Protein AF-A0A2R6RZI0-F1 (afdb_monomer_lite)

Radius of gyration: 29.28 Å; chains: 1; bounding box: 79×90×70 Å

pLDDT: mean 79.86, std 18.59, range [26.23, 98.75]

Foldseek 3Di:
DFWKFAVDQTKIKDFFDPVLVVVVAAGKIWMWAQDVPHLQDIDIDIGHNVVDDCPRIDTLDPADWPAWLFWFDDPSWIWTKTQRDKDWQAFQAPLAPDGFIKIWGQFIDIDTRRDPPCSPPPPVPPDDDDPDDDPPVPVVVPPPPDDDDDDDDPDDDDRCVLLRCQRNVRQKMFTPALQHELQDFLVVSLVVVVPPPRDSPDHDPQFQLLCQRCVVVVVVLVPDDPVSNVSCSSSPNHTGMGGFDKHKDKDFFDDPPPDDDTWIKMKMKRKGWTLPQEAAQQQTAAFDLQLDFYRKIKMWIWMYTNWKIWIDIAIEGHLNAQWHWDDDPVPDTAIDRDCLPSSLNSNLSNVVVQCVPFNAEEEEEQFACDDRRVVSVVSSVVSQVVSCVPCPRSYHYDHDPCVVQCVPPHPVSSLVVQCPPPSNVVLLVVQAIWMATSNPRHTPDHGNYYYYYYYSRCAQSVLSVVLSSVLVSVCVVCVVVPNSRVPPPVVVLVSLVSSLVSSQSSCCSHQVGGGQCSVCSNPVDDDPVSVVRNVVRVVVSSVCVVPPRVSSRVSSCCSNQSLQDDRPPWHKDKDWDDDPPAIEIEMETEFDADAPCLVRLLVRQVSQQVPDADPPGQGQVNGQKYKYQYQSNWFQPDDQVVLVVCLVVQVVVNSLVRTSVNVCQVVVSHPDQKDWDDPSHGAFAFADAQDPHHDPDPVRDRGHQGFDDDDDDDDDDDDWDWGRTMIMHHDQDDFDDWDWAPDRRHSGTTITGDDPSPRPPPD

Organism: NCBI:txid98765

Structure (mmCIF, N/CA/C/O backbone):
data_AF-A0A2R6RZI0-F1
#
_entry.id   AF-A0A2R6RZI0-F1
#
loop_
_atom_site.group_PDB
_atom_site.id
_atom_site.type_symbol
_atom_site.label_atom_id
_atom_site.label_alt_id
_atom_site.label_comp_id
_atom_site.label_asym_id
_atom_site.label_entity_id
_atom_site.label_seq_id
_atom_site.pdbx_PDB_ins_code
_atom_site.Cartn_x
_atom_site.Cartn_y
_atom_site.Cartn_z
_atom_site.occupancy
_atom_site.B_iso_or_equiv
_atom_site.auth_seq_id
_atom_site.auth_comp_id
_atom_site.auth_asym_id
_atom_site.auth_atom_id
_atom_site.pdbx_PDB_model_num
ATOM 1 N N . MET A 1 1 ? -9.390 20.332 14.094 1.00 91.81 1 MET A N 1
ATOM 2 C CA . MET A 1 1 ? -10.489 19.826 14.950 1.00 91.81 1 MET A CA 1
ATOM 3 C C . MET A 1 1 ? -10.019 19.679 16.394 1.00 91.81 1 MET A C 1
ATOM 5 O O . MET A 1 1 ? -8.814 19.704 16.637 1.00 91.81 1 MET A O 1
ATOM 9 N N . HIS A 1 2 ? -10.950 19.532 17.337 1.00 93.25 2 HIS A N 1
ATOM 10 C CA . HIS A 1 2 ? -10.677 19.242 18.752 1.00 93.25 2 HIS A CA 1
ATOM 11 C C . HIS A 1 2 ? -11.419 17.978 19.192 1.00 93.25 2 HIS A C 1
ATOM 13 O O . HIS A 1 2 ? -12.492 17.692 18.660 1.00 93.25 2 HIS A O 1
ATOM 19 N N . LEU A 1 3 ? -10.835 17.241 20.139 1.00 93.94 3 LEU A N 1
ATOM 20 C CA . LEU A 1 3 ? -11.404 16.021 20.707 1.00 93.94 3 LEU A CA 1
ATOM 21 C C . LEU A 1 3 ? -11.751 16.248 22.179 1.00 93.94 3 LEU A C 1
ATOM 23 O O . LEU A 1 3 ? -10.872 16.592 22.974 1.00 93.94 3 LEU A O 1
ATOM 27 N N . TYR A 1 4 ? -13.010 16.008 22.528 1.00 93.81 4 TYR A N 1
ATOM 28 C CA . TYR A 1 4 ? -13.520 16.134 23.889 1.00 93.81 4 TYR A CA 1
ATOM 29 C C . TYR A 1 4 ? -14.089 14.808 24.394 1.00 93.81 4 TYR A C 1
ATOM 31 O O . TYR A 1 4 ? -14.586 14.003 23.607 1.00 93.81 4 TYR A O 1
ATOM 39 N N . LEU A 1 5 ? -14.050 14.620 25.710 1.00 93.06 5 LEU A N 1
ATOM 40 C CA . LEU A 1 5 ? -14.670 13.519 26.438 1.00 93.06 5 LEU A CA 1
ATOM 41 C C . LEU A 1 5 ? -15.757 14.069 27.362 1.00 93.06 5 LEU A C 1
ATOM 43 O O . LEU A 1 5 ? -15.485 14.948 28.177 1.00 93.06 5 LEU A O 1
ATOM 47 N N . GLY A 1 6 ? -16.975 13.552 27.240 1.00 90.75 6 GLY A N 1
ATOM 48 C CA . GLY A 1 6 ? -18.044 13.736 28.220 1.00 90.75 6 GLY A CA 1
ATOM 49 C C . GLY A 1 6 ? -18.204 12.490 29.084 1.00 90.75 6 GLY A C 1
ATOM 50 O O . GLY A 1 6 ? -18.149 11.374 28.568 1.00 90.75 6 GLY A O 1
ATOM 51 N N . GLU A 1 7 ? -18.430 12.687 30.381 1.00 82.12 7 GLU A N 1
ATOM 52 C CA . GLU A 1 7 ? -18.681 11.624 31.356 1.00 82.12 7 GLU A CA 1
ATOM 53 C C . GLU A 1 7 ? -20.185 11.573 31.679 1.00 82.12 7 GLU A C 1
ATOM 55 O O . GLU A 1 7 ? -20.747 12.560 32.151 1.00 82.12 7 GLU A O 1
ATOM 60 N N . ASN A 1 8 ? -20.819 10.409 31.481 1.00 77.88 8 ASN A N 1
ATOM 61 C CA . ASN A 1 8 ? -22.246 10.103 31.732 1.00 77.88 8 ASN A CA 1
ATOM 62 C C . ASN A 1 8 ? -23.276 10.594 30.678 1.00 77.88 8 ASN A C 1
ATOM 64 O O . ASN A 1 8 ? -23.905 11.636 30.866 1.00 77.88 8 ASN A O 1
ATOM 68 N N . PRO A 1 9 ? -23.561 9.796 29.627 1.00 81.12 9 PRO A N 1
ATOM 69 C CA . PRO A 1 9 ? -22.840 8.590 29.217 1.00 81.12 9 PRO A CA 1
ATOM 70 C C . PRO A 1 9 ? -21.471 8.946 28.632 1.00 81.12 9 PRO A C 1
ATOM 72 O O . PRO A 1 9 ? -21.284 10.027 28.070 1.00 81.12 9 PRO A O 1
ATOM 75 N N . ARG A 1 10 ? -20.509 8.025 28.752 1.00 87.31 10 ARG A N 1
ATOM 76 C CA . ARG A 1 10 ? -19.165 8.215 28.200 1.00 87.31 10 ARG A CA 1
ATOM 77 C C . ARG A 1 10 ? -19.242 8.458 26.689 1.00 87.31 10 ARG A C 1
ATOM 79 O O . ARG A 1 10 ? -19.720 7.601 25.945 1.00 87.31 10 ARG A O 1
ATOM 86 N N . THR A 1 11 ? -18.804 9.640 26.258 1.00 92.06 11 THR A N 1
ATOM 87 C CA . THR A 1 11 ? -19.003 10.131 24.887 1.00 92.06 11 THR A CA 1
ATOM 88 C C . THR A 1 11 ? -17.761 10.853 24.382 1.00 92.06 11 THR A C 1
ATOM 90 O O . THR A 1 11 ? -17.261 11.758 25.048 1.00 92.06 11 THR A O 1
ATOM 93 N N . LEU A 1 12 ? -17.288 10.493 23.189 1.00 94.44 12 LEU A N 1
ATOM 94 C CA . LEU A 1 12 ? -16.210 11.196 22.495 1.00 94.44 12 LEU A CA 1
ATOM 95 C C . LEU A 1 12 ? -16.796 12.147 21.447 1.00 94.44 12 LEU A C 1
ATOM 97 O O . LEU A 1 12 ? -17.591 11.735 20.604 1.00 94.44 12 LEU A O 1
ATOM 101 N N . TYR A 1 13 ? -16.368 13.406 21.468 1.00 95.12 13 TYR A N 1
ATOM 102 C CA . TYR A 1 13 ? -16.809 14.438 20.530 1.00 95.12 13 TYR A CA 1
ATOM 103 C C . TYR A 1 13 ? -15.632 14.912 19.685 1.00 95.12 13 TYR A C 1
ATOM 105 O O . TYR A 1 13 ? -14.692 15.513 20.210 1.00 95.12 13 TYR A O 1
ATOM 113 N N . LEU A 1 14 ? -15.695 14.697 18.372 1.00 95.50 14 LEU A N 1
ATOM 114 C CA . LEU A 1 14 ? -14.753 15.274 17.419 1.00 95.50 14 LEU A CA 1
ATOM 115 C C . LEU A 1 14 ? -15.401 16.489 16.751 1.00 95.50 14 LEU A C 1
ATOM 117 O O . LEU A 1 14 ? -16.339 16.358 15.970 1.00 95.50 14 LEU A O 1
ATOM 121 N N . VAL A 1 15 ? -14.912 17.685 17.073 1.00 95.44 15 VAL A N 1
ATOM 122 C CA . VAL A 1 15 ? -15.589 18.950 16.745 1.00 95.44 15 VAL A CA 1
ATOM 123 C C . VAL A 1 15 ? -14.722 19.809 15.830 1.00 95.44 15 VAL A C 1
ATOM 125 O O . VAL A 1 15 ? -13.503 19.920 16.021 1.00 95.44 15 VAL A O 1
ATOM 128 N N . THR A 1 16 ? -15.336 20.464 14.841 1.00 94.19 16 THR A N 1
ATOM 129 C CA . THR A 1 16 ? -14.633 21.440 13.998 1.00 94.19 16 THR A CA 1
ATOM 130 C C . THR A 1 16 ? -14.084 22.597 14.833 1.00 94.19 16 THR A C 1
ATOM 132 O O . THR A 1 16 ? -14.775 23.175 15.680 1.00 94.19 16 THR A O 1
ATOM 135 N N . SER A 1 17 ? -12.809 22.939 14.627 1.00 91.75 17 SER A N 1
ATOM 136 C CA . SER A 1 17 ? -12.169 24.040 15.356 1.00 91.75 17 SER A CA 1
ATOM 137 C C . SER A 1 17 ? -12.523 25.395 14.743 1.00 91.75 17 SER A C 1
ATOM 139 O O . SER A 1 17 ? -12.854 25.486 13.564 1.00 91.75 17 SER A O 1
ATOM 141 N N . SER A 1 18 ? -12.362 26.484 15.496 1.00 89.75 18 SER A N 1
ATOM 142 C CA . SER A 1 18 ? -12.568 27.839 14.960 1.00 89.75 18 SER A CA 1
ATOM 143 C C . SER A 1 18 ? -11.595 28.192 13.823 1.00 89.75 18 SER A C 1
ATOM 145 O O . SER A 1 18 ? -11.846 29.110 13.045 1.00 89.75 18 SER A O 1
ATOM 147 N N . GLN A 1 19 ? -10.452 27.503 13.719 1.00 88.50 19 GLN A N 1
ATOM 148 C CA . GLN A 1 19 ? -9.549 27.640 12.575 1.00 88.50 19 GLN A CA 1
ATOM 149 C C . GLN A 1 19 ? -10.114 26.948 11.332 1.00 88.50 19 GLN A C 1
ATOM 151 O O . GLN A 1 19 ? -10.118 27.562 10.270 1.00 88.50 19 GLN A O 1
ATOM 156 N N . ASP A 1 20 ? -10.635 25.731 11.488 1.00 88.88 20 ASP A N 1
ATOM 157 C CA . ASP A 1 20 ? -11.280 24.976 10.408 1.00 88.88 20 ASP A CA 1
ATOM 158 C C . ASP A 1 20 ? -12.493 25.745 9.850 1.00 88.88 20 ASP A C 1
ATOM 160 O O . ASP A 1 20 ? -12.664 25.862 8.639 1.00 88.88 20 ASP A O 1
ATOM 164 N N . GLU A 1 21 ? -13.290 26.358 10.731 1.00 91.19 21 GLU A N 1
ATOM 165 C CA . GLU A 1 21 ? -14.439 27.194 10.349 1.00 91.19 21 GLU A CA 1
ATOM 166 C C . GLU A 1 21 ? -14.013 28.414 9.518 1.00 91.19 21 GLU A C 1
ATOM 168 O O . GLU A 1 21 ? -14.636 28.739 8.509 1.00 91.19 21 GLU A O 1
ATOM 173 N N . ARG A 1 22 ? -12.901 29.067 9.886 1.00 91.00 22 ARG A N 1
ATOM 174 C CA . ARG A 1 22 ? -12.333 30.183 9.104 1.00 91.00 22 ARG A CA 1
ATOM 175 C C . ARG A 1 22 ? -11.794 29.748 7.742 1.00 91.00 22 ARG A C 1
ATOM 177 O O . ARG A 1 22 ? -11.689 30.584 6.852 1.00 91.00 22 ARG A O 1
ATOM 184 N N . GLN A 1 23 ? -11.465 28.468 7.580 1.00 87.31 23 GLN A N 1
ATOM 185 C CA . GLN A 1 23 ? -11.079 27.865 6.303 1.00 87.31 23 GLN A CA 1
ATOM 186 C C . GLN A 1 23 ? -12.291 27.374 5.492 1.00 87.31 23 GLN A C 1
ATOM 188 O O . GLN A 1 23 ? -12.115 26.783 4.432 1.00 87.31 23 GLN A O 1
ATOM 193 N N . GLY A 1 24 ? -13.516 27.633 5.962 1.00 88.31 24 GLY A N 1
ATOM 194 C CA . GLY A 1 24 ? -14.750 27.284 5.263 1.00 88.31 24 GLY A CA 1
ATOM 195 C C . GLY A 1 24 ? -15.278 25.881 5.563 1.00 88.31 24 GLY A C 1
ATOM 196 O O . GLY A 1 24 ? -16.212 25.446 4.890 1.00 88.31 24 GLY A O 1
ATOM 197 N N . ARG A 1 25 ? -14.727 25.165 6.557 1.00 91.31 25 ARG A N 1
ATOM 198 C CA . ARG A 1 25 ? -15.292 23.873 6.976 1.00 91.31 25 ARG A CA 1
ATOM 199 C C . ARG A 1 25 ? -16.627 24.076 7.717 1.00 91.31 25 ARG A C 1
ATOM 201 O O . ARG A 1 25 ? -16.724 25.007 8.523 1.00 91.31 25 ARG A O 1
ATOM 208 N N . PRO A 1 26 ? -17.641 23.219 7.489 1.00 94.56 26 PRO A N 1
ATOM 209 C CA . PRO A 1 26 ? -18.932 23.306 8.172 1.00 94.56 26 PRO A CA 1
ATOM 210 C C . PRO A 1 26 ? -18.814 23.222 9.698 1.00 94.56 26 PRO A C 1
ATOM 212 O O . PRO A 1 26 ? -17.929 22.554 10.231 1.00 94.56 26 PRO A O 1
ATOM 215 N N . ARG A 1 27 ? -19.740 23.869 10.414 1.00 95.44 27 ARG A N 1
ATOM 216 C CA . ARG A 1 27 ? -19.808 23.857 11.886 1.00 95.44 27 ARG A CA 1
ATOM 217 C C . ARG A 1 27 ? -20.509 22.589 12.368 1.00 95.44 27 ARG A C 1
ATOM 219 O O . ARG A 1 27 ? -21.700 22.611 12.668 1.00 95.44 27 ARG A O 1
ATOM 226 N N . ARG A 1 28 ? -19.775 21.481 12.418 1.00 96.44 28 ARG A N 1
ATOM 227 C CA . ARG A 1 28 ? -20.311 20.148 12.723 1.00 96.44 28 ARG A CA 1
ATOM 228 C C . ARG A 1 28 ? -19.508 19.451 13.822 1.00 96.44 28 ARG A C 1
ATOM 230 O O . ARG A 1 28 ? -18.395 19.859 14.168 1.00 96.44 28 ARG A O 1
ATOM 237 N N . ALA A 1 29 ? -20.078 18.380 14.349 1.00 96.25 29 ALA A N 1
ATOM 238 C CA . ALA A 1 29 ? -19.445 17.470 15.284 1.00 96.25 29 ALA A CA 1
ATOM 239 C C . ALA A 1 29 ? -19.761 16.021 14.903 1.00 96.25 29 ALA A C 1
ATOM 241 O O . ALA A 1 29 ? -20.891 15.702 14.534 1.00 96.25 29 ALA A O 1
ATOM 242 N N . LEU A 1 30 ? -18.759 15.154 15.022 1.00 96.31 30 LEU A N 1
ATOM 243 C CA . LEU A 1 30 ? -18.918 13.709 14.944 1.00 96.31 30 LEU A CA 1
ATOM 244 C C . LEU A 1 30 ? -18.859 13.149 16.368 1.00 96.31 30 LEU A C 1
ATOM 246 O O . LEU A 1 30 ? -17.851 13.305 17.064 1.00 96.31 30 LEU A O 1
ATOM 250 N N . VAL A 1 31 ? -19.965 12.562 16.813 1.00 95.44 31 VAL A N 1
ATOM 251 C CA . VAL A 1 31 ? -20.185 12.132 18.197 1.00 95.44 31 VAL A CA 1
ATOM 252 C C . VAL A 1 31 ? -20.167 10.615 18.260 1.00 95.44 31 VAL A C 1
ATOM 254 O O . VAL A 1 31 ? -20.849 9.962 17.478 1.00 95.44 31 VAL A O 1
ATOM 257 N N . PHE A 1 32 ? -19.402 10.060 19.196 1.00 93.81 32 PHE A N 1
ATOM 258 C CA . PHE A 1 32 ? -19.264 8.623 19.406 1.00 93.81 32 PHE A CA 1
ATOM 259 C C . PHE A 1 32 ? -19.707 8.270 20.821 1.00 93.81 32 PHE A C 1
ATOM 261 O O . PHE A 1 32 ? -19.187 8.831 21.786 1.00 93.81 32 PHE A O 1
ATOM 268 N N . ARG A 1 33 ? -20.628 7.316 20.951 1.00 89.00 33 ARG A N 1
ATOM 269 C CA . ARG A 1 33 ? -21.166 6.843 22.235 1.00 89.00 33 ARG A CA 1
ATOM 270 C C . ARG A 1 33 ? -21.104 5.326 22.322 1.00 89.00 33 ARG A C 1
ATOM 272 O O . ARG A 1 33 ? -21.305 4.648 21.318 1.00 89.00 33 ARG A O 1
ATOM 279 N N . SER A 1 34 ? -20.857 4.785 23.510 1.00 79.19 34 SER A N 1
ATOM 280 C CA . SER A 1 34 ? -21.083 3.354 23.750 1.00 79.19 34 SER A CA 1
ATOM 281 C C . SER A 1 34 ? -22.587 3.059 23.691 1.00 79.19 34 SER A C 1
ATOM 283 O O . SER A 1 34 ? -23.386 3.849 24.194 1.00 79.19 34 SER A O 1
ATOM 285 N N . ALA A 1 35 ? -22.993 1.963 23.049 1.00 71.12 35 ALA A N 1
ATOM 286 C CA . ALA A 1 35 ? -24.401 1.588 22.971 1.00 71.12 35 ALA A CA 1
ATOM 287 C C . ALA A 1 35 ? -24.900 1.019 24.312 1.00 71.12 35 ALA A C 1
ATOM 289 O O . ALA A 1 35 ? -24.312 0.081 24.861 1.00 71.12 35 ALA A O 1
ATOM 290 N N . ASP A 1 36 ? -26.028 1.534 24.809 1.00 67.62 36 ASP A N 1
ATOM 291 C CA . ASP A 1 36 ? -26.629 1.079 26.065 1.00 67.62 36 ASP A CA 1
ATOM 292 C C . ASP A 1 36 ? -26.889 -0.438 26.048 1.00 67.62 36 ASP A C 1
ATOM 294 O O . ASP A 1 36 ? -27.606 -0.972 25.197 1.00 67.62 36 ASP A O 1
ATOM 298 N N . GLY A 1 37 ? -26.275 -1.156 26.994 1.00 58.09 37 GLY A N 1
ATOM 299 C CA . GLY A 1 37 ? -26.424 -2.608 27.142 1.00 58.09 37 GLY A CA 1
ATOM 300 C C . GLY A 1 37 ? -25.720 -3.463 26.077 1.00 58.09 37 GLY A C 1
ATOM 301 O O . GLY A 1 37 ? -25.911 -4.680 26.073 1.00 58.09 37 GLY A O 1
ATOM 302 N N . ARG A 1 38 ? -24.908 -2.876 25.182 1.00 60.38 38 ARG A N 1
ATOM 303 C CA . ARG A 1 38 ? -24.137 -3.604 24.157 1.00 60.38 38 ARG A CA 1
ATOM 304 C C . ARG A 1 38 ? -22.680 -3.122 24.117 1.00 60.38 38 ARG A C 1
ATOM 306 O O . ARG A 1 38 ? -22.353 -2.260 23.305 1.00 60.38 38 ARG A O 1
ATOM 313 N N . PRO A 1 39 ? -21.779 -3.712 24.925 1.00 58.44 39 PRO A N 1
ATOM 314 C CA . PRO A 1 39 ? -20.403 -3.225 25.078 1.00 58.44 39 PRO A CA 1
ATOM 315 C C . PRO A 1 39 ? -19.560 -3.300 23.791 1.00 58.44 39 PRO A C 1
ATOM 317 O O . PRO A 1 39 ? -18.528 -2.650 23.697 1.00 58.44 39 PRO A O 1
ATOM 320 N N . SER A 1 40 ? -20.003 -4.056 22.782 1.00 64.81 40 SER A N 1
ATOM 321 C CA . SER A 1 40 ? -19.327 -4.211 21.488 1.00 64.81 40 SER A CA 1
ATOM 322 C C . SER A 1 40 ? -19.863 -3.303 20.371 1.00 64.81 40 SER A C 1
ATOM 324 O O . SER A 1 40 ? -19.480 -3.475 19.213 1.00 64.81 40 SER A O 1
ATOM 326 N N . GLN A 1 41 ? -20.759 -2.355 20.672 1.00 71.94 41 GLN A N 1
ATOM 327 C CA . GLN A 1 41 ? -21.333 -1.443 19.677 1.00 71.94 41 GLN A CA 1
ATOM 328 C C . GLN A 1 41 ? -21.081 0.022 20.040 1.00 71.94 41 GLN A C 1
ATOM 330 O O . GLN A 1 41 ? -21.267 0.438 21.180 1.00 71.94 41 GLN A O 1
ATOM 335 N N . ALA A 1 42 ? -20.704 0.807 19.030 1.00 81.31 42 ALA A N 1
ATOM 336 C CA . ALA A 1 42 ? -20.625 2.259 19.109 1.00 81.31 42 ALA A CA 1
ATOM 337 C C . ALA A 1 42 ? -21.778 2.883 18.3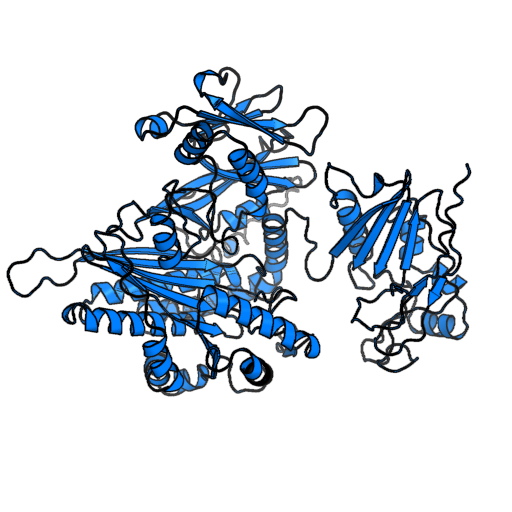11 1.00 81.31 42 ALA A C 1
ATOM 339 O O . ALA A 1 42 ? -22.084 2.445 17.200 1.00 81.31 42 ALA A O 1
ATOM 340 N N . VAL A 1 43 ? -22.402 3.909 18.876 1.00 86.12 43 VAL A N 1
ATOM 341 C CA . VAL A 1 43 ? -23.346 4.796 18.193 1.00 86.12 43 VAL A CA 1
ATOM 342 C C . VAL A 1 43 ? -22.563 5.996 17.675 1.00 86.12 43 VAL A C 1
ATOM 344 O O . VAL A 1 43 ? -21.778 6.583 18.420 1.00 86.12 43 VAL A O 1
ATOM 347 N N . VAL A 1 44 ? -22.765 6.337 16.401 1.00 90.44 44 VAL A N 1
ATOM 348 C CA . VAL A 1 44 ? -22.123 7.478 15.740 1.00 90.44 44 VAL A CA 1
ATOM 349 C C . VAL A 1 44 ? -23.198 8.428 15.235 1.00 90.44 44 VAL A C 1
ATOM 351 O O . VAL A 1 44 ? -24.132 7.996 14.560 1.00 90.44 44 VAL A O 1
ATOM 354 N N . GLU A 1 45 ? -23.056 9.711 15.547 1.00 93.25 45 GLU A N 1
ATOM 355 C CA . GLU A 1 45 ? -23.965 10.768 15.105 1.00 93.25 45 GLU A CA 1
ATOM 356 C C . GLU A 1 45 ? -23.190 11.933 14.500 1.00 93.25 45 GLU A C 1
ATOM 358 O O . GLU A 1 45 ? -22.100 12.284 14.955 1.00 93.25 45 GLU A O 1
ATOM 363 N N . PHE A 1 46 ? -23.779 12.552 13.481 1.00 95.38 46 PHE A N 1
ATOM 364 C CA . PHE A 1 46 ? -23.237 13.728 12.818 1.00 95.38 46 PHE A CA 1
ATOM 365 C C . PHE A 1 46 ? -24.169 14.909 13.070 1.00 95.38 46 PHE A C 1
ATOM 367 O O . PHE A 1 46 ? -25.258 14.976 12.511 1.00 95.38 46 PHE A O 1
ATOM 374 N N . LEU A 1 47 ? -23.754 15.819 13.950 1.00 95.75 47 LEU A N 1
ATOM 375 C CA . LEU A 1 47 ? -24.617 16.872 14.486 1.00 95.75 47 LEU A CA 1
ATOM 376 C C . LEU A 1 47 ? -24.090 18.270 14.130 1.00 95.75 47 LEU A C 1
ATOM 378 O O . LEU A 1 47 ? -22.876 18.456 13.973 1.00 95.75 47 LEU A O 1
ATOM 382 N N . PRO A 1 48 ? -24.966 19.282 14.011 1.00 95.38 48 PRO A N 1
ATOM 383 C CA . PRO A 1 48 ? -24.566 20.684 14.073 1.00 95.38 48 PRO A CA 1
ATOM 384 C C . PRO A 1 48 ? -23.798 20.980 15.365 1.00 95.38 48 PRO A C 1
ATOM 386 O O . PRO A 1 48 ? -24.124 20.475 16.438 1.00 95.38 48 PRO A O 1
ATOM 389 N N . LYS A 1 49 ? -22.750 21.806 15.280 1.00 92.75 49 LYS A N 1
ATOM 390 C CA . LYS A 1 49 ? -21.892 22.117 16.438 1.00 92.75 49 LYS A CA 1
ATOM 391 C C . LYS A 1 49 ? -22.656 22.804 17.579 1.00 92.75 49 LYS A C 1
ATOM 393 O O . LYS A 1 49 ? -22.259 22.684 18.730 1.00 92.75 49 LYS A O 1
ATOM 398 N N . ASP A 1 50 ? -23.709 23.542 17.260 1.00 92.06 50 ASP A N 1
ATOM 399 C CA . ASP A 1 50 ? -24.597 24.233 18.197 1.00 92.06 50 ASP A CA 1
ATOM 400 C C . ASP A 1 50 ? -25.560 23.303 18.949 1.00 92.06 50 ASP A C 1
ATOM 402 O O . ASP A 1 50 ? -26.061 23.688 20.003 1.00 92.06 50 ASP A O 1
ATOM 406 N N . GLU A 1 51 ? -25.758 22.073 18.470 1.00 91.69 51 GLU A N 1
ATOM 407 C CA . GLU A 1 51 ? -26.552 21.043 19.155 1.00 91.69 51 GLU A CA 1
ATOM 408 C C . GLU A 1 51 ? -25.718 20.193 20.130 1.00 91.69 51 GLU A C 1
ATOM 410 O O . GLU A 1 51 ? -26.263 19.371 20.865 1.00 91.69 51 GLU A O 1
ATOM 415 N N . VAL A 1 52 ? -24.394 20.388 20.166 1.00 90.88 52 VAL A N 1
ATOM 416 C CA . VAL A 1 52 ? -23.488 19.648 21.052 1.00 90.88 52 VAL A CA 1
ATOM 417 C C . VAL A 1 52 ? -23.181 20.454 22.311 1.00 90.88 52 VAL A C 1
ATOM 419 O O . VAL A 1 52 ? -22.521 21.494 22.258 1.00 90.88 52 VAL A O 1
ATOM 422 N N . ASP A 1 53 ? -23.601 19.934 23.464 1.00 87.81 53 ASP A N 1
ATOM 423 C CA . ASP A 1 53 ? -23.248 20.501 24.765 1.00 87.81 53 ASP A CA 1
ATOM 424 C C . ASP A 1 53 ? -21.836 20.070 25.193 1.00 87.81 53 ASP A C 1
ATOM 426 O O . ASP A 1 53 ? -21.594 18.927 25.580 1.00 87.81 53 ASP A O 1
ATOM 430 N N . LEU A 1 54 ? -20.893 21.014 25.134 1.00 89.06 54 LEU A N 1
ATOM 431 C CA . LEU A 1 54 ? -19.505 20.816 25.556 1.00 89.06 54 LEU A CA 1
ATOM 432 C C . LEU A 1 54 ? -19.221 21.331 26.979 1.00 89.06 54 LEU A C 1
ATOM 434 O O . LEU A 1 54 ? -18.071 21.272 27.417 1.00 89.06 54 LEU A O 1
ATOM 438 N N . THR A 1 55 ? -20.221 21.844 27.709 1.00 87.56 55 THR A N 1
ATOM 439 C CA . THR A 1 55 ? -20.009 22.508 29.013 1.00 87.56 55 THR A CA 1
ATOM 440 C C . THR A 1 55 ? -19.409 21.586 30.074 1.00 87.56 55 THR A C 1
ATOM 442 O O . THR A 1 55 ? -18.563 22.027 30.849 1.00 87.56 55 THR A O 1
ATOM 445 N N . ASN A 1 56 ? -19.787 20.305 30.064 1.00 87.62 56 ASN A N 1
ATOM 446 C CA . ASN A 1 56 ? -19.313 19.281 31.001 1.00 87.62 56 ASN A CA 1
ATOM 447 C C . ASN A 1 56 ? -18.330 18.294 30.346 1.00 87.62 56 ASN A C 1
ATOM 449 O O . ASN A 1 56 ? -18.322 17.109 30.675 1.00 87.62 56 ASN A O 1
ATOM 453 N N . THR A 1 57 ? -17.527 18.767 29.390 1.00 90.50 57 THR A N 1
ATOM 454 C CA . THR A 1 57 ? -16.546 17.933 28.683 1.00 90.50 57 THR A CA 1
ATOM 455 C C . THR A 1 57 ? -15.108 18.332 29.002 1.00 90.50 57 THR A C 1
ATOM 457 O O . THR A 1 57 ? -14.818 19.487 29.318 1.00 90.50 57 THR A O 1
ATOM 460 N N . VAL A 1 58 ? -14.190 17.372 28.900 1.00 90.69 58 VAL A N 1
ATOM 461 C CA . VAL A 1 58 ? -12.747 17.575 29.066 1.00 90.69 58 VAL A CA 1
ATOM 462 C C . VAL A 1 58 ? -12.060 17.432 27.711 1.00 90.69 58 VAL A C 1
ATOM 464 O O . VAL A 1 58 ? -12.358 16.514 26.951 1.00 90.69 58 VAL A O 1
ATOM 467 N N . SER A 1 59 ? -11.132 18.336 27.389 1.00 89.56 59 SER A N 1
ATOM 468 C CA . SER A 1 59 ? -10.298 18.198 26.189 1.00 89.56 59 SER A CA 1
ATOM 469 C C . SER A 1 59 ? -9.290 17.070 26.395 1.00 89.56 59 SER A C 1
ATOM 471 O O . SER A 1 59 ? -8.470 17.144 27.306 1.00 89.56 59 SER A O 1
ATOM 473 N N . LEU A 1 60 ? -9.317 16.052 25.534 1.00 86.19 60 LEU A N 1
ATOM 474 C CA . LEU A 1 60 ? -8.429 14.884 25.639 1.00 86.19 60 LEU A CA 1
ATOM 475 C C . LEU A 1 60 ? -7.026 15.124 25.070 1.00 86.19 60 LEU A C 1
ATOM 477 O O . LEU A 1 60 ? -6.121 14.308 25.227 1.00 86.19 60 LEU A O 1
ATOM 481 N N . THR A 1 61 ? -6.837 16.228 24.353 1.00 82.12 61 THR A N 1
ATOM 482 C CA . THR A 1 61 ? -5.533 16.637 23.841 1.00 82.12 61 THR A CA 1
ATOM 483 C C . THR A 1 61 ? -5.476 18.149 23.683 1.00 82.12 61 THR A C 1
ATOM 485 O O . THR A 1 61 ? -6.467 18.793 23.338 1.00 82.12 61 THR A O 1
ATOM 488 N N . ASN A 1 62 ? -4.295 18.721 23.910 1.00 79.19 62 ASN A N 1
ATOM 489 C CA . ASN A 1 62 ? -4.019 20.131 23.629 1.00 79.19 62 ASN A CA 1
ATOM 490 C C . ASN A 1 62 ? -3.625 20.367 22.160 1.00 79.19 62 ASN A C 1
ATOM 492 O O . ASN A 1 62 ? -3.496 21.512 21.725 1.00 79.19 62 ASN A O 1
ATOM 496 N N . ARG A 1 63 ? -3.406 19.295 21.385 1.00 81.81 63 ARG A N 1
ATOM 497 C CA . ARG A 1 63 ? -3.024 19.375 19.971 1.00 81.81 63 ARG A CA 1
ATOM 498 C C . ARG A 1 63 ? -4.262 19.482 19.081 1.00 81.81 63 ARG A C 1
ATOM 500 O O . ARG A 1 63 ? -5.330 18.959 19.388 1.00 81.81 63 ARG A O 1
ATOM 507 N N . VAL A 1 64 ? -4.109 20.142 17.933 1.00 85.88 64 VAL A N 1
ATOM 508 C CA . VAL A 1 64 ? -5.159 20.169 16.907 1.00 85.88 64 VAL A CA 1
ATOM 509 C C . VAL A 1 64 ? -5.217 18.809 16.223 1.00 85.88 64 VAL A C 1
ATOM 511 O O . VAL A 1 64 ? -4.272 18.409 15.540 1.00 85.88 64 VAL A O 1
ATOM 514 N N . VAL A 1 65 ? -6.357 18.140 16.355 1.00 92.69 65 VAL A N 1
ATOM 515 C CA . VAL A 1 65 ? -6.632 16.857 15.711 1.00 92.69 65 VAL A CA 1
ATOM 516 C C . VAL A 1 65 ? -6.813 17.046 14.206 1.00 92.69 65 VAL A C 1
ATOM 518 O O . VAL A 1 65 ? -7.487 17.987 13.764 1.00 92.69 65 VAL A O 1
ATOM 521 N N . LYS A 1 66 ? -6.209 16.138 13.428 1.00 94.06 66 LYS A N 1
ATOM 522 C CA . LYS A 1 66 ? -6.235 16.136 11.956 1.00 94.06 66 LYS A CA 1
ATOM 523 C C . LYS A 1 66 ? -7.364 15.301 11.356 1.00 94.06 66 LYS A C 1
ATOM 525 O O . LYS A 1 66 ? -7.729 15.551 10.217 1.00 94.06 66 LYS A O 1
ATOM 530 N N . GLY A 1 67 ? -7.929 14.383 12.136 1.00 94.56 67 GLY A N 1
ATOM 531 C CA . GLY A 1 67 ? -9.068 13.534 11.783 1.00 94.56 67 GLY A CA 1
ATOM 532 C C . GLY A 1 67 ? -8.967 12.173 12.472 1.00 94.56 67 GLY A C 1
ATOM 533 O O . GLY A 1 67 ? -8.016 11.926 13.224 1.00 94.56 67 GLY A O 1
ATOM 534 N N . CYS A 1 68 ? -9.944 11.301 12.238 1.00 95.56 68 CYS A N 1
ATOM 535 C CA . CYS A 1 68 ? -9.962 9.937 12.758 1.00 95.56 68 CYS A CA 1
ATOM 536 C C . CYS A 1 68 ? -9.646 8.914 11.661 1.00 95.56 68 CYS A C 1
ATOM 538 O O . CYS A 1 68 ? -10.071 9.058 10.516 1.00 95.56 68 CYS A O 1
ATOM 540 N N . LEU A 1 69 ? -8.884 7.882 12.022 1.00 94.94 69 LEU A N 1
ATOM 541 C CA . LEU A 1 69 ? -8.580 6.751 11.145 1.00 94.94 69 LEU A CA 1
ATOM 542 C C . LEU A 1 69 ? -9.653 5.664 11.211 1.00 94.94 69 LEU A C 1
ATOM 544 O O . LEU A 1 69 ? -9.690 4.825 10.320 1.00 94.94 69 LEU A O 1
ATOM 548 N N . GLY A 1 70 ? -10.495 5.652 12.247 1.00 92.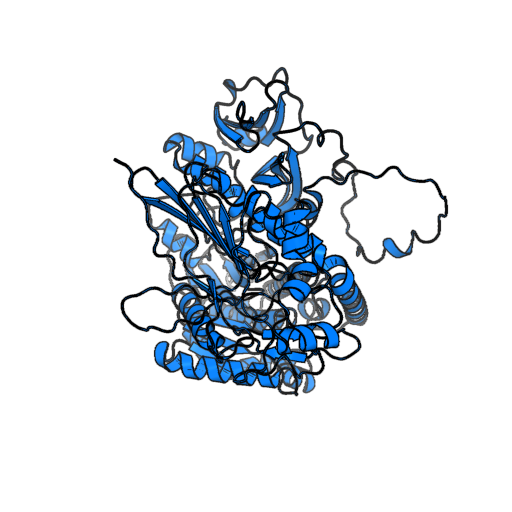69 70 GLY A N 1
ATOM 549 C CA . GLY A 1 70 ? -11.543 4.650 12.417 1.00 92.69 70 GLY A CA 1
ATOM 550 C C . GLY A 1 70 ? -11.738 4.196 13.860 1.00 92.69 70 GLY A C 1
ATOM 551 O O . GLY A 1 70 ? -11.138 4.741 14.791 1.00 92.69 70 GLY A O 1
ATOM 552 N N . LEU A 1 71 ? -12.581 3.177 14.019 1.00 89.69 71 LEU A N 1
ATOM 553 C CA . LEU A 1 71 ? -12.881 2.506 15.281 1.00 89.69 71 LEU A CA 1
ATOM 554 C C . LEU A 1 71 ? -12.289 1.095 15.264 1.00 89.69 71 LEU A C 1
ATOM 556 O O . LEU A 1 71 ? -12.427 0.369 14.281 1.00 89.69 71 LEU A O 1
ATOM 560 N N . ILE A 1 72 ? -11.672 0.682 16.367 1.00 86.62 72 ILE A N 1
ATOM 561 C CA . ILE A 1 72 ? -11.148 -0.676 16.536 1.00 86.62 72 ILE A CA 1
ATOM 562 C C . ILE A 1 72 ? -11.574 -1.244 17.887 1.00 86.62 72 ILE A C 1
ATOM 564 O O . ILE A 1 72 ? -11.569 -0.527 18.883 1.00 86.62 72 ILE A O 1
ATOM 568 N N . SER A 1 73 ? -11.939 -2.527 17.929 1.00 84.44 73 SER A N 1
ATOM 569 C CA . SER A 1 73 ? -12.191 -3.231 19.187 1.00 84.44 73 SER A CA 1
ATOM 570 C C . SER A 1 73 ? -10.994 -4.107 19.539 1.00 84.44 73 SER A C 1
ATOM 572 O O . SER A 1 73 ? -10.535 -4.883 18.701 1.00 84.44 73 SER A O 1
ATOM 574 N N . ILE A 1 74 ? -10.471 -3.962 20.757 1.00 78.94 74 ILE A N 1
ATOM 575 C CA . ILE A 1 74 ? -9.338 -4.738 21.274 1.00 78.94 74 ILE A CA 1
ATOM 576 C C . ILE A 1 74 ? -9.655 -5.116 22.716 1.00 78.94 74 ILE A C 1
ATOM 578 O O . ILE A 1 74 ? -9.968 -4.252 23.531 1.00 78.94 74 ILE A O 1
ATOM 582 N N . SER A 1 75 ? -9.572 -6.410 23.028 1.00 75.38 75 SER A N 1
ATOM 583 C CA . SER A 1 75 ? -9.803 -6.941 24.380 1.00 75.38 75 SER A CA 1
ATOM 584 C C . SER A 1 75 ? -11.157 -6.544 24.993 1.00 75.38 75 SER A C 1
ATOM 586 O O . SER A 1 75 ? -11.259 -6.342 26.197 1.00 75.38 75 SER A O 1
ATOM 588 N N . GLY A 1 76 ? -12.200 -6.428 24.163 1.00 73.38 76 GLY A N 1
ATOM 589 C CA . GLY A 1 76 ? -13.555 -6.062 24.593 1.00 73.38 76 GLY A CA 1
ATOM 590 C C . GLY A 1 76 ? -13.816 -4.557 24.700 1.00 73.38 76 GLY A C 1
ATOM 591 O O . GLY A 1 76 ? -14.975 -4.167 24.810 1.00 73.38 76 GLY A O 1
ATOM 592 N N . ASP A 1 77 ? -12.782 -3.721 24.595 1.00 83.44 77 ASP A N 1
ATOM 593 C CA . ASP A 1 77 ? -12.906 -2.264 24.564 1.00 83.44 77 ASP A CA 1
ATOM 594 C C . ASP A 1 77 ? -12.951 -1.729 23.128 1.00 83.44 77 ASP A C 1
ATOM 596 O O . ASP A 1 77 ? -12.394 -2.339 22.213 1.00 83.44 77 ASP A O 1
ATOM 600 N N . ILE A 1 78 ? -13.601 -0.580 22.919 1.00 87.12 78 ILE A N 1
ATOM 601 C CA . ILE A 1 78 ? -13.659 0.118 21.624 1.00 87.12 78 ILE A CA 1
ATOM 602 C C . ILE A 1 78 ? -12.794 1.372 21.695 1.00 87.12 78 ILE A C 1
ATOM 604 O O . ILE A 1 78 ? -13.007 2.229 22.549 1.00 87.12 78 ILE A O 1
ATOM 608 N N . PHE A 1 79 ? -11.865 1.519 20.756 1.00 91.50 79 PHE A N 1
ATOM 609 C CA . PHE A 1 79 ? -10.952 2.652 20.662 1.00 91.50 79 PHE A CA 1
ATOM 610 C C . PHE A 1 79 ? -11.188 3.449 19.381 1.00 91.50 79 PHE A C 1
ATOM 612 O O . PHE A 1 79 ? -11.321 2.884 18.293 1.00 91.50 79 PHE A O 1
ATOM 619 N N . LEU A 1 80 ? -11.177 4.774 19.509 1.00 93.56 80 LEU A N 1
ATOM 620 C CA . LEU A 1 80 ? -11.159 5.714 18.394 1.00 93.56 80 LEU A CA 1
ATOM 621 C C . LEU A 1 80 ? -9.709 6.093 18.071 1.00 93.56 80 LEU A C 1
ATOM 623 O O . LEU A 1 80 ? -9.009 6.658 18.914 1.00 93.56 80 LEU A O 1
ATOM 627 N N . ALA A 1 81 ? -9.264 5.790 16.851 1.00 94.69 81 ALA A N 1
ATOM 628 C CA . ALA A 1 81 ? -7.921 6.111 16.374 1.00 94.69 81 ALA A CA 1
ATOM 629 C C . ALA A 1 81 ? -7.883 7.533 15.794 1.00 94.69 81 ALA A C 1
ATOM 631 O O . ALA A 1 81 ? -8.582 7.837 14.826 1.00 94.69 81 ALA A O 1
ATOM 632 N N . ILE A 1 82 ? -7.054 8.408 16.362 1.00 95.25 82 ILE A N 1
ATOM 633 C CA . ILE A 1 82 ? -7.025 9.846 16.074 1.00 95.25 82 ILE A CA 1
ATOM 634 C C . ILE A 1 82 ? -5.633 10.287 15.634 1.00 95.25 82 ILE A C 1
ATOM 636 O O . ILE A 1 82 ? -4.654 10.073 16.343 1.00 95.25 82 ILE A O 1
ATOM 640 N N . VAL A 1 83 ? -5.543 10.986 14.501 1.00 95.94 83 VAL A N 1
ATOM 641 C CA . VAL A 1 83 ? -4.291 11.605 14.046 1.00 95.94 83 VAL A CA 1
ATOM 642 C C . VAL A 1 83 ? -4.048 12.891 14.838 1.00 95.94 83 VAL A C 1
ATOM 644 O O . VAL A 1 83 ? -4.705 13.915 14.614 1.00 95.94 83 VAL A O 1
ATOM 647 N N . THR A 1 84 ? -3.089 12.845 15.760 1.00 93.38 84 THR A N 1
ATOM 648 C CA . THR A 1 84 ? -2.737 13.959 16.657 1.00 93.38 84 THR A CA 1
ATOM 649 C C . THR A 1 84 ? -1.597 14.816 16.106 1.00 93.38 84 THR A C 1
ATOM 651 O O . THR A 1 84 ? -1.477 15.986 16.475 1.00 93.38 84 THR A O 1
ATOM 654 N N . SER A 1 85 ? -0.775 14.273 15.198 1.00 93.62 85 SER A N 1
ATOM 655 C CA . SER A 1 85 ? 0.318 15.001 14.545 1.00 93.62 85 SER A CA 1
ATOM 656 C C . SER A 1 85 ? 0.516 14.569 13.093 1.00 93.62 85 SER A C 1
ATOM 658 O O . SER A 1 85 ? 0.631 13.381 12.786 1.00 93.62 85 SER A O 1
ATOM 660 N N . ALA A 1 86 ? 0.595 15.554 12.197 1.00 95.38 86 ALA A N 1
ATOM 661 C CA . ALA A 1 86 ? 0.931 15.365 10.791 1.00 95.38 86 ALA A CA 1
ATOM 662 C C . ALA A 1 86 ? 1.566 16.636 10.207 1.00 95.38 86 ALA A C 1
ATOM 664 O O . ALA A 1 86 ? 1.227 17.744 10.632 1.00 95.38 86 ALA A O 1
ATOM 665 N N . THR A 1 87 ? 2.440 16.482 9.212 1.00 96.00 87 THR A N 1
ATOM 666 C CA . THR A 1 87 ? 3.039 17.600 8.460 1.00 96.00 87 THR A CA 1
ATOM 667 C C . THR A 1 87 ? 2.660 17.527 6.992 1.00 96.00 87 THR A C 1
ATOM 669 O O . THR A 1 87 ? 2.712 16.448 6.402 1.00 96.00 87 THR A O 1
ATOM 672 N N . GLU A 1 88 ? 2.349 18.669 6.388 1.00 96.44 88 GLU A N 1
ATOM 673 C CA . GLU A 1 88 ? 2.191 18.763 4.938 1.00 96.44 88 GLU A CA 1
ATOM 674 C C . GLU A 1 88 ? 3.526 18.465 4.237 1.00 96.44 88 GLU A C 1
ATOM 676 O O . GLU A 1 88 ? 4.574 18.984 4.620 1.00 96.44 88 GLU A O 1
ATOM 681 N N . VAL A 1 89 ? 3.480 17.586 3.237 1.00 96.44 89 VAL A N 1
ATOM 682 C CA . VAL A 1 89 ? 4.609 17.234 2.365 1.00 96.44 89 VAL A CA 1
ATOM 683 C C . VAL A 1 89 ? 4.671 18.196 1.179 1.00 96.44 89 VAL A C 1
ATOM 685 O O . VAL A 1 89 ? 5.753 18.623 0.788 1.00 96.44 89 VAL A O 1
ATOM 688 N N . GLY A 1 90 ? 3.509 18.547 0.622 1.00 94.62 90 GLY A N 1
ATOM 689 C CA . GLY A 1 90 ? 3.357 19.476 -0.497 1.00 94.62 90 GLY A CA 1
ATOM 690 C C . GLY A 1 90 ? 2.316 19.011 -1.517 1.00 94.62 90 GLY A C 1
ATOM 691 O O . GLY A 1 90 ? 1.803 17.893 -1.430 1.00 94.62 90 GLY A O 1
ATOM 692 N N . ASN A 1 91 ? 2.022 19.880 -2.488 1.00 94.56 91 ASN A N 1
ATOM 693 C CA . ASN A 1 91 ? 1.125 19.589 -3.607 1.00 94.56 91 ASN A CA 1
ATOM 694 C C . ASN A 1 91 ? 1.854 18.788 -4.698 1.00 94.56 91 ASN A C 1
ATOM 696 O O . ASN A 1 91 ? 2.831 19.258 -5.282 1.00 94.56 91 ASN A O 1
ATOM 700 N N . THR A 1 92 ? 1.361 17.581 -4.973 1.00 93.69 92 THR A N 1
ATOM 701 C CA . THR A 1 92 ? 1.964 16.634 -5.924 1.00 93.69 92 THR A CA 1
ATOM 702 C C . THR A 1 92 ? 1.775 17.024 -7.391 1.00 93.69 92 THR A C 1
ATOM 704 O O . THR A 1 92 ? 2.586 16.613 -8.229 1.00 93.69 92 THR A O 1
ATOM 707 N N . ARG A 1 93 ? 0.756 17.842 -7.694 1.00 91.19 93 ARG A N 1
ATOM 708 C CA . ARG A 1 93 ? 0.424 18.364 -9.026 1.00 91.19 93 ARG A CA 1
ATOM 709 C C . ARG A 1 93 ? -0.112 19.806 -8.932 1.00 91.19 93 ARG A C 1
ATOM 711 O O . ARG A 1 93 ? -1.313 20.031 -9.069 1.00 91.19 93 ARG A O 1
ATOM 718 N N . PRO A 1 94 ? 0.764 20.813 -8.750 1.00 88.56 94 PRO A N 1
ATOM 719 C CA . PRO A 1 94 ? 0.344 22.215 -8.623 1.00 88.56 94 PRO A CA 1
ATOM 720 C C . PRO A 1 94 ? -0.332 22.804 -9.860 1.00 88.56 94 PRO A C 1
ATOM 722 O O . PRO A 1 94 ? -1.004 23.822 -9.762 1.00 88.56 94 PRO A O 1
ATOM 725 N N . SER A 1 95 ? -0.130 22.183 -11.021 1.00 81.38 95 SER A N 1
ATOM 726 C CA . SER A 1 95 ? -0.751 22.592 -12.278 1.00 81.38 95 SER A CA 1
ATOM 727 C C . SER A 1 95 ? -2.180 22.082 -12.448 1.00 81.38 95 SER A C 1
ATOM 729 O O . SER A 1 95 ? -2.855 22.496 -13.381 1.00 81.38 95 SER A O 1
ATOM 731 N N . GLY A 1 96 ? -2.635 21.172 -11.581 1.00 81.56 96 GLY A N 1
ATOM 732 C CA . GLY A 1 96 ? -3.975 20.618 -11.667 1.00 81.56 96 GLY A CA 1
ATOM 733 C C . GLY A 1 96 ? -5.057 21.635 -11.320 1.00 81.56 96 GLY A C 1
ATOM 734 O O . GLY A 1 96 ? -4.828 22.601 -10.597 1.00 81.56 96 GLY A O 1
ATOM 735 N N . LEU A 1 97 ? -6.280 21.357 -11.779 1.00 77.69 97 LEU A N 1
ATOM 736 C CA . LEU A 1 97 ? -7.475 22.148 -11.460 1.00 77.69 97 LEU A CA 1
ATOM 737 C C . LEU A 1 97 ? -7.761 22.232 -9.952 1.00 77.69 97 LEU A C 1
ATOM 739 O O . LEU A 1 97 ? -8.476 23.128 -9.499 1.00 77.69 97 LEU A O 1
ATOM 743 N N . ARG A 1 98 ? -7.243 21.275 -9.177 1.00 80.00 98 ARG A N 1
ATOM 744 C CA . ARG A 1 98 ? -7.429 21.160 -7.732 1.00 80.00 98 ARG A CA 1
ATOM 745 C C . ARG A 1 98 ? -6.090 20.983 -7.037 1.00 80.00 98 ARG A C 1
ATOM 747 O O . ARG A 1 98 ? -5.130 20.478 -7.613 1.00 80.00 98 ARG A O 1
ATOM 754 N N . ASN A 1 99 ? -6.060 21.379 -5.772 1.00 87.19 99 ASN A N 1
ATOM 755 C CA . ASN A 1 99 ? -4.909 21.163 -4.916 1.00 87.19 99 ASN A CA 1
ATOM 756 C C . ASN A 1 99 ? -4.743 19.654 -4.639 1.00 87.19 99 ASN A C 1
ATOM 758 O O . ASN A 1 99 ? -5.695 18.989 -4.247 1.00 87.19 99 ASN A O 1
ATOM 762 N N . GLU A 1 100 ? -3.547 19.104 -4.844 1.00 91.31 100 GLU A N 1
ATOM 763 C CA . GLU A 1 100 ? -3.228 17.694 -4.560 1.00 91.31 100 GLU A CA 1
ATOM 764 C C . GLU A 1 100 ? -2.191 17.611 -3.425 1.00 91.31 100 GLU A C 1
ATOM 766 O O . GLU A 1 100 ? -1.117 17.014 -3.572 1.00 91.31 100 GLU A O 1
ATOM 771 N N . SER A 1 101 ? -2.485 18.303 -2.315 1.00 94.44 101 SER A N 1
ATOM 772 C CA . SER A 1 101 ? -1.620 18.420 -1.131 1.00 94.44 101 SER A CA 1
ATOM 773 C C . SER A 1 101 ? -1.689 17.195 -0.225 1.00 94.44 101 SER A C 1
ATOM 775 O O . SER A 1 101 ? -2.765 16.762 0.187 1.00 94.44 101 SER A O 1
ATOM 777 N N . VAL A 1 102 ? -0.520 16.674 0.153 1.00 96.94 102 VAL A N 1
ATOM 778 C CA . VAL A 1 102 ? -0.377 15.463 0.979 1.00 96.94 102 VAL A CA 1
ATOM 779 C C . VAL A 1 102 ? 0.073 15.821 2.381 1.00 96.94 102 VAL A C 1
ATOM 781 O O . VAL A 1 102 ? 0.941 16.676 2.547 1.00 96.94 102 VAL A O 1
ATOM 784 N N . ALA A 1 103 ? -0.397 15.083 3.380 1.00 96.88 103 ALA A N 1
ATOM 785 C CA . ALA A 1 103 ? 0.174 15.102 4.718 1.00 96.88 103 ALA A CA 1
ATOM 786 C C . ALA A 1 103 ? 0.774 13.748 5.111 1.00 96.88 103 ALA A C 1
ATOM 788 O O . ALA A 1 103 ? 0.235 12.688 4.797 1.00 96.88 103 ALA A O 1
ATOM 789 N N . ARG A 1 104 ? 1.894 13.800 5.836 1.00 98.06 104 ARG A N 1
ATOM 790 C CA . ARG A 1 104 ? 2.550 12.659 6.481 1.00 98.06 104 ARG A CA 1
ATOM 791 C C . ARG A 1 104 ? 2.130 12.592 7.943 1.00 98.06 104 ARG A C 1
ATOM 793 O O . ARG A 1 104 ? 2.266 13.584 8.658 1.00 98.06 104 ARG A O 1
ATOM 800 N N . ILE A 1 105 ? 1.671 11.427 8.383 1.00 96.50 105 ILE A N 1
ATOM 801 C CA . ILE A 1 105 ? 1.292 11.145 9.771 1.00 96.50 105 ILE A CA 1
ATOM 802 C C . ILE A 1 105 ? 2.556 10.877 10.591 1.00 96.50 105 ILE A C 1
ATOM 804 O O . ILE A 1 105 ? 3.413 10.092 10.180 1.00 96.50 105 ILE A O 1
ATOM 808 N N . HIS A 1 106 ? 2.658 11.523 11.754 1.00 92.44 106 HIS A N 1
ATOM 809 C CA . HIS A 1 106 ? 3.746 11.299 12.714 1.00 92.44 106 HIS A CA 1
ATOM 810 C C . HIS A 1 106 ? 3.261 10.653 13.998 1.00 92.44 106 HIS A C 1
ATOM 812 O O . HIS A 1 106 ? 3.997 9.863 14.569 1.00 92.44 106 HIS A O 1
ATOM 818 N N . GLU A 1 107 ? 2.046 10.972 14.446 1.00 91.81 107 GLU A N 1
ATOM 819 C CA . GLU A 1 107 ? 1.507 10.439 15.696 1.00 91.81 107 GLU A CA 1
ATOM 820 C C . GLU A 1 107 ? 0.011 10.148 15.586 1.00 91.81 107 GLU A C 1
ATOM 822 O O . GLU A 1 107 ? -0.759 10.938 15.020 1.00 91.81 107 GLU A O 1
ATOM 827 N N . VAL A 1 108 ? -0.381 9.016 16.172 1.00 92.75 108 VAL A N 1
ATOM 828 C CA . VAL A 1 108 ? -1.768 8.574 16.326 1.00 92.75 108 VAL A CA 1
ATOM 829 C C . VAL A 1 108 ? -2.029 8.206 17.783 1.00 92.75 108 VAL A C 1
ATOM 831 O O . VAL A 1 108 ? -1.296 7.406 18.362 1.00 92.75 108 VAL A O 1
ATOM 834 N N . GLY A 1 109 ? -3.084 8.780 18.357 1.00 91.62 109 GLY A N 1
ATOM 835 C CA . GLY A 1 109 ? -3.603 8.426 19.676 1.00 91.62 109 GLY A CA 1
ATOM 836 C C . GLY A 1 109 ? -4.812 7.498 19.569 1.00 91.62 109 GLY A C 1
ATOM 837 O O . GLY A 1 109 ? -5.588 7.599 18.618 1.00 91.62 109 GLY A O 1
ATOM 838 N N . PHE A 1 110 ? -4.983 6.614 20.549 1.00 92.31 110 PHE A N 1
ATOM 839 C CA . PHE A 1 110 ? -6.148 5.739 20.675 1.00 92.31 110 PHE A CA 1
ATOM 840 C C . PHE A 1 110 ? -6.900 6.115 21.944 1.00 92.31 110 PHE A C 1
ATOM 842 O O . PHE A 1 110 ? -6.332 6.064 23.028 1.00 92.31 110 PHE A O 1
ATOM 849 N N . TYR A 1 111 ? -8.164 6.504 21.800 1.00 92.12 111 TYR A N 1
ATOM 850 C CA . TYR A 1 111 ? -8.989 6.971 22.913 1.00 92.12 111 TYR A CA 1
ATOM 851 C C . TYR A 1 111 ? -10.137 5.993 23.139 1.00 92.12 111 TYR A C 1
ATOM 853 O O . TYR A 1 111 ? -10.891 5.700 22.208 1.00 92.12 111 TYR A O 1
ATOM 861 N N . CYS A 1 112 ? -10.243 5.452 24.353 1.00 90.81 112 CYS A N 1
ATOM 862 C CA . CYS A 1 112 ? -11.220 4.414 24.661 1.00 90.81 112 CYS A CA 1
ATOM 863 C C . CYS A 1 112 ? -12.625 5.002 24.837 1.00 90.81 112 CYS A C 1
ATOM 865 O O . CYS A 1 112 ? -12.846 5.909 25.640 1.00 90.81 112 CYS A O 1
ATOM 867 N N . LEU A 1 113 ? -13.588 4.454 24.103 1.00 89.56 113 LEU A N 1
ATOM 868 C CA . LEU A 1 113 ? -14.996 4.830 24.154 1.00 89.56 113 LEU A CA 1
ATOM 869 C C . LEU A 1 113 ? -15.760 4.088 25.262 1.00 89.56 113 LEU A C 1
ATOM 871 O O . LEU A 1 113 ? -16.736 4.614 25.791 1.00 89.56 113 LEU A O 1
ATOM 875 N N . THR A 1 114 ? -15.332 2.875 25.612 1.00 87.00 114 THR A N 1
ATOM 876 C CA . THR A 1 114 ? -16.065 1.956 26.503 1.00 87.00 114 THR A CA 1
ATOM 877 C C . THR A 1 114 ? -15.585 1.972 27.949 1.00 87.00 114 THR A C 1
ATOM 879 O O . THR A 1 114 ? -16.339 1.571 28.832 1.00 87.00 114 THR A O 1
ATOM 882 N N . SER A 1 115 ? -14.366 2.447 28.207 1.00 86.25 115 SER A N 1
ATOM 883 C CA . SER A 1 115 ? -13.753 2.415 29.534 1.00 86.25 115 SER A CA 1
ATOM 884 C C . SER A 1 115 ? -12.865 3.633 29.786 1.00 86.25 115 SER A C 1
ATOM 886 O O . SER A 1 115 ? -12.150 4.076 28.888 1.00 86.25 115 SER A O 1
ATOM 888 N N . SER A 1 116 ? -12.876 4.139 31.022 1.00 86.44 116 SER A N 1
ATOM 889 C CA . SER A 1 116 ? -11.961 5.183 31.504 1.00 86.44 116 SER A CA 1
ATOM 890 C C . SER A 1 116 ? -10.609 4.641 31.983 1.00 86.44 116 SER A C 1
ATOM 892 O O . SER A 1 116 ? -9.710 5.418 32.292 1.00 86.44 116 SER A O 1
ATOM 894 N N . THR A 1 117 ? -10.417 3.313 32.012 1.00 85.19 117 THR A N 1
ATOM 895 C CA . THR A 1 117 ? -9.172 2.659 32.472 1.00 85.19 117 THR A CA 1
ATOM 896 C C .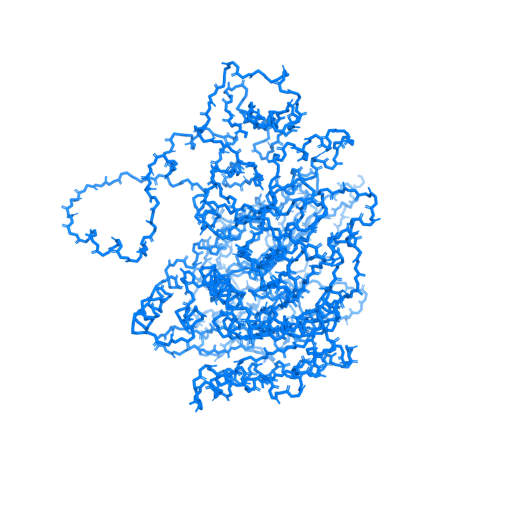 THR A 1 117 ? -7.915 3.186 31.775 1.00 85.19 117 THR A C 1
ATOM 898 O O . THR A 1 117 ? -6.831 3.155 32.352 1.00 85.19 117 THR A O 1
ATOM 901 N N . TRP A 1 118 ? -8.054 3.663 30.538 1.00 84.00 118 TRP A N 1
ATOM 902 C CA . TRP A 1 118 ? -6.939 4.038 29.670 1.00 84.00 118 TRP A CA 1
ATOM 903 C C . TRP A 1 118 ? -6.686 5.553 29.597 1.00 84.00 118 TRP A C 1
ATOM 905 O O . TRP A 1 118 ? -5.761 5.962 28.902 1.00 84.00 118 TRP A O 1
ATOM 915 N N . ASP A 1 119 ? -7.471 6.371 30.308 1.00 81.00 119 ASP A N 1
ATOM 916 C CA . ASP A 1 119 ? -7.443 7.838 30.183 1.00 81.00 119 ASP A CA 1
ATOM 917 C C . ASP A 1 119 ? -6.231 8.482 30.869 1.00 81.00 119 ASP A C 1
ATOM 919 O O . ASP A 1 119 ? -5.637 9.412 30.327 1.00 81.00 119 ASP A O 1
ATOM 923 N N . ASP A 1 120 ? -5.852 7.959 32.041 1.00 64.56 120 ASP A N 1
ATOM 924 C CA . ASP A 1 120 ? -4.781 8.498 32.896 1.00 64.56 120 ASP A CA 1
ATOM 925 C C . ASP A 1 120 ? -3.414 7.847 32.651 1.00 64.56 120 ASP A C 1
ATOM 927 O O . ASP A 1 120 ? -2.398 8.271 33.213 1.00 64.56 120 ASP A O 1
ATOM 931 N N . LEU A 1 121 ? -3.361 6.791 31.832 1.00 61.66 121 LEU A N 1
ATOM 932 C CA . LEU A 1 121 ? -2.081 6.261 31.387 1.00 61.66 121 LEU A CA 1
ATOM 933 C C . LEU A 1 121 ? -1.394 7.381 30.606 1.00 61.66 121 LEU A C 1
ATOM 935 O O . LEU A 1 121 ? -1.998 7.894 29.660 1.00 61.66 121 LEU A O 1
ATOM 939 N N . PRO A 1 122 ? -0.144 7.758 30.946 1.00 49.84 122 PRO A N 1
ATOM 940 C CA . PRO A 1 122 ? 0.645 8.586 30.063 1.00 49.84 122 PRO A CA 1
ATOM 941 C C . PRO A 1 122 ? 0.852 7.768 28.791 1.00 49.84 122 PRO A C 1
ATOM 943 O O . PRO A 1 122 ? 1.810 7.020 28.630 1.00 49.84 122 PRO A O 1
ATOM 946 N N . SER A 1 123 ? -0.078 7.909 27.854 1.00 48.31 123 SER A N 1
ATOM 947 C CA . SER A 1 123 ? 0.225 8.435 26.549 1.00 48.31 123 SER A CA 1
ATOM 948 C C . SER A 1 123 ? 1.682 8.871 26.534 1.00 48.31 123 SER A C 1
ATOM 950 O O . SER A 1 123 ? 2.015 9.920 27.086 1.00 48.31 123 SER A O 1
ATOM 952 N N . ALA A 1 124 ? 2.569 8.099 25.912 1.00 45.78 124 ALA A N 1
ATOM 953 C CA . ALA A 1 124 ? 3.959 8.504 25.690 1.00 45.78 124 ALA A CA 1
ATOM 954 C C . ALA A 1 124 ? 4.077 9.819 24.861 1.00 45.78 124 ALA A C 1
ATOM 956 O O . ALA A 1 124 ? 5.147 10.166 24.374 1.00 45.78 124 ALA A O 1
ATOM 957 N N . TYR A 1 125 ? 2.958 10.528 24.672 1.00 49.25 125 TYR A N 1
ATOM 958 C CA . TYR A 1 125 ? 2.659 11.632 23.781 1.00 49.25 125 TYR A CA 1
ATOM 959 C C . TYR A 1 125 ? 2.850 13.022 24.431 1.00 49.25 125 TYR A C 1
ATOM 961 O O . TYR A 1 125 ? 2.935 14.007 23.693 1.00 49.25 125 TYR A O 1
ATOM 969 N N . ASP A 1 126 ? 2.958 13.122 25.768 1.00 38.34 126 ASP A N 1
ATOM 970 C CA . ASP A 1 126 ? 3.134 14.408 26.484 1.00 38.34 126 ASP A CA 1
ATOM 971 C C . ASP A 1 126 ? 4.582 14.714 26.915 1.00 38.34 126 ASP A C 1
ATOM 973 O O . ASP A 1 126 ? 4.897 15.842 27.304 1.00 38.34 126 ASP A O 1
ATOM 977 N N . SER A 1 127 ? 5.511 13.766 26.773 1.00 31.81 127 SER A N 1
ATOM 978 C CA . SER A 1 127 ? 6.944 14.049 26.889 1.00 31.81 127 SER A CA 1
ATOM 979 C C . SER A 1 127 ? 7.496 14.467 25.528 1.00 31.81 127 SER A C 1
ATOM 981 O O . SER A 1 127 ? 7.680 13.628 24.653 1.00 31.81 127 SER A O 1
ATOM 983 N N . VAL A 1 128 ? 7.763 15.760 25.346 1.00 33.56 128 VAL A N 1
ATOM 984 C CA . VAL A 1 128 ? 8.453 16.319 24.169 1.00 33.56 128 VAL A CA 1
ATOM 985 C C . VAL A 1 128 ? 9.779 15.582 23.915 1.00 33.56 128 VAL A C 1
ATOM 987 O O . VAL A 1 128 ? 10.604 15.514 24.830 1.00 33.56 128 VAL A O 1
ATOM 990 N N . PRO A 1 129 ? 10.079 15.190 22.662 1.00 31.50 129 PRO A N 1
ATOM 991 C CA . PRO A 1 129 ? 11.446 15.277 22.173 1.00 31.50 129 PRO A CA 1
ATOM 992 C C . PRO A 1 129 ? 11.520 16.206 20.962 1.00 31.50 129 PRO A C 1
ATOM 994 O O . PRO A 1 129 ? 10.678 16.218 20.066 1.00 31.50 129 PRO A O 1
ATOM 997 N N . SER A 1 130 ? 12.570 17.011 20.974 1.00 27.05 130 SER A N 1
ATOM 998 C CA . SER A 1 130 ? 12.968 17.926 19.922 1.00 27.05 130 SER A CA 1
ATOM 999 C C . SER A 1 130 ? 13.159 17.240 18.567 1.00 27.05 130 SER A C 1
ATOM 1001 O O . SER A 1 130 ? 13.575 16.088 18.457 1.00 27.05 130 SER A O 1
ATOM 1003 N N . SER A 1 131 ? 12.917 18.019 17.517 1.00 29.30 131 SER A N 1
ATOM 1004 C CA . SER A 1 131 ? 13.232 17.730 16.123 1.00 29.30 131 SER A CA 1
ATOM 1005 C C . SER A 1 131 ? 14.721 17.417 15.941 1.00 29.30 131 SER A C 1
ATOM 1007 O O . SER A 1 131 ? 15.539 18.322 15.810 1.00 29.30 131 SER A O 1
ATOM 1009 N N . ASN A 1 132 ? 15.071 16.137 15.993 1.00 26.23 132 ASN A N 1
ATOM 1010 C CA . ASN A 1 132 ? 16.184 15.484 15.304 1.00 26.23 132 ASN A CA 1
ATOM 1011 C C . ASN A 1 132 ? 16.167 14.026 15.762 1.00 26.23 132 ASN A C 1
ATOM 1013 O O . ASN A 1 132 ? 16.406 13.755 16.931 1.00 26.23 132 ASN A O 1
ATOM 1017 N N . TYR A 1 133 ? 15.889 13.096 14.854 1.00 33.31 133 TYR A N 1
ATOM 1018 C CA . TYR A 1 133 ? 16.116 11.672 15.091 1.00 33.31 133 TYR A CA 1
ATOM 1019 C C . TYR A 1 133 ? 17.603 11.368 14.839 1.00 33.31 133 TYR A C 1
ATOM 1021 O O . TYR A 1 133 ? 18.014 11.417 13.678 1.00 33.31 133 TYR A O 1
ATOM 1029 N N . PRO A 1 134 ? 18.431 11.024 15.842 1.00 29.52 134 PRO A N 1
ATOM 1030 C CA . PRO A 1 134 ? 19.530 10.106 15.610 1.00 29.52 134 PRO A CA 1
ATOM 1031 C C . PRO A 1 134 ? 19.014 8.660 15.678 1.00 29.52 134 PRO A C 1
ATOM 1033 O O . PRO A 1 134 ? 18.001 8.367 16.314 1.00 29.52 134 PRO A O 1
ATOM 1036 N N . ASP A 1 135 ? 19.720 7.763 14.993 1.00 31.70 135 ASP A N 1
ATOM 1037 C CA . ASP A 1 135 ? 19.495 6.317 14.982 1.00 31.70 135 ASP A CA 1
ATOM 1038 C C . ASP A 1 135 ? 19.178 5.766 16.388 1.00 31.70 135 ASP A C 1
ATOM 1040 O O . ASP A 1 135 ? 20.027 5.753 17.279 1.00 31.70 135 ASP A O 1
ATOM 1044 N N . HIS A 1 136 ? 17.970 5.220 16.571 1.00 40.41 136 HIS A N 1
ATOM 1045 C CA . HIS A 1 136 ? 17.533 4.546 17.806 1.00 40.41 136 HIS A CA 1
ATOM 1046 C C . HIS A 1 136 ? 18.380 3.309 18.184 1.00 40.41 136 HIS A C 1
ATOM 1048 O O . HIS A 1 136 ? 18.153 2.710 19.233 1.00 40.41 136 HIS A O 1
ATOM 1054 N N . ALA A 1 137 ? 19.363 2.925 17.362 1.00 36.72 137 ALA A N 1
ATOM 1055 C CA . ALA A 1 137 ? 20.334 1.888 17.692 1.00 36.72 137 ALA A CA 1
ATOM 1056 C C . ALA A 1 137 ? 21.408 2.365 18.694 1.00 36.72 137 ALA A C 1
ATOM 1058 O O . ALA A 1 137 ? 21.890 1.550 19.477 1.00 36.72 137 ALA A O 1
ATOM 1059 N N . ASP A 1 138 ? 21.751 3.660 18.720 1.00 31.39 138 ASP A N 1
ATOM 1060 C CA . ASP A 1 138 ? 22.855 4.178 19.552 1.00 31.39 138 ASP A CA 1
ATOM 1061 C C . ASP A 1 138 ? 22.433 4.507 20.996 1.00 31.39 138 ASP A C 1
ATOM 1063 O O . ASP A 1 138 ? 23.252 4.479 21.916 1.00 31.39 138 ASP A O 1
ATOM 1067 N N . ALA A 1 139 ? 21.145 4.776 21.238 1.00 32.62 139 ALA A N 1
ATOM 1068 C CA . ALA A 1 139 ? 20.652 5.140 22.571 1.00 32.62 139 ALA A CA 1
ATOM 1069 C C . ALA A 1 139 ? 20.670 3.961 23.568 1.00 32.62 139 ALA A C 1
ATOM 1071 O O . ALA A 1 139 ? 20.893 4.164 24.759 1.00 32.62 139 ALA A O 1
ATOM 1072 N N . LEU A 1 140 ? 20.509 2.723 23.089 1.00 37.16 140 LEU A N 1
ATOM 1073 C CA . LEU A 1 140 ? 20.417 1.528 23.941 1.00 37.16 140 LEU A CA 1
ATOM 1074 C C . LEU A 1 140 ? 21.771 1.034 24.476 1.00 37.16 140 LEU A C 1
ATOM 1076 O O . LEU A 1 140 ? 21.806 0.237 25.409 1.00 37.16 140 LEU A O 1
ATOM 1080 N N . LEU A 1 141 ? 22.892 1.516 23.933 1.00 35.19 141 LEU A N 1
ATOM 1081 C CA . LEU A 1 141 ? 24.224 1.162 24.436 1.00 35.19 141 LEU A CA 1
ATOM 1082 C C . LEU A 1 141 ? 24.627 1.976 25.676 1.00 35.19 141 LEU A C 1
ATOM 1084 O O . LEU A 1 141 ? 25.570 1.600 26.372 1.00 35.19 141 LEU A O 1
ATOM 1088 N N . ARG A 1 142 ? 23.926 3.077 25.979 1.00 35.53 142 ARG A N 1
ATOM 1089 C CA . ARG A 1 142 ? 24.311 3.991 27.066 1.00 35.53 142 ARG A CA 1
ATOM 1090 C C . ARG A 1 142 ? 23.659 3.670 28.418 1.00 35.53 142 ARG A C 1
ATOM 1092 O O . ARG A 1 142 ? 24.242 4.013 29.443 1.00 35.53 142 ARG A O 1
ATOM 1099 N N . ASP A 1 143 ? 22.543 2.940 28.434 1.00 31.23 143 ASP A N 1
ATOM 1100 C CA . ASP A 1 143 ? 21.804 2.592 29.665 1.00 31.23 143 ASP A CA 1
ATOM 1101 C C . ASP A 1 143 ? 22.363 1.377 30.428 1.00 31.23 143 ASP A C 1
ATOM 1103 O O . ASP A 1 143 ? 21.835 0.975 31.461 1.00 31.23 143 ASP A O 1
ATOM 1107 N N . SER A 1 144 ? 23.486 0.804 29.988 1.00 29.44 144 SER A N 1
ATOM 1108 C CA . SER A 1 144 ? 24.066 -0.396 30.613 1.00 29.44 144 SER A CA 1
ATOM 1109 C C . SER A 1 144 ? 24.870 -0.144 31.908 1.00 29.44 144 SER A C 1
ATOM 1111 O O . SER A 1 144 ? 25.582 -1.044 32.346 1.00 29.44 144 SER A O 1
ATOM 1113 N N . TYR A 1 145 ? 24.789 1.037 32.546 1.00 30.92 145 TYR A N 1
ATOM 1114 C CA . TYR A 1 145 ? 25.654 1.372 33.699 1.00 30.92 145 TYR A CA 1
ATOM 1115 C C . TYR A 1 145 ? 24.997 2.000 34.942 1.00 30.92 145 TYR A C 1
ATOM 1117 O O . TYR A 1 145 ? 25.723 2.367 35.866 1.00 30.92 145 TYR A O 1
ATOM 1125 N N . SER A 1 146 ? 23.668 2.066 35.063 1.00 31.34 146 SER A N 1
ATOM 1126 C CA . SER A 1 146 ? 23.031 2.467 36.333 1.00 31.34 146 SER A CA 1
ATOM 1127 C C . SER A 1 146 ? 22.258 1.310 36.959 1.00 31.34 146 SER A C 1
ATOM 1129 O O . SER A 1 146 ? 21.080 1.096 36.684 1.00 31.34 146 SER A O 1
ATOM 1131 N N . GLY A 1 147 ? 22.943 0.552 37.816 1.00 34.97 147 GLY A N 1
ATOM 1132 C CA . GLY A 1 147 ? 22.318 -0.446 38.673 1.00 34.97 147 GLY A CA 1
ATOM 1133 C C . GLY A 1 147 ? 21.589 0.209 39.846 1.00 34.97 147 GLY A C 1
ATOM 1134 O O . GLY A 1 147 ? 22.222 0.758 40.744 1.00 34.97 147 GLY A O 1
ATOM 1135 N N . SER A 1 148 ? 20.265 0.080 39.876 1.00 29.05 148 SER A N 1
ATOM 1136 C CA . SER A 1 148 ? 19.478 0.162 41.107 1.00 29.05 148 SER A CA 1
ATOM 1137 C C . SER A 1 148 ? 18.316 -0.827 41.022 1.00 29.05 148 SER A C 1
ATOM 1139 O O . SER A 1 148 ? 17.370 -0.631 40.264 1.00 29.05 148 SER A O 1
ATOM 1141 N N . ASN A 1 149 ? 18.422 -1.911 41.794 1.00 34.81 149 ASN A N 1
ATOM 1142 C CA . ASN A 1 149 ? 17.371 -2.904 41.994 1.00 34.81 149 ASN A CA 1
ATOM 1143 C C . ASN A 1 149 ? 16.238 -2.300 42.838 1.00 34.81 149 ASN A C 1
ATOM 1145 O O . ASN A 1 149 ? 16.347 -2.229 44.061 1.00 34.81 149 ASN A O 1
ATOM 1149 N N . THR A 1 150 ? 15.134 -1.939 42.194 1.00 30.95 150 THR A N 1
ATOM 1150 C CA . THR A 1 150 ? 13.815 -1.821 42.831 1.00 30.95 150 THR A CA 1
ATOM 1151 C C . THR A 1 150 ? 12.798 -2.587 41.983 1.00 30.95 150 THR A C 1
ATOM 1153 O O . THR A 1 150 ? 12.829 -2.451 40.760 1.00 30.95 150 THR A O 1
ATOM 1156 N N . PRO A 1 151 ? 11.911 -3.405 42.579 1.00 33.03 151 PRO A N 1
ATOM 1157 C CA . PRO A 1 151 ? 10.880 -4.110 41.826 1.00 33.03 151 PRO A CA 1
ATOM 1158 C C . PRO A 1 151 ? 9.853 -3.088 41.318 1.00 33.03 151 PRO A C 1
ATOM 1160 O O . PRO A 1 151 ? 9.056 -2.566 42.096 1.00 33.03 151 PRO A O 1
ATOM 1163 N N . ASN A 1 152 ? 9.900 -2.760 40.025 1.00 30.09 152 ASN A N 1
ATOM 1164 C CA . ASN A 1 152 ? 8.882 -1.920 39.397 1.00 30.09 152 ASN A CA 1
ATOM 1165 C C . ASN A 1 152 ? 7.533 -2.665 39.397 1.00 30.09 152 ASN A C 1
ATOM 1167 O O . ASN A 1 152 ? 7.503 -3.839 39.015 1.00 30.09 152 ASN A O 1
ATOM 1171 N N . PRO A 1 153 ? 6.417 -2.023 39.791 1.00 32.38 153 PRO A N 1
ATOM 1172 C CA . PRO A 1 153 ? 5.089 -2.586 39.572 1.00 32.38 153 PRO A CA 1
ATOM 1173 C C . PRO A 1 153 ? 4.878 -2.804 38.069 1.00 32.38 153 PRO A C 1
ATOM 1175 O O . PRO A 1 153 ? 5.359 -2.012 37.257 1.00 32.38 153 PRO A O 1
ATOM 1178 N N . ALA A 1 154 ? 4.194 -3.888 37.696 1.00 35.56 154 ALA A N 1
ATOM 1179 C CA . ALA A 1 154 ? 3.870 -4.184 36.305 1.00 35.56 154 ALA A CA 1
ATOM 1180 C C . ALA A 1 154 ? 3.081 -3.007 35.708 1.00 35.56 154 ALA A C 1
ATOM 1182 O O . ALA A 1 154 ? 1.915 -2.798 36.037 1.00 35.56 154 ALA A O 1
ATOM 1183 N N . VAL A 1 155 ? 3.741 -2.201 34.877 1.00 49.72 155 VAL A N 1
ATOM 1184 C CA . VAL A 1 155 ? 3.097 -1.120 34.133 1.00 49.72 155 VAL A CA 1
ATOM 1185 C C . VAL A 1 155 ? 2.182 -1.793 33.114 1.00 49.72 155 VAL A C 1
ATOM 1187 O O . VAL A 1 155 ? 2.670 -2.477 32.216 1.00 49.72 155 VAL A O 1
ATOM 1190 N N . PHE A 1 156 ? 0.866 -1.658 33.281 1.00 60.00 156 PHE A N 1
ATOM 1191 C CA . PHE A 1 156 ? -0.092 -2.086 32.263 1.00 60.00 156 PHE A CA 1
ATOM 1192 C C . PHE A 1 156 ? 0.190 -1.302 30.976 1.00 60.00 156 PHE A C 1
ATOM 1194 O O . PHE A 1 156 ? 0.089 -0.077 30.954 1.00 60.00 156 PHE A O 1
ATOM 1201 N N . GLU A 1 157 ? 0.583 -2.003 29.914 1.00 73.94 157 GLU A N 1
ATOM 1202 C CA . GLU A 1 157 ? 0.784 -1.404 28.596 1.00 73.94 157 GLU A CA 1
ATOM 1203 C C . GLU A 1 157 ? -0.579 -1.192 27.923 1.00 73.94 157 GLU A C 1
ATOM 1205 O O . GLU A 1 157 ? -1.455 -2.058 27.975 1.00 73.94 157 GLU A O 1
ATOM 1210 N N . HIS A 1 158 ? -0.778 -0.031 27.296 1.00 82.31 158 HIS A N 1
ATOM 1211 C CA . HIS A 1 158 ? -2.020 0.258 26.583 1.00 82.31 158 HIS A CA 1
ATOM 1212 C C . HIS A 1 158 ? -2.219 -0.770 25.446 1.00 82.31 158 HIS A C 1
ATOM 1214 O O . HIS A 1 158 ? -1.308 -0.959 24.638 1.00 82.31 158 HIS A O 1
ATOM 1220 N N . PRO A 1 159 ? -3.415 -1.370 25.275 1.00 83.94 159 PRO A N 1
ATOM 1221 C CA . PRO A 1 159 ? -3.655 -2.437 24.288 1.00 83.94 159 PRO A CA 1
ATOM 1222 C C . PRO A 1 159 ? -3.404 -2.039 22.822 1.00 83.94 159 PRO A C 1
ATOM 1224 O O . PRO A 1 159 ? -3.154 -2.893 21.978 1.00 83.94 159 PRO A O 1
ATOM 1227 N N . CYS A 1 160 ? -3.443 -0.741 22.507 1.00 86.25 160 CYS A N 1
ATOM 1228 C CA . CYS A 1 160 ? -3.183 -0.199 21.177 1.00 86.25 160 CYS A CA 1
ATOM 1229 C C . CYS A 1 160 ? -1.716 0.227 20.980 1.00 86.25 160 CYS A C 1
ATOM 1231 O O . CYS A 1 160 ? -1.374 0.690 19.894 1.00 86.25 160 CYS A O 1
ATOM 1233 N N . ALA A 1 161 ? -0.833 0.082 21.977 1.00 84.19 161 ALA A N 1
ATOM 1234 C CA . ALA A 1 161 ? 0.571 0.494 21.869 1.00 84.19 161 ALA A CA 1
ATOM 1235 C C . ALA A 1 161 ? 1.300 -0.109 20.646 1.00 84.19 161 ALA A C 1
ATOM 1237 O O . ALA A 1 161 ? 2.018 0.632 19.958 1.00 84.19 161 ALA A O 1
ATOM 1238 N N . PRO A 1 162 ? 1.077 -1.388 20.269 1.00 83.25 162 PRO A N 1
ATOM 1239 C CA . PRO A 1 162 ? 1.656 -1.939 19.046 1.00 83.25 162 PRO A CA 1
ATOM 1240 C C . PRO A 1 162 ? 1.167 -1.231 17.769 1.00 83.25 162 PRO A C 1
ATOM 1242 O O . PRO A 1 162 ? 1.964 -0.976 16.862 1.00 83.25 162 PRO A O 1
ATOM 1245 N N . LEU A 1 163 ? -0.115 -0.852 17.710 1.00 85.38 163 LEU A N 1
ATOM 1246 C CA . LEU A 1 163 ? -0.704 -0.117 16.584 1.00 85.38 163 LEU A CA 1
ATOM 1247 C C . LEU A 1 163 ? -0.165 1.308 16.501 1.00 85.38 163 LEU A C 1
ATOM 1249 O O . LEU A 1 163 ? 0.260 1.740 15.427 1.00 85.38 163 LEU A O 1
ATOM 1253 N N . THR A 1 164 ? -0.103 2.009 17.638 1.00 87.00 164 THR A N 1
ATOM 1254 C CA . THR A 1 164 ? 0.525 3.331 17.738 1.00 87.00 164 THR A CA 1
ATOM 1255 C C . THR A 1 164 ? 1.917 3.300 17.127 1.00 87.00 164 THR A C 1
ATOM 1257 O O . THR A 1 164 ? 2.236 4.148 16.294 1.00 87.00 164 THR A O 1
ATOM 1260 N N . LYS A 1 165 ? 2.738 2.307 17.492 1.00 84.19 165 LYS A N 1
ATOM 1261 C CA . LYS A 1 165 ? 4.119 2.184 17.014 1.00 84.19 165 LYS A CA 1
ATOM 1262 C C . LYS A 1 165 ? 4.211 2.016 15.495 1.00 84.19 165 LYS A C 1
ATOM 1264 O O . LYS A 1 165 ? 5.125 2.564 14.880 1.00 84.19 165 LYS A O 1
ATOM 1269 N N . ILE A 1 166 ? 3.291 1.272 14.879 1.00 85.19 166 ILE A N 1
ATOM 1270 C CA . ILE A 1 166 ? 3.284 1.065 13.424 1.00 85.19 166 ILE A CA 1
ATOM 1271 C C . ILE A 1 166 ? 2.818 2.320 12.692 1.00 85.19 166 ILE A C 1
ATOM 1273 O O . ILE A 1 166 ? 3.487 2.773 11.762 1.00 85.19 166 ILE A O 1
ATOM 1277 N N . ILE A 1 167 ? 1.689 2.896 13.098 1.00 88.12 167 ILE A N 1
ATOM 1278 C CA . ILE A 1 167 ? 1.061 3.993 12.352 1.00 88.12 167 ILE A CA 1
ATOM 1279 C C . ILE A 1 167 ? 1.840 5.304 12.549 1.00 88.12 167 ILE A C 1
ATOM 1281 O O . ILE A 1 167 ? 1.994 6.090 11.615 1.00 88.12 167 ILE A O 1
ATOM 1285 N N . SER A 1 168 ? 2.454 5.480 13.720 1.00 89.25 168 SER A N 1
ATOM 1286 C CA . SER A 1 168 ? 3.324 6.618 14.058 1.00 89.25 168 SER A CA 1
ATOM 1287 C C . SER A 1 168 ? 4.770 6.436 13.566 1.00 89.25 168 SER A C 1
ATOM 1289 O O . SER A 1 168 ? 5.672 7.174 13.949 1.00 89.25 168 SER A O 1
ATOM 1291 N N . SER A 1 169 ? 5.028 5.455 12.693 1.00 85.62 169 SER A N 1
ATOM 1292 C CA . SER A 1 169 ? 6.371 5.194 12.147 1.00 85.62 169 SER A CA 1
ATOM 1293 C C . SER A 1 169 ? 6.840 6.243 11.126 1.00 85.62 169 SER A C 1
ATOM 1295 O O . SER A 1 169 ? 7.985 6.205 10.670 1.00 85.62 169 SER A O 1
ATOM 1297 N N . GLY A 1 170 ? 5.966 7.182 10.745 1.00 88.75 170 GLY A N 1
ATOM 1298 C CA . GLY A 1 170 ? 6.261 8.204 9.746 1.00 88.75 170 GLY A CA 1
ATOM 1299 C C . GLY A 1 170 ? 6.164 7.711 8.301 1.00 88.75 170 GLY A C 1
ATOM 1300 O O . GLY A 1 170 ? 6.712 8.356 7.411 1.00 88.75 170 GLY A O 1
ATOM 1301 N N . THR A 1 171 ? 5.512 6.571 8.062 1.00 94.25 171 THR A N 1
ATOM 1302 C CA . THR A 1 171 ? 5.343 5.989 6.718 1.00 94.25 171 THR A CA 1
ATOM 1303 C C . THR A 1 171 ? 3.900 6.009 6.220 1.00 94.25 171 THR A C 1
ATOM 1305 O O . THR A 1 171 ? 3.607 5.389 5.199 1.00 94.25 171 THR A O 1
ATOM 1308 N N . PHE A 1 172 ? 2.995 6.655 6.957 1.00 96.81 172 PHE A N 1
ATOM 1309 C CA . PHE A 1 172 ? 1.588 6.788 6.595 1.00 96.81 172 PHE A CA 1
ATOM 1310 C C . PHE A 1 172 ? 1.290 8.193 6.082 1.00 96.81 172 PHE A C 1
ATOM 1312 O O . PHE A 1 172 ? 1.796 9.183 6.619 1.00 96.81 172 PHE A O 1
ATOM 1319 N N . TYR A 1 173 ? 0.468 8.268 5.041 1.00 98.00 173 TYR A N 1
ATOM 1320 C CA . TYR A 1 173 ? 0.156 9.504 4.330 1.00 98.00 173 TYR A CA 1
ATOM 1321 C C . TYR A 1 173 ? -1.333 9.573 4.005 1.00 98.00 173 TYR A C 1
ATOM 1323 O O . TYR A 1 173 ? -1.959 8.542 3.769 1.00 98.00 173 TYR A O 1
ATOM 1331 N N . TYR A 1 174 ? -1.885 10.783 3.962 1.00 96.44 174 TYR A N 1
ATOM 1332 C CA . TYR A 1 174 ? -3.277 11.026 3.587 1.00 96.44 174 TYR A CA 1
ATOM 1333 C C . TYR A 1 174 ? -3.422 12.309 2.763 1.00 96.44 174 TYR A C 1
ATOM 1335 O O . TYR A 1 174 ? -2.542 13.178 2.766 1.00 96.44 174 TYR A O 1
ATOM 1343 N N . ALA A 1 175 ? -4.536 12.403 2.042 1.00 94.06 175 ALA A N 1
ATOM 1344 C CA . ALA A 1 175 ? -4.910 13.569 1.256 1.00 94.06 175 ALA A CA 1
ATOM 1345 C C . ALA A 1 175 ? -5.424 14.711 2.146 1.00 94.06 175 ALA A C 1
ATOM 1347 O O . ALA A 1 175 ? -6.258 14.488 3.022 1.00 94.06 175 ALA A O 1
ATOM 1348 N N . LEU A 1 176 ? -4.948 15.940 1.916 1.00 91.88 176 LEU A N 1
ATOM 1349 C CA . LEU A 1 176 ? -5.418 17.126 2.644 1.00 91.88 176 LEU A CA 1
ATOM 1350 C C . LEU A 1 176 ? -6.690 17.736 2.061 1.00 91.88 176 LEU A C 1
ATOM 1352 O O . LEU A 1 176 ? -7.317 18.541 2.741 1.00 91.88 176 LEU A O 1
ATOM 1356 N N . GLU A 1 177 ? -7.101 17.342 0.859 1.00 88.38 177 GLU A N 1
ATOM 1357 C CA . GLU A 1 177 ? -8.329 17.821 0.225 1.00 88.38 177 GLU A CA 1
ATOM 1358 C C . GLU A 1 177 ? -9.414 16.735 0.239 1.00 88.38 177 GLU A C 1
ATOM 1360 O O . GLU A 1 177 ? -9.099 15.565 0.018 1.00 88.38 177 GLU A O 1
ATOM 1365 N N . PRO A 1 178 ? -10.694 17.090 0.452 1.00 79.19 178 PRO A N 1
ATOM 1366 C CA . PRO A 1 178 ? -11.777 16.118 0.623 1.00 79.19 178 PRO A CA 1
ATOM 1367 C C . PRO A 1 178 ? -12.063 15.299 -0.639 1.00 79.19 178 PRO A C 1
ATOM 1369 O O . PRO A 1 178 ? -12.496 14.164 -0.550 1.00 79.19 178 PRO A O 1
ATOM 1372 N N . TYR A 1 179 ? -11.794 15.856 -1.819 1.00 77.75 179 TYR A N 1
ATOM 1373 C CA . TYR A 1 179 ? -12.095 15.223 -3.107 1.00 77.75 179 TYR A CA 1
ATOM 1374 C C . TYR A 1 179 ? -10.865 14.640 -3.801 1.00 77.75 179 TYR A C 1
ATOM 1376 O O . TYR A 1 179 ? -10.919 14.340 -4.994 1.00 77.75 179 TYR A O 1
ATOM 1384 N N . TRP A 1 180 ? -9.742 14.546 -3.093 1.00 83.88 180 TRP A N 1
ATOM 1385 C CA . TRP A 1 180 ? -8.505 14.024 -3.646 1.00 83.88 180 TRP A CA 1
ATOM 1386 C C . TRP A 1 180 ? -8.188 12.660 -3.042 1.00 83.88 180 TRP A C 1
ATOM 1388 O O . TRP A 1 180 ? -8.087 12.507 -1.829 1.00 83.88 180 TRP A O 1
ATOM 1398 N N . ASP A 1 181 ? -8.011 11.670 -3.911 1.00 87.12 181 ASP A N 1
ATOM 1399 C CA . ASP A 1 181 ? -7.677 10.309 -3.521 1.00 87.12 181 ASP A CA 1
ATOM 1400 C C . ASP A 1 181 ? -6.189 10.026 -3.757 1.00 87.12 181 ASP A C 1
ATOM 1402 O O . ASP A 1 181 ? -5.712 9.988 -4.892 1.00 87.12 181 ASP A O 1
ATOM 1406 N N . LEU A 1 182 ? -5.460 9.786 -2.670 1.00 92.88 182 LEU A N 1
ATOM 1407 C CA . LEU A 1 182 ? -4.039 9.447 -2.704 1.00 92.88 182 LEU A CA 1
ATOM 1408 C C . LEU A 1 182 ? -3.783 7.975 -3.079 1.00 92.88 182 LEU A C 1
ATOM 1410 O O . LEU A 1 182 ? -2.653 7.620 -3.419 1.00 92.88 182 LEU A O 1
ATOM 1414 N N . SER A 1 183 ? -4.794 7.106 -3.017 1.00 94.44 183 SER A N 1
ATOM 1415 C CA . SER A 1 183 ? -4.651 5.672 -3.293 1.00 94.44 183 SER A CA 1
ATOM 1416 C C . SER A 1 183 ? -4.655 5.330 -4.782 1.00 94.44 183 SER A C 1
ATOM 1418 O O . SER A 1 183 ? -3.987 4.383 -5.182 1.00 94.44 183 SER A O 1
ATOM 1420 N N . SER A 1 184 ? -5.325 6.123 -5.619 1.00 93.69 184 SER A N 1
ATOM 1421 C CA . SER A 1 184 ? -5.392 5.879 -7.064 1.00 93.69 184 SER A CA 1
ATOM 1422 C C . SER A 1 184 ? -4.298 6.612 -7.834 1.00 93.69 184 SER A C 1
ATOM 1424 O O . SER A 1 184 ? -3.889 7.708 -7.460 1.00 93.69 184 SER A O 1
ATOM 1426 N N . ARG A 1 185 ? -3.867 6.050 -8.968 1.00 94.00 185 ARG A N 1
ATOM 1427 C CA . ARG A 1 185 ? -2.960 6.681 -9.952 1.00 94.00 185 ARG A CA 1
ATOM 1428 C C . ARG A 1 185 ? -3.620 7.810 -10.752 1.00 94.00 185 ARG A C 1
ATOM 1430 O O . ARG A 1 185 ? -4.842 7.830 -10.897 1.00 94.00 185 ARG A O 1
ATOM 1437 N N . LEU A 1 186 ? -2.818 8.709 -11.331 1.00 92.44 186 LEU A N 1
ATOM 1438 C CA . LEU A 1 186 ? -3.299 9.909 -12.031 1.00 92.44 186 LEU A CA 1
ATOM 1439 C C . LEU A 1 186 ? -4.335 9.591 -13.116 1.00 92.44 186 LEU A C 1
ATOM 1441 O O . LEU A 1 186 ? -5.378 10.232 -13.155 1.00 92.44 186 LEU A O 1
ATOM 1445 N N . SER A 1 187 ? -4.090 8.581 -13.957 1.00 90.00 187 SER A N 1
ATOM 1446 C CA . SER A 1 187 ? -5.012 8.215 -15.044 1.00 90.00 187 SER A CA 1
ATOM 1447 C C . SER A 1 187 ? -6.412 7.846 -14.544 1.00 90.00 187 SER A C 1
ATOM 1449 O O . SER A 1 187 ? -7.402 8.254 -15.142 1.00 90.00 187 SER A O 1
ATOM 1451 N N . GLN A 1 188 ? -6.498 7.118 -13.429 1.00 89.94 188 GLN A N 1
ATOM 1452 C CA . GLN A 1 188 ? -7.771 6.741 -12.812 1.00 89.94 188 GLN A CA 1
ATOM 1453 C C . GLN A 1 188 ? -8.469 7.950 -12.189 1.00 89.94 188 GLN A C 1
ATOM 1455 O O . GLN A 1 188 ? -9.687 8.060 -12.270 1.00 89.94 188 GLN A O 1
ATOM 1460 N N . ARG A 1 189 ? -7.709 8.883 -11.600 1.00 87.50 189 ARG A N 1
ATOM 1461 C CA . ARG A 1 189 ? -8.272 10.115 -11.029 1.00 87.50 189 ARG A CA 1
ATOM 1462 C C . ARG A 1 189 ? -8.864 11.014 -12.114 1.00 87.50 189 ARG A C 1
ATOM 1464 O O . ARG A 1 189 ? -10.007 11.428 -11.978 1.00 87.50 189 ARG A O 1
ATOM 1471 N N . LEU A 1 190 ? -8.136 11.238 -13.208 1.00 85.94 190 LEU A N 1
ATOM 1472 C CA . LEU A 1 190 ? -8.616 12.054 -14.329 1.00 85.94 190 LEU A CA 1
ATOM 1473 C C . LEU A 1 190 ? -9.872 11.450 -14.977 1.00 85.94 190 LEU A C 1
ATOM 1475 O O . LEU A 1 190 ? -10.848 12.156 -15.192 1.00 85.94 190 LEU A O 1
ATOM 1479 N N . ALA A 1 191 ? -9.915 10.126 -15.166 1.00 82.88 191 ALA A N 1
ATOM 1480 C CA . ALA A 1 191 ? -11.102 9.443 -15.694 1.00 82.88 191 ALA A CA 1
ATOM 1481 C C . ALA A 1 191 ? -12.349 9.565 -14.787 1.00 82.88 191 ALA A C 1
ATOM 1483 O O . ALA A 1 191 ? -13.482 9.429 -15.254 1.00 82.88 191 ALA A O 1
ATOM 1484 N N . ARG A 1 192 ? -12.161 9.802 -13.480 1.00 78.06 192 ARG A N 1
ATOM 1485 C CA . ARG A 1 192 ? -13.260 10.077 -12.541 1.00 78.06 192 ARG A CA 1
ATOM 1486 C C . ARG A 1 192 ? -13.728 11.526 -12.619 1.00 78.06 192 ARG A C 1
ATOM 1488 O O . ARG A 1 192 ? -14.919 11.754 -12.456 1.00 78.06 192 ARG A O 1
ATOM 1495 N N . GLU A 1 193 ? -12.831 12.484 -12.866 1.00 67.44 193 GLU A N 1
ATOM 1496 C CA . GLU A 1 193 ? -13.186 13.910 -12.965 1.00 67.44 193 GLU A CA 1
ATOM 1497 C C . GLU A 1 193 ? -14.158 14.197 -14.124 1.00 67.44 193 GLU A C 1
ATOM 1499 O O . GLU A 1 193 ? -15.013 15.075 -13.986 1.00 67.44 193 GLU A O 1
ATOM 1504 N N . ASP A 1 194 ? -14.109 13.397 -15.194 1.00 59.22 194 ASP A N 1
ATOM 1505 C CA . ASP A 1 194 ? -15.060 13.442 -16.317 1.00 59.22 194 ASP A CA 1
ATOM 1506 C C . ASP A 1 194 ? -16.485 12.980 -15.940 1.00 59.22 194 ASP A C 1
ATOM 1508 O O . ASP A 1 194 ? -17.459 13.323 -16.616 1.00 59.22 194 ASP A O 1
ATOM 1512 N N . ASN A 1 195 ? -16.644 12.223 -14.845 1.00 54.22 195 ASN A N 1
ATOM 1513 C CA . ASN A 1 195 ? -17.938 11.754 -14.351 1.00 54.22 195 ASN A CA 1
ATOM 1514 C C . ASN A 1 195 ? -18.476 12.687 -13.248 1.00 54.22 195 ASN A C 1
ATOM 1516 O O . ASN A 1 195 ? -17.855 12.913 -12.214 1.00 54.22 195 ASN A O 1
ATOM 1520 N N . ILE A 1 196 ? -19.693 13.207 -13.434 1.00 50.69 196 ILE A N 1
ATOM 1521 C CA . ILE A 1 196 ? -20.327 14.225 -12.566 1.00 50.69 196 ILE A CA 1
ATOM 1522 C C . ILE A 1 196 ? -20.568 13.730 -11.114 1.00 50.69 196 ILE A C 1
ATOM 1524 O O . ILE A 1 196 ? -20.776 14.541 -10.209 1.00 50.69 196 ILE A O 1
ATOM 1528 N N . ALA A 1 197 ? -20.494 12.418 -10.858 1.00 47.03 197 ALA A N 1
ATOM 1529 C CA . ALA A 1 197 ? -20.641 11.826 -9.528 1.00 47.03 197 ALA A CA 1
ATOM 1530 C C . ALA A 1 197 ? -19.327 11.915 -8.726 1.00 47.03 197 ALA A C 1
ATOM 1532 O O . ALA A 1 197 ? -18.485 11.020 -8.744 1.00 47.03 197 ALA A O 1
ATOM 1533 N N . ARG A 1 198 ? -19.160 13.033 -8.018 1.00 58.28 198 ARG A N 1
ATOM 1534 C CA . ARG A 1 198 ? -18.036 13.309 -7.113 1.00 58.28 198 ARG A CA 1
ATOM 1535 C C . ARG A 1 198 ? -18.250 12.596 -5.779 1.00 58.28 198 ARG A C 1
ATOM 1537 O O . ARG A 1 198 ? -18.776 13.200 -4.850 1.00 58.28 198 ARG A O 1
ATOM 1544 N N . ASP A 1 199 ? -17.873 11.325 -5.689 1.00 62.03 199 ASP A N 1
ATOM 1545 C CA . ASP A 1 199 ? -17.970 10.580 -4.431 1.00 62.03 199 ASP A CA 1
ATOM 1546 C C . ASP A 1 199 ? -16.597 10.347 -3.793 1.00 62.03 199 ASP A C 1
ATOM 1548 O O . ASP A 1 199 ? -15.765 9.603 -4.319 1.00 62.03 199 ASP A O 1
ATOM 1552 N N . THR A 1 200 ? -16.400 10.948 -2.619 1.00 60.34 200 THR A N 1
ATOM 1553 C CA . THR A 1 200 ? -15.269 10.760 -1.693 1.00 60.34 200 THR A CA 1
ATOM 1554 C C . THR A 1 200 ? -15.075 9.294 -1.271 1.00 60.34 200 THR A C 1
ATOM 1556 O O . THR A 1 200 ? -14.006 8.924 -0.795 1.00 60.34 200 THR A O 1
ATOM 1559 N N . GLY A 1 201 ? -16.079 8.433 -1.490 1.00 60.72 201 GLY A N 1
ATOM 1560 C CA . GLY A 1 201 ? -15.979 6.977 -1.332 1.00 60.72 201 GLY A CA 1
ATOM 1561 C C . GLY A 1 201 ? -15.224 6.247 -2.452 1.00 60.72 201 GLY A C 1
ATOM 1562 O O . GLY A 1 201 ? -15.028 5.039 -2.358 1.00 60.72 201 GLY A O 1
ATOM 1563 N N . THR A 1 202 ? -14.787 6.937 -3.512 1.00 78.00 202 THR A N 1
ATOM 1564 C CA . THR A 1 202 ? -14.084 6.293 -4.633 1.00 78.00 202 THR A CA 1
ATOM 1565 C C . THR A 1 202 ? -12.572 6.303 -4.414 1.00 78.00 202 THR A C 1
ATOM 1567 O O . THR A 1 202 ? -11.892 7.284 -4.719 1.00 78.00 202 THR A O 1
ATOM 1570 N N . TYR A 1 203 ? -12.038 5.183 -3.937 1.00 87.69 203 TYR A N 1
ATOM 1571 C CA . TYR A 1 203 ? -10.612 4.965 -3.701 1.00 87.69 203 TYR A CA 1
ATOM 1572 C C . TYR A 1 203 ? -10.173 3.580 -4.192 1.00 87.69 203 TYR A C 1
ATOM 1574 O O . TYR A 1 203 ? -10.996 2.705 -4.457 1.00 87.69 203 TYR A O 1
ATOM 1582 N N . ASP A 1 204 ? -8.866 3.382 -4.332 1.00 91.56 204 ASP A N 1
ATOM 1583 C CA . ASP A 1 204 ? -8.263 2.076 -4.578 1.00 91.56 204 ASP A CA 1
ATOM 1584 C C . ASP A 1 204 ? -8.099 1.333 -3.248 1.00 91.56 204 ASP A C 1
ATOM 1586 O O . ASP A 1 204 ? -7.203 1.614 -2.441 1.00 91.56 204 ASP A O 1
ATOM 1590 N N . ASP A 1 205 ? -9.004 0.387 -3.010 1.00 88.88 205 ASP A N 1
ATOM 1591 C CA . ASP A 1 205 ? -9.088 -0.375 -1.769 1.00 88.88 205 ASP A CA 1
ATOM 1592 C C . ASP A 1 205 ? -7.778 -1.089 -1.432 1.00 88.88 205 ASP A C 1
ATOM 1594 O O . ASP A 1 205 ? -7.442 -1.190 -0.258 1.00 88.88 205 ASP A O 1
ATOM 1598 N N . ARG A 1 206 ? -6.981 -1.497 -2.429 1.00 91.44 206 ARG A N 1
ATOM 1599 C CA . ARG A 1 206 ? -5.713 -2.224 -2.251 1.00 91.44 206 ARG A CA 1
ATOM 1600 C C . ARG A 1 206 ? -4.690 -1.442 -1.435 1.00 91.44 206 ARG A C 1
ATOM 1602 O O . ARG A 1 206 ? -3.794 -2.060 -0.854 1.00 91.44 206 ARG A O 1
ATOM 1609 N N . PHE A 1 207 ? -4.799 -0.114 -1.406 1.00 95.81 207 PHE A N 1
ATOM 1610 C CA . PHE A 1 207 ? -3.812 0.777 -0.799 1.00 95.81 207 PHE A CA 1
ATOM 1611 C C . PHE A 1 207 ? -4.335 1.570 0.403 1.00 95.81 207 PHE A C 1
ATOM 1613 O O . PHE A 1 207 ? -3.532 2.231 1.062 1.00 95.81 207 PHE A O 1
ATOM 1620 N N . ILE A 1 208 ? -5.629 1.487 0.733 1.00 94.31 208 ILE A N 1
ATOM 1621 C CA . ILE A 1 208 ? -6.175 2.079 1.961 1.00 94.31 208 ILE A CA 1
ATOM 1622 C C . ILE A 1 208 ? -5.908 1.139 3.134 1.00 94.31 208 ILE A C 1
ATOM 1624 O O . ILE A 1 208 ? -6.574 0.128 3.321 1.00 94.31 208 ILE A O 1
ATOM 1628 N N . TRP A 1 209 ? -4.901 1.472 3.934 1.00 93.25 209 TRP A N 1
ATOM 1629 C CA . TRP A 1 209 ? -4.408 0.604 5.003 1.00 93.25 209 TRP A CA 1
ATOM 1630 C C . TRP A 1 209 ? -5.312 0.561 6.233 1.00 93.25 209 TRP A C 1
ATOM 1632 O O . TRP A 1 209 ? -5.295 -0.417 6.970 1.00 93.25 209 TRP A O 1
ATOM 1642 N N . ASN A 1 210 ? -6.090 1.616 6.468 1.00 92.81 210 ASN A N 1
ATOM 1643 C CA . ASN A 1 210 ? -7.063 1.675 7.554 1.00 92.81 210 ASN A CA 1
ATOM 1644 C C . ASN A 1 210 ? -8.480 1.284 7.107 1.00 92.81 210 ASN A C 1
ATOM 1646 O O . ASN A 1 210 ? -9.431 1.602 7.816 1.00 92.81 210 ASN A O 1
ATOM 1650 N N . GLU A 1 211 ? -8.628 0.618 5.954 1.00 88.00 211 GLU A N 1
ATOM 1651 C CA . GLU A 1 211 ? -9.928 0.240 5.382 1.00 88.00 211 GLU A CA 1
ATOM 1652 C C . GLU A 1 211 ? -10.796 -0.500 6.407 1.00 88.00 211 GLU A C 1
ATOM 1654 O O . GLU A 1 211 ? -11.940 -0.108 6.631 1.00 88.00 211 GLU A O 1
ATOM 1659 N N . TYR A 1 212 ? -10.223 -1.475 7.113 1.00 85.19 212 TYR A N 1
ATOM 1660 C CA . TYR A 1 212 ? -10.960 -2.280 8.082 1.00 85.19 212 TYR A CA 1
ATOM 1661 C C . TYR A 1 212 ? -11.541 -1.438 9.228 1.00 85.19 212 TYR A C 1
ATOM 1663 O O . TYR A 1 212 ? -12.732 -1.523 9.531 1.00 85.19 212 TYR A O 1
ATOM 1671 N N . ILE A 1 213 ? -10.715 -0.593 9.859 1.00 88.38 213 ILE A N 1
ATOM 1672 C CA . ILE A 1 213 ? -11.142 0.207 11.019 1.00 88.38 213 ILE A CA 1
ATOM 1673 C C . ILE A 1 213 ? -12.031 1.395 10.622 1.00 88.38 213 ILE A C 1
ATOM 1675 O O . ILE A 1 213 ? -12.811 1.883 11.441 1.00 88.38 213 ILE A O 1
ATOM 1679 N N . VAL A 1 214 ? -11.926 1.879 9.380 1.00 89.56 214 VAL A N 1
ATOM 1680 C CA . VAL A 1 214 ? -12.704 3.025 8.887 1.00 89.56 214 VAL A CA 1
ATOM 1681 C C . VAL A 1 214 ? -14.031 2.610 8.250 1.00 89.56 214 VAL A C 1
ATOM 1683 O O . VAL A 1 214 ? -14.940 3.436 8.172 1.00 89.56 214 VAL A O 1
ATOM 1686 N N . ARG A 1 215 ? -14.179 1.344 7.828 1.00 85.56 215 ARG A N 1
ATOM 1687 C CA . ARG A 1 215 ? -15.336 0.845 7.064 1.00 85.56 215 ARG A CA 1
ATOM 1688 C C . ARG A 1 215 ? -16.678 1.209 7.694 1.00 85.56 215 ARG A C 1
ATOM 1690 O O . ARG A 1 215 ? -17.557 1.697 6.998 1.00 85.56 215 ARG A O 1
ATOM 1697 N N . SER A 1 216 ? -16.822 1.058 9.010 1.00 84.31 216 SER A N 1
ATOM 1698 C CA . SER A 1 216 ? -18.070 1.392 9.714 1.00 84.31 216 SER A CA 1
ATOM 1699 C C . SER A 1 216 ? -18.454 2.875 9.607 1.00 84.31 216 SER A C 1
ATOM 1701 O O . SER A 1 216 ? -19.640 3.199 9.547 1.00 84.31 216 SER A O 1
ATOM 1703 N N . LEU A 1 217 ? -17.470 3.778 9.541 1.00 88.56 217 LEU A N 1
ATOM 1704 C CA . LEU A 1 217 ? -17.692 5.213 9.353 1.00 88.56 217 LEU A CA 1
ATOM 1705 C C . LEU A 1 217 ? -18.013 5.559 7.898 1.00 88.56 217 LEU A C 1
ATOM 1707 O O . LEU A 1 217 ? -18.801 6.472 7.652 1.00 88.56 217 LEU A O 1
ATOM 1711 N N . LEU A 1 218 ? -17.449 4.820 6.939 1.00 87.50 218 LEU A N 1
ATOM 1712 C CA . LEU A 1 218 ? -17.809 4.954 5.527 1.00 87.50 218 LEU A CA 1
ATOM 1713 C C . LEU A 1 218 ? -19.242 4.472 5.273 1.00 87.50 218 LEU A C 1
ATOM 1715 O O . LEU A 1 218 ? -20.023 5.201 4.668 1.00 87.50 218 LEU A O 1
ATOM 1719 N N . ASP A 1 219 ? -19.631 3.327 5.839 1.00 85.62 219 ASP A N 1
ATOM 1720 C CA . ASP A 1 219 ? -21.006 2.820 5.775 1.00 85.62 219 ASP A CA 1
ATOM 1721 C C . ASP A 1 219 ? -22.005 3.801 6.416 1.00 85.62 219 ASP A C 1
ATOM 1723 O O . ASP A 1 219 ? -23.139 3.938 5.954 1.00 85.62 219 ASP A O 1
ATOM 1727 N N . PHE A 1 220 ? -21.606 4.478 7.501 1.00 86.62 220 PHE A N 1
ATOM 1728 C CA . PHE A 1 220 ? -22.389 5.551 8.118 1.00 86.62 220 PHE A CA 1
ATOM 1729 C C . PHE A 1 220 ? -22.540 6.743 7.165 1.00 86.62 220 PHE A C 1
ATOM 1731 O O . PHE A 1 220 ? -23.663 7.172 6.899 1.00 86.62 220 PHE A O 1
ATOM 1738 N N . ARG A 1 221 ? -21.431 7.228 6.593 1.00 89.88 221 ARG A N 1
ATOM 1739 C CA . ARG A 1 221 ? -21.414 8.322 5.612 1.00 89.88 221 ARG A CA 1
ATOM 1740 C C . ARG A 1 221 ? -22.319 8.034 4.408 1.00 89.88 221 ARG A C 1
ATOM 1742 O O . ARG A 1 221 ? -23.035 8.924 3.958 1.00 89.88 221 ARG A O 1
ATOM 1749 N N . GLU A 1 222 ? -22.307 6.812 3.879 1.00 87.38 222 GLU A N 1
ATOM 1750 C CA . GLU A 1 222 ? -23.119 6.421 2.715 1.00 87.38 222 GLU A CA 1
ATOM 1751 C C . GLU A 1 222 ? -24.632 6.491 2.971 1.00 87.38 222 GLU A C 1
ATOM 1753 O O . GLU A 1 222 ? -25.411 6.655 2.027 1.00 87.38 222 GLU A O 1
ATOM 1758 N N . ARG A 1 223 ? -25.052 6.394 4.238 1.00 87.75 223 ARG A N 1
ATOM 1759 C CA . ARG A 1 223 ? -26.459 6.472 4.656 1.00 87.75 223 ARG A CA 1
ATOM 1760 C C . ARG A 1 223 ? -26.933 7.899 4.924 1.00 87.75 223 ARG A C 1
ATOM 1762 O O . ARG A 1 223 ? -28.141 8.098 5.027 1.00 87.75 223 ARG A O 1
ATOM 1769 N N . LEU A 1 224 ? -26.017 8.863 5.034 1.00 87.75 224 LEU A N 1
ATOM 1770 C CA . LEU A 1 224 ? -26.357 10.279 5.166 1.00 87.75 224 LEU A CA 1
ATOM 1771 C C . LEU A 1 224 ? -26.998 10.802 3.879 1.00 87.75 224 LEU A C 1
ATOM 1773 O O . LEU A 1 224 ? -26.698 10.321 2.774 1.00 87.75 224 LEU A O 1
ATOM 1777 N N . ASP A 1 225 ? -27.845 11.821 4.020 1.00 91.44 225 ASP A N 1
ATOM 1778 C CA . ASP A 1 225 ? -28.355 12.546 2.863 1.00 91.44 225 ASP A CA 1
ATOM 1779 C C . ASP A 1 225 ? -27.221 13.266 2.108 1.00 91.44 225 ASP A C 1
ATOM 1781 O O . ASP A 1 225 ? -26.085 13.372 2.574 1.00 91.44 225 ASP A O 1
ATOM 1785 N N . HIS A 1 226 ? -27.504 13.736 0.893 1.00 88.44 226 HIS A N 1
ATOM 1786 C CA . HIS A 1 226 ? -26.477 14.329 0.036 1.00 88.44 226 HIS A CA 1
ATOM 1787 C C . HIS A 1 226 ? -25.825 15.584 0.648 1.00 88.44 226 HIS A C 1
ATOM 1789 O O . HIS A 1 226 ? -24.635 15.813 0.436 1.00 88.44 226 HIS A O 1
ATOM 1795 N N . GLN A 1 227 ? -26.579 16.408 1.383 1.00 89.69 227 GLN A N 1
ATOM 1796 C CA . GLN A 1 227 ? -26.044 17.630 1.982 1.00 89.69 227 GLN A CA 1
ATOM 1797 C C . GLN A 1 227 ? -25.176 17.304 3.198 1.00 89.69 227 GLN A C 1
ATOM 1799 O O . GLN A 1 227 ? -24.082 17.844 3.336 1.00 89.69 227 GLN A O 1
ATOM 1804 N N . GLU A 1 228 ? -25.627 16.392 4.055 1.00 90.75 228 GLU A N 1
ATOM 1805 C CA . GLU A 1 228 ? -24.855 15.934 5.210 1.00 90.75 228 GLU A CA 1
ATOM 1806 C C . GLU A 1 228 ? -23.585 15.188 4.797 1.00 90.75 228 GLU A C 1
ATOM 1808 O O . GLU A 1 228 ? -22.548 15.325 5.445 1.00 90.75 228 GLU A O 1
ATOM 1813 N N . ARG A 1 229 ? -23.637 14.451 3.684 1.00 89.56 229 ARG A N 1
ATOM 1814 C CA . ARG A 1 229 ? -22.475 13.782 3.093 1.00 89.56 229 ARG A CA 1
ATOM 1815 C C . ARG A 1 229 ? -21.423 14.767 2.577 1.00 89.56 229 ARG A C 1
ATOM 1817 O O . ARG A 1 229 ? -20.237 14.582 2.823 1.00 89.56 229 ARG A O 1
ATOM 1824 N N . ASP A 1 230 ? -21.845 15.825 1.892 1.00 88.81 230 ASP A N 1
ATOM 1825 C CA . ASP A 1 230 ? -20.941 16.905 1.472 1.00 88.81 230 ASP A CA 1
ATOM 1826 C C . ASP A 1 230 ? -20.362 17.647 2.691 1.00 88.81 230 ASP A C 1
ATOM 1828 O O . ASP A 1 230 ? -19.172 17.971 2.724 1.00 88.81 230 ASP A O 1
ATOM 1832 N N . ASP A 1 231 ? -21.169 17.857 3.735 1.00 92.38 231 ASP A N 1
ATOM 1833 C CA . ASP A 1 231 ? -20.710 18.486 4.970 1.00 92.38 231 ASP A CA 1
ATOM 1834 C C . ASP A 1 231 ? -19.649 17.636 5.694 1.00 92.38 231 ASP A C 1
ATOM 1836 O O . ASP A 1 231 ? -18.598 18.167 6.065 1.00 92.38 231 ASP A O 1
ATOM 1840 N N . ILE A 1 232 ? -19.887 16.330 5.894 1.00 91.88 232 ILE A N 1
ATOM 1841 C CA . ILE A 1 232 ? -18.938 15.447 6.596 1.00 91.88 232 ILE A CA 1
ATOM 1842 C C . ILE A 1 232 ? -17.612 15.325 5.831 1.00 91.88 232 ILE A C 1
ATOM 1844 O O . ILE A 1 232 ? -16.545 15.334 6.455 1.00 91.88 232 ILE A O 1
ATOM 1848 N N . ASP A 1 233 ? -17.664 15.311 4.496 1.00 89.94 233 ASP A N 1
ATOM 1849 C CA . ASP A 1 233 ? -16.480 15.299 3.635 1.00 89.94 233 ASP A CA 1
ATOM 1850 C C . ASP A 1 233 ? -15.679 16.589 3.771 1.00 89.94 233 ASP A C 1
ATOM 1852 O O . ASP A 1 233 ? -14.475 16.549 4.023 1.00 89.94 233 ASP A O 1
ATOM 1856 N N . LYS A 1 234 ? -16.344 17.747 3.693 1.00 90.56 234 LYS A N 1
ATOM 1857 C CA . LYS A 1 234 ? -15.705 19.058 3.886 1.00 90.56 234 LYS A CA 1
ATOM 1858 C C . LYS A 1 234 ? -15.125 19.235 5.286 1.00 90.56 234 LYS A C 1
ATOM 1860 O O . LYS A 1 234 ? -14.130 19.942 5.444 1.00 90.56 234 LYS A O 1
ATOM 1865 N N . CYS A 1 235 ? -15.720 18.621 6.308 1.00 91.94 235 CYS A N 1
ATOM 1866 C CA . CYS A 1 235 ? -15.151 18.612 7.655 1.00 91.94 235 CYS A CA 1
ATOM 1867 C C . CYS A 1 235 ? -13.843 17.808 7.728 1.00 91.94 235 CYS A C 1
ATOM 1869 O O . CYS A 1 235 ? -12.976 18.149 8.540 1.00 91.94 235 CYS A O 1
ATOM 1871 N N . GLN A 1 236 ? -13.688 16.792 6.868 1.00 90.69 236 GLN A N 1
ATOM 1872 C CA . GLN A 1 236 ? -12.578 15.833 6.856 1.00 90.69 236 GLN A CA 1
ATOM 1873 C C . GLN A 1 236 ? -12.404 15.130 8.206 1.00 90.69 236 GLN A C 1
ATOM 1875 O O . GLN A 1 236 ? -11.294 14.966 8.715 1.00 90.69 236 GLN A O 1
ATOM 1880 N N . PHE A 1 237 ? -13.527 14.735 8.814 1.00 93.75 237 PHE A N 1
ATOM 1881 C CA . PHE A 1 237 ? -13.503 13.953 10.049 1.00 93.75 237 PHE A CA 1
ATOM 1882 C C . PHE A 1 237 ? -12.882 12.571 9.834 1.00 93.75 237 PHE A C 1
ATOM 1884 O O . PHE A 1 237 ? -12.207 12.069 10.730 1.00 93.75 237 PHE A O 1
ATOM 1891 N N . ILE A 1 238 ? -13.088 11.980 8.656 1.00 93.88 238 ILE A N 1
ATOM 1892 C CA . ILE A 1 238 ? -12.622 10.643 8.286 1.00 93.88 238 ILE A CA 1
ATOM 1893 C C . ILE A 1 238 ? -11.351 10.772 7.443 1.00 93.88 238 ILE A C 1
ATOM 1895 O O . ILE A 1 238 ? -11.335 11.488 6.444 1.00 93.88 238 ILE A O 1
ATOM 1899 N N . VAL A 1 239 ? -10.287 10.073 7.840 1.00 94.19 239 VAL A N 1
ATOM 1900 C CA . VAL A 1 239 ? -8.995 10.063 7.144 1.00 94.19 239 VAL A CA 1
ATOM 1901 C C . VAL A 1 239 ? -8.770 8.694 6.518 1.00 94.19 239 VAL A C 1
ATOM 1903 O O . VAL A 1 239 ? -8.752 7.687 7.221 1.00 94.19 239 VAL A O 1
ATOM 1906 N N . LEU A 1 240 ? -8.539 8.658 5.207 1.00 94.12 240 LEU A N 1
ATOM 1907 C CA . LEU A 1 240 ? -8.081 7.466 4.494 1.00 94.12 240 LEU A CA 1
ATOM 1908 C C . LEU A 1 240 ? -6.562 7.546 4.315 1.00 94.12 240 LEU A C 1
ATOM 1910 O O . LEU A 1 240 ? -6.047 8.513 3.751 1.00 94.12 240 LEU A O 1
ATOM 1914 N N . ALA A 1 241 ? -5.844 6.551 4.831 1.00 95.62 241 ALA A N 1
ATOM 1915 C CA . ALA A 1 241 ? -4.390 6.547 4.886 1.00 95.62 241 ALA A CA 1
ATOM 1916 C C . ALA A 1 241 ? -3.791 5.442 4.009 1.00 95.62 241 ALA A C 1
ATOM 1918 O O . ALA A 1 241 ? -4.165 4.272 4.110 1.00 95.62 241 ALA A O 1
ATOM 1919 N N . ILE A 1 242 ? -2.793 5.810 3.205 1.00 97.00 242 ILE A N 1
ATOM 1920 C CA . ILE A 1 242 ? -1.897 4.854 2.548 1.00 97.00 242 ILE A CA 1
ATOM 1921 C C . ILE A 1 242 ? -0.651 4.637 3.410 1.00 97.00 242 ILE A C 1
ATOM 1923 O O . ILE A 1 242 ? -0.239 5.537 4.150 1.00 97.00 242 ILE A O 1
ATOM 1927 N N . GLN A 1 243 ? 0.008 3.489 3.257 1.00 96.75 243 GLN A N 1
ATOM 1928 C CA . GLN A 1 243 ? 1.376 3.286 3.734 1.00 96.75 243 GLN A CA 1
ATOM 1929 C C . GLN A 1 243 ? 2.352 3.265 2.554 1.00 96.75 243 GLN A C 1
ATOM 1931 O O . GLN A 1 243 ? 2.057 2.693 1.505 1.00 96.75 243 GLN A O 1
ATOM 1936 N N . GLY A 1 244 ? 3.535 3.854 2.724 1.00 96.62 244 GLY A N 1
ATOM 1937 C CA . GLY A 1 244 ? 4.596 3.820 1.721 1.00 96.62 244 GLY A CA 1
ATOM 1938 C C . GLY A 1 244 ? 5.488 5.052 1.778 1.00 96.62 244 GLY A C 1
ATOM 1939 O O . GLY A 1 244 ? 6.170 5.273 2.780 1.00 96.62 244 GLY A O 1
ATOM 1940 N N . TYR A 1 245 ? 5.511 5.830 0.695 1.00 98.06 245 TYR A N 1
ATOM 1941 C CA . TYR A 1 245 ? 6.306 7.055 0.589 1.00 98.06 245 TYR A CA 1
ATOM 1942 C C . TYR A 1 245 ? 5.621 8.093 -0.298 1.00 98.06 245 TYR A C 1
ATOM 1944 O O . TYR A 1 245 ? 5.105 7.756 -1.360 1.00 98.06 245 TYR A O 1
ATOM 1952 N N . VAL A 1 246 ? 5.688 9.359 0.110 1.00 98.50 246 VAL A N 1
ATOM 1953 C CA . VAL A 1 246 ? 5.366 10.504 -0.742 1.00 98.50 246 VAL A CA 1
ATOM 1954 C C . VAL A 1 246 ? 6.450 11.561 -0.582 1.00 98.50 246 VAL A C 1
ATOM 1956 O O . VAL A 1 246 ? 6.790 11.929 0.546 1.00 98.50 246 VAL A O 1
ATOM 1959 N N . GLY A 1 247 ? 6.969 12.054 -1.703 1.00 97.94 247 GLY A N 1
ATOM 1960 C CA . GLY A 1 247 ? 7.914 13.165 -1.752 1.00 97.94 247 GLY A CA 1
ATOM 1961 C C . GLY A 1 247 ? 7.624 14.090 -2.928 1.00 97.94 247 GLY A C 1
ATOM 1962 O O . GLY A 1 247 ? 7.149 13.636 -3.970 1.00 97.94 247 GLY A O 1
ATOM 1963 N N . VAL A 1 248 ? 7.901 15.383 -2.746 1.00 98.00 248 VAL A N 1
ATOM 1964 C CA . VAL A 1 248 ? 7.608 16.453 -3.709 1.00 98.00 248 VAL A CA 1
ATOM 1965 C C . VAL A 1 248 ? 8.755 17.463 -3.705 1.00 98.00 248 VAL A C 1
ATOM 1967 O O . VAL A 1 248 ? 9.182 17.907 -2.641 1.00 98.00 248 VAL A O 1
ATOM 1970 N N . HIS A 1 249 ? 9.218 17.872 -4.886 1.00 97.62 249 HIS A N 1
ATOM 1971 C CA . HIS A 1 249 ? 10.141 18.996 -5.047 1.00 97.62 249 HIS A CA 1
ATOM 1972 C C . HIS A 1 249 ? 9.667 19.949 -6.139 1.00 97.62 249 HIS A C 1
ATOM 1974 O O . HIS A 1 249 ? 9.333 19.522 -7.244 1.00 97.62 249 HIS A O 1
ATOM 1980 N N . ASN A 1 250 ? 9.726 21.247 -5.843 1.00 95.00 250 ASN A N 1
ATOM 1981 C CA . ASN A 1 250 ? 9.472 22.329 -6.790 1.00 95.00 250 ASN A CA 1
ATOM 1982 C C . ASN A 1 250 ? 10.791 23.000 -7.169 1.00 95.00 250 ASN A C 1
ATOM 1984 O O . ASN A 1 250 ? 11.609 23.295 -6.296 1.00 95.00 250 ASN A O 1
ATOM 1988 N N . PHE A 1 251 ? 11.006 23.258 -8.455 1.00 94.19 251 PHE A N 1
ATOM 1989 C CA . PHE A 1 251 ? 12.245 23.863 -8.932 1.00 94.19 251 PHE A CA 1
ATOM 1990 C C . PHE A 1 251 ? 12.055 24.587 -10.269 1.00 94.19 251 PHE A C 1
ATOM 1992 O O . PHE A 1 251 ? 11.198 24.210 -11.069 1.00 94.19 251 PHE A O 1
ATOM 1999 N N . PRO A 1 252 ? 12.859 25.628 -10.543 1.00 91.19 252 PRO A N 1
ATOM 2000 C CA . PRO A 1 252 ? 12.855 26.276 -11.843 1.00 91.19 252 PRO A CA 1
ATOM 2001 C C . PRO A 1 252 ? 13.523 25.378 -12.891 1.00 91.19 252 PRO A C 1
ATOM 2003 O O . PRO A 1 252 ? 14.580 24.785 -12.658 1.00 91.19 252 PRO A O 1
ATOM 2006 N N . LEU A 1 253 ? 12.923 25.313 -14.072 1.00 89.25 253 LEU A N 1
ATOM 2007 C CA . LEU A 1 253 ? 13.515 24.747 -15.273 1.00 89.25 253 LEU A CA 1
ATOM 2008 C C . LEU A 1 253 ? 14.226 25.837 -16.088 1.00 89.25 253 LEU A C 1
ATOM 2010 O O . LEU A 1 253 ? 13.843 27.010 -16.017 1.00 89.25 253 LEU A O 1
ATOM 2014 N N . PRO A 1 254 ? 15.238 25.465 -16.895 1.00 80.69 254 PRO A N 1
ATOM 2015 C CA . PRO A 1 254 ? 15.877 26.390 -17.823 1.00 80.69 254 PRO A CA 1
ATOM 2016 C C . PRO A 1 254 ? 14.841 27.114 -18.697 1.00 80.69 254 PRO A C 1
ATOM 2018 O O . PRO A 1 254 ? 13.984 26.477 -19.320 1.00 80.69 254 PRO A O 1
ATOM 2021 N N . ALA A 1 255 ? 14.919 28.448 -18.719 1.00 68.56 255 ALA A N 1
ATOM 2022 C CA . ALA A 1 255 ? 14.072 29.293 -19.553 1.00 68.56 255 ALA A CA 1
ATOM 2023 C C . ALA A 1 255 ? 14.399 29.092 -21.047 1.00 68.56 255 ALA A C 1
ATOM 2025 O O . ALA A 1 255 ? 15.540 28.755 -21.383 1.00 68.56 255 ALA A O 1
ATOM 2026 N N . PRO A 1 256 ? 13.436 29.311 -21.962 1.00 60.31 256 PRO A N 1
ATOM 2027 C CA . PRO A 1 256 ? 13.735 29.342 -23.389 1.00 60.31 256 PRO A CA 1
ATOM 2028 C C . PRO A 1 256 ? 14.764 30.445 -23.713 1.00 60.31 256 PRO A C 1
ATOM 2030 O O . PRO A 1 256 ? 14.825 31.456 -23.011 1.00 60.31 256 PRO A O 1
ATOM 2033 N N . PRO A 1 257 ? 15.541 30.304 -24.803 1.00 55.56 257 PRO A N 1
ATOM 2034 C CA . PRO A 1 257 ? 16.619 31.233 -25.168 1.00 55.56 257 PRO A CA 1
ATOM 2035 C C . PRO A 1 257 ? 16.163 32.664 -25.527 1.00 55.56 257 PRO A C 1
ATOM 2037 O O . PRO A 1 257 ? 16.994 33.501 -25.865 1.00 55.56 257 PRO A O 1
ATOM 2040 N N . THR A 1 258 ? 14.865 32.975 -25.456 1.00 51.06 258 THR A N 1
ATOM 2041 C CA . THR A 1 258 ? 14.297 34.300 -25.743 1.00 51.06 258 THR A CA 1
ATOM 2042 C C . THR A 1 258 ? 13.427 34.777 -24.571 1.00 51.06 258 THR A C 1
ATOM 2044 O O . THR A 1 258 ? 12.287 34.358 -24.428 1.00 51.06 258 THR A O 1
ATOM 2047 N N . ASN A 1 259 ? 13.997 35.628 -23.705 1.00 53.09 259 ASN A N 1
ATOM 2048 C CA . ASN A 1 259 ? 13.349 36.501 -22.701 1.00 53.09 259 ASN A CA 1
ATOM 2049 C C . ASN A 1 259 ? 12.093 35.981 -21.955 1.00 53.09 259 ASN A C 1
ATOM 2051 O O . ASN A 1 259 ? 11.180 36.756 -21.674 1.00 53.09 259 ASN A O 1
ATOM 2055 N N . GLY A 1 260 ? 12.042 34.697 -21.597 1.00 60.31 260 GLY A N 1
ATOM 2056 C CA . GLY A 1 260 ? 10.958 34.128 -20.792 1.00 60.31 260 GLY A CA 1
ATOM 2057 C C . GLY A 1 260 ? 11.292 34.072 -19.301 1.00 60.31 260 GLY A C 1
ATOM 2058 O O . GLY A 1 260 ? 12.446 33.860 -18.925 1.00 60.31 260 GLY A O 1
ATOM 2059 N N . SER A 1 261 ? 10.275 34.196 -18.446 1.00 64.81 261 SER A N 1
ATOM 2060 C CA . SER A 1 261 ? 10.386 33.800 -17.037 1.00 64.81 261 SER A CA 1
ATOM 2061 C C . SER A 1 261 ? 10.705 32.298 -16.940 1.00 64.81 261 SER A C 1
ATOM 2063 O O . SER A 1 261 ? 10.183 31.519 -17.744 1.00 64.81 261 SER A O 1
ATOM 2065 N N . PRO A 1 262 ? 11.552 31.861 -15.989 1.00 70.94 262 PRO A N 1
ATOM 2066 C CA . PRO A 1 262 ? 11.805 30.441 -15.768 1.00 70.94 262 PRO A CA 1
ATOM 2067 C C . PRO A 1 262 ? 10.496 29.724 -15.423 1.00 70.94 262 PRO A C 1
ATOM 2069 O O . PRO A 1 262 ? 9.745 30.167 -14.556 1.00 70.94 262 PRO A O 1
ATOM 2072 N N . MET A 1 263 ? 10.231 28.614 -16.112 1.00 84.50 263 MET A N 1
ATOM 2073 C CA . MET A 1 263 ? 9.078 27.763 -15.828 1.00 84.50 263 MET A CA 1
ATOM 2074 C C . MET A 1 263 ? 9.333 27.004 -14.530 1.00 84.50 263 MET A C 1
ATOM 2076 O O . MET A 1 263 ? 10.401 26.415 -14.369 1.00 84.50 263 MET A O 1
ATOM 2080 N N . VAL A 1 264 ? 8.377 27.002 -13.607 1.00 89.25 264 VAL A N 1
ATOM 2081 C CA . VAL A 1 264 ? 8.470 26.191 -12.388 1.00 89.25 264 VAL A CA 1
ATOM 2082 C C . VAL A 1 264 ? 7.891 24.816 -12.678 1.00 89.25 264 VAL A C 1
ATOM 2084 O O . VAL A 1 264 ? 6.800 24.702 -13.232 1.00 89.25 264 VAL A O 1
ATOM 2087 N N . ALA A 1 265 ? 8.630 23.779 -12.303 1.00 94.06 265 ALA A N 1
ATOM 2088 C CA . ALA A 1 265 ? 8.175 22.405 -12.389 1.00 94.06 265 ALA A CA 1
ATOM 2089 C C . ALA A 1 265 ? 8.166 21.737 -11.023 1.00 94.06 265 ALA A C 1
ATOM 2091 O O . ALA A 1 265 ? 8.909 22.111 -10.111 1.00 94.06 265 ALA A O 1
ATOM 2092 N N . THR A 1 266 ? 7.343 20.704 -10.933 1.00 96.88 266 THR A N 1
ATOM 2093 C CA . THR A 1 266 ? 7.209 19.848 -9.765 1.00 96.88 266 THR A CA 1
ATOM 2094 C C . THR A 1 266 ? 7.553 18.426 -10.165 1.00 96.88 266 THR A C 1
ATOM 2096 O O . THR A 1 266 ? 7.022 17.915 -11.150 1.00 96.88 266 THR A O 1
ATOM 2099 N N . VAL A 1 267 ? 8.428 17.776 -9.400 1.00 98.12 267 VAL A N 1
ATOM 2100 C CA . VAL A 1 267 ? 8.642 16.328 -9.478 1.00 98.12 267 VAL A CA 1
ATOM 2101 C C . VAL A 1 267 ? 8.182 15.700 -8.174 1.00 98.12 267 VAL A C 1
ATOM 2103 O O . VAL A 1 267 ? 8.580 16.140 -7.094 1.00 98.12 267 VAL A O 1
ATOM 2106 N N . SER A 1 268 ? 7.341 14.681 -8.287 1.00 98.25 268 SER A N 1
ATOM 2107 C CA . SER A 1 268 ? 6.763 13.971 -7.154 1.00 98.25 268 SER A CA 1
ATOM 2108 C C . SER A 1 268 ? 6.927 12.470 -7.337 1.00 98.25 268 SER A C 1
ATOM 2110 O O . SER A 1 268 ? 6.903 11.956 -8.458 1.00 98.25 268 SER A O 1
ATOM 2112 N N . LEU A 1 269 ? 7.079 11.756 -6.228 1.00 98.69 269 LEU A N 1
ATOM 2113 C CA . LEU A 1 269 ? 7.133 10.301 -6.209 1.00 98.69 269 LEU A CA 1
ATOM 2114 C C . LEU A 1 269 ? 6.162 9.795 -5.151 1.00 98.69 269 LEU A C 1
ATOM 2116 O O . LEU A 1 269 ? 6.262 10.189 -3.988 1.00 98.69 269 LEU A O 1
ATOM 2120 N N . ILE A 1 270 ? 5.238 8.931 -5.562 1.00 98.62 270 ILE A N 1
ATOM 2121 C CA . ILE A 1 270 ? 4.253 8.315 -4.677 1.00 98.62 270 ILE A CA 1
ATOM 2122 C C . ILE A 1 270 ? 4.422 6.802 -4.750 1.00 98.62 270 ILE A C 1
ATOM 2124 O O . ILE A 1 270 ? 4.289 6.218 -5.820 1.00 98.62 270 ILE A O 1
ATOM 2128 N N . SER A 1 271 ? 4.695 6.167 -3.616 1.00 98.50 271 SER A N 1
ATOM 2129 C CA . SER A 1 271 ? 4.719 4.714 -3.473 1.00 98.50 271 SER A CA 1
ATOM 2130 C C . SER A 1 271 ? 3.635 4.264 -2.511 1.00 98.50 271 SER A C 1
ATOM 2132 O O . SER A 1 271 ? 3.616 4.691 -1.356 1.00 98.50 271 SER A O 1
ATOM 2134 N N . ARG A 1 272 ? 2.777 3.367 -2.986 1.00 97.81 272 ARG A N 1
ATOM 2135 C CA . ARG A 1 272 ? 1.637 2.793 -2.275 1.00 97.81 272 ARG A CA 1
ATOM 2136 C C . ARG A 1 272 ? 1.896 1.314 -2.016 1.00 97.81 272 ARG A C 1
ATOM 2138 O O . ARG A 1 272 ? 2.022 0.527 -2.954 1.00 97.81 272 ARG A O 1
ATOM 2145 N N . LEU A 1 273 ? 2.028 0.937 -0.749 1.00 95.81 273 LEU A N 1
ATOM 2146 C CA . LEU A 1 273 ? 2.180 -0.453 -0.326 1.00 95.81 273 LEU A CA 1
ATOM 2147 C C . LEU A 1 273 ? 0.798 -1.105 -0.228 1.00 95.81 273 LEU A C 1
ATOM 2149 O O . LEU A 1 273 ? -0.087 -0.561 0.424 1.00 95.81 273 LEU A O 1
ATOM 2153 N N . GLY A 1 274 ? 0.609 -2.266 -0.850 1.00 93.44 274 GLY A N 1
ATOM 2154 C CA . GLY A 1 274 ? -0.635 -3.025 -0.753 1.00 93.44 274 GLY A CA 1
ATOM 2155 C C . GLY A 1 274 ? -0.759 -3.767 0.579 1.00 93.44 274 GLY A C 1
ATOM 2156 O O . GLY A 1 274 ? 0.222 -4.342 1.056 1.00 93.44 274 GLY A O 1
ATOM 2157 N N . TRP A 1 275 ? -1.959 -3.794 1.164 1.00 88.06 275 TRP A N 1
ATOM 2158 C CA . TRP A 1 275 ? -2.185 -4.438 2.467 1.00 88.06 275 TRP A CA 1
ATOM 2159 C C . TRP A 1 275 ? -2.593 -5.919 2.379 1.00 88.06 275 TRP A C 1
ATOM 2161 O O . TRP A 1 275 ? -2.342 -6.670 3.318 1.00 88.06 275 TRP A O 1
ATOM 2171 N N . LYS A 1 276 ? -3.147 -6.375 1.242 1.00 83.00 276 LYS A N 1
ATOM 2172 C CA . LYS A 1 276 ? -3.752 -7.720 1.087 1.00 83.00 276 LYS A CA 1
ATOM 2173 C C . LYS A 1 276 ? -2.841 -8.898 1.468 1.00 83.00 276 LYS A C 1
ATOM 2175 O O . LYS A 1 276 ? -3.321 -9.920 1.935 1.00 83.00 276 LYS A O 1
ATOM 2180 N N . ARG A 1 277 ? -1.523 -8.751 1.289 1.00 83.06 277 ARG A N 1
ATOM 2181 C CA . ARG A 1 277 ? -0.503 -9.716 1.742 1.00 83.06 277 ARG A CA 1
ATOM 2182 C C . ARG A 1 277 ? 0.659 -8.999 2.435 1.00 83.06 277 ARG A C 1
ATOM 2184 O O . ARG A 1 277 ? 1.832 -9.206 2.111 1.00 83.06 277 ARG A O 1
ATOM 2191 N N . ALA A 1 278 ? 0.326 -8.077 3.335 1.00 77.69 278 ALA A N 1
ATOM 2192 C CA . ALA A 1 278 ? 1.304 -7.374 4.151 1.00 77.69 278 ALA A CA 1
ATOM 2193 C C . ALA A 1 278 ? 1.864 -8.267 5.266 1.00 77.69 278 ALA A C 1
ATOM 2195 O O . ALA A 1 278 ? 1.156 -9.061 5.876 1.00 77.69 278 ALA A O 1
ATOM 2196 N N . GLY A 1 279 ? 3.151 -8.107 5.557 1.00 68.81 279 GLY A N 1
ATOM 2197 C CA . GLY A 1 279 ? 3.802 -8.795 6.663 1.00 68.81 279 GLY A CA 1
ATOM 2198 C C . GLY A 1 279 ? 5.310 -8.594 6.659 1.00 68.81 279 GLY A C 1
ATOM 2199 O O . GLY A 1 279 ? 5.866 -7.938 5.771 1.00 68.81 279 GLY A O 1
ATOM 2200 N N . THR A 1 280 ? 5.981 -9.119 7.681 1.00 67.88 280 THR A N 1
ATOM 2201 C CA . THR A 1 280 ? 7.426 -8.913 7.846 1.00 67.88 280 THR A CA 1
ATOM 2202 C C . THR A 1 280 ? 8.261 -9.814 6.932 1.00 67.88 280 THR A C 1
ATOM 2204 O O . THR A 1 280 ? 7.785 -10.817 6.389 1.00 67.88 280 THR A O 1
ATOM 2207 N N . ARG A 1 281 ? 9.545 -9.456 6.768 1.00 62.81 281 ARG A N 1
ATOM 2208 C CA . ARG A 1 281 ? 10.463 -10.003 5.756 1.00 62.81 281 ARG A CA 1
ATOM 2209 C C . ARG A 1 281 ? 10.585 -11.526 5.720 1.00 62.81 281 ARG A C 1
ATOM 2211 O O . ARG A 1 281 ? 10.864 -12.076 4.651 1.00 62.81 281 ARG A O 1
ATOM 2218 N N . PHE A 1 282 ? 10.442 -12.212 6.849 1.00 64.06 282 PHE A N 1
ATOM 2219 C CA . PHE A 1 282 ? 10.541 -13.676 6.911 1.00 64.06 282 PHE A CA 1
ATOM 2220 C C . PHE A 1 282 ? 9.208 -14.379 7.163 1.00 64.06 282 PHE A C 1
ATOM 2222 O O . PHE A 1 282 ? 9.123 -15.576 6.909 1.00 64.06 282 PHE A O 1
ATOM 2229 N N . ASN A 1 283 ? 8.174 -13.642 7.571 1.00 65.12 283 ASN A N 1
ATOM 2230 C CA . ASN A 1 283 ? 6.854 -14.207 7.839 1.00 65.12 283 ASN A CA 1
ATOM 2231 C C . ASN A 1 283 ? 5.996 -14.276 6.573 1.00 65.12 283 ASN A C 1
ATOM 2233 O O . ASN A 1 283 ? 5.239 -15.223 6.396 1.00 65.12 283 ASN A O 1
ATOM 2237 N N . THR A 1 284 ? 6.123 -13.293 5.674 1.00 74.06 284 THR A N 1
ATOM 2238 C CA . THR A 1 284 ? 5.241 -13.184 4.505 1.00 74.06 284 THR A CA 1
ATOM 2239 C C . THR A 1 284 ? 6.044 -13.109 3.211 1.00 74.06 284 THR A C 1
ATOM 2241 O O . THR A 1 284 ? 6.708 -12.116 2.917 1.00 74.06 284 THR A O 1
ATOM 2244 N N . ARG A 1 285 ? 5.993 -14.188 2.418 1.00 85.56 285 ARG A N 1
ATOM 2245 C CA . ARG A 1 285 ? 6.646 -14.312 1.105 1.00 85.56 285 ARG A CA 1
ATOM 2246 C C . ARG A 1 285 ? 5.720 -14.973 0.091 1.00 85.56 285 ARG A C 1
ATOM 2248 O O . ARG A 1 285 ? 4.710 -15.586 0.445 1.00 85.56 285 ARG A O 1
ATOM 2255 N N . GLY A 1 286 ? 6.067 -14.819 -1.182 1.00 89.19 286 GLY A N 1
ATOM 2256 C CA . GLY A 1 286 ? 5.333 -15.443 -2.270 1.00 89.19 286 GLY A CA 1
ATOM 2257 C C . GLY A 1 286 ? 3.940 -14.864 -2.486 1.00 89.19 286 GLY A C 1
ATOM 2258 O O . GLY A 1 286 ? 3.651 -13.725 -2.103 1.00 89.19 286 GLY A O 1
ATOM 2259 N N . VAL A 1 287 ? 3.097 -15.673 -3.115 1.00 89.81 287 VAL A N 1
ATOM 2260 C CA . VAL A 1 287 ? 1.694 -15.377 -3.427 1.00 89.81 287 VAL A CA 1
ATOM 2261 C C . VAL A 1 287 ? 0.747 -16.066 -2.435 1.00 89.81 287 VAL A C 1
ATOM 2263 O O . VAL A 1 287 ? 1.136 -17.063 -1.822 1.00 89.81 287 VAL A O 1
ATOM 2266 N N . ASP A 1 288 ? -0.461 -15.533 -2.250 1.00 84.44 288 ASP A N 1
ATOM 2267 C CA . ASP A 1 288 ? -1.585 -16.240 -1.618 1.00 84.44 288 ASP A CA 1
ATOM 2268 C C . ASP A 1 288 ? -2.480 -16.953 -2.651 1.00 84.44 288 ASP A C 1
ATOM 2270 O O . ASP A 1 288 ? -2.229 -16.929 -3.859 1.00 84.44 288 ASP A O 1
ATOM 2274 N N . ASP A 1 289 ? -3.533 -17.612 -2.172 1.00 83.44 289 ASP A N 1
ATOM 2275 C CA . ASP A 1 289 ? -4.511 -18.298 -3.018 1.00 83.44 289 ASP A CA 1
ATOM 2276 C C . ASP A 1 289 ? -5.330 -17.361 -3.909 1.00 83.44 289 ASP A C 1
ATOM 2278 O O . ASP A 1 289 ? -5.819 -17.813 -4.945 1.00 83.44 289 ASP A O 1
ATOM 2282 N N . ASP A 1 290 ? -5.416 -16.074 -3.575 1.00 80.50 290 ASP A N 1
ATOM 2283 C CA . ASP A 1 290 ? -6.134 -15.043 -4.327 1.00 80.50 290 ASP A CA 1
ATOM 2284 C C . ASP A 1 290 ? -5.231 -14.268 -5.298 1.00 80.50 290 ASP A C 1
ATOM 2286 O O . ASP A 1 290 ? -5.691 -13.375 -6.013 1.00 80.50 290 ASP A O 1
ATOM 2290 N N . GLY A 1 291 ? -3.963 -14.661 -5.428 1.00 86.50 291 GLY A N 1
ATOM 2291 C CA . GLY A 1 291 ? -3.026 -14.045 -6.364 1.00 86.50 291 GLY A CA 1
ATOM 2292 C C . GLY A 1 291 ? -2.362 -12.769 -5.837 1.00 86.50 291 GLY A C 1
ATOM 2293 O O . GLY A 1 291 ? -1.648 -12.103 -6.589 1.00 86.50 291 GLY A O 1
ATOM 2294 N N . HIS A 1 292 ? -2.526 -12.409 -4.564 1.00 89.12 292 HIS A N 1
ATOM 2295 C CA . HIS A 1 292 ? -1.836 -11.262 -3.982 1.00 89.12 292 HIS A CA 1
ATOM 2296 C C . HIS A 1 292 ? -0.406 -11.638 -3.604 1.00 89.12 292 HIS A C 1
ATOM 2298 O O . HIS A 1 292 ? -0.140 -12.656 -2.967 1.00 89.12 292 HIS A O 1
ATOM 2304 N N . CYS A 1 293 ? 0.549 -10.800 -4.001 1.00 92.31 293 CYS A N 1
ATOM 2305 C CA . CYS A 1 293 ? 1.960 -11.005 -3.690 1.00 92.31 293 CYS A CA 1
ATOM 2306 C C . CYS A 1 293 ? 2.374 -10.236 -2.440 1.00 92.31 293 CYS A C 1
ATOM 2308 O O . CYS A 1 293 ? 1.988 -9.085 -2.248 1.00 92.31 293 CYS A O 1
ATOM 2310 N N . ALA A 1 294 ? 3.248 -10.847 -1.644 1.00 88.50 294 ALA A N 1
ATOM 2311 C CA . ALA A 1 294 ? 3.883 -10.176 -0.520 1.00 88.50 294 ALA A CA 1
ATOM 2312 C C . ALA A 1 294 ? 4.699 -8.953 -0.977 1.00 88.50 294 ALA A C 1
ATOM 2314 O O . ALA A 1 294 ? 5.331 -8.986 -2.042 1.00 88.50 294 ALA A O 1
ATOM 2315 N N . ASN A 1 295 ? 4.732 -7.905 -0.146 1.00 89.19 295 ASN A N 1
ATOM 2316 C CA . ASN A 1 295 ? 5.472 -6.657 -0.398 1.00 89.19 295 ASN A CA 1
ATOM 2317 C C . ASN A 1 295 ? 5.138 -6.026 -1.771 1.00 89.19 295 ASN A C 1
ATOM 2319 O O . ASN A 1 295 ? 6.026 -5.550 -2.484 1.00 89.19 295 ASN A O 1
ATOM 2323 N N . PHE A 1 296 ? 3.864 -6.087 -2.173 1.00 94.88 296 PHE A N 1
ATOM 2324 C CA . PHE A 1 296 ? 3.388 -5.462 -3.403 1.00 94.88 296 PHE A CA 1
ATOM 2325 C C . PHE A 1 296 ? 3.370 -3.939 -3.251 1.00 94.88 296 PHE A C 1
ATOM 2327 O O . PHE A 1 296 ? 2.693 -3.419 -2.369 1.00 94.88 296 PHE A O 1
ATOM 2334 N N . VAL A 1 297 ? 4.104 -3.225 -4.103 1.00 97.12 297 VAL A N 1
ATOM 2335 C CA . VAL A 1 297 ? 4.152 -1.757 -4.102 1.00 97.12 297 VAL A CA 1
ATOM 2336 C C . VAL A 1 297 ? 3.908 -1.241 -5.510 1.00 97.12 297 VAL A C 1
ATOM 2338 O O . VAL A 1 297 ? 4.588 -1.668 -6.447 1.00 97.12 297 VAL A O 1
ATOM 2341 N N . GLU A 1 298 ? 2.986 -0.292 -5.637 1.00 98.38 298 GLU A N 1
ATOM 2342 C CA . GLU A 1 298 ? 2.848 0.564 -6.812 1.00 98.38 298 GLU A CA 1
ATOM 2343 C C . GLU A 1 298 ? 3.637 1.854 -6.586 1.00 98.38 298 GLU A C 1
ATOM 2345 O O . GLU A 1 298 ? 3.478 2.501 -5.555 1.00 98.38 298 GLU A O 1
ATOM 2350 N N . THR A 1 299 ? 4.478 2.239 -7.544 1.00 98.69 299 THR A N 1
ATOM 2351 C CA . THR A 1 299 ? 5.240 3.490 -7.502 1.00 98.69 299 THR A CA 1
ATOM 2352 C C . THR A 1 299 ? 4.936 4.330 -8.739 1.00 98.69 299 THR A C 1
ATOM 2354 O O . THR A 1 299 ? 5.161 3.888 -9.866 1.00 98.69 299 THR A O 1
ATOM 2357 N N . GLU A 1 300 ? 4.467 5.555 -8.520 1.00 98.69 300 GLU A N 1
ATOM 2358 C CA . GLU A 1 300 ? 4.114 6.545 -9.535 1.00 98.69 300 GLU A CA 1
ATOM 2359 C C . GLU A 1 300 ? 5.087 7.731 -9.473 1.00 98.69 300 GLU A C 1
ATOM 2361 O O . GLU A 1 300 ? 5.210 8.403 -8.447 1.00 98.69 300 GLU A O 1
ATOM 2366 N N . THR A 1 301 ? 5.796 7.992 -10.574 1.00 98.69 301 THR A N 1
ATOM 2367 C CA . THR A 1 301 ? 6.574 9.224 -10.770 1.00 98.69 301 TH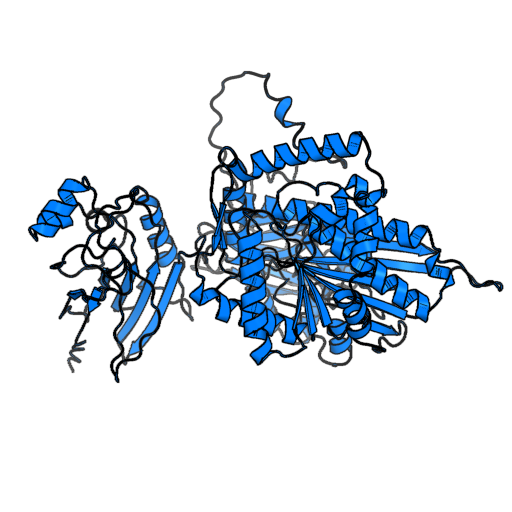R A CA 1
ATOM 2368 C C . THR A 1 301 ? 5.708 10.243 -11.496 1.00 98.69 301 THR A C 1
ATOM 2370 O O . THR A 1 301 ? 5.246 9.961 -12.600 1.00 98.69 301 THR A O 1
ATOM 2373 N N . ILE A 1 302 ? 5.532 11.426 -10.909 1.00 97.94 302 ILE A N 1
ATOM 2374 C CA . ILE A 1 302 ? 4.777 12.535 -11.498 1.00 97.94 302 ILE A CA 1
ATOM 2375 C C . ILE A 1 302 ? 5.740 13.679 -11.801 1.00 97.94 302 ILE A C 1
ATOM 2377 O O . ILE A 1 302 ? 6.557 14.053 -10.958 1.00 97.94 302 ILE A O 1
ATOM 2381 N N . PHE A 1 303 ? 5.642 14.249 -12.998 1.00 97.38 303 PHE A N 1
ATOM 2382 C CA . PHE A 1 303 ? 6.363 15.463 -13.369 1.00 97.38 303 PHE A CA 1
ATOM 2383 C C . PHE A 1 303 ? 5.386 16.462 -13.981 1.00 97.38 303 PHE A C 1
ATOM 2385 O O . PHE A 1 303 ? 4.763 16.189 -15.003 1.00 97.38 303 PHE A O 1
ATOM 2392 N N . SER A 1 304 ? 5.241 17.615 -13.344 1.00 94.75 304 SER A N 1
ATOM 2393 C CA . SER A 1 304 ? 4.204 18.593 -13.648 1.00 94.75 304 SER A CA 1
ATOM 2394 C C . SER A 1 304 ? 4.810 19.952 -13.974 1.00 94.75 304 SER A C 1
ATOM 2396 O O . SER A 1 304 ? 5.696 20.437 -13.272 1.00 94.75 304 SER A O 1
ATOM 2398 N N . THR A 1 305 ? 4.277 20.579 -15.015 1.00 92.75 305 THR A N 1
ATOM 2399 C CA . THR A 1 305 ? 4.531 21.966 -15.433 1.00 92.75 305 THR A CA 1
ATOM 2400 C C . THR A 1 305 ? 3.193 22.686 -15.589 1.00 92.75 305 THR A C 1
ATOM 2402 O O . THR A 1 305 ? 2.151 22.048 -15.503 1.00 92.75 305 THR A O 1
ATOM 2405 N N . ASP A 1 306 ? 3.208 23.986 -15.856 1.00 87.62 306 ASP A N 1
ATOM 2406 C CA . ASP A 1 306 ? 2.014 24.771 -16.203 1.00 87.62 306 ASP A CA 1
ATOM 2407 C C . ASP A 1 306 ? 1.332 24.335 -17.514 1.00 87.62 306 ASP A C 1
ATOM 2409 O O . ASP A 1 306 ? 0.181 24.690 -17.741 1.00 87.62 306 ASP A O 1
ATOM 2413 N N . MET A 1 307 ? 2.021 23.569 -18.367 1.00 87.75 307 MET A N 1
ATOM 2414 C CA . MET A 1 307 ? 1.480 23.083 -19.642 1.00 87.75 307 MET A CA 1
ATOM 2415 C C . MET A 1 307 ? 1.005 21.629 -19.573 1.00 87.75 307 MET A C 1
ATOM 2417 O O . MET A 1 307 ? -0.073 21.304 -20.046 1.00 87.75 307 MET A O 1
ATOM 2421 N N . ASN A 1 308 ? 1.830 20.734 -19.025 1.00 91.38 308 ASN A N 1
ATOM 2422 C CA . ASN A 1 308 ? 1.599 19.290 -19.081 1.00 91.38 308 ASN A CA 1
ATOM 2423 C C . ASN A 1 308 ? 1.918 18.616 -17.748 1.00 91.38 308 ASN A C 1
ATOM 2425 O O . ASN A 1 308 ? 2.849 19.022 -17.037 1.00 91.38 308 ASN A O 1
ATOM 2429 N N . CYS A 1 309 ? 1.214 17.518 -17.481 1.00 94.44 309 CYS A N 1
ATOM 2430 C CA . CYS A 1 309 ? 1.488 16.597 -16.390 1.00 94.44 309 CYS A CA 1
ATOM 2431 C C . CYS A 1 309 ? 1.818 15.200 -16.931 1.00 94.44 309 CYS A C 1
ATOM 2433 O O . CYS A 1 309 ? 1.008 14.565 -17.602 1.00 94.44 309 CYS A O 1
ATOM 2435 N N . PHE A 1 310 ? 3.008 14.712 -16.601 1.00 96.88 310 PHE A N 1
ATOM 2436 C CA . PHE A 1 310 ? 3.485 13.357 -16.853 1.00 96.88 310 PHE A CA 1
ATOM 2437 C C . PHE A 1 310 ? 3.220 12.468 -15.634 1.00 96.88 310 PHE A C 1
ATOM 2439 O O . PHE A 1 310 ? 3.469 12.889 -14.504 1.00 96.88 310 PHE A O 1
ATOM 2446 N N . SER A 1 311 ? 2.786 11.229 -15.867 1.00 97.88 311 SER A N 1
ATOM 2447 C CA . SER A 1 311 ? 2.733 10.159 -14.868 1.00 97.88 311 SER A CA 1
ATOM 2448 C C . SER A 1 311 ? 3.271 8.850 -15.451 1.00 97.88 311 SER A C 1
ATOM 2450 O O . SER A 1 311 ? 2.893 8.435 -16.551 1.00 97.88 311 SER A O 1
ATOM 2452 N N . TYR A 1 312 ? 4.147 8.191 -14.694 1.00 98.75 312 TYR A N 1
ATOM 2453 C CA . TYR A 1 312 ? 4.663 6.862 -15.003 1.00 98.75 312 TYR A CA 1
ATOM 2454 C C . TYR A 1 312 ? 4.560 5.944 -13.788 1.00 98.75 312 TYR A C 1
ATOM 2456 O O . TYR A 1 312 ? 5.139 6.223 -12.734 1.00 98.75 312 TYR A O 1
ATOM 2464 N N . VAL A 1 313 ? 3.844 4.835 -13.965 1.00 98.75 313 VAL A N 1
ATOM 2465 C CA . VAL A 1 313 ? 3.570 3.834 -12.933 1.00 98.75 313 VAL A CA 1
ATOM 2466 C C . VAL A 1 313 ? 4.390 2.573 -13.187 1.00 98.75 313 VAL A C 1
ATOM 2468 O O . VAL A 1 313 ? 4.534 2.105 -14.315 1.00 98.75 313 VAL A O 1
ATOM 2471 N N . GLN A 1 314 ? 4.913 1.985 -12.120 1.00 98.44 314 GLN A N 1
ATOM 2472 C CA . GLN A 1 314 ? 5.561 0.677 -12.129 1.00 98.44 314 GLN A CA 1
ATOM 2473 C C . GLN A 1 314 ? 5.278 -0.044 -10.818 1.00 98.44 314 GLN A C 1
ATOM 2475 O O . GLN A 1 314 ? 4.997 0.591 -9.803 1.00 98.44 314 GLN A O 1
ATOM 2480 N N . VAL A 1 315 ? 5.384 -1.371 -10.818 1.00 98.25 315 VAL A N 1
ATOM 2481 C CA . VAL A 1 315 ? 5.087 -2.171 -9.625 1.00 98.25 315 VAL A CA 1
ATOM 2482 C C . VAL A 1 315 ? 6.268 -3.045 -9.232 1.00 98.25 315 VAL A C 1
ATOM 2484 O O . VAL A 1 315 ? 7.161 -3.354 -10.031 1.00 98.25 315 VAL A O 1
ATOM 2487 N N . ARG A 1 316 ? 6.282 -3.464 -7.975 1.00 96.19 316 ARG A N 1
ATOM 2488 C CA . ARG A 1 316 ? 7.182 -4.501 -7.476 1.00 96.19 316 ARG A CA 1
ATOM 2489 C C . ARG A 1 316 ? 6.466 -5.408 -6.498 1.00 96.19 316 ARG A C 1
ATOM 2491 O O . ARG A 1 316 ? 5.445 -5.029 -5.940 1.00 96.19 316 ARG A O 1
ATOM 2498 N N . GLY A 1 317 ? 7.015 -6.592 -6.281 1.00 93.50 317 GLY A N 1
ATOM 2499 C CA . GLY A 1 317 ? 6.496 -7.531 -5.295 1.00 93.50 317 GLY A CA 1
ATOM 2500 C C . GLY A 1 317 ? 7.245 -8.850 -5.321 1.00 93.50 317 GLY A C 1
ATOM 2501 O O . GLY A 1 317 ? 8.054 -9.105 -6.219 1.00 93.50 317 GLY A O 1
ATOM 2502 N N . SER A 1 318 ? 6.969 -9.694 -4.328 1.00 92.56 318 SER A N 1
ATOM 2503 C CA . SER A 1 318 ? 7.563 -11.026 -4.228 1.00 92.56 318 SER A CA 1
ATOM 2504 C C . SER A 1 318 ? 7.328 -11.858 -5.496 1.00 92.56 318 SER A C 1
ATOM 2506 O O . SER A 1 318 ? 6.416 -11.605 -6.289 1.00 92.56 318 SER A O 1
ATOM 2508 N N . VAL A 1 319 ? 8.162 -12.877 -5.709 1.00 93.56 319 VAL A N 1
ATOM 2509 C CA . VAL A 1 319 ? 7.944 -13.832 -6.804 1.00 93.56 319 VAL A CA 1
ATOM 2510 C C . VAL A 1 319 ? 6.569 -14.489 -6.611 1.00 93.56 319 VAL A C 1
ATOM 2512 O O . VAL A 1 319 ? 6.326 -14.988 -5.513 1.00 93.56 319 VAL A O 1
ATOM 2515 N N . PRO A 1 320 ? 5.685 -14.496 -7.631 1.00 94.69 320 PRO A N 1
ATOM 2516 C CA . PRO A 1 320 ? 4.272 -14.857 -7.499 1.00 94.69 320 PRO A CA 1
ATOM 2517 C C . PRO A 1 320 ? 4.075 -16.380 -7.483 1.00 94.69 320 PRO A C 1
ATOM 2519 O O . PRO A 1 320 ? 3.372 -16.944 -8.311 1.00 94.69 320 PRO A O 1
ATOM 2522 N N . LEU A 1 321 ? 4.768 -17.054 -6.570 1.00 94.25 321 LEU A N 1
ATOM 2523 C CA . LEU A 1 321 ? 4.743 -18.498 -6.361 1.00 94.25 321 LEU A CA 1
ATOM 2524 C C . LEU A 1 321 ? 4.574 -18.775 -4.868 1.00 94.25 321 LEU A C 1
ATOM 2526 O O . LEU A 1 321 ? 4.876 -17.914 -4.041 1.00 94.25 321 LEU A O 1
ATOM 2530 N N . PHE A 1 322 ? 4.134 -19.974 -4.505 1.00 89.06 322 PHE A N 1
ATOM 2531 C CA . PHE A 1 322 ? 4.125 -20.388 -3.104 1.00 89.06 322 PHE A CA 1
ATOM 2532 C C . PHE A 1 322 ? 5.530 -20.820 -2.696 1.00 89.06 322 PHE A C 1
ATOM 2534 O O . PHE A 1 322 ? 5.977 -21.909 -3.063 1.00 89.06 322 PHE A O 1
ATOM 2541 N N . TRP A 1 323 ? 6.248 -19.959 -1.976 1.00 88.88 323 TRP A N 1
ATOM 2542 C CA . TRP A 1 323 ? 7.602 -20.250 -1.518 1.00 88.88 323 TRP A CA 1
ATOM 2543 C C . TRP A 1 323 ? 7.909 -19.616 -0.166 1.00 88.88 323 TRP A C 1
ATOM 2545 O O . TRP A 1 323 ? 7.387 -18.561 0.191 1.00 88.88 323 TRP A O 1
ATOM 2555 N N . GLU A 1 324 ? 8.818 -20.264 0.548 1.00 84.69 324 GLU A N 1
ATOM 2556 C CA . GLU A 1 324 ? 9.299 -19.867 1.862 1.00 84.69 324 GLU A CA 1
ATOM 2557 C C . GLU A 1 324 ? 10.825 -19.895 1.898 1.00 84.69 324 GLU A C 1
ATOM 2559 O O . GLU A 1 324 ? 11.493 -20.490 1.043 1.00 84.69 324 GLU A O 1
ATOM 2564 N N . GLN A 1 325 ? 11.378 -19.244 2.916 1.00 76.88 325 GLN A N 1
ATOM 2565 C CA . GLN A 1 325 ? 12.804 -19.243 3.185 1.00 76.88 325 GLN A CA 1
ATOM 2566 C C . GLN A 1 325 ? 13.044 -19.795 4.592 1.00 76.88 325 GLN A C 1
ATOM 2568 O O . GLN A 1 325 ? 12.806 -19.104 5.578 1.00 76.88 325 GLN A O 1
ATOM 2573 N N . GLN A 1 326 ? 13.491 -21.051 4.677 1.00 65.38 326 GLN A N 1
ATOM 2574 C CA . GLN A 1 326 ? 13.687 -21.769 5.942 1.00 65.38 326 GLN A CA 1
ATOM 2575 C C . GLN A 1 326 ? 15.171 -21.766 6.361 1.00 65.38 326 GLN A C 1
ATOM 2577 O O . GLN A 1 326 ? 16.060 -21.885 5.512 1.00 65.38 326 GLN A O 1
ATOM 2582 N N . GLY A 1 327 ? 15.436 -21.642 7.671 1.00 57.12 327 GLY A N 1
ATOM 2583 C CA . GLY A 1 327 ? 16.768 -21.775 8.292 1.00 57.12 327 GLY A CA 1
ATOM 2584 C C . GLY A 1 327 ? 17.146 -20.649 9.272 1.00 57.12 327 GLY A C 1
ATOM 2585 O O . GLY A 1 327 ? 16.754 -19.497 9.083 1.00 57.12 327 GLY A O 1
ATOM 2586 N N . LEU A 1 328 ? 17.942 -20.969 10.308 1.00 50.25 328 LEU A N 1
ATOM 2587 C CA . LEU A 1 328 ? 18.620 -19.962 11.145 1.00 50.25 328 LEU A CA 1
ATOM 2588 C C . LEU A 1 328 ? 19.691 -19.242 10.310 1.00 50.25 328 LEU A C 1
ATOM 2590 O O . LEU A 1 328 ? 20.423 -19.891 9.561 1.00 50.25 328 LEU A O 1
ATOM 2594 N N . GLN A 1 329 ? 19.837 -17.919 10.476 1.00 50.56 329 GLN A N 1
ATOM 2595 C CA . GLN A 1 329 ? 20.815 -17.104 9.728 1.00 50.56 329 GLN A CA 1
ATOM 2596 C C . GLN A 1 329 ? 22.252 -17.665 9.768 1.00 50.56 329 GLN A C 1
ATOM 2598 O O . GLN A 1 329 ? 23.011 -17.454 8.826 1.00 50.56 329 GLN A O 1
ATOM 2603 N N . THR A 1 330 ? 22.613 -18.411 10.813 1.00 43.75 330 THR A N 1
ATOM 2604 C CA . THR A 1 330 ? 23.933 -19.022 11.022 1.00 43.75 330 THR A CA 1
ATOM 2605 C C . THR A 1 330 ? 24.221 -20.275 10.184 1.00 43.75 330 THR A C 1
ATOM 2607 O O . THR A 1 330 ? 25.392 -20.599 10.017 1.00 43.75 330 THR A O 1
ATOM 2610 N N . PHE A 1 331 ? 23.212 -20.966 9.635 1.00 47.66 331 PHE A N 1
ATOM 2611 C CA . PHE A 1 331 ? 23.389 -22.255 8.928 1.00 47.66 331 PHE A CA 1
ATOM 2612 C C . PHE A 1 331 ? 22.926 -22.252 7.461 1.00 47.66 331 PHE A C 1
ATOM 2614 O O . PHE A 1 331 ? 22.859 -23.299 6.822 1.00 47.66 331 PHE A O 1
ATOM 2621 N N . GLY A 1 332 ? 22.673 -21.067 6.900 1.00 54.62 332 GLY A N 1
ATOM 2622 C CA . GLY A 1 332 ? 22.275 -20.893 5.504 1.00 54.62 332 GLY A CA 1
ATOM 2623 C C . GLY A 1 332 ? 20.760 -20.967 5.313 1.00 54.62 332 GLY A C 1
ATOM 2624 O O . GLY A 1 332 ? 20.083 -21.872 5.791 1.00 54.62 332 GLY A O 1
ATOM 2625 N N . GLN A 1 333 ? 20.216 -19.982 4.600 1.00 65.06 333 GLN A N 1
ATOM 2626 C CA . GLN A 1 333 ? 18.791 -19.914 4.290 1.00 65.06 333 GLN A CA 1
ATOM 2627 C C . GLN A 1 333 ? 18.503 -20.642 2.974 1.00 65.06 333 GLN A C 1
ATOM 2629 O O . GLN A 1 333 ? 19.082 -20.295 1.940 1.00 65.06 333 GLN A O 1
ATOM 2634 N N . ARG A 1 334 ? 17.589 -21.619 2.995 1.00 73.81 334 ARG A N 1
ATOM 2635 C CA . ARG A 1 334 ? 17.181 -22.380 1.805 1.00 73.81 334 ARG A CA 1
ATOM 2636 C C . ARG A 1 334 ? 15.820 -21.904 1.307 1.00 73.81 334 ARG A C 1
ATOM 2638 O O . ARG A 1 334 ? 14.873 -21.791 2.080 1.00 73.81 334 ARG A O 1
ATOM 2645 N N . ILE A 1 335 ? 15.732 -21.645 0.004 1.00 84.44 335 ILE A N 1
ATOM 2646 C CA . ILE A 1 335 ? 14.471 -21.329 -0.676 1.00 84.44 335 ILE A CA 1
ATOM 2647 C C . ILE A 1 335 ? 13.760 -22.641 -1.000 1.00 84.44 335 ILE A C 1
ATOM 2649 O O . ILE A 1 335 ? 14.343 -23.528 -1.630 1.00 84.44 335 ILE A O 1
ATOM 2653 N N . GLN A 1 336 ? 12.501 -22.756 -0.586 1.00 85.69 336 GLN A N 1
ATOM 2654 C CA . GLN A 1 336 ? 11.657 -23.914 -0.855 1.00 85.69 336 GLN A CA 1
ATOM 2655 C C . GLN A 1 336 ? 10.329 -23.465 -1.461 1.00 85.69 336 GLN A C 1
ATOM 2657 O O . GLN A 1 336 ? 9.641 -22.620 -0.899 1.00 85.69 336 GLN A O 1
ATOM 2662 N N . ILE A 1 337 ? 9.954 -24.056 -2.597 1.00 88.31 337 ILE A N 1
ATOM 2663 C CA . ILE A 1 337 ? 8.610 -23.915 -3.171 1.00 88.31 337 ILE A CA 1
ATOM 2664 C C . ILE A 1 337 ? 7.699 -24.888 -2.421 1.00 88.31 337 ILE A C 1
ATOM 2666 O O . ILE A 1 337 ? 7.948 -26.093 -2.438 1.00 88.31 337 ILE A O 1
ATOM 2670 N N . THR A 1 338 ? 6.680 -24.375 -1.741 1.00 84.50 338 THR A N 1
ATOM 2671 C CA . THR A 1 338 ? 5.855 -25.151 -0.804 1.00 84.50 338 THR A CA 1
ATOM 2672 C C . THR A 1 338 ? 4.640 -25.781 -1.474 1.00 84.50 338 THR A C 1
ATOM 2674 O O . THR A 1 338 ? 4.295 -26.917 -1.163 1.00 84.50 338 THR A O 1
ATOM 2677 N N . ARG A 1 339 ? 4.018 -25.090 -2.441 1.00 82.38 339 ARG A N 1
ATOM 2678 C CA . ARG A 1 339 ? 2.807 -25.562 -3.143 1.00 82.38 339 ARG A CA 1
ATOM 2679 C C . ARG A 1 339 ? 2.976 -25.483 -4.669 1.00 82.38 339 ARG A C 1
ATOM 2681 O O . ARG A 1 339 ? 2.359 -24.636 -5.320 1.00 82.38 339 ARG A O 1
ATOM 2688 N N . PRO A 1 340 ? 3.813 -26.342 -5.283 1.00 84.06 340 PRO A N 1
ATOM 2689 C CA . PRO A 1 340 ? 4.141 -26.242 -6.709 1.00 84.06 340 PRO A CA 1
ATOM 2690 C C . PRO A 1 340 ? 2.922 -26.416 -7.627 1.00 84.06 340 PRO A C 1
ATOM 2692 O O . PRO A 1 340 ? 2.799 -25.691 -8.610 1.00 84.06 340 PRO A O 1
ATOM 2695 N N . GLN A 1 341 ? 1.988 -27.311 -7.286 1.00 81.38 341 GLN A N 1
ATOM 2696 C CA . GLN A 1 341 ? 0.776 -27.538 -8.088 1.00 81.38 341 GLN A CA 1
ATOM 2697 C C . GLN A 1 341 ? -0.234 -26.385 -7.972 1.00 81.38 341 GLN A C 1
ATOM 2699 O O . GLN A 1 341 ? -0.855 -26.005 -8.960 1.00 81.38 341 GLN A O 1
ATOM 2704 N N . ALA A 1 342 ? -0.354 -25.774 -6.788 1.00 82.12 342 ALA A N 1
ATOM 2705 C CA . ALA A 1 342 ? -1.226 -24.614 -6.579 1.00 82.12 342 ALA A CA 1
ATOM 2706 C C . ALA A 1 342 ? -0.633 -23.311 -7.144 1.00 82.12 342 ALA A C 1
ATOM 2708 O O . ALA A 1 342 ? -1.355 -22.337 -7.344 1.00 82.12 342 ALA A O 1
ATOM 2709 N N . SER A 1 343 ? 0.675 -23.286 -7.429 1.00 89.94 343 SER A N 1
ATOM 2710 C CA . SER A 1 343 ? 1.360 -22.075 -7.883 1.00 89.94 343 SER A CA 1
ATOM 2711 C C . SER A 1 343 ? 0.875 -21.590 -9.249 1.00 89.94 343 SER A C 1
ATOM 2713 O O . SER A 1 343 ? 0.803 -20.384 -9.434 1.00 89.94 343 SER A O 1
ATOM 2715 N N . GLN A 1 344 ? 0.500 -22.473 -10.190 1.00 95.62 344 GLN A N 1
ATOM 2716 C CA . GLN A 1 344 ? 0.047 -22.028 -11.520 1.00 95.62 344 GLN A CA 1
ATOM 2717 C C . GLN A 1 344 ? -1.280 -21.241 -11.460 1.00 95.62 344 GLN A C 1
ATOM 2719 O O . GLN A 1 344 ? -1.294 -20.120 -11.966 1.00 95.62 344 GLN A O 1
ATOM 2724 N N . PRO A 1 345 ? -2.360 -21.728 -10.812 1.00 92.69 345 PRO A N 1
ATOM 2725 C CA . PRO A 1 345 ? -3.591 -20.944 -10.675 1.00 92.69 345 PRO A CA 1
ATOM 2726 C C . PRO A 1 345 ? -3.398 -19.597 -9.965 1.00 92.69 345 PRO A C 1
ATOM 2728 O O . PRO A 1 345 ? -3.909 -18.577 -10.423 1.00 92.69 345 PRO A O 1
ATOM 2731 N N . ALA A 1 346 ? -2.636 -19.570 -8.865 1.00 91.19 346 ALA A N 1
ATOM 2732 C CA . ALA A 1 346 ? -2.357 -18.328 -8.141 1.00 91.19 346 ALA A CA 1
ATOM 2733 C C . ALA A 1 346 ? -1.533 -17.342 -8.988 1.00 91.19 346 ALA A C 1
ATOM 2735 O O . ALA A 1 346 ? -1.814 -16.144 -9.001 1.00 91.19 346 ALA A O 1
ATOM 2736 N N . PHE A 1 347 ? -0.562 -17.852 -9.750 1.00 96.50 347 PHE A N 1
ATOM 2737 C CA . PHE A 1 347 ? 0.237 -17.077 -10.694 1.00 96.50 347 PHE A CA 1
ATOM 2738 C C . PHE A 1 347 ? -0.619 -16.457 -11.803 1.00 96.50 347 PHE A C 1
ATOM 2740 O O . PHE A 1 347 ? -0.493 -15.267 -12.085 1.00 96.50 347 PHE A O 1
ATOM 2747 N N . GLU A 1 348 ? -1.497 -17.244 -12.431 1.00 96.19 348 GLU A N 1
ATOM 2748 C CA . GLU A 1 348 ? -2.401 -16.756 -13.477 1.00 96.19 348 GLU A CA 1
ATOM 2749 C C . GLU A 1 348 ? -3.359 -15.703 -12.934 1.00 96.19 348 GLU A C 1
ATOM 2751 O O . GLU A 1 348 ? -3.537 -14.670 -13.572 1.00 96.19 348 GLU A O 1
ATOM 2756 N N . ARG A 1 349 ? -3.904 -15.904 -11.728 1.00 95.12 349 ARG A N 1
ATOM 2757 C CA . ARG A 1 349 ? -4.754 -14.906 -11.069 1.00 95.12 349 ARG A CA 1
ATOM 2758 C C . ARG A 1 349 ? -4.000 -13.609 -10.779 1.00 95.12 349 ARG A C 1
ATOM 2760 O O . ARG A 1 349 ? -4.533 -12.535 -11.037 1.00 95.12 349 ARG A O 1
ATOM 2767 N N . HIS A 1 350 ? -2.753 -13.700 -10.313 1.00 96.69 350 HIS A N 1
ATOM 2768 C CA . HIS A 1 350 ? -1.910 -12.527 -10.088 1.00 96.69 350 HIS A CA 1
ATOM 2769 C C . HIS A 1 350 ? -1.697 -11.720 -11.376 1.00 96.69 350 HIS A C 1
ATOM 2771 O O . HIS A 1 350 ? -1.880 -10.504 -11.393 1.00 96.69 350 HIS A O 1
ATOM 2777 N N . PHE A 1 351 ? -1.308 -12.386 -12.467 1.00 97.75 351 PHE A N 1
ATOM 2778 C CA . PHE A 1 351 ? -1.079 -11.703 -13.739 1.00 97.75 351 PHE A CA 1
ATOM 2779 C C . PHE A 1 351 ? -2.373 -11.215 -14.385 1.00 97.75 351 PHE A C 1
ATOM 2781 O O . PHE A 1 351 ? -2.341 -10.142 -14.973 1.00 97.75 351 PHE A O 1
ATOM 2788 N N . LEU A 1 352 ? -3.498 -11.917 -14.211 1.00 96.62 352 LEU A N 1
ATOM 2789 C CA . LEU A 1 352 ? -4.814 -11.439 -14.634 1.00 96.62 352 LEU A CA 1
ATOM 2790 C C . LEU A 1 352 ? -5.132 -10.089 -13.982 1.00 96.62 352 LEU A C 1
ATOM 2792 O O . LEU A 1 352 ? -5.327 -9.115 -14.703 1.00 96.62 352 LEU A O 1
ATOM 2796 N N . GLN A 1 353 ? -5.060 -10.010 -12.647 1.00 95.38 353 GLN A N 1
ATOM 2797 C CA . GLN A 1 353 ? -5.294 -8.771 -11.892 1.00 95.38 353 GLN A CA 1
ATOM 2798 C C . GLN A 1 353 ? -4.375 -7.635 -12.356 1.00 95.38 353 GLN A C 1
ATOM 2800 O O . GLN A 1 353 ? -4.817 -6.502 -12.536 1.00 95.38 353 GLN A O 1
ATOM 2805 N N . LEU A 1 354 ? -3.087 -7.924 -12.577 1.00 97.31 354 LEU A N 1
ATOM 2806 C CA . LEU A 1 354 ? -2.158 -6.917 -13.086 1.00 97.31 354 LEU A CA 1
ATOM 2807 C C . LEU A 1 354 ? -2.503 -6.474 -14.506 1.00 97.31 354 LEU A C 1
ATOM 2809 O O . LEU A 1 354 ? -2.348 -5.296 -14.810 1.00 97.31 354 LEU A O 1
ATOM 2813 N N . THR A 1 355 ? -2.934 -7.390 -15.372 1.00 97.38 355 THR A N 1
ATOM 2814 C CA . THR A 1 355 ? -3.261 -7.038 -16.754 1.00 97.38 355 THR A CA 1
ATOM 2815 C C . THR A 1 355 ? -4.572 -6.276 -16.888 1.00 97.38 355 THR A C 1
ATOM 2817 O O . THR A 1 355 ? -4.661 -5.370 -17.712 1.00 97.38 355 THR A O 1
ATOM 2820 N N . GLU A 1 356 ? -5.562 -6.598 -16.055 1.00 95.25 356 GLU A N 1
ATOM 2821 C CA . GLU A 1 356 ? -6.825 -5.863 -15.972 1.00 95.25 356 GLU A CA 1
ATOM 2822 C C . GLU A 1 356 ? -6.597 -4.444 -15.451 1.00 95.25 356 GLU A C 1
ATOM 2824 O O . GLU A 1 356 ? -7.132 -3.489 -16.010 1.00 95.25 356 GLU A O 1
ATOM 2829 N N . GLU A 1 357 ? -5.746 -4.291 -14.435 1.00 94.81 357 GLU A N 1
ATOM 2830 C CA . GLU A 1 357 ? -5.455 -2.977 -13.874 1.00 94.81 357 GLU A CA 1
ATOM 2831 C C . GLU A 1 357 ? -4.530 -2.158 -14.787 1.00 94.81 357 GLU A C 1
ATOM 2833 O O . GLU A 1 357 ? -4.805 -1.004 -15.104 1.00 94.81 357 GLU A O 1
ATOM 2838 N N . TYR A 1 358 ? -3.405 -2.719 -15.222 1.00 96.88 358 TYR A N 1
ATOM 2839 C CA . TYR A 1 358 ? -2.305 -1.938 -15.796 1.00 96.88 358 TYR A CA 1
ATOM 2840 C C . TYR A 1 358 ? -2.098 -2.125 -17.303 1.00 96.88 358 TYR A C 1
ATOM 2842 O O . TYR A 1 358 ? -1.257 -1.435 -17.881 1.00 96.88 358 TYR A O 1
ATOM 2850 N N . GLY A 1 359 ? -2.838 -3.025 -17.953 1.00 96.88 359 GLY A N 1
ATOM 2851 C CA . GLY A 1 359 ? -2.608 -3.399 -19.348 1.00 96.88 359 GLY A CA 1
ATOM 2852 C C . GLY A 1 359 ? -1.493 -4.438 -19.485 1.00 96.88 359 GLY A C 1
ATOM 2853 O O . GLY A 1 359 ? -1.489 -5.458 -18.810 1.00 96.88 359 GLY A O 1
ATOM 2854 N N . ALA A 1 360 ? -0.533 -4.241 -20.386 1.00 98.12 360 ALA A N 1
ATOM 2855 C CA . ALA A 1 360 ? 0.547 -5.216 -20.554 1.00 98.12 360 ALA A CA 1
ATOM 2856 C C . ALA A 1 360 ? 1.516 -5.231 -19.348 1.00 98.12 360 ALA A C 1
ATOM 2858 O O . ALA A 1 360 ? 1.763 -4.211 -18.714 1.00 98.12 360 ALA A O 1
ATOM 2859 N N . VAL A 1 361 ? 2.105 -6.383 -19.028 1.00 98.50 361 VAL A N 1
ATOM 2860 C CA . VAL A 1 361 ? 3.001 -6.560 -17.873 1.00 98.50 361 VAL A CA 1
ATOM 2861 C C . VAL A 1 361 ? 4.313 -7.179 -18.324 1.00 98.50 361 VAL A C 1
ATOM 2863 O O . VAL A 1 361 ? 4.348 -8.317 -18.786 1.00 98.50 361 VAL A O 1
ATOM 2866 N N . HIS A 1 362 ? 5.430 -6.488 -18.109 1.00 98.25 362 HIS A N 1
ATOM 2867 C CA . HIS A 1 362 ? 6.756 -7.075 -18.316 1.00 98.25 362 HIS A CA 1
ATOM 2868 C C . HIS A 1 362 ? 7.501 -7.213 -16.994 1.00 98.25 362 HIS A C 1
ATOM 2870 O O . HIS A 1 362 ? 7.847 -6.231 -16.337 1.00 98.25 362 HIS A O 1
ATOM 2876 N N . ALA A 1 363 ? 7.753 -8.449 -16.579 1.00 97.88 363 ALA A N 1
ATOM 2877 C CA . ALA A 1 363 ? 8.473 -8.731 -15.353 1.00 97.88 363 ALA A CA 1
ATOM 2878 C C . ALA A 1 363 ? 9.992 -8.606 -15.542 1.00 97.88 363 ALA A C 1
ATOM 2880 O O . ALA A 1 363 ? 10.563 -9.169 -16.474 1.00 97.88 363 ALA A O 1
ATOM 2881 N N . VAL A 1 364 ? 10.667 -7.930 -14.615 1.00 97.12 364 VAL A N 1
ATOM 2882 C CA . VAL A 1 364 ? 12.132 -7.884 -14.533 1.00 97.12 364 VAL A CA 1
ATOM 2883 C C . VAL A 1 364 ? 12.558 -8.626 -13.273 1.00 97.12 364 VAL A C 1
ATOM 2885 O O . VAL A 1 364 ? 12.442 -8.118 -12.155 1.00 97.12 364 VAL A O 1
ATOM 2888 N N . ASN A 1 365 ? 13.040 -9.851 -13.465 1.00 94.81 365 ASN A N 1
ATOM 2889 C CA . ASN A 1 365 ? 13.450 -10.736 -12.387 1.00 94.81 365 ASN A CA 1
ATOM 2890 C C . ASN A 1 365 ? 14.943 -10.557 -12.085 1.00 94.81 365 ASN A C 1
ATOM 2892 O O . ASN A 1 365 ? 15.788 -10.892 -12.913 1.00 94.81 365 ASN A O 1
ATOM 2896 N N . LEU A 1 366 ? 15.253 -10.049 -10.889 1.00 91.69 366 LEU A N 1
ATOM 2897 C CA . LEU A 1 366 ? 16.616 -9.726 -10.439 1.00 91.69 366 LEU A CA 1
ATOM 2898 C C . LEU A 1 366 ? 17.276 -10.841 -9.617 1.00 91.69 366 LEU A C 1
ATOM 2900 O O . LEU A 1 366 ? 18.310 -10.614 -8.974 1.00 91.69 366 LEU A O 1
ATOM 2904 N N . LEU A 1 367 ? 16.646 -12.016 -9.565 1.00 84.50 367 LEU A N 1
ATOM 2905 C CA . LEU A 1 367 ? 17.186 -13.192 -8.901 1.00 84.50 367 LEU A CA 1
ATOM 2906 C C . LEU A 1 367 ? 18.464 -13.676 -9.607 1.00 84.50 367 LEU A C 1
ATOM 2908 O O . LEU A 1 367 ? 18.547 -13.731 -10.833 1.00 84.50 367 LEU A O 1
ATOM 2912 N N . GLY A 1 368 ? 19.471 -14.018 -8.813 1.00 72.88 368 GLY A N 1
ATOM 2913 C CA . GLY A 1 368 ? 20.768 -14.492 -9.256 1.00 72.88 368 GLY A CA 1
ATOM 2914 C C . GLY A 1 368 ? 20.726 -15.901 -9.840 1.00 72.88 368 GLY A C 1
ATOM 2915 O O . GLY A 1 368 ? 19.799 -16.685 -9.636 1.00 72.88 368 GLY A O 1
ATOM 2916 N N . THR A 1 369 ? 21.798 -16.228 -10.551 1.00 67.81 369 THR A N 1
ATOM 2917 C CA . THR A 1 369 ? 21.977 -17.490 -11.281 1.00 67.81 369 THR A CA 1
ATOM 2918 C C . THR A 1 369 ? 22.590 -18.617 -10.438 1.00 67.81 369 THR A C 1
ATOM 2920 O O . THR A 1 369 ? 22.716 -19.738 -10.923 1.00 67.81 369 THR A O 1
ATOM 2923 N N . LYS A 1 370 ? 22.955 -18.358 -9.172 1.00 66.19 370 LYS A N 1
ATOM 2924 C CA . LYS A 1 370 ? 23.607 -19.337 -8.283 1.00 66.19 370 LYS A CA 1
ATOM 2925 C C . LYS A 1 370 ? 22.627 -20.016 -7.313 1.00 66.19 370 LYS A C 1
ATOM 2927 O O . LYS A 1 370 ? 21.859 -19.345 -6.628 1.00 66.19 370 LYS A O 1
ATOM 2932 N N . GLU A 1 371 ? 22.721 -21.347 -7.300 1.00 66.00 371 GLU A N 1
ATOM 2933 C CA . GLU A 1 371 ? 22.234 -22.433 -6.415 1.00 66.00 371 GLU A CA 1
ATOM 2934 C C . GLU A 1 371 ? 20.958 -22.251 -5.559 1.00 66.00 371 GLU A C 1
ATOM 2936 O O . GLU A 1 371 ? 20.111 -23.140 -5.597 1.00 66.00 371 GLU A O 1
ATOM 2941 N N . ASN A 1 372 ? 20.736 -21.129 -4.862 1.00 71.62 372 ASN A N 1
ATOM 2942 C CA . ASN A 1 372 ? 19.518 -20.917 -4.059 1.00 71.62 372 ASN A CA 1
ATOM 2943 C C . ASN A 1 372 ? 18.424 -20.135 -4.809 1.00 71.62 372 ASN A C 1
ATOM 2945 O O . ASN A 1 372 ? 17.260 -20.521 -4.760 1.00 71.62 372 ASN A O 1
ATOM 2949 N N . GLU A 1 373 ? 18.773 -19.065 -5.533 1.00 82.75 373 GLU A N 1
ATOM 2950 C CA . GLU A 1 373 ? 17.794 -18.228 -6.258 1.00 82.75 373 GLU A CA 1
ATOM 2951 C C . GLU A 1 373 ? 17.426 -18.824 -7.640 1.00 82.75 373 GLU A C 1
ATOM 2953 O O . GLU A 1 373 ? 16.354 -18.546 -8.186 1.00 82.75 373 GLU A O 1
ATOM 2958 N N . ALA A 1 374 ? 18.279 -19.699 -8.190 1.00 86.06 374 ALA A N 1
ATOM 2959 C CA . ALA A 1 374 ? 18.128 -20.271 -9.531 1.00 86.06 374 ALA A CA 1
ATOM 2960 C C . ALA A 1 374 ? 16.877 -21.155 -9.687 1.00 86.06 374 ALA A C 1
ATOM 2962 O O . ALA A 1 374 ? 16.215 -21.115 -10.726 1.00 86.06 374 ALA A O 1
ATOM 2963 N N . SER A 1 375 ? 16.525 -21.929 -8.655 1.00 88.06 375 SER A N 1
ATOM 2964 C CA . SER A 1 375 ? 15.336 -22.793 -8.662 1.00 88.06 375 SER A CA 1
ATOM 2965 C C . SER A 1 375 ? 14.046 -21.975 -8.760 1.00 88.06 375 SER A C 1
ATOM 2967 O O . SER A 1 375 ? 13.156 -22.312 -9.545 1.00 88.06 375 SER A O 1
ATOM 2969 N N . LEU A 1 376 ? 13.980 -20.861 -8.025 1.00 89.75 376 LEU A N 1
ATOM 2970 C CA . LEU A 1 376 ? 12.851 -19.938 -8.019 1.00 89.75 376 LEU A CA 1
ATOM 2971 C C . LEU A 1 376 ? 12.746 -19.174 -9.347 1.00 89.75 376 LEU A C 1
ATOM 2973 O O . LEU A 1 376 ? 11.654 -19.068 -9.903 1.00 89.75 376 LEU A O 1
ATOM 2977 N N . THR A 1 377 ? 13.876 -18.736 -9.915 1.00 91.88 377 THR A N 1
ATOM 2978 C CA . THR A 1 377 ? 13.939 -18.156 -11.270 1.00 91.88 377 THR A CA 1
ATOM 2979 C C . THR A 1 377 ? 13.427 -19.126 -12.332 1.00 91.88 377 THR A C 1
ATOM 2981 O O . THR A 1 377 ? 12.603 -18.753 -13.168 1.00 91.88 377 THR A O 1
ATOM 2984 N N . ALA A 1 378 ? 13.877 -20.383 -12.295 1.00 92.00 378 ALA A N 1
ATOM 2985 C CA . ALA A 1 378 ? 13.443 -21.400 -13.245 1.00 92.00 378 ALA A CA 1
ATOM 2986 C C . ALA A 1 378 ? 11.945 -21.704 -13.103 1.00 92.00 378 ALA A C 1
ATOM 2988 O O . ALA A 1 378 ? 11.252 -21.854 -14.108 1.00 92.00 378 ALA A O 1
ATOM 2989 N N . ALA A 1 379 ? 11.431 -21.771 -11.871 1.00 93.44 379 ALA A N 1
ATOM 2990 C CA . ALA A 1 379 ? 10.005 -21.956 -11.625 1.00 93.44 379 ALA A CA 1
ATOM 2991 C C . ALA A 1 379 ? 9.180 -20.787 -12.173 1.00 93.44 379 ALA A C 1
ATOM 2993 O O . ALA A 1 379 ? 8.221 -21.021 -12.903 1.00 93.44 379 ALA A O 1
ATOM 2994 N N . TYR A 1 380 ? 9.588 -19.546 -11.909 1.00 94.56 380 TYR A N 1
ATOM 2995 C CA . TYR A 1 380 ? 8.905 -18.364 -12.430 1.00 94.56 380 TYR A CA 1
ATOM 2996 C C . TYR A 1 380 ? 8.867 -18.383 -13.965 1.00 94.56 380 TYR A C 1
ATOM 2998 O O . TYR A 1 380 ? 7.795 -18.276 -14.559 1.00 94.56 380 TYR A O 1
ATOM 3006 N N . ALA A 1 381 ? 10.004 -18.626 -14.622 1.00 94.94 381 ALA A N 1
ATOM 3007 C CA . ALA A 1 381 ? 10.049 -18.714 -16.080 1.00 94.94 381 ALA A CA 1
ATOM 3008 C C . ALA A 1 381 ? 9.090 -19.783 -16.639 1.00 94.94 381 ALA A C 1
ATOM 3010 O O . ALA A 1 381 ? 8.402 -19.525 -17.626 1.00 94.94 381 ALA A O 1
ATOM 3011 N N . ARG A 1 382 ? 8.989 -20.953 -15.987 1.00 95.62 382 ARG A N 1
ATOM 3012 C CA . ARG A 1 382 ? 8.031 -22.001 -16.378 1.00 95.62 382 ARG A CA 1
ATOM 3013 C C . ARG A 1 382 ? 6.579 -21.551 -16.219 1.00 95.62 382 ARG A C 1
ATOM 3015 O O . ARG A 1 382 ? 5.812 -21.697 -17.164 1.00 95.62 382 ARG A O 1
ATOM 3022 N N . HIS A 1 383 ? 6.211 -20.989 -15.068 1.00 96.69 383 HIS A N 1
ATOM 3023 C CA . HIS A 1 383 ? 4.836 -20.548 -14.811 1.00 96.69 383 HIS A CA 1
ATOM 3024 C C . HIS A 1 383 ? 4.400 -19.422 -15.760 1.00 96.69 383 HIS A C 1
ATOM 3026 O O . HIS A 1 383 ? 3.293 -19.462 -16.296 1.00 96.69 383 HIS A O 1
ATOM 3032 N N . LEU A 1 384 ? 5.298 -18.477 -16.067 1.00 96.25 384 LEU A N 1
ATOM 3033 C CA . LEU A 1 384 ? 5.043 -17.438 -17.067 1.00 96.25 384 LEU A CA 1
ATOM 3034 C C . LEU A 1 384 ? 4.871 -18.029 -18.472 1.00 96.25 384 LEU A C 1
ATOM 3036 O O . LEU A 1 384 ? 3.989 -17.608 -19.214 1.00 96.25 384 LEU A O 1
ATOM 3040 N N . GLN A 1 385 ? 5.691 -19.015 -18.845 1.00 95.88 385 GLN A N 1
ATOM 3041 C CA . GLN A 1 385 ? 5.580 -19.664 -20.149 1.00 95.88 385 GLN A CA 1
ATOM 3042 C C . GLN A 1 385 ? 4.249 -20.407 -20.315 1.00 95.88 385 GLN A C 1
ATOM 3044 O O . GLN A 1 385 ? 3.690 -20.393 -21.406 1.00 95.88 385 GLN A O 1
ATOM 3049 N N . ILE A 1 386 ? 3.729 -21.020 -19.249 1.00 96.12 386 ILE A N 1
ATOM 3050 C CA . ILE A 1 386 ? 2.396 -21.638 -19.257 1.00 96.12 386 ILE A CA 1
ATOM 3051 C C . ILE A 1 386 ? 1.317 -20.553 -19.352 1.00 96.12 386 ILE A C 1
ATOM 3053 O O . ILE A 1 386 ? 0.447 -20.634 -20.215 1.00 96.12 386 ILE A O 1
ATOM 3057 N N . ALA A 1 387 ? 1.418 -19.499 -18.537 1.00 95.50 387 ALA A N 1
ATOM 3058 C CA . ALA A 1 387 ? 0.452 -18.402 -18.515 1.00 95.50 387 ALA A CA 1
ATOM 3059 C C . ALA A 1 387 ? 0.360 -17.665 -19.868 1.00 95.50 387 ALA A C 1
ATOM 3061 O O . ALA A 1 387 ? -0.704 -17.177 -20.243 1.00 95.50 387 ALA A O 1
ATOM 3062 N N . ARG A 1 388 ? 1.442 -17.634 -20.659 1.00 95.19 388 ARG A N 1
ATOM 3063 C CA . ARG A 1 388 ? 1.437 -17.076 -22.025 1.00 95.19 388 ARG A CA 1
ATOM 3064 C C . ARG A 1 388 ? 0.438 -17.747 -22.964 1.00 95.19 388 ARG A C 1
ATOM 3066 O O . ARG A 1 388 ? 0.008 -17.098 -23.911 1.00 95.19 388 ARG A O 1
ATOM 3073 N N . ASN A 1 389 ? 0.032 -18.990 -22.706 1.00 93.25 389 ASN A N 1
ATOM 3074 C CA . ASN A 1 389 ? -1.031 -19.633 -23.483 1.00 93.25 389 ASN A CA 1
ATOM 3075 C C . ASN A 1 389 ? -2.367 -18.884 -23.353 1.00 93.25 389 ASN A C 1
ATOM 3077 O O . ASN A 1 389 ? -3.157 -18.881 -24.292 1.00 93.25 389 ASN A O 1
ATOM 3081 N N . THR A 1 390 ? -2.591 -18.229 -22.211 1.00 91.94 390 THR A N 1
ATOM 3082 C CA . THR A 1 390 ? -3.800 -17.455 -21.907 1.00 91.94 390 THR A CA 1
ATOM 3083 C C . THR A 1 390 ? -3.615 -15.975 -22.238 1.00 91.94 390 THR A C 1
ATOM 3085 O O . THR A 1 390 ? -4.456 -15.377 -22.901 1.00 91.94 390 THR A O 1
ATOM 3088 N N . PHE A 1 391 ? -2.503 -15.373 -21.806 1.00 93.81 391 PHE A N 1
ATOM 3089 C CA . PHE A 1 391 ? -2.293 -13.919 -21.894 1.00 93.81 391 PHE A CA 1
ATOM 3090 C C . PHE A 1 391 ? -1.532 -13.466 -23.152 1.00 93.81 391 PHE A C 1
ATOM 3092 O O . PHE A 1 391 ? -1.390 -12.267 -23.397 1.00 93.81 391 PHE A O 1
ATOM 3099 N N . GLY A 1 392 ? -1.010 -14.398 -23.952 1.00 93.81 392 GLY A N 1
ATOM 3100 C CA . GLY A 1 392 ? -0.252 -14.100 -25.164 1.00 93.81 392 GLY A CA 1
ATOM 3101 C C . GLY A 1 392 ? 0.936 -13.166 -24.912 1.00 93.81 392 GLY A C 1
ATOM 3102 O O . GLY A 1 392 ? 1.718 -13.351 -23.978 1.00 93.81 392 GLY A O 1
ATOM 3103 N N . ASN A 1 393 ? 1.060 -12.141 -25.759 1.00 91.94 393 ASN A N 1
ATOM 3104 C CA . ASN A 1 393 ? 2.140 -11.149 -25.694 1.00 91.94 393 ASN A CA 1
ATOM 3105 C C . ASN A 1 393 ? 1.897 -10.034 -24.665 1.00 91.94 393 ASN A C 1
ATOM 3107 O O . ASN A 1 393 ? 2.745 -9.153 -24.529 1.00 91.94 393 ASN A O 1
ATOM 3111 N N . SER A 1 394 ? 0.773 -10.061 -23.942 1.00 94.88 394 SER A N 1
ATOM 3112 C CA . SER A 1 394 ? 0.484 -9.088 -22.884 1.00 94.88 394 SER A CA 1
ATOM 3113 C C . SER A 1 394 ? 1.331 -9.318 -21.633 1.00 94.88 394 SER A C 1
ATOM 3115 O O . SER A 1 394 ? 1.387 -8.432 -20.788 1.00 94.88 394 SER A O 1
ATOM 3117 N N . ILE A 1 395 ? 2.008 -10.471 -21.512 1.00 97.31 395 ILE A N 1
ATOM 3118 C CA . ILE A 1 395 ? 2.946 -10.750 -20.420 1.00 97.31 395 ILE A CA 1
ATOM 3119 C C . ILE A 1 395 ? 4.353 -11.111 -20.921 1.00 97.31 395 ILE A C 1
ATOM 3121 O O . ILE A 1 395 ? 4.548 -11.905 -21.849 1.00 97.31 395 ILE A O 1
ATOM 3125 N N . GLY A 1 396 ? 5.367 -10.564 -20.256 1.00 96.56 396 GLY A N 1
ATOM 3126 C CA . GLY A 1 396 ? 6.775 -10.787 -20.575 1.00 96.56 396 GLY A CA 1
ATOM 3127 C C . GLY A 1 396 ? 7.652 -10.965 -19.339 1.00 96.56 396 GLY A C 1
ATOM 3128 O O . GLY A 1 396 ? 7.239 -10.677 -18.218 1.00 96.56 396 GLY A O 1
ATOM 3129 N N . LEU A 1 397 ? 8.864 -11.483 -19.545 1.00 96.19 397 LEU A N 1
ATOM 3130 C CA . LEU A 1 397 ? 9.858 -11.687 -18.493 1.00 96.19 397 LEU A CA 1
ATOM 3131 C C . LEU A 1 397 ? 11.266 -11.482 -19.047 1.00 96.19 397 LEU A C 1
ATOM 3133 O O . LEU A 1 397 ? 11.639 -12.107 -20.040 1.00 96.19 397 LEU A O 1
ATOM 3137 N N . THR A 1 398 ? 12.059 -10.688 -18.336 1.00 95.38 398 THR A N 1
ATOM 3138 C CA . THR A 1 398 ? 13.510 -10.590 -18.498 1.00 95.38 398 THR A CA 1
ATOM 3139 C C . THR A 1 398 ? 14.173 -11.021 -17.197 1.00 95.38 398 THR A C 1
ATOM 3141 O O . THR A 1 398 ? 13.953 -10.420 -16.145 1.00 95.38 398 THR A O 1
ATOM 3144 N N . ASN A 1 399 ? 15.004 -12.062 -17.261 1.00 93.00 399 ASN A N 1
ATOM 3145 C CA . ASN A 1 399 ? 15.892 -12.424 -16.159 1.00 93.00 399 ASN A CA 1
ATOM 3146 C C . ASN A 1 399 ? 17.157 -11.571 -16.264 1.00 93.00 399 ASN A C 1
ATOM 3148 O O . ASN A 1 399 ? 17.897 -11.683 -17.240 1.00 93.00 399 ASN A O 1
ATOM 3152 N N . PHE A 1 400 ? 17.397 -10.718 -15.274 1.00 90.31 400 PHE A N 1
ATOM 3153 C CA . PHE A 1 400 ? 18.523 -9.794 -15.256 1.00 90.31 400 PHE A CA 1
ATOM 3154 C C . PHE A 1 400 ? 19.437 -10.107 -14.068 1.00 90.31 400 PHE A C 1
ATOM 3156 O O . PHE A 1 400 ? 19.086 -9.859 -12.913 1.00 90.31 400 PHE A O 1
ATOM 3163 N N . ASP A 1 401 ? 20.629 -10.645 -14.347 1.00 82.62 401 ASP A N 1
ATOM 3164 C CA . ASP A 1 401 ? 21.615 -10.964 -13.309 1.00 82.62 401 ASP A CA 1
ATOM 3165 C C . ASP A 1 401 ? 22.279 -9.683 -12.781 1.00 82.62 401 ASP A C 1
ATOM 3167 O O . ASP A 1 401 ? 23.346 -9.249 -13.231 1.00 82.62 401 ASP A O 1
ATOM 3171 N N . PHE A 1 402 ? 21.619 -9.077 -11.796 1.00 82.62 402 PHE A N 1
ATOM 3172 C CA . PHE A 1 402 ? 22.059 -7.846 -11.152 1.00 82.62 402 PHE A CA 1
ATOM 3173 C C . PHE A 1 402 ? 23.463 -7.976 -10.541 1.00 82.62 402 PHE A C 1
ATOM 3175 O O . PHE A 1 402 ? 24.273 -7.055 -10.636 1.00 82.62 402 PHE A O 1
ATOM 3182 N N . HIS A 1 403 ? 23.787 -9.127 -9.941 1.00 79.12 403 HIS A N 1
ATOM 3183 C CA . HIS A 1 403 ? 25.087 -9.342 -9.303 1.00 79.12 403 HIS A CA 1
ATOM 3184 C C . HIS A 1 403 ? 26.216 -9.337 -10.332 1.00 79.12 403 HIS A C 1
ATOM 3186 O O . HIS A 1 403 ? 27.256 -8.711 -10.112 1.00 79.12 403 HIS A O 1
ATOM 3192 N N . ASN A 1 404 ? 26.010 -10.002 -11.470 1.00 79.75 404 ASN A N 1
ATOM 3193 C CA . ASN A 1 404 ? 26.992 -9.991 -12.543 1.00 79.75 404 ASN A CA 1
ATOM 3194 C C . ASN A 1 404 ? 27.130 -8.597 -13.176 1.00 79.75 404 ASN A C 1
ATOM 3196 O O . ASN A 1 404 ? 28.253 -8.162 -13.434 1.00 79.75 404 ASN A O 1
ATOM 3200 N N . ALA A 1 405 ? 26.018 -7.875 -13.359 1.00 79.12 405 ALA A N 1
ATOM 3201 C CA . ALA A 1 405 ? 26.033 -6.516 -13.897 1.00 79.12 405 ALA A CA 1
ATOM 3202 C C . ALA A 1 405 ? 26.856 -5.555 -13.020 1.00 79.12 405 ALA A C 1
ATOM 3204 O O . ALA A 1 405 ? 27.688 -4.811 -13.545 1.00 79.12 405 ALA A O 1
ATOM 3205 N N . VAL A 1 406 ? 26.699 -5.630 -11.692 1.00 79.62 406 VAL A N 1
ATOM 3206 C CA . VAL A 1 406 ? 27.482 -4.826 -10.735 1.00 79.62 406 VAL A CA 1
ATOM 3207 C C . VAL A 1 406 ? 28.950 -5.260 -10.681 1.00 79.62 406 VAL A C 1
ATOM 3209 O O . VAL A 1 406 ? 29.832 -4.419 -10.516 1.00 79.62 406 VAL A O 1
ATOM 3212 N N . ARG A 1 407 ? 29.251 -6.556 -10.835 1.00 75.38 407 ARG A N 1
ATOM 3213 C CA . ARG A 1 407 ? 30.628 -7.077 -10.747 1.00 75.38 407 ARG A CA 1
ATOM 3214 C C . ARG A 1 407 ? 31.560 -6.493 -11.809 1.00 75.38 407 ARG A C 1
ATOM 3216 O O . ARG A 1 407 ? 32.737 -6.304 -11.525 1.00 75.38 407 ARG A O 1
ATOM 3223 N N . LEU A 1 408 ? 31.058 -6.252 -13.020 1.00 65.38 408 LEU A N 1
ATOM 3224 C CA . LEU A 1 408 ? 31.911 -5.926 -14.164 1.00 65.38 408 LEU A CA 1
ATOM 3225 C C . LEU A 1 408 ? 32.400 -4.470 -14.160 1.00 65.38 408 LEU A C 1
ATOM 3227 O O . LEU A 1 408 ? 33.554 -4.259 -14.512 1.00 65.38 408 LEU A O 1
ATOM 3231 N N . TYR A 1 409 ? 31.595 -3.493 -13.711 1.00 63.78 409 TYR A N 1
ATOM 3232 C CA . TYR A 1 409 ? 32.006 -2.073 -13.620 1.00 63.78 409 TYR A CA 1
ATOM 3233 C C . TYR A 1 409 ? 31.253 -1.263 -12.541 1.00 63.78 409 TYR A C 1
ATOM 3235 O O . TYR A 1 409 ? 31.083 -0.054 -12.669 1.00 63.78 409 TYR A O 1
ATOM 3243 N N . GLY A 1 410 ? 30.777 -1.906 -11.472 1.00 72.69 410 GLY A N 1
ATOM 3244 C CA . GLY A 1 410 ? 29.983 -1.245 -10.434 1.00 72.69 410 GLY A CA 1
ATOM 3245 C C . GLY A 1 410 ? 28.538 -0.969 -10.858 1.00 72.69 410 GLY A C 1
ATOM 3246 O O . GLY A 1 410 ? 28.051 -1.463 -11.873 1.00 72.69 410 GLY A O 1
ATOM 3247 N N . HIS A 1 411 ? 27.826 -0.193 -10.044 1.00 71.94 411 HIS A N 1
ATOM 3248 C CA . HIS A 1 411 ? 26.393 0.071 -10.219 1.00 71.94 411 HIS A CA 1
ATOM 3249 C C . HIS A 1 411 ? 26.070 0.940 -11.450 1.00 71.94 411 HIS A C 1
ATOM 3251 O O . HIS A 1 411 ? 25.022 0.738 -12.056 1.00 71.94 411 HIS A O 1
ATOM 3257 N N . ASP A 1 412 ? 26.985 1.805 -11.905 1.00 74.56 412 ASP A N 1
ATOM 3258 C CA . ASP A 1 412 ? 26.816 2.585 -13.148 1.00 74.56 412 ASP A CA 1
ATOM 3259 C C . ASP A 1 412 ? 26.624 1.681 -14.382 1.00 74.56 412 ASP A C 1
ATOM 3261 O O . ASP A 1 412 ? 25.945 2.036 -15.348 1.00 74.56 412 ASP A O 1
ATOM 3265 N N . ASN A 1 413 ? 27.180 0.465 -14.341 1.00 82.00 413 ASN A N 1
ATOM 3266 C CA . ASN A 1 413 ? 27.036 -0.512 -15.414 1.00 82.00 413 ASN A CA 1
ATOM 3267 C C . ASN A 1 413 ? 25.619 -1.070 -15.533 1.00 82.00 413 ASN A C 1
ATOM 3269 O O . ASN A 1 413 ? 25.196 -1.437 -16.624 1.00 82.00 413 ASN A O 1
ATOM 3273 N N . VAL A 1 414 ? 24.883 -1.153 -14.424 1.00 84.56 414 VAL A N 1
ATOM 3274 C CA . VAL A 1 414 ? 23.539 -1.741 -14.401 1.00 84.56 414 VAL A CA 1
ATOM 3275 C C . VAL A 1 414 ? 22.608 -0.953 -15.315 1.00 84.56 414 VAL A C 1
ATOM 3277 O O . VAL A 1 414 ? 21.887 -1.554 -16.102 1.00 84.56 414 VAL A O 1
ATOM 3280 N N . MET A 1 415 ? 22.682 0.380 -15.280 1.00 85.88 415 MET A N 1
ATOM 3281 C CA . MET A 1 415 ? 21.910 1.252 -16.166 1.00 85.88 415 MET A CA 1
ATOM 3282 C C . MET A 1 415 ? 22.230 0.993 -17.641 1.00 85.88 415 MET A C 1
ATOM 3284 O O . MET A 1 415 ? 21.320 0.892 -18.464 1.00 85.88 415 MET A O 1
ATOM 3288 N N . ARG A 1 416 ? 23.518 0.843 -17.975 1.00 86.50 416 ARG A N 1
ATOM 3289 C CA . ARG A 1 416 ? 23.962 0.534 -19.338 1.00 86.50 416 ARG A CA 1
ATOM 3290 C C . ARG A 1 416 ? 23.453 -0.829 -19.796 1.00 86.50 416 ARG A C 1
ATOM 3292 O O . ARG A 1 416 ? 22.895 -0.922 -20.881 1.00 86.50 416 ARG A O 1
ATOM 3299 N N . GLU A 1 417 ? 23.635 -1.868 -18.989 1.00 89.12 417 GLU A N 1
ATOM 3300 C CA . GLU A 1 417 ? 23.208 -3.226 -19.336 1.00 89.12 417 GLU A CA 1
ATOM 3301 C C . GLU A 1 417 ? 21.685 -3.325 -19.453 1.00 89.12 417 GLU A C 1
ATOM 3303 O O . GLU A 1 417 ? 21.197 -3.931 -20.401 1.00 89.12 417 GLU A O 1
ATOM 330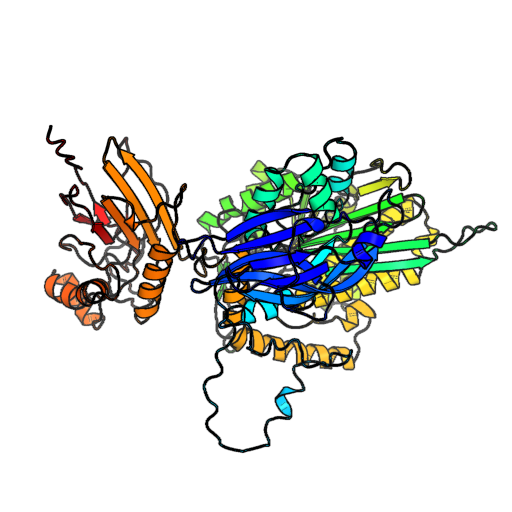8 N N . LEU A 1 418 ? 20.930 -2.672 -18.562 1.00 89.56 418 LEU A N 1
ATOM 3309 C CA . LEU A 1 418 ? 19.468 -2.648 -18.618 1.00 89.56 418 LEU A CA 1
ATOM 3310 C C . LEU A 1 418 ? 18.968 -1.999 -19.920 1.00 89.56 418 LEU A C 1
ATOM 3312 O O . LEU A 1 418 ? 18.097 -2.554 -20.578 1.00 89.56 418 LEU A O 1
ATOM 3316 N N . ARG A 1 419 ? 19.569 -0.874 -20.336 1.00 88.38 419 ARG A N 1
ATOM 3317 C CA . ARG A 1 419 ? 19.233 -0.171 -21.592 1.00 88.38 419 ARG A CA 1
ATOM 3318 C C . ARG A 1 419 ? 19.657 -0.918 -22.862 1.00 88.38 419 ARG A C 1
ATOM 3320 O O . ARG A 1 419 ? 19.163 -0.608 -23.941 1.00 88.38 419 ARG A O 1
ATOM 3327 N N . ARG A 1 420 ? 20.583 -1.877 -22.759 1.00 89.81 420 ARG A N 1
ATOM 3328 C CA . ARG A 1 420 ? 21.002 -2.735 -23.884 1.00 89.81 420 ARG A CA 1
ATOM 3329 C C . ARG A 1 420 ? 20.110 -3.959 -24.069 1.00 89.81 420 ARG A C 1
ATOM 3331 O O . ARG A 1 420 ? 20.222 -4.624 -25.093 1.00 89.81 420 ARG A O 1
ATOM 3338 N N . GLN A 1 421 ? 19.252 -4.275 -23.101 1.00 91.50 421 GLN A N 1
ATOM 3339 C CA . GLN A 1 421 ? 18.290 -5.363 -23.235 1.00 91.50 421 GLN A CA 1
ATOM 3340 C C . GLN A 1 421 ? 17.161 -4.929 -24.174 1.00 91.50 421 GLN A C 1
ATOM 3342 O O . GLN A 1 421 ? 16.278 -4.182 -23.763 1.00 91.50 421 GLN A O 1
ATOM 3347 N N . GLU A 1 422 ? 17.149 -5.445 -25.407 1.00 92.75 422 GLU A N 1
ATOM 3348 C CA . GLU A 1 422 ? 16.081 -5.177 -26.391 1.00 92.75 422 GLU A CA 1
ATOM 3349 C C . GLU A 1 422 ? 14.693 -5.472 -25.807 1.00 92.75 422 GLU A C 1
ATOM 3351 O O . GLU A 1 422 ? 13.787 -4.654 -25.900 1.00 92.75 422 GLU A O 1
ATOM 3356 N N . SER A 1 423 ? 14.563 -6.579 -25.064 1.00 93.00 423 SER A N 1
ATOM 3357 C CA . SER A 1 423 ? 13.321 -6.946 -24.367 1.00 93.00 423 SER A CA 1
ATOM 3358 C C . SER A 1 423 ? 12.802 -5.903 -23.370 1.00 93.00 423 SER A C 1
ATOM 3360 O O . SER A 1 423 ? 11.614 -5.919 -23.067 1.00 93.00 423 SER A O 1
ATOM 3362 N N . ILE A 1 424 ? 13.663 -5.031 -22.839 1.00 95.00 424 ILE A N 1
ATOM 3363 C CA . ILE A 1 424 ? 13.273 -3.940 -21.940 1.00 95.00 424 ILE A CA 1
ATOM 3364 C C . ILE A 1 424 ? 13.006 -2.683 -22.763 1.00 95.00 424 ILE A C 1
ATOM 3366 O O . ILE A 1 424 ? 11.944 -2.090 -22.613 1.00 95.00 424 ILE A O 1
ATOM 3370 N N . THR A 1 425 ? 13.924 -2.298 -23.650 1.00 94.44 425 THR A N 1
ATOM 3371 C CA . THR A 1 425 ? 13.794 -1.084 -24.471 1.00 94.44 425 THR A CA 1
ATOM 3372 C C . THR A 1 425 ? 12.536 -1.112 -25.343 1.00 94.44 425 THR A C 1
ATOM 3374 O O . THR A 1 425 ? 11.776 -0.148 -25.335 1.00 94.44 425 THR A O 1
ATOM 3377 N N . ASP A 1 426 ? 12.230 -2.247 -25.978 1.00 95.19 426 ASP A N 1
ATOM 3378 C CA . ASP A 1 426 ? 11.000 -2.425 -26.760 1.00 95.19 426 ASP A CA 1
ATOM 3379 C C . ASP A 1 426 ? 9.735 -2.202 -25.922 1.00 95.19 426 ASP A C 1
ATOM 3381 O O . ASP A 1 426 ? 8.720 -1.721 -26.425 1.00 95.19 426 ASP A O 1
ATOM 3385 N N . GLN A 1 427 ? 9.763 -2.609 -24.651 1.00 96.81 427 GLN A N 1
ATOM 3386 C CA . GLN A 1 427 ? 8.616 -2.490 -23.752 1.00 96.81 427 GLN A CA 1
ATOM 3387 C C . GLN A 1 427 ? 8.508 -1.086 -23.167 1.00 96.81 427 GLN A C 1
ATOM 3389 O O . GLN A 1 427 ? 7.395 -0.605 -23.007 1.00 96.81 427 GLN A O 1
ATOM 3394 N N . VAL A 1 428 ? 9.629 -0.398 -22.922 1.00 96.19 428 VAL A N 1
ATOM 3395 C CA . VAL A 1 428 ? 9.634 1.031 -22.571 1.00 96.19 428 VAL A CA 1
ATOM 3396 C C . VAL A 1 428 ? 8.874 1.827 -23.638 1.00 96.19 428 VAL A C 1
ATOM 3398 O O . VAL A 1 428 ? 7.942 2.557 -23.300 1.00 96.19 428 VAL A O 1
ATOM 3401 N N . ASP A 1 429 ? 9.190 1.605 -24.916 1.00 94.25 429 ASP A N 1
ATOM 3402 C CA . ASP A 1 429 ? 8.542 2.308 -26.028 1.00 94.25 429 ASP A CA 1
ATOM 3403 C C . ASP A 1 429 ? 7.061 1.915 -26.193 1.00 94.25 429 ASP A C 1
ATOM 3405 O O . ASP A 1 429 ? 6.212 2.765 -26.464 1.00 94.25 429 ASP A O 1
ATOM 3409 N N . LYS A 1 430 ? 6.719 0.630 -26.011 1.00 96.31 430 LYS A N 1
ATOM 3410 C CA . LYS A 1 430 ? 5.332 0.134 -26.133 1.00 96.31 430 LYS A CA 1
ATOM 3411 C C . LYS A 1 430 ? 4.430 0.564 -24.978 1.00 96.31 430 LYS A C 1
ATOM 3413 O O . LYS A 1 430 ? 3.251 0.842 -25.202 1.00 96.31 430 LYS A O 1
ATOM 3418 N N . PHE A 1 431 ? 4.949 0.555 -23.752 1.00 97.94 431 PHE A N 1
ATOM 3419 C CA . PHE A 1 431 ? 4.186 0.880 -22.547 1.00 97.94 431 PHE A CA 1
ATOM 3420 C C . PHE A 1 431 ? 3.970 2.382 -22.422 1.00 97.94 431 PHE A C 1
ATOM 3422 O O . PHE A 1 431 ? 2.868 2.800 -22.062 1.00 97.94 431 PHE A O 1
ATOM 3429 N N . GLY A 1 432 ? 4.988 3.178 -22.762 1.00 96.81 432 GLY A N 1
ATOM 3430 C CA . GLY A 1 432 ? 4.929 4.630 -22.707 1.00 96.81 432 GLY A CA 1
ATOM 3431 C C . GLY A 1 432 ? 4.616 5.156 -21.304 1.00 96.81 432 GLY A C 1
ATOM 3432 O O . GLY A 1 432 ? 5.008 4.583 -20.287 1.00 96.81 432 GLY A O 1
ATOM 3433 N N . PHE A 1 433 ? 3.903 6.274 -21.261 1.00 98.06 433 PHE A N 1
ATOM 3434 C CA . PHE A 1 433 ? 3.535 6.985 -20.041 1.00 98.06 433 PHE A CA 1
ATOM 3435 C C . PHE A 1 433 ? 2.161 7.636 -20.201 1.00 98.06 433 PHE A C 1
ATOM 3437 O O . PHE A 1 433 ? 1.642 7.771 -21.315 1.00 98.06 433 PHE A O 1
ATOM 3444 N N . THR A 1 434 ? 1.583 8.057 -19.079 1.00 97.56 434 THR A N 1
ATOM 3445 C CA . THR A 1 434 ? 0.379 8.885 -19.078 1.00 97.56 434 THR A CA 1
ATOM 3446 C C . THR A 1 434 ? 0.778 10.354 -19.168 1.00 97.56 434 THR A C 1
ATOM 3448 O O . THR A 1 434 ? 1.685 10.799 -18.465 1.00 97.56 434 THR A O 1
ATOM 3451 N N . MET A 1 435 ? 0.103 11.113 -20.025 1.00 95.81 435 MET A N 1
ATOM 3452 C CA . MET A 1 435 ? 0.276 12.558 -20.154 1.00 95.81 435 MET A CA 1
ATOM 3453 C C . MET A 1 435 ? -1.091 13.213 -20.204 1.00 95.81 435 MET A C 1
ATOM 3455 O O . MET A 1 435 ? -1.950 12.760 -20.958 1.00 95.81 435 MET A O 1
ATOM 3459 N N . ALA A 1 436 ? -1.262 14.280 -19.438 1.00 93.44 436 ALA A N 1
ATOM 3460 C CA . ALA A 1 436 ? -2.461 15.099 -19.448 1.00 93.44 436 ALA A CA 1
ATOM 3461 C C . ALA A 1 436 ? -2.103 16.573 -19.636 1.00 93.44 436 ALA A C 1
ATOM 3463 O O . ALA A 1 436 ? -1.028 17.012 -19.206 1.00 93.44 436 ALA A O 1
ATOM 3464 N N . ASP A 1 437 ? -3.009 17.316 -20.264 1.00 91.12 437 ASP A N 1
ATOM 3465 C CA . ASP A 1 437 ? -2.940 18.773 -20.316 1.00 91.12 437 ASP A CA 1
ATOM 3466 C C . ASP A 1 437 ? -3.169 19.338 -18.908 1.00 91.12 437 ASP A C 1
ATOM 3468 O O . ASP A 1 437 ? -4.057 18.893 -18.177 1.00 91.12 437 ASP A O 1
ATOM 3472 N N . ALA A 1 438 ? -2.339 20.291 -18.491 1.00 84.44 438 ALA A N 1
ATOM 3473 C CA . ALA A 1 438 ? -2.455 20.880 -17.161 1.00 84.44 438 ALA A CA 1
ATOM 3474 C C . ALA A 1 438 ? -3.720 21.741 -17.006 1.00 84.44 438 ALA A C 1
ATOM 3476 O O . ALA A 1 438 ? -4.337 21.737 -15.943 1.00 84.44 438 ALA A O 1
ATOM 3477 N N . GLY A 1 439 ? -4.107 22.471 -18.056 1.00 78.81 439 GLY A N 1
ATOM 3478 C CA . GLY A 1 439 ? -5.186 23.452 -18.014 1.00 78.81 439 GLY A CA 1
ATOM 3479 C C . GLY A 1 439 ? -6.576 22.840 -18.160 1.00 78.81 439 GLY A C 1
ATOM 3480 O O . GLY A 1 439 ? -7.492 23.266 -17.459 1.00 78.81 439 GLY A O 1
ATOM 3481 N N . SER A 1 440 ? -6.746 21.858 -19.050 1.00 83.06 440 SER A N 1
ATOM 3482 C CA . SER A 1 440 ? -8.038 21.189 -19.264 1.00 83.06 440 SER A CA 1
ATOM 3483 C C . SER A 1 440 ? -8.205 19.887 -18.486 1.00 83.06 440 SER A C 1
ATOM 3485 O O . SER A 1 440 ? -9.331 19.421 -18.352 1.00 83.06 440 SER A O 1
ATOM 3487 N N . ALA A 1 441 ? -7.114 19.324 -17.953 1.00 83.81 441 ALA A N 1
ATOM 3488 C CA . ALA A 1 441 ? -7.064 17.980 -17.372 1.00 83.81 441 ALA A CA 1
ATOM 3489 C C . ALA A 1 441 ? -7.342 16.837 -18.376 1.00 83.81 441 ALA A C 1
ATOM 3491 O O . ALA A 1 441 ? -7.419 15.675 -17.971 1.00 83.81 441 ALA A O 1
ATOM 3492 N N . ASP A 1 442 ? -7.402 17.134 -19.681 1.00 88.88 442 ASP A N 1
ATOM 3493 C CA . ASP A 1 442 ? -7.627 16.130 -20.721 1.00 88.88 442 ASP A CA 1
ATOM 3494 C C . ASP A 1 442 ? -6.435 15.175 -20.838 1.00 88.88 442 ASP A C 1
ATOM 3496 O O . ASP A 1 442 ? -5.270 15.584 -20.915 1.00 88.88 442 ASP A O 1
ATOM 3500 N N . VAL A 1 443 ? -6.724 13.877 -20.921 1.00 92.06 443 VAL A N 1
ATOM 3501 C CA . VAL A 1 443 ? -5.699 12.852 -21.124 1.00 92.06 443 VAL A CA 1
ATOM 3502 C C . VAL A 1 443 ? -5.252 12.835 -22.589 1.00 92.06 443 VAL A C 1
ATOM 3504 O O . VAL A 1 443 ? -6.020 12.507 -23.489 1.00 92.06 443 VAL A O 1
ATOM 3507 N N . ILE A 1 444 ? -3.971 13.123 -22.825 1.00 94.00 444 ILE A N 1
ATOM 3508 C CA . ILE A 1 444 ? -3.348 13.148 -24.157 1.00 94.00 444 ILE A CA 1
ATOM 3509 C C . ILE A 1 444 ? -2.835 11.757 -24.550 1.00 94.00 444 ILE A C 1
ATOM 3511 O O . ILE A 1 444 ? -3.005 11.310 -25.683 1.00 94.00 444 ILE A O 1
ATOM 3515 N N . THR A 1 445 ? -2.190 11.055 -23.617 1.00 95.56 445 THR A N 1
ATOM 3516 C CA . THR A 1 445 ? -1.781 9.655 -23.798 1.00 95.56 445 THR A CA 1
ATOM 3517 C C . THR A 1 445 ? -1.939 8.886 -22.497 1.00 95.56 445 THR A C 1
ATOM 3519 O O . THR A 1 445 ? -1.804 9.450 -21.414 1.00 95.56 445 THR A O 1
ATOM 3522 N N . LEU A 1 446 ? -2.203 7.586 -22.614 1.00 96.56 446 LEU A N 1
ATOM 3523 C CA . LEU A 1 446 ? -2.284 6.646 -21.503 1.00 96.56 446 LEU A CA 1
ATOM 3524 C C . LEU A 1 446 ? -1.101 5.685 -21.547 1.00 96.56 446 LEU A C 1
ATOM 3526 O O . LEU A 1 446 ? -0.742 5.178 -22.613 1.00 96.56 446 LEU A O 1
ATOM 3530 N N . GLN A 1 447 ? -0.553 5.381 -20.374 1.00 98.00 447 GLN A N 1
ATOM 3531 C CA . GLN A 1 447 ? 0.371 4.266 -20.213 1.00 98.00 447 GLN A CA 1
ATOM 3532 C C . GLN A 1 447 ? -0.361 2.939 -20.483 1.00 98.00 447 GLN A C 1
ATOM 3534 O O . GLN A 1 447 ? -1.419 2.684 -19.910 1.00 98.00 447 GLN A O 1
ATOM 3539 N N . LYS A 1 448 ? 0.198 2.093 -21.354 1.00 97.69 448 LYS A N 1
ATOM 3540 C CA . LYS A 1 448 ? -0.443 0.858 -21.861 1.00 97.69 448 LYS A CA 1
ATOM 3541 C C . LYS A 1 448 ? 0.056 -0.431 -21.205 1.00 97.69 448 LYS A C 1
ATOM 3543 O O . LYS A 1 448 ? -0.421 -1.518 -21.534 1.00 97.69 448 LYS A O 1
ATOM 3548 N N . GLY A 1 449 ? 1.046 -0.322 -20.329 1.00 98.06 449 GLY A N 1
ATOM 3549 C CA . GLY A 1 449 ? 1.611 -1.447 -19.602 1.00 98.06 449 GLY A CA 1
ATOM 3550 C C . GLY A 1 449 ? 2.585 -1.007 -18.521 1.00 98.06 449 GLY A C 1
ATOM 3551 O O . GLY A 1 449 ? 2.949 0.166 -18.446 1.00 98.06 449 GLY A O 1
ATOM 3552 N N . ILE A 1 450 ? 3.015 -1.937 -17.674 1.00 98.56 450 ILE A N 1
ATOM 3553 C CA . ILE A 1 450 ? 3.920 -1.672 -16.554 1.00 98.56 450 ILE A CA 1
ATOM 3554 C C . ILE A 1 450 ? 5.089 -2.652 -16.517 1.00 98.56 450 ILE A C 1
ATOM 3556 O O . ILE A 1 450 ? 5.001 -3.809 -16.937 1.00 98.56 450 ILE A O 1
ATOM 3560 N N . PHE A 1 451 ? 6.195 -2.191 -15.935 1.00 98.69 451 PHE A N 1
ATOM 3561 C CA . PHE A 1 451 ? 7.242 -3.088 -15.469 1.00 98.69 451 PHE A CA 1
ATOM 3562 C C . PHE A 1 451 ? 6.929 -3.574 -14.055 1.00 98.69 451 PHE A C 1
ATOM 3564 O O . PHE A 1 451 ? 6.659 -2.776 -13.154 1.00 98.69 451 PHE A O 1
ATOM 3571 N N . ARG A 1 452 ? 7.014 -4.893 -13.858 1.00 97.94 452 ARG A N 1
ATOM 3572 C CA . ARG A 1 452 ? 6.951 -5.544 -12.544 1.00 97.94 452 ARG A CA 1
ATOM 3573 C C . ARG A 1 452 ? 8.349 -5.983 -12.140 1.00 97.94 452 ARG A C 1
ATOM 3575 O O . ARG A 1 452 ? 8.867 -6.959 -12.675 1.00 97.94 452 ARG A O 1
ATOM 3582 N N . THR A 1 453 ? 8.972 -5.293 -11.195 1.00 96.62 453 THR A N 1
ATOM 3583 C CA . THR A 1 453 ? 10.312 -5.672 -10.723 1.00 96.62 453 THR A CA 1
ATOM 3584 C C . THR A 1 453 ? 10.214 -6.610 -9.529 1.00 96.62 453 THR A C 1
ATOM 3586 O O . THR A 1 453 ? 9.435 -6.390 -8.604 1.00 96.62 453 THR A O 1
ATOM 3589 N N . ASN A 1 454 ? 11.002 -7.678 -9.526 1.00 91.12 454 ASN A N 1
ATOM 3590 C CA . ASN A 1 454 ? 11.022 -8.603 -8.403 1.00 91.12 454 ASN A CA 1
ATOM 3591 C C . ASN A 1 454 ? 12.447 -9.041 -8.078 1.00 91.12 454 ASN A C 1
ATOM 3593 O O . ASN A 1 454 ? 13.348 -9.075 -8.914 1.00 91.12 454 ASN A O 1
ATOM 3597 N N . CYS A 1 455 ? 12.636 -9.378 -6.816 1.00 81.38 455 CYS A N 1
ATOM 3598 C CA . CYS A 1 455 ? 13.892 -9.788 -6.218 1.00 81.38 455 CYS A CA 1
ATOM 3599 C C . CYS A 1 455 ? 13.561 -10.670 -5.008 1.00 81.38 455 CYS A C 1
ATOM 3601 O O . CYS A 1 455 ? 12.398 -10.761 -4.619 1.00 81.38 455 CYS A O 1
ATOM 3603 N N . LEU A 1 456 ? 14.559 -11.293 -4.384 1.00 77.25 456 LEU A N 1
ATOM 3604 C CA . LEU A 1 456 ? 14.327 -12.112 -3.199 1.00 77.25 456 LEU A CA 1
ATOM 3605 C C . LEU A 1 456 ? 13.643 -11.328 -2.066 1.00 77.25 456 LEU A C 1
ATOM 3607 O O . LEU A 1 456 ? 12.685 -11.816 -1.480 1.00 77.25 456 LEU A O 1
ATOM 3611 N N . ASP A 1 457 ? 14.102 -10.104 -1.791 1.00 66.50 457 ASP A N 1
ATOM 3612 C CA . ASP A 1 457 ? 13.560 -9.256 -0.718 1.00 66.50 457 ASP A CA 1
ATOM 3613 C C . ASP A 1 457 ? 12.778 -8.032 -1.220 1.00 66.50 457 ASP A C 1
ATOM 3615 O O . ASP A 1 457 ? 12.172 -7.337 -0.418 1.00 66.50 457 ASP A O 1
ATOM 3619 N N . CYS A 1 458 ? 12.773 -7.752 -2.529 1.00 71.50 458 CYS A N 1
ATOM 3620 C CA . CYS A 1 458 ? 12.101 -6.580 -3.125 1.00 71.50 458 CYS A CA 1
ATOM 3621 C C . CYS A 1 458 ? 12.377 -5.245 -2.395 1.00 71.50 458 CYS A C 1
ATOM 3623 O O . CYS A 1 458 ? 11.477 -4.434 -2.171 1.00 71.50 458 CYS A O 1
ATOM 3625 N N . LEU A 1 459 ? 13.647 -5.031 -2.032 1.00 77.56 459 LEU A N 1
ATOM 3626 C CA . LEU A 1 459 ? 14.158 -3.825 -1.376 1.00 77.56 459 LEU A CA 1
ATOM 3627 C C . LEU A 1 459 ? 15.145 -3.072 -2.283 1.00 77.56 459 LEU A C 1
ATOM 3629 O O . LEU A 1 459 ? 14.749 -2.392 -3.228 1.00 77.56 459 LEU A O 1
ATOM 3633 N N . ASP A 1 460 ? 16.443 -3.235 -2.012 1.00 79.19 460 ASP A N 1
ATOM 3634 C CA . ASP A 1 460 ? 17.513 -2.378 -2.522 1.00 79.19 460 ASP A CA 1
ATOM 3635 C C . ASP A 1 460 ? 17.705 -2.543 -4.046 1.00 79.19 460 ASP A C 1
ATOM 3637 O O . ASP A 1 460 ? 17.709 -1.567 -4.795 1.00 79.19 460 ASP A O 1
ATOM 3641 N N . ARG A 1 461 ? 17.778 -3.796 -4.532 1.00 87.88 461 ARG A N 1
ATOM 3642 C CA . ARG A 1 461 ? 17.948 -4.117 -5.968 1.00 87.88 461 ARG A CA 1
ATOM 3643 C C . ARG A 1 461 ? 16.765 -3.630 -6.816 1.00 87.88 461 ARG A C 1
ATOM 3645 O O . ARG A 1 461 ? 16.963 -3.110 -7.909 1.00 87.88 461 ARG A O 1
ATOM 3652 N N . THR A 1 462 ? 15.540 -3.804 -6.318 1.00 91.69 462 THR A N 1
ATOM 3653 C CA . THR A 1 462 ? 14.320 -3.393 -7.031 1.00 91.69 462 THR A CA 1
ATOM 3654 C C . THR A 1 462 ? 14.190 -1.881 -7.085 1.00 91.69 462 THR A C 1
ATOM 3656 O O . THR A 1 462 ? 13.921 -1.364 -8.160 1.00 91.69 462 THR A O 1
ATOM 3659 N N . ASN A 1 463 ? 14.455 -1.167 -5.982 1.00 93.62 463 ASN A N 1
ATOM 3660 C CA . ASN A 1 463 ? 14.411 0.299 -5.971 1.00 93.62 463 ASN A CA 1
ATOM 3661 C C . ASN A 1 463 ? 15.368 0.893 -7.011 1.00 93.62 463 ASN A C 1
ATOM 3663 O O . ASN A 1 463 ? 14.990 1.782 -7.762 1.00 93.62 463 ASN A O 1
ATOM 3667 N N . PHE A 1 464 ? 16.580 0.342 -7.101 1.00 90.94 464 PHE A N 1
ATOM 3668 C CA . PHE A 1 464 ? 17.586 0.799 -8.054 1.00 90.94 464 PHE A CA 1
ATOM 3669 C C . PHE A 1 464 ? 17.175 0.585 -9.522 1.00 90.94 464 PHE A C 1
ATOM 3671 O O . PHE A 1 464 ? 17.363 1.459 -10.362 1.00 90.94 464 PHE A O 1
ATOM 3678 N N . VAL A 1 465 ? 16.581 -0.567 -9.852 1.00 94.62 465 VAL A N 1
ATOM 3679 C CA . VAL A 1 465 ? 16.090 -0.826 -11.219 1.00 94.62 465 VAL A CA 1
ATOM 3680 C C . VAL A 1 465 ? 14.872 0.039 -11.550 1.00 94.62 465 VAL A C 1
ATOM 3682 O O . VAL A 1 465 ? 14.779 0.550 -12.664 1.00 94.62 465 VAL A O 1
ATOM 3685 N N . GLN A 1 466 ? 13.967 0.245 -10.592 1.00 97.19 466 GLN A N 1
ATOM 3686 C CA . GLN A 1 466 ? 12.799 1.106 -10.777 1.00 97.19 466 GLN A CA 1
ATOM 3687 C C . GLN A 1 466 ? 13.176 2.587 -10.965 1.00 97.19 466 GLN A C 1
ATOM 3689 O O . GLN A 1 466 ? 12.574 3.254 -11.809 1.00 97.19 466 GLN A O 1
ATOM 3694 N N . ASP A 1 467 ? 14.197 3.079 -10.257 1.00 96.12 467 ASP A N 1
ATOM 3695 C CA . ASP A 1 467 ? 14.804 4.402 -10.472 1.00 96.12 467 ASP A CA 1
ATOM 3696 C C . ASP A 1 467 ? 15.295 4.551 -11.923 1.00 96.12 467 ASP A C 1
ATOM 3698 O O . ASP A 1 467 ? 14.871 5.457 -12.645 1.00 96.12 467 ASP A O 1
ATOM 3702 N N . ILE A 1 468 ? 16.088 3.589 -12.414 1.00 95.25 468 ILE A N 1
ATOM 3703 C CA . ILE A 1 468 ? 16.594 3.602 -13.796 1.00 95.25 468 ILE A CA 1
ATOM 3704 C C . ILE A 1 468 ? 15.452 3.624 -14.823 1.00 95.25 468 ILE A C 1
ATOM 3706 O O . ILE A 1 468 ? 15.532 4.366 -15.809 1.00 95.25 468 ILE A O 1
ATOM 3710 N N . LEU A 1 469 ? 14.405 2.817 -14.627 1.00 97.56 469 LEU A N 1
ATOM 3711 C CA . LEU A 1 469 ? 13.249 2.782 -15.529 1.00 97.56 469 LEU A CA 1
ATOM 3712 C C . LEU A 1 469 ? 12.477 4.108 -15.496 1.00 97.56 469 LEU A C 1
ATOM 3714 O O . LEU A 1 469 ? 12.221 4.677 -16.555 1.00 97.56 469 LEU A O 1
ATOM 3718 N N . SER A 1 470 ? 12.196 4.641 -14.301 1.00 98.31 470 SER A N 1
ATOM 3719 C CA . SER A 1 470 ? 11.551 5.950 -14.107 1.00 98.31 470 SER A CA 1
ATOM 3720 C C . SER A 1 470 ? 12.321 7.060 -14.819 1.00 98.31 470 SER A C 1
ATOM 3722 O O . SER A 1 470 ? 11.751 7.809 -15.612 1.00 98.31 470 SER A O 1
ATOM 3724 N N . ARG A 1 471 ? 13.642 7.111 -14.621 1.00 97.00 471 ARG A N 1
ATOM 3725 C CA . ARG A 1 471 ? 14.518 8.059 -15.308 1.00 97.00 471 ARG A CA 1
ATOM 3726 C C . ARG A 1 471 ? 14.475 7.895 -16.825 1.00 97.00 471 ARG A C 1
ATOM 3728 O O . ARG A 1 471 ? 14.413 8.889 -17.536 1.00 97.00 471 ARG A O 1
ATOM 3735 N N . THR A 1 472 ? 14.525 6.664 -17.328 1.00 96.38 472 THR A N 1
ATOM 3736 C CA . THR A 1 472 ? 14.555 6.396 -18.776 1.00 96.38 472 THR A CA 1
ATOM 3737 C C . THR A 1 472 ? 13.266 6.857 -19.458 1.00 96.38 472 THR A C 1
ATOM 3739 O O . THR A 1 472 ? 13.334 7.524 -20.487 1.00 96.38 472 THR A O 1
ATOM 3742 N N . VAL A 1 473 ? 12.105 6.581 -18.861 1.00 98.06 473 VAL A N 1
ATOM 3743 C CA . VAL A 1 473 ? 10.807 7.023 -19.398 1.00 98.06 473 VAL A CA 1
ATOM 3744 C C . VAL A 1 473 ? 10.653 8.544 -19.288 1.00 98.06 473 VAL A C 1
ATOM 3746 O O . VAL A 1 473 ? 10.185 9.186 -20.228 1.00 98.06 473 VAL A O 1
ATOM 3749 N N . LEU A 1 474 ? 11.117 9.153 -18.191 1.00 98.00 474 LEU A N 1
ATOM 3750 C CA . LEU A 1 474 ? 11.112 10.611 -18.048 1.00 98.00 474 LEU A CA 1
ATOM 3751 C C . LEU A 1 474 ? 12.034 11.292 -19.077 1.00 98.00 474 LEU A C 1
ATOM 3753 O O . LEU A 1 474 ? 11.658 12.308 -19.656 1.00 98.00 474 LEU A O 1
ATOM 3757 N N . GLU A 1 475 ? 13.210 10.726 -19.371 1.00 96.88 475 GLU A N 1
ATOM 3758 C CA . GLU A 1 475 ? 14.091 11.200 -20.451 1.00 96.88 475 GLU A CA 1
ATOM 3759 C C . GLU A 1 475 ? 13.388 11.136 -21.823 1.00 96.88 475 GLU A C 1
ATOM 3761 O O . GLU A 1 475 ? 13.509 12.075 -22.616 1.00 96.88 475 GLU A O 1
ATOM 3766 N N . GLN A 1 476 ? 12.616 10.079 -22.104 1.00 95.81 476 GLN A N 1
ATOM 3767 C CA . GLN A 1 476 ? 11.822 9.986 -23.337 1.00 95.81 476 GLN A CA 1
ATOM 3768 C C . GLN A 1 476 ? 10.744 11.074 -23.408 1.00 95.81 476 GLN A C 1
ATOM 3770 O O . GLN A 1 476 ? 10.663 11.779 -24.413 1.00 95.81 476 GLN A O 1
ATOM 3775 N N . TYR A 1 477 ? 9.975 11.277 -22.333 1.00 96.69 477 TYR A N 1
ATOM 3776 C CA . TYR A 1 477 ? 8.984 12.355 -22.249 1.00 96.69 477 TYR A CA 1
ATOM 3777 C C . TYR A 1 477 ? 9.612 13.735 -22.499 1.00 96.69 477 TYR A C 1
ATOM 3779 O O . TYR A 1 477 ? 9.162 14.487 -23.365 1.00 96.69 477 TYR A O 1
ATOM 3787 N N . LEU A 1 478 ? 10.707 14.060 -21.806 1.00 95.56 478 LEU A N 1
ATOM 3788 C CA . LEU A 1 478 ? 11.391 15.347 -21.969 1.00 95.56 478 LEU A CA 1
ATOM 3789 C C . LEU A 1 478 ? 11.957 15.517 -23.382 1.00 95.56 478 LEU A C 1
ATOM 3791 O O . LEU A 1 478 ? 11.953 16.624 -23.914 1.00 95.56 478 LEU A O 1
ATOM 3795 N N . SER A 1 479 ? 12.397 14.430 -24.020 1.00 94.69 479 SER A N 1
ATOM 3796 C CA . SER A 1 479 ? 12.886 14.459 -25.403 1.00 94.69 479 SER A CA 1
ATOM 3797 C C . SER A 1 479 ? 11.807 14.830 -26.423 1.00 94.69 479 SER A C 1
ATOM 3799 O O . SER A 1 479 ? 12.148 15.369 -27.482 1.00 94.69 479 SER A O 1
ATOM 3801 N N . LEU A 1 480 ? 10.542 14.531 -26.106 1.00 91.94 480 LEU A N 1
ATOM 3802 C CA . LEU A 1 480 ? 9.363 14.860 -26.910 1.00 91.94 480 LEU A CA 1
ATOM 3803 C C . LEU A 1 480 ? 8.836 16.270 -26.612 1.00 91.94 480 LEU A C 1
ATOM 3805 O O . LEU A 1 480 ? 8.408 16.957 -27.533 1.00 91.94 480 LEU A O 1
ATOM 3809 N N . ILE A 1 481 ? 8.887 16.703 -25.347 1.00 90.44 481 ILE A N 1
ATOM 3810 C CA . ILE A 1 481 ? 8.346 17.998 -24.912 1.00 90.44 481 ILE A CA 1
ATOM 3811 C C . ILE A 1 481 ? 9.365 19.130 -25.062 1.00 90.44 481 ILE A C 1
ATOM 3813 O O . ILE A 1 481 ? 9.120 20.075 -25.809 1.00 90.44 481 ILE A O 1
ATOM 3817 N N . ARG A 1 482 ? 10.500 19.060 -24.351 1.00 89.31 482 ARG A N 1
ATOM 3818 C CA . ARG A 1 482 ? 11.579 20.064 -24.382 1.00 89.31 482 ARG A CA 1
ATOM 3819 C C . ARG A 1 482 ? 12.928 19.452 -24.010 1.00 89.31 482 ARG A C 1
ATOM 3821 O O . ARG A 1 482 ? 13.221 19.189 -22.841 1.00 89.31 482 ARG A O 1
ATOM 3828 N N . ARG A 1 483 ? 13.790 19.283 -25.016 1.00 90.75 483 ARG A N 1
ATOM 3829 C CA . ARG A 1 483 ? 15.103 18.633 -24.871 1.00 90.75 483 ARG A CA 1
ATOM 3830 C C . ARG A 1 483 ? 16.067 19.399 -23.967 1.00 90.75 483 ARG A C 1
ATOM 3832 O O . ARG A 1 483 ? 16.955 18.781 -23.386 1.00 90.75 483 ARG A O 1
ATOM 3839 N N . GLU A 1 484 ? 15.920 20.714 -23.813 1.00 88.44 484 GLU A N 1
ATOM 3840 C CA . GLU A 1 484 ? 16.797 21.502 -22.938 1.00 88.44 484 GLU A CA 1
ATOM 3841 C C . GLU A 1 484 ? 16.690 21.052 -21.475 1.00 88.44 484 GLU A C 1
ATOM 3843 O O . GLU A 1 484 ? 17.687 21.039 -20.751 1.00 88.44 484 GLU A O 1
ATOM 3848 N N . TRP A 1 485 ? 15.506 20.604 -21.046 1.00 91.31 485 TRP A N 1
ATOM 3849 C CA . TRP A 1 485 ? 15.251 20.178 -19.669 1.00 91.31 485 TRP A CA 1
ATOM 3850 C C . TRP A 1 485 ? 15.963 18.878 -19.286 1.00 91.31 485 TRP A C 1
ATOM 3852 O O . TRP A 1 485 ? 16.217 18.661 -18.102 1.00 91.31 485 TRP A O 1
ATOM 3862 N N . LEU A 1 486 ? 16.392 18.070 -20.264 1.00 91.94 486 LEU A N 1
ATOM 3863 C CA . LEU A 1 486 ? 17.252 16.902 -20.030 1.00 91.94 486 LEU A CA 1
ATOM 3864 C C . LEU A 1 486 ? 18.577 17.271 -19.358 1.00 91.94 486 LEU A C 1
ATOM 3866 O O . LEU A 1 486 ? 19.188 16.432 -18.704 1.00 91.94 486 LEU A O 1
ATOM 3870 N N . HIS A 1 487 ? 19.027 18.517 -19.496 1.00 90.88 487 HIS A N 1
ATOM 3871 C CA . HIS A 1 487 ? 20.281 18.992 -18.915 1.00 90.88 487 HIS A CA 1
ATOM 3872 C C . HIS A 1 487 ? 20.072 19.707 -17.570 1.00 90.88 487 HIS A C 1
ATOM 3874 O O . HIS A 1 487 ? 21.023 20.246 -17.003 1.00 90.88 487 HIS A O 1
ATOM 3880 N N . SER A 1 488 ? 18.845 19.711 -17.033 1.00 92.38 488 SER A N 1
ATOM 3881 C CA . SER A 1 488 ? 18.545 20.304 -15.729 1.00 92.38 488 SER A CA 1
ATOM 3882 C C . SER A 1 488 ? 19.196 19.498 -14.603 1.00 92.38 488 SER A C 1
ATOM 3884 O O . SER A 1 488 ? 18.741 18.412 -14.238 1.00 92.38 488 SER A O 1
ATOM 3886 N N . GLY A 1 489 ? 20.264 20.047 -14.017 1.00 92.12 489 GLY A N 1
ATOM 3887 C CA . GLY A 1 489 ? 20.927 19.447 -12.857 1.00 92.12 489 GLY A CA 1
ATOM 3888 C C . GLY A 1 489 ? 19.991 19.305 -11.653 1.00 92.12 489 GLY A C 1
ATOM 3889 O O . GLY A 1 489 ? 20.035 18.285 -10.967 1.00 92.12 489 GLY A O 1
ATOM 3890 N N . SER A 1 490 ? 19.107 20.287 -11.439 1.00 93.75 490 SER A N 1
ATOM 3891 C CA . SER A 1 490 ? 18.121 20.281 -10.354 1.00 93.75 490 SER A CA 1
ATOM 3892 C C . SER A 1 490 ? 17.120 19.139 -10.495 1.00 93.75 490 SER A C 1
ATOM 3894 O O . SER A 1 490 ? 16.943 18.391 -9.539 1.00 93.75 490 SER A O 1
ATOM 3896 N N . LEU A 1 491 ? 16.539 18.940 -11.687 1.00 95.75 491 LEU A N 1
ATOM 3897 C CA . LEU A 1 491 ? 15.584 17.851 -11.932 1.00 95.75 491 LEU A CA 1
ATOM 3898 C C . LEU A 1 491 ? 16.182 16.495 -11.548 1.00 95.75 491 LEU A C 1
ATOM 3900 O O . LEU A 1 491 ? 15.597 15.753 -10.764 1.00 95.75 491 LEU A O 1
ATOM 3904 N N . TRP A 1 492 ? 17.367 16.179 -12.074 1.00 95.50 492 TRP A N 1
ATOM 3905 C CA . TRP A 1 492 ? 17.992 14.881 -11.823 1.00 95.50 492 TRP A CA 1
ATOM 3906 C C . TRP A 1 492 ? 18.537 14.740 -10.405 1.00 95.50 492 TRP A C 1
ATOM 3908 O O . TRP A 1 492 ? 18.678 13.620 -9.922 1.00 95.50 492 TRP A O 1
ATOM 3918 N N . SER A 1 493 ? 18.863 15.848 -9.733 1.00 95.69 493 SER A N 1
ATOM 3919 C CA . SER A 1 493 ? 19.210 15.823 -8.313 1.00 95.69 493 SER A CA 1
ATOM 3920 C C . SER A 1 493 ? 17.997 15.459 -7.461 1.00 95.69 493 SER A C 1
ATOM 3922 O O . SER A 1 493 ? 18.085 14.523 -6.673 1.00 95.69 493 SER A O 1
ATOM 3924 N N . PHE A 1 494 ? 16.866 16.138 -7.666 1.00 97.69 494 PHE A N 1
ATOM 3925 C CA . PHE A 1 494 ? 15.638 15.881 -6.913 1.00 97.69 494 PHE A CA 1
ATOM 3926 C C . PHE A 1 494 ? 15.023 14.520 -7.243 1.00 97.69 494 PHE A C 1
ATOM 3928 O O . PHE A 1 494 ? 14.571 13.826 -6.342 1.00 97.69 494 PHE A O 1
ATOM 3935 N N . HIS A 1 495 ? 15.072 14.078 -8.503 1.00 97.81 495 HIS A N 1
ATOM 3936 C CA . HIS A 1 495 ? 14.641 12.727 -8.880 1.00 97.81 495 HIS A CA 1
ATOM 3937 C C . HIS A 1 495 ? 15.435 11.646 -8.123 1.00 97.81 495 HIS A C 1
ATOM 3939 O O . HIS A 1 495 ? 14.829 10.769 -7.508 1.00 97.81 495 HIS A O 1
ATOM 3945 N N . ARG A 1 496 ? 16.772 11.759 -8.054 1.00 94.94 496 ARG A N 1
ATOM 3946 C CA . ARG A 1 496 ? 17.610 10.839 -7.258 1.00 94.94 496 ARG A CA 1
ATOM 3947 C C . ARG A 1 496 ? 17.319 10.908 -5.762 1.00 94.94 496 ARG A C 1
ATOM 3949 O O . ARG A 1 496 ? 17.348 9.881 -5.089 1.00 94.94 496 ARG A O 1
ATOM 3956 N N . GLU A 1 497 ? 17.077 12.105 -5.233 1.00 95.62 497 GLU A N 1
ATOM 3957 C CA . GLU A 1 497 ? 16.732 12.298 -3.824 1.00 95.62 497 GLU A CA 1
ATOM 3958 C C . GLU A 1 497 ? 15.417 11.591 -3.477 1.00 95.62 497 GLU A C 1
ATOM 3960 O O . GLU A 1 497 ? 15.394 10.783 -2.549 1.00 95.62 497 GLU A O 1
ATOM 3965 N N . LEU A 1 498 ? 14.372 11.779 -4.291 1.00 97.75 498 LEU A N 1
ATOM 3966 C CA . LEU A 1 498 ? 13.088 11.091 -4.138 1.00 97.75 498 LEU A CA 1
ATOM 3967 C C . LEU A 1 498 ? 13.247 9.567 -4.147 1.00 97.75 498 LEU A C 1
ATOM 3969 O O . LEU A 1 498 ? 12.711 8.888 -3.273 1.00 97.75 498 LEU A O 1
ATOM 3973 N N . TRP A 1 499 ? 14.008 9.010 -5.095 1.00 97.00 499 TRP A N 1
ATOM 3974 C CA . TRP A 1 499 ? 14.230 7.561 -5.170 1.00 97.00 499 TRP A CA 1
ATOM 3975 C C . TRP A 1 499 ? 15.081 7.010 -4.019 1.00 97.00 499 TRP A C 1
ATOM 3977 O O . TRP A 1 499 ? 14.871 5.865 -3.603 1.00 97.00 499 TRP A O 1
ATOM 3987 N N . ALA A 1 500 ? 16.008 7.802 -3.471 1.00 90.62 500 ALA A N 1
ATOM 3988 C CA . ALA A 1 500 ? 16.775 7.430 -2.284 1.00 90.62 500 ALA A CA 1
ATOM 3989 C C . ALA A 1 500 ? 15.883 7.376 -1.032 1.00 90.62 500 ALA A C 1
ATOM 3991 O O . ALA A 1 500 ? 15.884 6.367 -0.323 1.00 90.62 500 ALA A O 1
ATOM 3992 N N . GLU A 1 501 ? 15.084 8.418 -0.794 1.00 93.12 501 GLU A N 1
ATOM 3993 C CA . GLU A 1 501 ? 14.162 8.490 0.346 1.00 93.12 501 GLU A CA 1
ATOM 3994 C C . GLU A 1 501 ? 13.036 7.449 0.248 1.00 93.12 501 GLU A C 1
ATOM 3996 O O . GLU A 1 501 ? 12.669 6.831 1.250 1.00 93.12 501 GLU A O 1
ATOM 4001 N N . ASN A 1 502 ? 12.546 7.176 -0.963 1.00 95.94 502 ASN A N 1
ATOM 4002 C CA . ASN A 1 502 ? 11.603 6.095 -1.238 1.00 95.94 502 ASN A CA 1
ATOM 4003 C C . ASN A 1 502 ? 12.166 4.720 -0.862 1.00 95.94 502 ASN A C 1
ATOM 4005 O O . ASN A 1 502 ? 11.509 3.935 -0.173 1.00 95.94 502 ASN A O 1
ATOM 4009 N N . GLY A 1 503 ? 13.398 4.429 -1.295 1.00 90.94 503 GLY A N 1
ATOM 4010 C CA . GLY A 1 503 ? 14.087 3.190 -0.943 1.00 90.94 503 GLY A CA 1
ATOM 4011 C C . GLY A 1 503 ? 14.222 3.037 0.572 1.00 90.94 503 GLY A C 1
ATOM 4012 O O . GLY A 1 503 ? 13.899 1.979 1.117 1.00 90.94 503 GLY A O 1
ATOM 4013 N N . ASP A 1 504 ? 14.626 4.109 1.256 1.00 86.62 504 ASP A N 1
ATOM 4014 C CA . ASP A 1 504 ? 14.755 4.146 2.713 1.00 86.62 504 ASP A CA 1
ATOM 4015 C C . ASP A 1 504 ? 13.427 3.923 3.437 1.00 86.62 504 ASP A C 1
ATOM 4017 O O . ASP A 1 504 ? 13.365 3.110 4.363 1.00 86.62 504 ASP A O 1
ATOM 4021 N N . ALA A 1 505 ? 12.363 4.609 3.019 1.00 90.38 505 ALA A N 1
ATOM 4022 C CA . ALA A 1 505 ? 11.037 4.471 3.607 1.00 90.38 505 ALA A CA 1
ATOM 4023 C C . ALA A 1 505 ? 10.509 3.038 3.465 1.00 90.38 505 ALA A C 1
ATOM 4025 O O . ALA A 1 505 ? 10.154 2.408 4.462 1.00 90.38 505 ALA A O 1
ATOM 4026 N N . LEU A 1 506 ? 10.541 2.481 2.253 1.00 91.00 506 LEU A N 1
ATOM 4027 C CA . LEU A 1 506 ? 10.033 1.135 2.000 1.00 91.00 506 LEU A CA 1
ATOM 4028 C C . LEU A 1 506 ? 10.895 0.047 2.666 1.00 91.00 506 LEU A C 1
ATOM 4030 O O . LEU A 1 506 ? 10.369 -0.968 3.125 1.00 91.00 506 LEU A O 1
ATOM 4034 N N . SER A 1 507 ? 12.206 0.271 2.792 1.00 85.81 507 SER A N 1
ATOM 4035 C CA . SER A 1 507 ? 13.087 -0.611 3.563 1.00 85.81 507 SER A CA 1
ATOM 4036 C C . SER A 1 507 ? 12.760 -0.596 5.056 1.00 85.81 507 SER A C 1
ATOM 4038 O O . SER A 1 507 ? 12.716 -1.662 5.674 1.00 85.81 507 SER A O 1
ATOM 4040 N N . ARG A 1 508 ? 12.472 0.574 5.646 1.00 84.19 508 ARG A N 1
ATOM 4041 C CA . ARG A 1 508 ? 12.056 0.665 7.057 1.00 84.19 508 ARG A CA 1
ATOM 4042 C C . ARG A 1 508 ? 10.748 -0.083 7.302 1.00 84.19 508 ARG A C 1
ATOM 4044 O O . ARG A 1 508 ? 10.635 -0.794 8.301 1.00 84.19 508 ARG A O 1
ATOM 4051 N N . ILE A 1 509 ? 9.796 0.005 6.370 1.00 85.12 509 ILE A N 1
ATOM 4052 C CA . ILE A 1 509 ? 8.524 -0.719 6.475 1.00 85.12 509 ILE A CA 1
ATOM 4053 C C . ILE A 1 509 ? 8.751 -2.233 6.485 1.00 85.12 509 ILE A C 1
ATOM 4055 O O . ILE A 1 509 ? 8.216 -2.913 7.354 1.00 85.12 509 ILE A O 1
ATOM 4059 N N . TYR A 1 510 ? 9.568 -2.773 5.582 1.00 78.94 510 TYR A N 1
ATOM 4060 C CA . TYR A 1 510 ? 9.669 -4.227 5.415 1.00 78.94 510 TYR A CA 1
ATOM 4061 C C . TYR A 1 510 ? 10.765 -4.889 6.271 1.00 78.94 510 TYR A C 1
ATOM 4063 O O . TYR A 1 510 ? 10.542 -5.962 6.825 1.00 78.94 510 TYR A O 1
ATOM 4071 N N . ALA A 1 511 ? 11.934 -4.255 6.419 1.00 72.69 511 ALA A N 1
ATOM 4072 C CA . ALA A 1 511 ? 13.098 -4.798 7.136 1.00 72.69 511 ALA A CA 1
ATOM 4073 C C . ALA A 1 511 ? 13.429 -4.072 8.454 1.00 72.69 511 ALA A C 1
ATOM 4075 O O . ALA A 1 511 ? 14.401 -4.429 9.119 1.00 72.69 511 ALA A O 1
ATOM 4076 N N . GLY A 1 512 ? 12.677 -3.027 8.812 1.00 70.31 512 GLY A N 1
ATOM 4077 C CA . GLY A 1 512 ? 12.870 -2.269 10.052 1.00 70.31 512 GLY A CA 1
ATOM 4078 C C . GLY A 1 512 ? 14.057 -1.300 10.051 1.00 70.31 512 GLY A C 1
ATOM 4079 O O . GLY A 1 512 ? 14.255 -0.584 11.026 1.00 70.31 512 GLY A O 1
ATOM 4080 N N . THR A 1 513 ? 14.831 -1.223 8.965 1.00 67.44 513 THR A N 1
ATOM 4081 C CA . THR A 1 513 ? 15.966 -0.293 8.823 1.00 67.44 513 THR A CA 1
ATOM 4082 C C . THR A 1 513 ? 15.957 0.392 7.458 1.00 67.44 513 THR A C 1
ATOM 4084 O O . THR A 1 513 ? 15.294 -0.078 6.534 1.00 67.44 513 THR A O 1
ATOM 4087 N N . GLY A 1 514 ? 16.699 1.495 7.306 1.00 58.94 514 GLY A N 1
ATOM 4088 C CA . GLY A 1 514 ? 16.872 2.164 6.006 1.00 58.94 514 GLY A CA 1
ATOM 4089 C C . GLY A 1 514 ? 17.484 1.251 4.932 1.00 58.94 514 GLY A C 1
ATOM 4090 O O . GLY A 1 514 ? 17.995 0.169 5.240 1.00 58.94 514 GLY A O 1
ATOM 4091 N N . ALA A 1 515 ? 17.433 1.675 3.668 1.00 61.62 515 ALA A N 1
ATOM 4092 C CA . ALA A 1 515 ? 17.940 0.894 2.543 1.00 61.62 515 ALA A CA 1
ATOM 4093 C C . ALA A 1 515 ? 19.462 0.714 2.635 1.00 61.62 515 ALA A C 1
ATOM 4095 O O . ALA A 1 515 ? 20.168 1.530 3.233 1.00 61.62 515 ALA A O 1
ATOM 4096 N N . LEU A 1 516 ? 19.978 -0.359 2.042 1.00 62.56 516 LEU A N 1
ATOM 4097 C CA . LEU A 1 516 ? 21.414 -0.486 1.800 1.00 62.56 516 LEU A CA 1
ATOM 4098 C C . LEU A 1 516 ? 21.750 0.284 0.526 1.00 62.56 516 LEU A C 1
ATOM 4100 O O . LEU A 1 516 ? 20.995 0.246 -0.445 1.00 62.56 516 LEU A O 1
ATOM 4104 N N . ASN A 1 517 ? 22.912 0.929 0.481 1.00 68.81 517 ASN A N 1
ATOM 4105 C CA . ASN A 1 517 ? 23.338 1.784 -0.630 1.00 68.81 517 ASN A CA 1
ATOM 4106 C C . ASN A 1 517 ? 22.508 3.080 -0.811 1.00 68.81 517 ASN A C 1
ATOM 4108 O O . ASN A 1 517 ? 22.554 3.679 -1.890 1.00 68.81 517 ASN A O 1
ATOM 4112 N N . THR A 1 518 ? 21.800 3.585 0.211 1.00 61.16 518 THR A N 1
ATOM 4113 C CA . THR A 1 518 ? 21.118 4.904 0.147 1.00 61.16 518 THR A CA 1
ATOM 4114 C C . THR A 1 518 ? 22.084 6.013 -0.279 1.00 61.16 518 THR A C 1
ATOM 4116 O O . THR A 1 518 ? 21.778 6.832 -1.142 1.00 61.16 518 THR A O 1
ATOM 4119 N N . SER A 1 519 ? 23.295 6.004 0.288 1.00 49.19 519 SER A N 1
ATOM 4120 C CA . SER A 1 519 ? 24.361 6.966 -0.023 1.00 49.19 519 SER A CA 1
ATOM 4121 C C . SER A 1 519 ? 24.771 6.934 -1.500 1.00 49.19 519 SER A C 1
ATOM 4123 O O . SER A 1 519 ? 25.003 7.988 -2.101 1.00 49.19 519 SER A O 1
ATOM 4125 N N . TYR A 1 520 ? 24.802 5.741 -2.100 1.00 48.69 520 TYR A N 1
ATOM 4126 C CA . TYR A 1 520 ? 25.073 5.561 -3.521 1.00 48.69 520 TYR A CA 1
ATOM 4127 C C . TYR A 1 520 ? 23.904 6.052 -4.377 1.00 48.69 520 TYR A C 1
ATOM 4129 O O . TYR A 1 520 ? 24.134 6.757 -5.349 1.00 48.69 520 TYR A O 1
ATOM 4137 N N . THR A 1 521 ? 22.660 5.766 -3.987 1.00 56.56 521 THR A N 1
ATOM 4138 C CA . THR A 1 521 ? 21.464 6.257 -4.699 1.00 56.56 521 THR A CA 1
ATOM 4139 C C . THR A 1 521 ? 21.421 7.792 -4.713 1.00 56.56 521 THR A C 1
ATOM 4141 O O . THR A 1 521 ? 21.214 8.404 -5.757 1.00 56.56 521 THR A O 1
ATOM 4144 N N . ARG A 1 522 ? 21.730 8.435 -3.577 1.00 54.53 522 ARG A N 1
ATOM 4145 C CA . ARG A 1 522 ? 21.717 9.901 -3.443 1.00 54.53 522 ARG A CA 1
ATOM 4146 C C . ARG A 1 522 ? 22.834 10.591 -4.236 1.00 54.53 522 ARG A C 1
ATOM 4148 O O . ARG A 1 522 ? 22.611 11.637 -4.841 1.00 54.53 522 ARG A O 1
ATOM 4155 N N . SER A 1 523 ? 24.048 10.037 -4.216 1.00 48.91 523 SER A N 1
ATOM 4156 C CA . SER A 1 523 ? 25.252 10.726 -4.718 1.00 48.91 523 SER A CA 1
ATOM 4157 C C . SER A 1 523 ? 25.879 10.119 -5.977 1.00 48.91 523 SER A C 1
ATOM 4159 O O . SER A 1 523 ? 26.795 10.711 -6.548 1.00 48.91 523 SER A O 1
ATOM 4161 N N . GLY A 1 524 ? 25.445 8.927 -6.390 1.00 51.22 524 GLY A N 1
ATOM 4162 C CA . GLY A 1 524 ? 26.086 8.116 -7.431 1.00 51.22 524 GLY A CA 1
ATOM 4163 C C . GLY A 1 524 ? 27.477 7.590 -7.052 1.00 51.22 524 GLY A C 1
ATOM 4164 O O . GLY A 1 524 ? 28.162 7.010 -7.888 1.00 51.22 524 GLY A O 1
ATOM 4165 N N . LYS A 1 525 ? 27.942 7.806 -5.811 1.00 52.41 525 LYS A N 1
ATOM 4166 C CA . LYS A 1 525 ? 29.295 7.453 -5.356 1.00 52.41 525 LYS A CA 1
ATOM 4167 C C . LYS A 1 525 ? 29.250 6.620 -4.082 1.00 52.41 525 LYS A C 1
ATOM 4169 O O . LYS A 1 525 ? 28.455 6.864 -3.180 1.00 52.41 525 LYS A O 1
ATOM 4174 N N . ARG A 1 526 ? 30.146 5.633 -3.982 1.00 55.56 526 ARG A N 1
ATOM 4175 C CA . ARG A 1 526 ? 30.364 4.887 -2.734 1.00 55.56 526 ARG A CA 1
ATOM 4176 C C . ARG A 1 526 ? 31.240 5.719 -1.803 1.00 55.56 526 ARG A C 1
ATOM 4178 O O . ARG A 1 526 ? 32.383 6.012 -2.141 1.00 55.56 526 ARG A O 1
ATOM 4185 N N . THR A 1 527 ? 30.712 6.095 -0.642 1.00 62.22 527 THR A N 1
ATOM 4186 C CA . THR A 1 527 ? 31.449 6.834 0.395 1.00 62.22 527 THR A CA 1
ATOM 4187 C C . THR A 1 527 ? 31.778 5.916 1.575 1.00 62.22 527 THR A C 1
ATOM 4189 O O . THR A 1 527 ? 31.020 4.993 1.871 1.00 62.22 527 THR A O 1
ATOM 4192 N N . LEU A 1 528 ? 32.893 6.161 2.276 1.00 44.53 528 LEU A N 1
ATOM 4193 C CA . LEU A 1 528 ? 33.288 5.374 3.459 1.00 44.53 528 LEU A CA 1
ATOM 4194 C C . LEU A 1 528 ? 32.226 5.433 4.570 1.00 44.53 528 LEU A C 1
ATOM 4196 O O . LEU A 1 528 ? 31.893 4.409 5.161 1.00 44.53 528 LEU A O 1
ATOM 4200 N N . ALA A 1 529 ? 31.634 6.612 4.785 1.00 47.56 529 ALA A N 1
ATOM 4201 C CA . ALA A 1 529 ? 30.505 6.789 5.698 1.00 47.56 529 ALA A CA 1
ATOM 4202 C C . ALA A 1 529 ? 29.271 5.970 5.266 1.00 47.56 529 ALA A C 1
ATOM 4204 O O . ALA A 1 529 ? 28.577 5.407 6.108 1.00 47.56 529 ALA A O 1
ATOM 4205 N N . GLY A 1 530 ? 29.029 5.848 3.955 1.00 47.12 530 GLY A N 1
ATOM 4206 C CA . GLY A 1 530 ? 27.972 5.006 3.399 1.00 47.12 530 GLY A CA 1
ATOM 4207 C C . GLY A 1 530 ? 28.178 3.517 3.681 1.00 47.12 530 GLY A C 1
ATOM 4208 O O . GLY A 1 530 ? 27.233 2.842 4.070 1.00 47.12 530 GLY A O 1
ATOM 4209 N N . VAL A 1 531 ? 29.414 3.023 3.558 1.00 55.59 531 VAL A N 1
ATOM 4210 C CA . VAL A 1 531 ? 29.758 1.619 3.857 1.00 55.59 531 VAL A CA 1
ATOM 4211 C C . VAL A 1 531 ? 29.586 1.302 5.347 1.00 55.59 531 VAL A C 1
ATOM 4213 O O . VAL A 1 531 ? 29.048 0.251 5.685 1.00 55.59 531 VAL A O 1
ATOM 4216 N N . LEU A 1 532 ? 30.000 2.212 6.238 1.00 41.28 532 LEU A N 1
ATOM 4217 C CA . LEU A 1 532 ? 29.813 2.041 7.682 1.00 41.28 532 LEU A CA 1
ATOM 4218 C C . LEU A 1 532 ? 28.322 2.030 8.058 1.00 41.28 532 LEU A C 1
ATOM 4220 O O . LEU A 1 532 ? 27.883 1.150 8.792 1.00 41.28 532 LEU A O 1
ATOM 4224 N N . SER A 1 533 ? 27.532 2.951 7.495 1.00 57.09 533 SER A N 1
ATOM 4225 C CA . SER A 1 533 ? 26.075 2.980 7.682 1.00 57.09 533 SER A CA 1
ATOM 4226 C C . SER A 1 533 ? 25.401 1.691 7.193 1.00 57.09 533 SER A C 1
ATOM 4228 O O . SER A 1 533 ? 24.551 1.140 7.891 1.00 57.09 533 SER A O 1
ATOM 4230 N N . ASP A 1 534 ? 25.808 1.160 6.035 1.00 63.97 534 ASP A N 1
ATOM 4231 C CA . ASP A 1 534 ? 25.280 -0.098 5.491 1.00 63.97 534 ASP A CA 1
ATOM 4232 C C . ASP A 1 534 ? 25.609 -1.309 6.390 1.00 63.97 534 ASP A C 1
ATOM 4234 O O . ASP A 1 534 ? 24.774 -2.206 6.563 1.00 63.97 534 ASP A O 1
ATOM 4238 N N . ALA A 1 535 ? 26.793 -1.330 7.012 1.00 48.62 535 ALA A N 1
ATOM 4239 C CA . ALA A 1 535 ? 27.170 -2.359 7.982 1.00 48.62 535 ALA A CA 1
ATOM 4240 C C . ALA A 1 535 ? 26.292 -2.296 9.243 1.00 48.62 535 ALA A C 1
ATOM 4242 O O . ALA A 1 535 ? 25.712 -3.312 9.633 1.00 48.62 535 ALA A O 1
ATOM 4243 N N . THR A 1 536 ? 26.108 -1.105 9.824 1.00 52.50 536 THR A N 1
ATOM 4244 C CA . THR A 1 536 ? 25.222 -0.896 10.983 1.00 52.50 536 THR A CA 1
ATOM 4245 C C . THR A 1 536 ? 23.785 -1.310 10.667 1.00 52.50 536 THR A C 1
ATOM 4247 O O . THR A 1 536 ? 23.192 -2.099 11.401 1.00 52.50 536 THR A O 1
ATOM 4250 N N . LYS A 1 537 ? 23.243 -0.883 9.517 1.00 67.44 537 LYS A N 1
ATOM 4251 C CA . LYS A 1 537 ? 21.904 -1.284 9.051 1.00 67.44 537 LYS A CA 1
ATOM 4252 C C . LYS A 1 537 ? 21.769 -2.799 8.927 1.00 67.44 537 LYS A C 1
ATOM 4254 O O . LYS A 1 537 ? 20.717 -3.337 9.262 1.00 67.44 537 LYS A O 1
ATOM 4259 N N . SER A 1 538 ? 22.805 -3.491 8.453 1.00 57.41 538 SER A N 1
ATOM 4260 C CA . SER A 1 538 ? 22.796 -4.952 8.313 1.00 57.41 538 SER A CA 1
ATOM 4261 C C . SER A 1 538 ? 22.707 -5.659 9.671 1.00 57.41 538 SER A C 1
ATOM 4263 O O . SER A 1 538 ? 21.926 -6.602 9.811 1.00 57.41 538 SER A O 1
ATOM 4265 N N . VAL A 1 539 ? 23.427 -5.162 10.684 1.00 52.59 539 VAL A N 1
ATOM 4266 C CA . VAL A 1 539 ? 23.355 -5.666 12.068 1.00 52.59 539 VAL A CA 1
ATOM 4267 C C . VAL A 1 539 ? 21.979 -5.394 12.680 1.00 52.59 539 VAL A C 1
ATOM 4269 O O . VAL A 1 539 ? 21.350 -6.310 13.209 1.00 52.59 539 VAL A O 1
ATOM 4272 N N . SER A 1 540 ? 21.456 -4.173 12.541 1.00 51.22 540 SER A N 1
ATOM 4273 C CA . SER A 1 540 ? 20.118 -3.824 13.034 1.00 51.22 540 SER A CA 1
ATOM 4274 C C . SER A 1 540 ? 19.022 -4.670 12.378 1.00 51.22 540 SER A C 1
ATOM 4276 O O . SER A 1 540 ? 18.128 -5.139 13.079 1.00 51.22 540 SER A O 1
ATOM 4278 N N . ARG A 1 541 ? 19.113 -4.953 11.065 1.00 68.38 541 ARG A N 1
ATOM 4279 C CA . ARG A 1 541 ? 18.192 -5.886 10.387 1.00 68.38 541 ARG A CA 1
ATOM 4280 C C . ARG A 1 541 ? 18.239 -7.256 11.058 1.00 68.38 541 ARG A C 1
ATOM 4282 O O . ARG A 1 541 ? 17.189 -7.808 11.355 1.00 68.38 541 ARG A O 1
ATOM 4289 N N . ALA A 1 542 ? 19.427 -7.809 11.313 1.00 52.59 542 ALA A N 1
ATOM 4290 C CA . ALA A 1 542 ? 19.561 -9.114 11.964 1.00 52.59 542 ALA A CA 1
ATOM 4291 C C . ALA A 1 542 ? 18.897 -9.152 13.354 1.00 52.59 542 ALA A C 1
ATOM 4293 O O . ALA A 1 542 ? 18.207 -10.119 13.669 1.00 52.59 542 ALA A O 1
ATOM 4294 N N . TYR A 1 543 ? 19.031 -8.086 14.149 1.00 49.34 543 TYR A N 1
ATOM 4295 C CA . TYR A 1 543 ? 18.368 -7.976 15.452 1.00 49.34 543 TYR A CA 1
ATOM 4296 C C . TYR A 1 543 ? 16.835 -7.899 15.335 1.00 49.34 543 TYR A C 1
ATOM 4298 O O . TYR A 1 543 ? 16.130 -8.684 15.969 1.00 49.34 543 TYR A O 1
ATOM 4306 N N . ILE A 1 544 ? 16.313 -7.003 14.491 1.00 57.12 544 ILE A N 1
ATOM 4307 C CA . ILE A 1 544 ? 14.864 -6.800 14.307 1.00 57.12 544 ILE A CA 1
ATOM 4308 C C . ILE A 1 544 ? 14.181 -8.096 13.862 1.00 57.12 544 ILE A C 1
ATOM 4310 O O . ILE A 1 544 ? 13.182 -8.501 14.457 1.00 57.12 544 ILE A O 1
ATOM 4314 N N . ASN A 1 545 ? 14.779 -8.787 12.888 1.00 60.75 545 ASN A N 1
ATOM 4315 C CA . ASN A 1 545 ? 14.244 -10.039 12.357 1.00 60.75 545 ASN A CA 1
ATOM 4316 C C . ASN A 1 545 ? 14.118 -11.130 13.435 1.00 60.75 545 ASN A C 1
ATOM 4318 O O . ASN A 1 545 ? 13.167 -11.903 13.414 1.00 60.75 545 ASN A O 1
ATOM 4322 N N . ASN A 1 546 ? 15.071 -11.208 14.371 1.00 52.06 546 ASN A N 1
ATOM 4323 C CA . ASN A 1 546 ? 15.090 -12.263 15.388 1.00 52.06 546 ASN A CA 1
ATOM 4324 C C . ASN A 1 546 ? 14.223 -11.935 16.615 1.00 52.06 546 ASN A C 1
ATOM 4326 O O . ASN A 1 546 ? 13.714 -12.858 17.248 1.00 52.06 546 ASN A O 1
ATOM 4330 N N . PHE A 1 547 ? 14.048 -10.650 16.957 1.00 49.22 547 PHE A N 1
ATOM 4331 C CA . PHE A 1 547 ? 13.470 -10.251 18.249 1.00 49.22 547 PHE A CA 1
ATOM 4332 C C . PHE A 1 547 ? 12.232 -9.342 18.178 1.00 49.22 547 PHE A C 1
ATOM 4334 O O . PHE A 1 547 ? 11.482 -9.297 19.147 1.00 49.22 547 PHE A O 1
ATOM 4341 N N . GLN A 1 548 ? 11.981 -8.624 17.076 1.00 62.84 548 GLN A N 1
ATOM 4342 C CA . GLN A 1 548 ? 10.878 -7.646 16.985 1.00 62.84 548 GLN A CA 1
ATOM 4343 C C . GLN A 1 548 ? 9.802 -8.006 15.950 1.00 62.84 548 GLN A C 1
ATOM 4345 O O . GLN A 1 548 ? 8.655 -7.578 16.087 1.00 62.84 548 GLN A O 1
ATOM 4350 N N . ASP A 1 549 ? 10.141 -8.811 14.942 1.00 65.94 549 ASP A N 1
ATOM 4351 C CA . ASP A 1 549 ? 9.251 -9.124 13.816 1.00 65.94 549 ASP A CA 1
ATOM 4352 C C . ASP A 1 549 ? 7.921 -9.770 14.234 1.00 65.94 549 ASP A C 1
ATOM 4354 O O . ASP A 1 549 ? 6.883 -9.443 13.661 1.00 65.94 549 ASP A O 1
ATOM 4358 N N . LYS A 1 550 ? 7.917 -10.630 15.263 1.00 64.94 550 LYS A N 1
ATOM 4359 C CA . LYS A 1 550 ? 6.683 -11.267 15.760 1.00 64.94 550 LYS A CA 1
ATOM 4360 C C . LYS A 1 550 ? 5.670 -10.240 16.270 1.00 64.94 550 LYS A C 1
ATOM 4362 O O . LYS A 1 550 ? 4.522 -10.252 15.843 1.00 64.94 550 LYS A O 1
ATOM 4367 N N . GLY A 1 551 ? 6.106 -9.317 17.132 1.00 65.69 551 GLY A N 1
ATOM 4368 C CA . GLY A 1 551 ? 5.231 -8.270 17.670 1.00 65.69 551 GLY A CA 1
ATOM 4369 C C . GLY A 1 551 ? 4.733 -7.312 16.586 1.00 65.69 551 GLY A C 1
ATOM 4370 O O . GLY A 1 551 ? 3.589 -6.870 16.618 1.00 65.69 551 GLY A O 1
ATOM 4371 N N . LYS A 1 552 ? 5.568 -7.040 15.575 1.00 74.12 552 LYS A N 1
ATOM 4372 C CA . LYS A 1 552 ? 5.169 -6.235 14.417 1.00 74.12 552 LYS A CA 1
ATOM 4373 C C . LYS A 1 552 ? 4.109 -6.931 13.560 1.00 74.12 552 LYS A C 1
ATOM 4375 O O . LYS A 1 552 ? 3.182 -6.260 13.125 1.00 74.12 552 LYS A O 1
ATOM 4380 N N . GLN A 1 553 ? 4.227 -8.240 13.330 1.00 73.69 553 GLN A N 1
ATOM 4381 C CA . GLN A 1 553 ? 3.228 -8.994 12.569 1.00 73.69 553 GLN A CA 1
ATOM 4382 C C . GLN A 1 553 ? 1.867 -8.974 13.273 1.00 73.69 553 GLN A C 1
ATOM 4384 O O . GLN A 1 553 ? 0.881 -8.611 12.648 1.00 73.69 553 GLN A O 1
ATOM 4389 N N . VAL A 1 554 ? 1.838 -9.231 14.586 1.00 70.38 554 VAL A N 1
ATOM 4390 C CA . VAL A 1 554 ? 0.603 -9.166 15.390 1.00 70.38 554 VAL A CA 1
ATOM 4391 C C . VAL A 1 554 ? -0.085 -7.806 15.253 1.00 70.38 554 VAL A C 1
ATOM 4393 O O . VAL A 1 554 ? -1.295 -7.737 15.066 1.00 70.38 554 VAL A O 1
ATOM 4396 N N . ALA A 1 555 ? 0.678 -6.715 15.293 1.00 76.38 555 ALA A N 1
ATOM 4397 C CA . ALA A 1 555 ? 0.124 -5.374 15.141 1.00 76.38 555 ALA A CA 1
ATOM 4398 C C . ALA A 1 555 ? -0.391 -5.082 13.716 1.00 76.38 555 ALA A C 1
ATOM 4400 O O . ALA A 1 555 ? -1.394 -4.389 13.568 1.00 76.38 555 ALA A O 1
ATOM 4401 N N . ILE A 1 556 ? 0.250 -5.618 12.669 1.00 79.31 556 ILE A N 1
ATOM 4402 C CA . ILE A 1 556 ? -0.272 -5.545 11.291 1.00 79.31 556 ILE A CA 1
ATOM 4403 C C . ILE A 1 556 ? -1.606 -6.293 11.203 1.00 79.31 556 ILE A C 1
ATOM 4405 O O . ILE A 1 556 ? -2.583 -5.738 10.705 1.00 79.31 556 ILE A O 1
ATOM 4409 N N . ASP A 1 557 ? -1.666 -7.510 11.742 1.00 74.25 557 ASP A N 1
ATOM 4410 C CA . ASP A 1 557 ? -2.862 -8.354 11.701 1.00 74.25 557 ASP A CA 1
ATOM 4411 C C . ASP A 1 557 ? -4.023 -7.694 12.477 1.00 74.25 557 ASP A C 1
ATOM 4413 O O . ASP A 1 557 ? -5.154 -7.635 11.984 1.00 74.25 557 ASP A O 1
ATOM 4417 N N . MET A 1 558 ? -3.734 -7.092 13.641 1.00 72.06 558 MET A N 1
ATOM 4418 C CA . MET A 1 558 ? -4.682 -6.265 14.403 1.00 72.06 558 MET A CA 1
ATOM 4419 C C . MET A 1 558 ? -5.229 -5.098 13.573 1.00 72.06 558 MET A C 1
ATOM 4421 O O . MET A 1 558 ? -6.430 -4.846 13.601 1.00 72.06 558 MET A O 1
ATOM 4425 N N . PHE A 1 559 ? -4.377 -4.386 12.834 1.00 78.69 559 PHE A N 1
ATOM 4426 C CA . PHE A 1 559 ? -4.788 -3.205 12.073 1.00 78.69 559 PHE A CA 1
ATOM 4427 C C . PHE A 1 559 ? -5.646 -3.549 10.851 1.00 78.69 559 PHE A C 1
ATOM 4429 O O . PHE A 1 559 ? -6.632 -2.866 10.579 1.00 78.69 559 PHE A O 1
ATOM 4436 N N . LEU A 1 560 ? -5.275 -4.611 10.132 1.00 73.94 560 LEU A N 1
ATOM 4437 C CA . LEU A 1 560 ? -5.897 -4.988 8.862 1.00 73.94 560 LEU A CA 1
ATOM 4438 C C . LEU A 1 560 ? -7.142 -5.860 9.026 1.00 73.94 560 LEU A C 1
ATOM 4440 O O . LEU A 1 560 ? -7.970 -5.907 8.124 1.00 73.94 560 LEU A O 1
ATOM 4444 N N . THR A 1 561 ? -7.271 -6.573 10.146 1.00 62.81 561 THR A N 1
ATOM 4445 C CA . THR A 1 561 ? -8.375 -7.526 10.344 1.00 62.81 561 THR A CA 1
ATOM 4446 C C . THR A 1 561 ? -9.065 -7.397 11.699 1.00 62.81 561 THR A C 1
ATOM 4448 O O . THR A 1 561 ? -10.030 -8.110 11.951 1.00 62.81 561 THR A O 1
ATOM 4451 N N . GLY A 1 562 ? -8.602 -6.521 12.601 1.00 51.69 562 GLY A N 1
ATOM 4452 C CA . GLY A 1 562 ? -9.204 -6.336 13.929 1.00 51.69 562 GLY A CA 1
ATOM 4453 C C . GLY A 1 562 ? -9.239 -7.601 14.773 1.00 51.69 562 GLY A C 1
ATOM 4454 O O . GLY A 1 562 ? -10.241 -7.837 15.441 1.00 51.69 562 GLY A O 1
ATOM 4455 N N . LEU A 1 563 ? -8.183 -8.421 14.686 1.00 52.53 563 LEU A N 1
ATOM 4456 C CA . LEU A 1 563 ? -8.085 -9.771 15.265 1.00 52.53 563 LEU A CA 1
ATOM 4457 C C . LEU A 1 563 ? -9.036 -10.810 14.635 1.00 52.53 563 LEU A C 1
ATOM 4459 O O . LEU A 1 563 ? -9.127 -11.929 15.131 1.00 52.53 563 LEU A O 1
ATOM 4463 N N . ARG A 1 564 ? -9.704 -10.490 13.515 1.00 46.28 564 ARG A N 1
ATOM 4464 C CA . ARG A 1 564 ? -10.571 -11.421 12.762 1.00 46.28 564 ARG A CA 1
ATOM 4465 C C . ARG A 1 564 ? -9.828 -12.264 11.720 1.00 46.28 564 ARG A C 1
ATOM 4467 O O . ARG A 1 564 ? -10.464 -12.992 10.964 1.00 46.28 564 ARG A O 1
ATOM 4474 N N . GLY A 1 565 ? -8.500 -12.185 11.688 1.00 41.09 565 GLY A N 1
ATOM 4475 C CA . GLY A 1 565 ? -7.623 -13.041 10.897 1.00 41.09 565 GLY A CA 1
ATOM 4476 C C . GLY A 1 565 ? -6.471 -13.525 11.764 1.00 41.09 565 GLY A C 1
ATOM 4477 O O . GLY A 1 565 ? -5.490 -12.812 11.955 1.00 41.09 565 GLY A O 1
ATOM 4478 N N . MET A 1 566 ? -6.635 -14.723 12.318 1.00 42.25 566 MET A N 1
ATOM 4479 C CA . MET A 1 566 ? -5.602 -15.501 12.996 1.00 42.25 566 MET A CA 1
ATOM 4480 C C . MET A 1 566 ? -4.294 -15.479 12.179 1.00 42.25 566 MET A C 1
ATOM 4482 O O . MET A 1 566 ? -4.307 -15.556 10.953 1.00 42.25 566 MET A O 1
ATOM 4486 N N . SER A 1 567 ? -3.164 -15.308 12.864 1.00 33.19 567 SER A N 1
ATOM 4487 C CA . SER A 1 567 ? -1.838 -15.204 12.250 1.00 33.19 567 SER A CA 1
ATOM 4488 C C . SER A 1 567 ? -1.546 -16.409 11.340 1.00 33.19 567 SER A C 1
ATOM 4490 O O . SER A 1 567 ? -1.563 -17.561 11.777 1.00 33.19 567 SER A O 1
ATOM 4492 N N . GLY A 1 568 ? -1.223 -16.142 10.073 1.00 41.56 568 GLY A N 1
ATOM 4493 C CA . GLY A 1 568 ? -0.821 -17.168 9.111 1.00 41.56 568 GLY A CA 1
ATOM 4494 C C . GLY A 1 568 ? -1.976 -18.002 8.550 1.00 41.56 568 GLY A C 1
ATOM 4495 O O . GLY A 1 568 ? -3.147 -17.717 8.723 1.00 41.56 568 GLY A O 1
ATOM 4496 N N . ASN A 1 569 ? -1.630 -19.050 7.818 1.00 45.06 569 ASN A N 1
ATOM 4497 C CA . ASN A 1 569 ? -2.493 -20.047 7.172 1.00 45.06 569 ASN A CA 1
ATOM 4498 C C . ASN A 1 569 ? -3.373 -20.897 8.127 1.00 45.06 569 ASN A C 1
ATOM 4500 O O . ASN A 1 569 ? -3.672 -22.047 7.814 1.00 45.06 569 ASN A O 1
ATOM 4504 N N . LYS A 1 570 ? -3.741 -20.367 9.295 1.00 54.25 570 LYS A N 1
ATOM 4505 C CA . LYS A 1 570 ? -4.549 -20.997 10.345 1.00 54.25 570 LYS A CA 1
ATOM 4506 C C . LYS A 1 570 ? -5.746 -20.093 10.615 1.00 54.25 570 LYS A C 1
ATOM 4508 O O . LYS A 1 570 ? -5.587 -18.880 10.662 1.00 54.25 570 LYS A O 1
ATOM 4513 N N . GLY A 1 571 ? -6.944 -20.652 10.745 1.00 63.66 571 GLY A N 1
ATOM 4514 C CA . GLY A 1 571 ? -8.175 -19.860 10.725 1.00 63.66 571 GLY A CA 1
ATOM 4515 C C . GLY A 1 571 ? -9.432 -20.699 10.896 1.00 63.66 571 GLY A C 1
ATOM 4516 O O . GLY A 1 571 ? -9.351 -21.923 10.996 1.00 63.66 571 GLY A O 1
ATOM 4517 N N . ALA A 1 572 ? -10.596 -20.048 10.887 1.00 72.81 572 ALA A N 1
ATOM 4518 C CA . ALA A 1 572 ? -11.885 -20.725 10.816 1.00 72.81 572 ALA A CA 1
ATOM 4519 C C . ALA A 1 572 ? -12.836 -20.061 9.820 1.00 72.81 572 ALA A C 1
ATOM 4521 O O . ALA A 1 572 ? -12.863 -18.840 9.674 1.00 72.81 572 ALA A O 1
ATOM 4522 N N . VAL A 1 573 ? -13.652 -20.883 9.168 1.00 76.81 573 VAL A N 1
ATOM 4523 C CA . VAL A 1 573 ? -14.765 -20.468 8.313 1.00 76.81 573 VAL A CA 1
ATOM 4524 C C . VAL A 1 573 ? -16.025 -21.118 8.857 1.00 76.81 573 VAL A C 1
ATOM 4526 O O . VAL A 1 573 ? -16.027 -22.310 9.159 1.00 76.81 573 VAL A O 1
ATOM 4529 N N . ALA A 1 574 ? -17.108 -20.353 8.959 1.00 81.25 574 ALA A N 1
ATOM 4530 C CA . ALA A 1 574 ? -18.388 -20.885 9.396 1.00 81.25 574 ALA A CA 1
ATOM 4531 C C . ALA A 1 574 ? -19.518 -20.523 8.436 1.00 81.25 574 ALA A C 1
ATOM 4533 O O . ALA A 1 574 ? -19.565 -19.425 7.879 1.00 81.25 574 ALA A O 1
ATOM 4534 N N . ILE A 1 575 ? -20.456 -21.451 8.278 1.00 81.69 575 ILE A N 1
ATOM 4535 C CA . ILE A 1 575 ? -21.690 -21.277 7.518 1.00 81.69 575 ILE A CA 1
ATOM 4536 C C . ILE A 1 575 ? -22.854 -21.533 8.463 1.00 81.69 575 ILE A C 1
ATOM 4538 O O . ILE A 1 575 ? -22.883 -22.539 9.168 1.00 81.69 575 ILE A O 1
ATOM 4542 N N . ARG A 1 576 ? -23.843 -20.642 8.436 1.00 87.81 576 ARG A N 1
ATOM 4543 C CA . ARG A 1 576 ? -25.129 -20.863 9.097 1.00 87.81 576 ARG A CA 1
ATOM 4544 C C . ARG A 1 576 ? -26.217 -21.161 8.080 1.00 87.81 576 ARG A C 1
ATOM 4546 O O . ARG A 1 576 ? -26.205 -20.597 6.985 1.00 87.81 576 ARG A O 1
ATOM 4553 N N . LEU A 1 577 ? -27.183 -21.979 8.472 1.00 84.44 577 LEU A N 1
ATOM 4554 C CA . LEU A 1 577 ? -28.413 -22.186 7.717 1.00 84.44 577 LEU A CA 1
ATOM 4555 C C . LEU A 1 577 ? -29.604 -22.292 8.668 1.00 84.44 577 LEU A C 1
ATOM 4557 O O . LEU A 1 577 ? -29.486 -22.823 9.769 1.00 84.44 577 LEU A O 1
ATOM 4561 N N . GLU A 1 578 ? -30.737 -21.766 8.221 1.00 83.38 578 GLU A N 1
ATOM 4562 C CA . GLU A 1 578 ? -32.037 -21.956 8.864 1.00 83.38 578 GLU A CA 1
ATOM 4563 C C . GLU A 1 578 ? -32.780 -22.991 8.020 1.00 83.38 578 GLU A C 1
ATOM 4565 O O . GLU A 1 578 ? -32.959 -22.796 6.814 1.00 83.38 578 GLU A O 1
ATOM 4570 N N . TYR A 1 579 ? -33.163 -24.110 8.625 1.00 78.06 579 TYR A N 1
ATOM 4571 C CA . TYR A 1 579 ? -33.964 -25.133 7.966 1.00 78.06 579 TYR A CA 1
ATOM 4572 C C . TYR A 1 579 ? -35.273 -25.290 8.733 1.00 78.06 579 TYR A C 1
ATOM 4574 O O . TYR A 1 579 ? -35.293 -25.833 9.835 1.00 78.06 579 TYR A O 1
ATOM 4582 N N . TYR A 1 580 ? -36.356 -24.771 8.148 1.00 82.69 580 TYR A N 1
ATOM 4583 C CA . TYR A 1 580 ? -37.625 -24.530 8.841 1.00 82.69 580 TYR A CA 1
ATOM 4584 C C . TYR A 1 580 ? -37.432 -23.683 10.109 1.00 82.69 580 TYR A C 1
ATOM 4586 O O . TYR A 1 580 ? -37.037 -22.526 10.007 1.00 82.69 580 TYR A O 1
ATOM 4594 N N . ASP A 1 581 ? -37.731 -24.239 11.277 1.00 81.88 581 ASP A N 1
ATOM 4595 C CA . ASP A 1 581 ? -37.614 -23.620 12.597 1.00 81.88 581 ASP A CA 1
ATOM 4596 C C . ASP A 1 581 ? -36.321 -24.016 13.330 1.00 81.88 581 ASP A C 1
ATOM 4598 O O . ASP A 1 581 ? -36.144 -23.669 14.498 1.00 81.88 581 ASP A O 1
ATOM 4602 N N . THR A 1 582 ? -35.420 -24.736 12.650 1.00 79.94 582 THR A N 1
ATOM 4603 C CA . THR A 1 582 ? -34.177 -25.244 13.228 1.00 79.94 582 THR A CA 1
ATOM 4604 C C . THR A 1 582 ? -32.955 -24.502 12.686 1.00 79.94 582 THR A C 1
ATOM 4606 O O . THR A 1 582 ? -32.692 -24.475 11.480 1.00 79.94 582 THR A O 1
ATOM 4609 N N . ASP A 1 583 ? -32.163 -23.951 13.605 1.00 86.38 583 ASP A N 1
ATOM 4610 C CA . ASP A 1 583 ? -30.934 -23.217 13.300 1.00 86.38 583 ASP A CA 1
ATOM 4611 C C . ASP A 1 583 ? -29.703 -24.134 13.356 1.00 86.38 583 ASP A C 1
ATOM 4613 O O . ASP A 1 583 ? -29.439 -24.777 14.380 1.00 86.38 583 ASP A O 1
ATOM 4617 N N . PHE A 1 584 ? -28.902 -24.130 12.288 1.00 88.25 584 PHE A N 1
ATOM 4618 C CA . PHE A 1 584 ? -27.641 -24.867 12.197 1.00 88.25 584 PHE A CA 1
ATOM 4619 C C . PHE A 1 584 ? -26.450 -23.937 11.948 1.00 88.25 584 PHE A C 1
ATOM 4621 O O . PHE A 1 584 ? -26.538 -22.969 11.187 1.00 88.25 584 PHE A O 1
ATOM 4628 N N . CYS A 1 585 ? -25.310 -24.283 12.540 1.00 90.94 585 CYS A N 1
ATOM 4629 C CA . CYS A 1 585 ? -24.015 -23.658 12.308 1.00 90.94 585 CYS A CA 1
ATOM 4630 C C . CYS A 1 585 ? -22.957 -24.737 12.060 1.00 90.94 585 CYS A C 1
ATOM 4632 O O . CYS A 1 585 ? -22.776 -25.630 12.883 1.00 90.94 585 CYS A O 1
ATOM 4634 N N . PHE A 1 586 ? -22.254 -24.641 10.937 1.00 88.31 586 PHE A N 1
ATOM 4635 C CA . PHE A 1 586 ? -21.157 -25.527 10.563 1.00 88.31 586 PHE A CA 1
ATOM 4636 C C . PHE A 1 586 ? -19.863 -24.727 10.555 1.00 88.31 586 PHE A C 1
ATOM 4638 O O . PHE A 1 586 ? -19.788 -23.705 9.875 1.00 88.31 586 PHE A O 1
ATOM 4645 N N . ILE A 1 587 ? -18.856 -25.184 11.291 1.00 87.88 587 ILE A N 1
ATOM 4646 C CA . ILE A 1 587 ? -17.557 -24.527 11.417 1.00 87.88 587 ILE A CA 1
ATOM 4647 C C . ILE A 1 587 ? -16.481 -25.473 10.911 1.00 87.88 587 ILE A C 1
ATOM 4649 O O . ILE A 1 587 ? -16.424 -26.622 11.337 1.00 87.88 587 ILE A O 1
ATOM 4653 N N . THR A 1 588 ? -15.600 -24.971 10.053 1.00 82.31 588 THR A N 1
ATOM 4654 C CA . THR A 1 588 ? -14.309 -25.594 9.768 1.00 82.31 588 THR A CA 1
ATOM 4655 C C . THR A 1 588 ? -13.196 -24.728 10.317 1.00 82.31 588 THR A C 1
ATOM 4657 O O . THR A 1 588 ? -13.255 -23.506 10.194 1.00 82.31 588 THR A O 1
ATOM 4660 N N . ALA A 1 589 ? -12.197 -25.341 10.944 1.00 80.94 589 ALA A N 1
ATOM 4661 C CA . ALA A 1 589 ? -11.078 -24.623 11.537 1.00 80.94 589 ALA A CA 1
ATOM 4662 C C . ALA A 1 589 ? -9.771 -25.402 11.391 1.00 80.94 589 ALA A C 1
ATOM 4664 O O . ALA A 1 589 ? -9.775 -26.632 11.395 1.00 80.94 589 ALA A O 1
ATOM 4665 N N . HIS A 1 590 ? -8.667 -24.668 11.306 1.00 76.94 590 HIS A N 1
ATOM 4666 C CA . HIS A 1 590 ? -7.310 -25.195 11.305 1.00 76.94 590 HIS A CA 1
ATOM 4667 C C . HIS A 1 590 ? -6.526 -24.505 12.425 1.00 76.94 590 HIS A C 1
ATOM 4669 O O . HIS A 1 590 ? -6.128 -23.345 12.292 1.00 76.94 590 HIS A O 1
ATOM 4675 N N . LEU A 1 591 ? -6.367 -25.205 13.553 1.00 82.50 591 LEU A N 1
ATOM 4676 C CA . LEU A 1 591 ? -5.765 -24.656 14.775 1.00 82.50 591 LEU A CA 1
ATOM 4677 C C . LEU A 1 591 ? -4.239 -24.832 14.797 1.00 82.50 591 LEU A C 1
ATOM 4679 O O . LEU A 1 591 ? -3.648 -25.529 13.965 1.00 82.50 591 LEU A O 1
ATOM 4683 N N . ALA A 1 592 ? -3.577 -24.220 15.779 1.00 76.81 592 ALA A N 1
ATOM 4684 C CA . ALA A 1 592 ? -2.132 -24.254 15.929 1.00 76.81 592 ALA A CA 1
ATOM 4685 C C . ALA A 1 592 ? -1.512 -25.669 15.949 1.00 76.81 592 ALA A C 1
ATOM 4687 O O . ALA A 1 592 ? -1.664 -26.450 16.889 1.00 76.81 592 ALA A O 1
ATOM 4688 N N . ALA A 1 593 ? -0.719 -25.975 14.917 1.00 76.19 593 ALA A N 1
ATOM 4689 C CA . ALA A 1 593 ? 0.097 -27.186 14.841 1.00 76.19 593 ALA A CA 1
ATOM 4690 C C . ALA A 1 593 ? 1.291 -27.183 15.816 1.00 76.19 593 ALA A C 1
ATOM 4692 O O . ALA A 1 593 ? 1.923 -26.152 16.033 1.00 76.19 593 ALA A O 1
ATOM 4693 N N . GLY A 1 594 ? 1.673 -28.371 16.300 1.00 76.31 594 GLY A N 1
ATOM 4694 C CA . GLY A 1 594 ? 2.827 -28.586 17.187 1.00 76.31 594 GLY A CA 1
ATOM 4695 C C . GLY A 1 594 ? 2.441 -29.305 18.480 1.00 76.31 594 GLY A C 1
ATOM 4696 O O . GLY A 1 594 ? 1.402 -29.013 19.061 1.00 76.31 594 GLY A O 1
ATOM 4697 N N . HIS A 1 595 ? 3.266 -30.252 18.940 1.00 80.81 595 HIS A N 1
ATOM 4698 C CA . HIS A 1 595 ? 2.939 -31.102 20.100 1.00 80.81 595 HIS A CA 1
ATOM 4699 C C . HIS A 1 595 ? 2.695 -30.304 21.384 1.00 80.81 595 HIS A C 1
ATOM 4701 O O . HIS A 1 595 ? 1.691 -30.514 22.055 1.00 80.81 595 HIS A O 1
ATOM 4707 N N . SER A 1 596 ? 3.558 -29.326 21.659 1.00 84.75 596 SER A N 1
ATOM 4708 C CA . SER A 1 596 ? 3.543 -28.484 22.862 1.00 84.75 596 SER A CA 1
ATOM 4709 C C . SER A 1 596 ? 2.508 -27.354 22.859 1.00 84.75 596 SER A C 1
ATOM 4711 O O . SER A 1 596 ? 2.363 -26.668 23.862 1.00 84.75 596 SER A O 1
ATOM 4713 N N . ASN A 1 597 ? 1.803 -27.113 21.751 1.00 83.69 597 ASN A N 1
ATOM 4714 C CA . ASN A 1 597 ? 1.044 -25.871 21.552 1.00 83.69 597 ASN A CA 1
ATOM 4715 C C . ASN A 1 597 ? -0.429 -25.992 21.987 1.00 83.69 597 ASN A C 1
ATOM 4717 O O . ASN A 1 597 ? -1.323 -25.495 21.307 1.00 83.69 597 ASN A O 1
ATOM 4721 N N . VAL A 1 598 ? -0.694 -26.681 23.102 1.00 85.69 598 VAL A N 1
ATOM 4722 C CA . VAL A 1 598 ? -2.063 -26.905 23.608 1.00 85.69 598 VAL A CA 1
ATOM 4723 C C . VAL A 1 598 ? -2.739 -25.581 23.967 1.00 85.69 598 VAL A C 1
ATOM 4725 O O . VAL A 1 598 ? -3.849 -25.318 23.514 1.00 85.69 598 VAL A O 1
ATOM 4728 N N . GLU A 1 599 ? -2.049 -24.712 24.708 1.00 79.25 599 GLU A N 1
ATOM 4729 C CA . GLU A 1 599 ? -2.578 -23.399 25.105 1.00 79.25 599 GLU A CA 1
ATOM 4730 C C . GLU A 1 599 ? -2.883 -22.502 23.896 1.00 79.25 599 GLU A C 1
ATOM 4732 O O . GLU A 1 599 ? -3.900 -21.814 23.882 1.00 79.25 599 GLU A O 1
ATOM 4737 N N . GLU A 1 600 ? -2.048 -22.555 22.853 1.00 73.00 600 GLU A N 1
ATOM 4738 C CA . GLU A 1 600 ? -2.252 -21.800 21.610 1.00 73.00 600 GLU A CA 1
ATOM 4739 C C . GLU A 1 600 ? -3.500 -22.293 20.860 1.00 73.00 600 GLU A C 1
ATOM 4741 O O . GLU A 1 600 ? -4.308 -21.479 20.430 1.00 73.00 600 GLU A O 1
ATOM 4746 N N . ARG A 1 601 ? -3.731 -23.613 20.782 1.00 85.81 601 ARG A N 1
ATOM 4747 C CA . ARG A 1 601 ? -4.967 -24.174 20.199 1.00 85.81 601 ARG A CA 1
ATOM 4748 C C . ARG A 1 601 ? -6.214 -23.804 20.994 1.00 85.81 601 ARG A C 1
ATOM 4750 O O . ARG A 1 601 ? -7.242 -23.478 20.404 1.00 85.81 601 ARG A O 1
ATOM 4757 N N . ASN A 1 602 ? -6.125 -23.837 22.323 1.00 87.94 602 ASN A N 1
ATOM 4758 C CA . ASN A 1 602 ? -7.217 -23.394 23.188 1.00 87.94 602 ASN A CA 1
ATOM 4759 C C . ASN A 1 602 ? -7.516 -21.905 22.936 1.00 87.94 602 ASN A C 1
ATOM 4761 O O . ASN A 1 602 ? -8.678 -21.523 22.800 1.00 87.94 602 ASN A O 1
ATOM 4765 N N . ALA A 1 603 ? -6.479 -21.071 22.813 1.00 75.38 603 ALA A N 1
ATOM 4766 C CA . ALA A 1 603 ? -6.619 -19.657 22.478 1.00 75.38 603 ALA A CA 1
ATOM 4767 C C . ALA A 1 603 ? -7.218 -19.440 21.077 1.00 75.38 603 ALA A C 1
ATOM 4769 O O . ALA A 1 603 ? -8.091 -18.582 20.929 1.00 75.38 603 ALA A O 1
ATOM 4770 N N . ASP A 1 604 ? -6.828 -20.234 20.074 1.00 78.50 604 ASP A N 1
ATOM 4771 C CA . ASP A 1 604 ? -7.433 -20.216 18.737 1.00 78.50 604 ASP A CA 1
ATOM 4772 C C . ASP A 1 604 ? -8.940 -20.516 18.819 1.00 78.50 604 ASP A C 1
ATOM 4774 O O . ASP A 1 604 ? -9.753 -19.756 18.294 1.00 78.50 604 ASP A O 1
ATOM 4778 N N . TYR A 1 605 ? -9.336 -21.574 19.538 1.00 87.31 605 TYR A N 1
ATOM 4779 C CA . TYR A 1 605 ? -10.745 -21.923 19.765 1.00 87.31 605 TYR A CA 1
ATOM 4780 C C . TYR A 1 605 ? -11.538 -20.772 20.409 1.00 87.31 605 TYR A C 1
ATOM 4782 O O . TYR A 1 605 ? -12.621 -20.415 19.929 1.00 87.31 605 TYR A O 1
ATOM 4790 N N . HIS A 1 606 ? -11.004 -20.159 21.470 1.00 84.50 606 HIS A N 1
ATOM 4791 C CA . HIS A 1 606 ? -11.657 -19.033 22.151 1.00 84.50 606 HIS A CA 1
ATOM 4792 C C . HIS A 1 606 ? -11.755 -17.805 21.248 1.00 84.50 606 HIS A C 1
ATOM 4794 O O . HIS A 1 606 ? -12.777 -17.120 21.232 1.00 84.50 606 HIS A O 1
ATOM 4800 N N . THR A 1 607 ? -10.728 -17.555 20.439 1.00 72.31 607 THR A N 1
ATOM 4801 C CA . THR A 1 607 ? -10.718 -16.466 19.455 1.00 72.31 607 THR A CA 1
ATOM 4802 C C . THR A 1 607 ? -11.789 -16.679 18.387 1.00 72.31 607 THR A C 1
ATOM 4804 O O . THR A 1 607 ? -12.527 -15.751 18.065 1.00 72.31 607 THR A O 1
ATOM 4807 N N . ILE A 1 608 ? -11.945 -17.905 17.878 1.00 79.06 608 ILE A N 1
ATOM 4808 C CA . ILE A 1 608 ? -12.971 -18.232 16.879 1.00 79.06 608 ILE A CA 1
ATOM 4809 C C . ILE A 1 608 ? -14.374 -18.095 17.477 1.00 79.06 608 ILE A C 1
ATOM 4811 O O . ILE A 1 608 ? -15.243 -17.462 16.882 1.00 79.06 608 ILE A O 1
ATOM 4815 N N . THR A 1 609 ? -14.607 -18.671 18.656 1.00 83.88 609 THR A N 1
ATOM 4816 C CA . THR A 1 609 ? -15.936 -18.669 19.290 1.00 83.88 609 THR A CA 1
ATOM 4817 C C . THR A 1 609 ? -16.399 -17.282 19.718 1.00 83.88 609 THR A C 1
ATOM 4819 O O . THR A 1 609 ? -17.574 -16.960 19.544 1.00 83.88 609 THR A O 1
ATOM 4822 N N . SER A 1 610 ? -15.487 -16.444 20.215 1.00 75.94 610 SER A N 1
ATOM 4823 C CA . SER A 1 610 ? -15.792 -15.062 20.605 1.00 75.94 610 SER A CA 1
ATOM 4824 C C . SER A 1 610 ? -15.787 -14.075 19.434 1.00 75.94 610 SER A C 1
ATOM 4826 O O . SER A 1 610 ? -16.541 -13.105 19.459 1.00 75.94 610 SER A O 1
ATOM 4828 N N . GLY A 1 611 ? -14.952 -14.306 18.417 1.00 64.31 611 GLY A N 1
ATOM 4829 C CA . GLY A 1 611 ? -14.721 -13.363 17.324 1.00 64.31 611 GLY A CA 1
ATOM 4830 C C . GLY A 1 611 ? -15.588 -13.580 16.083 1.00 64.31 611 GLY A C 1
ATOM 4831 O O . GLY A 1 611 ? -15.815 -12.627 15.328 1.00 64.31 611 GLY A O 1
ATOM 4832 N N . LEU A 1 612 ? -16.084 -14.801 15.841 1.00 72.19 612 LEU A N 1
ATOM 4833 C CA . LEU A 1 612 ? -16.871 -15.109 14.646 1.00 72.19 612 LEU A CA 1
ATOM 4834 C C . LEU A 1 612 ? -18.338 -14.694 14.828 1.00 72.19 612 LEU A C 1
ATOM 4836 O O . LEU A 1 612 ? -19.096 -15.273 15.610 1.00 72.19 612 LEU A O 1
ATOM 4840 N N . HIS A 1 613 ? -18.756 -13.716 14.024 1.00 75.56 613 HIS A N 1
ATOM 4841 C CA . HIS A 1 613 ? -20.129 -13.220 13.974 1.00 75.56 613 HIS A CA 1
ATOM 4842 C C . HIS A 1 613 ? -20.730 -13.356 12.577 1.00 75.56 613 HIS A C 1
ATOM 4844 O O . HIS A 1 613 ? -20.083 -13.096 11.564 1.00 75.56 613 HIS A O 1
ATOM 4850 N N . PHE A 1 614 ? -22.015 -13.684 12.538 1.00 72.81 614 PHE A N 1
ATOM 4851 C CA . PHE A 1 614 ? -22.840 -13.682 11.341 1.00 72.81 614 PHE A CA 1
ATOM 4852 C C . PHE A 1 614 ? -23.632 -12.373 11.225 1.00 72.81 614 PHE A C 1
ATOM 4854 O O . PHE A 1 614 ? -23.709 -11.560 12.155 1.00 72.81 614 PHE A O 1
ATOM 4861 N N . LEU A 1 615 ? -24.277 -12.180 10.070 1.00 59.94 615 LEU A N 1
ATOM 4862 C CA . LEU A 1 615 ? -25.200 -11.067 9.845 1.00 59.94 615 LEU A CA 1
ATOM 4863 C C . LEU A 1 615 ? -26.249 -10.971 10.964 1.00 59.94 615 LEU A C 1
ATOM 4865 O O . LEU A 1 615 ? -26.658 -11.972 11.553 1.00 59.94 615 LEU A O 1
ATOM 4869 N N . LYS A 1 616 ? -26.704 -9.742 11.232 1.00 63.50 616 LYS A N 1
ATOM 4870 C CA . LYS A 1 616 ? -27.651 -9.419 12.316 1.00 63.50 616 LYS A CA 1
ATOM 4871 C C . LYS A 1 616 ? -27.125 -9.739 13.727 1.00 63.50 616 LYS A C 1
ATOM 4873 O O . LYS A 1 616 ? -27.916 -9.873 14.654 1.00 63.50 616 LYS A O 1
ATOM 4878 N N . GLY A 1 617 ? -25.803 -9.840 13.900 1.00 65.38 617 GLY A N 1
ATOM 4879 C CA . GLY A 1 617 ? -25.164 -10.003 15.210 1.00 65.38 617 GLY A CA 1
ATOM 4880 C C . GLY A 1 617 ? -25.301 -11.402 15.815 1.00 65.38 617 GLY A C 1
ATOM 4881 O O . GLY A 1 617 ? -25.067 -11.571 17.008 1.00 65.38 617 GLY A O 1
ATOM 4882 N N . LYS A 1 618 ? -25.682 -12.405 15.017 1.00 75.62 618 LYS A N 1
ATOM 4883 C CA . LYS A 1 618 ? -25.737 -13.808 15.447 1.00 75.62 618 LYS A CA 1
ATOM 4884 C C . LYS A 1 618 ? -24.314 -14.324 15.706 1.00 75.62 618 LYS A C 1
ATOM 4886 O O . LYS A 1 618 ? -23.412 -14.067 14.915 1.00 75.62 618 LYS A O 1
ATOM 4891 N N . THR A 1 619 ? -24.103 -15.040 16.803 1.00 86.62 619 THR A N 1
ATOM 4892 C CA . THR A 1 619 ? -22.830 -15.700 17.162 1.00 86.62 619 THR A CA 1
ATOM 4893 C C . THR A 1 619 ? -22.903 -17.197 16.872 1.00 86.62 619 THR A C 1
ATOM 4895 O O . THR A 1 619 ? -23.981 -17.714 16.563 1.00 86.62 619 THR A O 1
ATOM 4898 N N . ILE A 1 620 ? -21.792 -17.926 17.007 1.00 88.56 620 ILE A N 1
ATOM 4899 C CA . ILE A 1 620 ? -21.803 -19.396 16.923 1.00 88.56 620 ILE A CA 1
ATOM 4900 C C . ILE A 1 620 ? -22.818 -19.986 17.914 1.00 88.56 620 ILE A C 1
ATOM 4902 O O . ILE A 1 620 ? -23.742 -20.676 17.486 1.00 88.56 620 ILE A O 1
ATOM 4906 N N . ASP A 1 621 ? -22.735 -19.606 19.193 1.00 88.25 621 ASP A N 1
ATOM 4907 C CA . ASP A 1 621 ? -23.631 -20.090 20.257 1.00 88.25 621 ASP A CA 1
ATOM 4908 C C . ASP A 1 621 ? -25.096 -19.638 20.125 1.00 88.25 621 ASP A C 1
ATOM 4910 O O . ASP A 1 621 ? -25.951 -20.088 20.883 1.00 88.25 621 ASP A O 1
ATOM 4914 N N . SER A 1 622 ? -25.421 -18.763 19.166 1.00 88.19 622 SER A N 1
ATOM 4915 C CA . SER A 1 622 ? -26.811 -18.366 18.908 1.00 88.19 622 SER A CA 1
ATOM 4916 C C . SER A 1 622 ? -27.622 -19.392 18.106 1.00 88.19 622 SER A C 1
ATOM 4918 O O . SER A 1 622 ? -28.816 -19.172 17.899 1.00 88.19 622 SER A O 1
ATOM 4920 N N . HIS A 1 623 ? -26.992 -20.479 17.647 1.00 90.56 623 HIS A N 1
ATOM 4921 C CA . HIS A 1 623 ? -27.631 -21.545 16.874 1.00 90.56 623 HIS A CA 1
ATOM 4922 C C . HIS A 1 623 ? -27.956 -22.740 17.771 1.00 90.56 623 HIS A C 1
ATOM 4924 O O . HIS A 1 623 ? -27.188 -23.088 18.666 1.00 90.56 623 HIS A O 1
ATOM 4930 N N . GLN A 1 624 ? -29.090 -23.391 17.509 1.00 87.88 624 GLN A N 1
ATOM 4931 C CA . GLN A 1 624 ? -29.536 -24.557 18.277 1.00 87.88 624 GLN A CA 1
ATOM 4932 C C . GLN A 1 624 ? -28.641 -25.778 18.058 1.00 87.88 624 GLN A C 1
ATOM 4934 O O . GLN A 1 624 ? -28.458 -26.575 18.977 1.00 87.88 624 GLN A O 1
ATOM 4939 N N . ASN A 1 625 ? -28.096 -25.918 16.847 1.00 88.38 625 ASN A N 1
ATOM 4940 C CA . ASN A 1 625 ? -27.229 -27.020 16.464 1.00 88.38 625 ASN A CA 1
ATOM 4941 C C . ASN A 1 625 ? -25.924 -26.468 15.889 1.00 88.38 625 ASN A C 1
ATOM 4943 O O . ASN A 1 625 ? -25.932 -25.697 14.928 1.00 88.38 625 ASN A O 1
ATOM 4947 N N . VAL A 1 626 ? -24.800 -26.866 16.473 1.00 92.00 626 VAL A N 1
ATOM 4948 C CA . VAL A 1 626 ? -23.463 -26.425 16.080 1.00 92.00 626 VAL A CA 1
ATOM 4949 C C . VAL A 1 626 ? -22.600 -27.646 15.812 1.00 92.00 626 VAL A C 1
ATOM 4951 O O . VAL A 1 626 ? -22.504 -28.530 16.660 1.00 92.00 626 VAL A O 1
ATOM 4954 N N . VAL A 1 627 ? -21.960 -27.684 14.646 1.00 89.31 627 VAL A N 1
ATOM 4955 C CA . VAL A 1 627 ? -21.080 -28.772 14.216 1.00 89.31 627 VAL A CA 1
ATOM 4956 C C . VAL A 1 627 ? -19.728 -28.192 13.821 1.00 89.31 627 VAL A C 1
ATOM 4958 O O . VAL A 1 627 ? -19.635 -27.379 12.905 1.00 89.31 627 VAL A O 1
ATOM 4961 N N . TRP A 1 628 ? -18.677 -28.629 14.502 1.00 89.19 628 TRP A N 1
ATOM 4962 C CA . TRP A 1 628 ? -17.291 -28.379 14.141 1.00 89.19 628 TRP A CA 1
ATOM 4963 C C . TRP A 1 628 ? -16.745 -29.563 13.363 1.00 89.19 628 TRP A C 1
ATOM 4965 O O . TRP A 1 628 ? -16.815 -30.705 13.809 1.00 89.19 628 TRP A O 1
ATOM 4975 N N . LEU A 1 629 ? -16.165 -29.255 12.216 1.00 83.69 629 LEU A N 1
ATOM 4976 C CA . LEU A 1 629 ? -15.442 -30.163 11.349 1.00 83.69 629 LEU A CA 1
ATOM 4977 C C . LEU A 1 629 ? -14.035 -29.570 11.212 1.00 83.69 629 LEU A C 1
ATOM 4979 O O . LEU A 1 629 ? -13.814 -28.711 10.369 1.00 83.69 629 LEU A O 1
ATOM 4983 N N . ALA A 1 630 ? -13.102 -29.906 12.098 1.00 76.75 630 ALA A N 1
ATOM 4984 C CA . ALA A 1 630 ? -11.864 -29.130 12.224 1.00 76.75 630 ALA A CA 1
ATOM 4985 C C . ALA A 1 630 ? -10.605 -30.000 12.195 1.00 76.75 630 ALA A C 1
ATOM 4987 O O . ALA A 1 630 ? -10.575 -31.089 12.771 1.00 76.75 630 ALA A O 1
ATOM 4988 N N . ASP A 1 631 ? -9.529 -29.469 11.602 1.00 80.25 631 ASP A N 1
ATOM 4989 C CA . ASP A 1 631 ? -8.181 -29.875 11.986 1.00 80.25 631 ASP A CA 1
ATOM 4990 C C . ASP A 1 631 ? -7.813 -29.157 13.284 1.00 80.25 631 ASP A C 1
ATOM 4992 O O . ASP A 1 631 ? -7.265 -28.049 13.315 1.00 80.25 631 ASP A O 1
ATOM 4996 N N . THR A 1 632 ? -8.151 -29.810 14.389 1.00 85.88 632 THR A N 1
ATOM 4997 C CA . THR A 1 632 ? -7.905 -29.268 15.720 1.00 85.88 632 THR A CA 1
ATOM 4998 C C . THR A 1 632 ? -6.427 -29.322 16.099 1.00 85.88 632 THR A C 1
ATOM 5000 O O . THR A 1 632 ? -6.030 -28.646 17.038 1.00 85.88 632 THR A O 1
ATOM 5003 N N . ASN A 1 633 ? -5.589 -30.082 15.384 1.00 87.75 633 ASN A N 1
ATOM 5004 C CA . ASN A 1 633 ? -4.153 -30.213 15.628 1.00 87.75 633 ASN A CA 1
ATOM 5005 C C . ASN A 1 633 ? -3.720 -30.687 17.038 1.00 87.75 633 ASN A C 1
ATOM 5007 O O . ASN A 1 633 ? -2.517 -30.663 17.332 1.00 87.75 633 ASN A O 1
ATOM 5011 N N . TYR A 1 634 ? -4.639 -31.144 17.898 1.00 89.88 634 TYR A N 1
ATOM 5012 C CA . TYR A 1 634 ? -4.304 -31.754 19.192 1.00 89.88 634 TYR A CA 1
ATOM 5013 C C . TYR A 1 634 ? -3.618 -33.105 19.000 1.00 89.88 634 TYR A C 1
ATOM 5015 O O . TYR A 1 634 ? -3.886 -33.830 18.043 1.00 89.88 634 TYR A O 1
ATOM 5023 N N . ARG A 1 635 ? -2.670 -33.422 19.884 1.00 91.69 635 ARG A N 1
ATOM 5024 C CA . ARG A 1 635 ? -1.802 -34.600 19.766 1.00 91.69 635 ARG A CA 1
ATOM 5025 C C . ARG A 1 635 ? -2.092 -35.619 20.859 1.00 91.69 635 ARG A C 1
ATOM 5027 O O . ARG A 1 635 ? -2.786 -35.320 21.823 1.00 91.69 635 ARG A O 1
ATOM 5034 N N . ILE A 1 636 ? -1.529 -36.811 20.693 1.00 92.50 636 ILE A N 1
ATOM 5035 C CA . ILE A 1 636 ? -1.538 -37.862 21.711 1.00 92.50 636 ILE A CA 1
ATOM 5036 C C . ILE A 1 636 ? -0.272 -37.701 22.546 1.00 92.50 636 ILE A C 1
ATOM 5038 O O . ILE A 1 636 ? 0.832 -37.834 22.015 1.00 92.50 636 ILE A O 1
ATOM 5042 N N . ASP A 1 637 ? -0.422 -37.389 23.829 1.00 92.62 637 ASP A N 1
ATOM 5043 C CA . ASP A 1 637 ? 0.678 -37.075 24.740 1.00 92.62 637 ASP A CA 1
ATOM 5044 C C . ASP A 1 637 ? 1.337 -38.336 25.324 1.00 92.62 637 ASP A C 1
ATOM 5046 O O . ASP A 1 637 ? 1.295 -38.614 26.519 1.00 92.62 637 ASP A O 1
ATOM 5050 N N . LEU A 1 638 ? 1.928 -39.141 24.439 1.00 93.12 638 LEU A N 1
ATOM 5051 C CA . LEU A 1 638 ? 2.702 -40.341 24.763 1.00 93.12 638 LEU A CA 1
ATOM 5052 C C . LEU A 1 638 ? 3.957 -40.419 23.887 1.00 93.12 638 LEU A C 1
ATOM 5054 O O . LEU A 1 638 ? 4.051 -39.793 22.831 1.00 93.12 638 LEU A O 1
ATOM 5058 N N . GLU A 1 639 ? 4.922 -41.240 24.298 1.00 91.88 639 GLU A N 1
ATOM 5059 C CA . GLU A 1 639 ? 6.110 -41.517 23.489 1.00 91.88 639 GLU A CA 1
ATOM 5060 C C . GLU A 1 639 ? 5.748 -42.196 22.156 1.00 91.88 639 GLU A C 1
ATOM 5062 O O . GLU A 1 639 ? 4.867 -43.055 22.088 1.00 91.88 639 GLU A O 1
ATOM 5067 N N . ASN A 1 640 ? 6.467 -41.845 21.086 1.00 89.88 640 ASN A N 1
ATOM 5068 C CA . ASN A 1 640 ? 6.159 -42.273 19.716 1.00 89.88 640 ASN A CA 1
ATOM 5069 C C . ASN A 1 640 ? 6.049 -43.797 19.561 1.00 89.88 640 ASN A C 1
ATOM 5071 O O . ASN A 1 640 ? 5.083 -44.298 18.989 1.00 89.88 640 ASN A O 1
ATOM 5075 N N . GLU A 1 641 ? 7.022 -44.536 20.099 1.00 91.19 641 GLU A N 1
ATOM 5076 C CA . GLU A 1 641 ? 7.041 -46.002 20.032 1.00 91.19 641 GLU A CA 1
ATOM 5077 C C . GLU A 1 641 ? 5.808 -46.605 20.708 1.00 91.19 641 GLU A C 1
ATOM 5079 O O . GLU A 1 641 ? 5.192 -47.532 20.178 1.00 91.19 641 GLU A O 1
ATOM 5084 N N . ARG A 1 642 ? 5.391 -46.024 21.840 1.00 93.81 642 ARG A N 1
ATOM 5085 C CA . ARG A 1 642 ? 4.194 -46.454 22.558 1.00 93.81 642 ARG A CA 1
ATOM 5086 C C . ARG A 1 642 ? 2.930 -46.170 21.754 1.00 93.81 642 ARG A C 1
ATOM 5088 O O . ARG A 1 642 ? 2.098 -47.064 21.637 1.00 93.81 642 ARG A O 1
ATOM 5095 N N . VAL A 1 643 ? 2.802 -44.977 21.171 1.00 92.88 643 VAL A N 1
ATOM 5096 C CA . VAL A 1 643 ? 1.648 -44.611 20.330 1.00 92.88 643 VAL A CA 1
ATOM 5097 C C . VAL A 1 643 ? 1.533 -45.532 19.121 1.00 92.88 643 VAL A C 1
ATOM 5099 O O . VAL A 1 643 ? 0.447 -46.025 18.831 1.00 92.88 643 VAL A O 1
ATOM 5102 N N . ARG A 1 644 ? 2.646 -45.807 18.432 1.00 93.00 644 ARG A N 1
ATOM 5103 C CA . ARG A 1 644 ? 2.665 -46.717 17.277 1.00 93.00 644 ARG A CA 1
ATOM 5104 C C . ARG A 1 644 ? 2.248 -48.127 17.668 1.00 93.00 644 ARG A C 1
ATOM 5106 O O . ARG A 1 644 ? 1.385 -48.691 17.007 1.00 93.00 644 ARG A O 1
ATOM 5113 N N . HIS A 1 645 ? 2.788 -48.652 18.767 1.00 93.75 645 HIS A N 1
ATOM 5114 C CA . HIS A 1 645 ? 2.416 -49.973 19.266 1.00 93.75 645 HIS A CA 1
ATOM 5115 C C . HIS A 1 645 ? 0.918 -50.066 19.587 1.00 93.75 645 HIS A C 1
ATOM 5117 O O . HIS A 1 645 ? 0.255 -50.990 19.129 1.00 93.75 645 HIS A O 1
ATOM 5123 N N . LEU A 1 646 ? 0.373 -49.082 20.310 1.00 92.81 646 LEU A N 1
ATOM 5124 C CA . LEU A 1 646 ? -1.053 -49.035 20.645 1.00 92.81 646 LEU A CA 1
ATOM 5125 C C . LEU A 1 646 ? -1.940 -48.907 19.396 1.00 92.81 646 LEU A C 1
ATOM 5127 O O . LEU A 1 646 ? -2.979 -49.557 19.308 1.00 92.81 646 LEU A O 1
ATOM 5131 N N . ALA A 1 647 ? -1.517 -48.114 18.406 1.00 89.00 647 ALA A N 1
ATOM 5132 C CA . ALA A 1 647 ? -2.221 -47.978 17.132 1.00 89.00 647 ALA A CA 1
ATOM 5133 C C . ALA A 1 647 ? -2.163 -49.261 16.283 1.00 89.00 647 ALA A C 1
ATOM 5135 O O . ALA A 1 647 ? -3.091 -49.537 15.529 1.00 89.00 647 ALA A O 1
ATOM 5136 N N . GLU A 1 648 ? -1.092 -50.049 16.380 1.00 89.88 648 GLU A N 1
ATOM 5137 C CA . GLU A 1 648 ? -0.966 -51.342 15.698 1.00 89.88 648 GLU A CA 1
ATOM 5138 C C . GLU A 1 648 ? -1.842 -52.423 16.332 1.00 89.88 648 GLU A C 1
ATOM 5140 O O . GLU A 1 648 ? -2.410 -53.237 15.600 1.00 89.88 648 GLU A O 1
ATOM 5145 N N . THR A 1 649 ? -1.965 -52.415 17.663 1.00 92.75 649 THR A N 1
ATOM 5146 C CA . THR A 1 649 ? -2.807 -53.345 18.432 1.00 92.75 649 THR A CA 1
ATOM 5147 C C . THR A 1 649 ? -4.266 -52.905 18.544 1.00 92.75 649 THR A C 1
ATOM 5149 O O . THR A 1 649 ? -5.039 -53.588 19.210 1.00 92.75 649 THR A O 1
ATOM 5152 N N . ASP A 1 650 ? -4.636 -51.784 17.916 1.00 89.94 650 ASP A N 1
ATOM 5153 C CA . ASP A 1 650 ? -5.978 -51.192 17.961 1.00 89.94 650 ASP A CA 1
ATOM 5154 C C . ASP A 1 650 ? -6.479 -50.905 19.397 1.00 89.94 650 ASP A C 1
ATOM 5156 O O . ASP A 1 650 ? -7.671 -50.976 19.690 1.00 89.94 650 ASP A O 1
ATOM 5160 N N . ASP A 1 651 ? -5.560 -50.549 20.305 1.00 92.06 651 ASP A N 1
ATOM 5161 C CA . ASP A 1 651 ? -5.870 -50.154 21.688 1.00 92.06 651 ASP A CA 1
ATOM 5162 C C . ASP A 1 651 ? -6.219 -48.656 21.740 1.00 92.06 651 ASP A C 1
ATOM 5164 O O . ASP A 1 651 ? -5.420 -47.794 22.126 1.00 92.06 651 ASP A O 1
ATOM 5168 N N . PHE A 1 652 ? -7.418 -48.337 21.247 1.00 88.19 652 PHE A N 1
ATOM 5169 C CA . PHE A 1 652 ? -7.894 -46.958 21.117 1.00 88.19 652 PHE A CA 1
ATOM 5170 C C 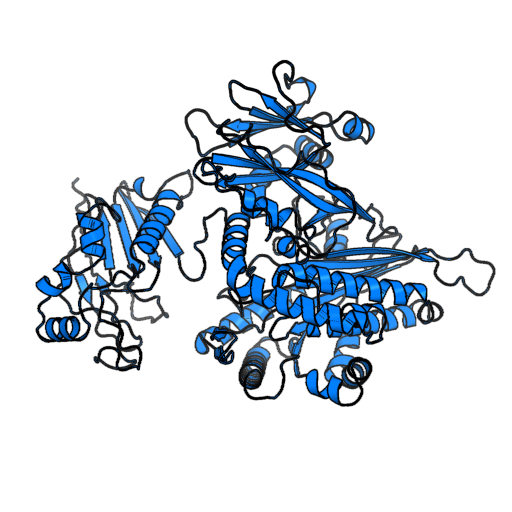. PHE A 1 652 ? -8.203 -46.301 22.463 1.00 88.19 652 PHE A C 1
ATOM 5172 O O . PHE A 1 652 ? -8.023 -45.092 22.584 1.00 88.19 652 PHE A O 1
ATOM 5179 N N . ASP A 1 653 ? -8.592 -47.074 23.479 1.00 88.56 653 ASP A N 1
ATOM 5180 C CA . ASP A 1 653 ? -8.881 -46.556 24.820 1.00 88.56 653 ASP A CA 1
ATOM 5181 C C . ASP A 1 653 ? -7.619 -45.958 25.457 1.00 88.56 653 ASP A C 1
ATOM 5183 O O . ASP A 1 653 ? -7.642 -44.840 25.984 1.00 88.56 653 ASP A O 1
ATOM 5187 N N . ALA A 1 654 ? -6.484 -46.660 25.348 1.00 89.81 654 ALA A N 1
ATOM 5188 C CA . ALA A 1 654 ? -5.204 -46.158 25.833 1.00 89.81 654 ALA A CA 1
ATOM 5189 C C . ALA A 1 654 ? -4.753 -44.901 25.073 1.00 89.81 654 ALA A C 1
ATOM 5191 O O . ALA A 1 654 ? -4.268 -43.951 25.690 1.00 89.81 654 ALA A O 1
ATOM 5192 N N . LEU A 1 655 ? -4.941 -44.862 23.750 1.00 90.38 655 LEU A N 1
ATOM 5193 C CA . LEU A 1 655 ? -4.620 -43.686 22.935 1.00 90.38 655 LEU A CA 1
ATOM 5194 C C . LEU A 1 655 ? -5.502 -42.480 23.288 1.00 90.38 655 LEU A C 1
ATOM 5196 O O . LEU A 1 655 ? -4.992 -41.370 23.424 1.00 90.38 655 LEU A O 1
ATOM 5200 N N . LEU A 1 656 ? -6.805 -42.700 23.479 1.00 88.31 656 LEU A N 1
ATOM 5201 C CA . LEU A 1 656 ? -7.773 -41.656 23.810 1.00 88.31 656 LEU A CA 1
ATOM 5202 C C . LEU A 1 656 ? -7.535 -41.076 25.208 1.00 88.31 656 LEU A C 1
ATOM 5204 O O . LEU A 1 656 ? -7.692 -39.874 25.402 1.00 88.31 656 LEU A O 1
ATOM 5208 N N . SER A 1 657 ? -7.093 -41.898 26.166 1.00 91.12 657 SER A N 1
ATOM 5209 C CA . SER A 1 657 ? -6.744 -41.430 27.517 1.00 91.12 657 SER A CA 1
ATOM 5210 C C . SER A 1 657 ? -5.618 -40.383 27.533 1.00 91.12 657 SER A C 1
ATOM 5212 O O . SER A 1 657 ? -5.523 -39.577 28.460 1.00 91.12 657 SER A O 1
ATOM 5214 N N . ALA A 1 658 ? -4.791 -40.366 26.484 1.00 92.94 658 ALA A N 1
ATOM 5215 C CA . ALA A 1 658 ? -3.696 -39.423 26.297 1.00 92.94 658 ALA A CA 1
ATOM 5216 C C . ALA A 1 658 ? -3.961 -38.384 25.189 1.00 92.94 658 ALA A C 1
ATOM 5218 O O . ALA A 1 658 ? -3.050 -37.646 24.814 1.00 92.94 658 ALA A O 1
ATOM 5219 N N . ASP A 1 659 ? -5.174 -38.315 24.636 1.00 93.19 659 ASP A N 1
ATOM 5220 C CA . ASP A 1 659 ? -5.535 -37.324 23.619 1.00 93.19 659 ASP A CA 1
ATOM 5221 C C . ASP A 1 659 ? -5.714 -35.939 24.256 1.00 93.19 659 ASP A C 1
ATOM 5223 O O . ASP A 1 659 ? -6.563 -35.731 25.125 1.00 93.19 659 ASP A O 1
ATOM 5227 N N . GLN A 1 660 ? -4.928 -34.963 23.799 1.00 95.31 660 GLN A N 1
ATOM 5228 C CA . GLN A 1 660 ? -4.950 -33.612 24.362 1.00 95.31 660 GLN A CA 1
ATOM 5229 C C . GLN A 1 660 ? -6.297 -32.895 24.151 1.00 95.31 660 GLN A C 1
ATOM 5231 O O . GLN A 1 660 ? -6.656 -32.051 24.968 1.00 95.31 660 GLN A O 1
ATOM 5236 N N . LEU A 1 661 ? -7.045 -33.187 23.073 1.00 93.44 661 LEU A N 1
ATOM 5237 C CA . LEU A 1 661 ? -8.366 -32.574 22.859 1.00 93.44 661 LEU A CA 1
ATOM 5238 C C . LEU A 1 661 ? -9.374 -33.126 23.867 1.00 93.44 661 LEU A C 1
ATOM 5240 O O . LEU A 1 661 ? -10.114 -32.354 24.472 1.00 93.44 661 LEU A O 1
ATOM 5244 N N . ARG A 1 662 ? -9.359 -34.443 24.100 1.00 92.00 662 ARG A N 1
ATOM 5245 C CA . ARG A 1 662 ? -10.186 -35.078 25.127 1.00 92.00 662 ARG A CA 1
ATOM 5246 C C . ARG A 1 662 ? -9.928 -34.475 26.507 1.00 92.00 662 ARG A C 1
ATOM 5248 O O . ARG A 1 662 ? -10.879 -34.092 27.182 1.00 92.00 662 ARG A O 1
ATOM 5255 N N . GLN A 1 663 ? -8.659 -34.313 26.877 1.00 92.75 663 GLN A N 1
ATOM 5256 C CA . GLN A 1 663 ? -8.273 -33.655 28.128 1.00 92.75 663 GLN A CA 1
ATOM 5257 C C . GLN A 1 663 ? -8.775 -32.205 28.185 1.00 92.75 663 GLN A C 1
ATOM 5259 O O . GLN A 1 663 ? -9.404 -31.817 29.164 1.00 92.75 663 GLN A O 1
ATOM 5264 N N . ALA A 1 664 ? -8.593 -31.424 27.114 1.00 92.50 664 ALA A N 1
ATOM 5265 C CA . ALA A 1 664 ? -9.059 -30.038 27.063 1.00 92.50 664 ALA A CA 1
ATOM 5266 C C . ALA A 1 664 ? -10.589 -29.908 27.211 1.00 92.50 664 ALA A C 1
ATOM 5268 O O . ALA A 1 664 ? -11.067 -28.972 27.857 1.00 92.50 664 ALA A O 1
ATOM 5269 N N . MET A 1 665 ? -11.350 -30.856 26.652 1.00 93.56 665 MET A N 1
ATOM 5270 C CA . MET A 1 665 ? -12.806 -30.936 26.805 1.00 93.56 665 MET A CA 1
ATOM 5271 C C . MET A 1 665 ? -13.221 -31.335 28.225 1.00 93.56 665 MET A C 1
ATOM 5273 O O . MET A 1 665 ? -14.111 -30.702 28.794 1.00 93.56 665 MET A O 1
ATOM 5277 N N . ASP A 1 666 ? -12.580 -32.355 28.804 1.00 90.75 666 ASP A N 1
ATOM 5278 C CA . ASP A 1 666 ? -12.904 -32.875 30.140 1.00 90.75 666 ASP A CA 1
ATOM 5279 C C . ASP A 1 666 ? -12.532 -31.868 31.253 1.00 90.75 666 ASP A C 1
ATOM 5281 O O . ASP A 1 666 ? -13.264 -31.721 32.232 1.00 90.75 666 ASP A O 1
ATOM 5285 N N . GLU A 1 667 ? -11.441 -31.115 31.081 1.00 93.62 667 GLU A N 1
ATOM 5286 C CA . GLU A 1 667 ? -11.023 -30.021 31.974 1.00 93.62 667 GLU A CA 1
ATOM 5287 C C . GLU A 1 667 ? -11.804 -28.715 31.739 1.00 93.62 667 GLU A C 1
ATOM 5289 O O . GLU A 1 667 ? -11.716 -27.780 32.538 1.00 93.62 667 GLU A O 1
ATOM 5294 N N . GLY A 1 668 ? -12.564 -28.628 30.643 1.00 91.81 668 GLY A N 1
ATOM 5295 C CA . GLY A 1 668 ? -13.335 -27.443 30.267 1.00 91.81 668 GLY A CA 1
ATOM 5296 C C . GLY A 1 668 ? -12.485 -26.252 29.810 1.00 91.81 668 GLY A C 1
ATOM 5297 O O . GLY A 1 668 ? -12.947 -25.112 29.891 1.00 91.81 668 GLY A O 1
ATOM 5298 N N . THR A 1 669 ? -11.256 -26.489 29.339 1.00 92.19 669 THR A N 1
ATOM 5299 C CA . THR A 1 669 ? -10.343 -25.438 28.856 1.00 92.19 669 THR A CA 1
ATOM 5300 C C . THR A 1 669 ? -10.598 -25.046 27.397 1.00 92.19 669 THR A C 1
ATOM 5302 O O . THR A 1 669 ? -10.303 -23.910 27.019 1.00 92.19 669 THR A O 1
ATOM 5305 N N . ALA A 1 670 ? -11.190 -25.934 26.589 1.00 92.69 670 ALA A N 1
ATOM 5306 C CA . ALA A 1 670 ? -11.683 -25.664 25.235 1.00 92.69 670 ALA A CA 1
ATOM 5307 C C . ALA A 1 670 ? -12.854 -26.601 24.879 1.00 92.69 670 ALA A C 1
ATOM 5309 O O . ALA A 1 670 ? -13.015 -27.659 25.479 1.00 92.69 670 ALA A O 1
ATOM 5310 N N . PHE A 1 671 ? -13.680 -26.217 23.898 1.00 93.31 671 PHE A N 1
ATOM 5311 C CA . PHE A 1 671 ? -14.832 -27.006 23.419 1.00 93.31 671 PHE A CA 1
ATOM 5312 C C . PHE A 1 671 ? -15.839 -27.434 24.510 1.00 93.31 671 PHE A C 1
ATOM 5314 O O . PHE A 1 671 ? -16.525 -28.450 24.389 1.00 93.31 671 PHE A O 1
ATOM 5321 N N . THR A 1 672 ? -15.991 -26.629 25.563 1.00 90.62 672 THR A N 1
ATOM 5322 C CA . THR A 1 672 ? -16.918 -26.903 26.669 1.00 90.62 672 THR A CA 1
ATOM 5323 C C . THR A 1 672 ? -18.363 -27.051 26.182 1.00 90.62 672 THR A C 1
ATOM 5325 O O . THR A 1 672 ? -18.922 -26.158 25.541 1.00 90.62 672 THR A O 1
ATOM 5328 N N . GLY A 1 673 ? -18.991 -28.181 26.517 1.00 88.00 673 GLY A N 1
ATOM 5329 C CA . GLY A 1 673 ? -20.375 -28.492 26.142 1.00 88.00 673 GLY A CA 1
ATOM 5330 C C . GLY A 1 673 ? -20.558 -29.041 24.722 1.00 88.00 673 GLY A C 1
ATOM 5331 O O . GLY A 1 673 ? -21.700 -29.259 24.318 1.00 88.00 673 GLY A O 1
ATOM 5332 N N . TYR A 1 674 ? -19.474 -29.269 23.976 1.00 91.50 674 TYR A N 1
ATOM 5333 C CA . TYR A 1 674 ? -19.503 -30.069 22.752 1.00 91.50 674 TYR A CA 1
ATOM 5334 C C . TYR A 1 674 ? -19.327 -31.555 23.074 1.00 91.50 674 TYR A C 1
ATOM 5336 O O . TYR A 1 674 ? -18.737 -31.930 24.086 1.00 91.50 674 TYR A O 1
ATOM 5344 N N . MET A 1 675 ? -19.838 -32.403 22.190 1.00 87.81 675 MET A N 1
ATOM 5345 C CA . MET A 1 675 ? -19.701 -33.853 22.236 1.00 87.81 675 MET A CA 1
ATOM 5346 C C . MET A 1 675 ? -18.883 -34.332 21.039 1.00 87.81 675 MET A C 1
ATOM 5348 O O . MET A 1 675 ? -18.967 -33.756 19.955 1.00 87.81 675 MET A O 1
ATOM 5352 N N . GLU A 1 676 ? -18.124 -35.407 21.234 1.00 87.56 676 GLU A N 1
ATOM 5353 C CA . GLU A 1 676 ? -17.442 -36.140 20.169 1.00 87.56 676 GLU A CA 1
ATOM 5354 C C . GLU A 1 676 ? -17.924 -37.593 20.161 1.00 87.56 676 GLU A C 1
ATOM 5356 O O . GLU A 1 676 ? -18.172 -38.180 21.217 1.00 87.56 676 GLU A O 1
ATOM 5361 N N . GLY A 1 677 ? -18.056 -38.174 18.968 1.00 81.00 677 GLY A N 1
ATOM 5362 C CA . GLY A 1 677 ? -18.336 -39.597 18.815 1.00 81.00 677 GLY A CA 1
ATOM 5363 C C . GLY A 1 677 ? -17.190 -40.503 19.273 1.00 81.00 677 GLY A C 1
ATOM 5364 O O . GLY A 1 677 ? -16.049 -40.056 19.370 1.00 81.00 677 GLY A O 1
ATOM 5365 N N . PRO A 1 678 ? -17.447 -41.802 19.498 1.00 79.50 678 PRO A N 1
ATOM 5366 C CA . PRO A 1 678 ? -16.385 -42.743 19.834 1.00 79.50 678 PRO A CA 1
ATOM 5367 C C . PRO A 1 678 ? -15.390 -42.889 18.668 1.00 79.50 678 PRO A C 1
ATOM 5369 O O . PRO A 1 678 ? -15.774 -43.225 17.546 1.00 79.50 678 PRO A O 1
ATOM 5372 N N . LEU A 1 679 ? -14.103 -42.664 18.943 1.00 82.94 679 LEU A N 1
ATOM 5373 C CA . LEU A 1 679 ? -13.007 -42.841 17.986 1.00 82.94 679 LEU A CA 1
ATOM 5374 C C . LEU A 1 679 ? -12.613 -44.323 17.905 1.00 82.94 679 LEU A C 1
ATOM 5376 O O . LEU A 1 679 ? -11.714 -44.785 18.599 1.00 82.94 679 LEU A O 1
ATOM 5380 N N . LEU A 1 680 ? -13.299 -45.076 17.044 1.00 82.25 680 LEU A N 1
ATOM 5381 C CA . LEU A 1 680 ? -13.079 -46.519 16.842 1.00 82.25 680 LEU A CA 1
ATOM 5382 C C . LEU A 1 680 ? -12.135 -46.824 15.666 1.00 82.25 680 LEU A C 1
ATOM 5384 O O . LEU A 1 680 ? -12.256 -47.855 15.002 1.00 82.25 680 LEU A O 1
ATOM 5388 N N . PHE A 1 681 ? -11.227 -45.899 15.358 1.00 83.38 681 PHE A N 1
ATOM 5389 C CA . PHE A 1 681 ? -10.297 -46.000 14.238 1.00 83.38 681 PHE A CA 1
ATOM 5390 C C . PHE A 1 681 ? -8.919 -45.438 14.598 1.00 83.38 681 PHE A C 1
ATOM 5392 O O . PHE A 1 681 ? -8.785 -44.510 15.397 1.00 83.38 681 PHE A O 1
ATOM 5399 N N . ARG A 1 682 ? -7.878 -45.982 13.956 1.00 84.88 682 ARG A N 1
ATOM 5400 C CA . ARG A 1 682 ? -6.483 -45.590 14.205 1.00 84.88 682 ARG A CA 1
ATOM 5401 C C . ARG A 1 682 ? -6.230 -44.104 13.895 1.00 84.88 682 ARG A C 1
ATOM 5403 O O . ARG A 1 682 ? -6.843 -43.591 12.950 1.00 84.88 682 ARG A O 1
ATOM 5410 N N . PRO A 1 683 ? -5.265 -43.463 14.589 1.00 88.62 683 PRO A N 1
ATOM 5411 C CA . PRO A 1 683 ? -4.849 -42.081 14.348 1.00 88.62 683 PRO A CA 1
ATOM 5412 C C . PRO A 1 683 ? -4.673 -41.758 12.865 1.00 88.62 683 PRO A C 1
ATOM 5414 O O . PRO A 1 683 ? -4.088 -42.546 12.116 1.00 88.62 683 PRO A O 1
ATOM 5417 N N . THR A 1 684 ? -5.202 -40.615 12.445 1.00 83.44 684 THR A N 1
ATOM 5418 C CA . THR A 1 684 ? -5.336 -40.215 11.038 1.00 83.44 684 THR A CA 1
ATOM 5419 C C . THR A 1 684 ? -4.127 -39.460 10.496 1.00 83.44 684 THR A C 1
ATOM 5421 O O . THR A 1 684 ? -3.991 -39.322 9.286 1.00 83.44 684 THR A O 1
ATOM 5424 N N . TYR A 1 685 ? -3.207 -39.054 11.363 1.00 83.06 685 TYR A N 1
ATOM 5425 C CA . TYR A 1 685 ? -1.955 -38.374 11.048 1.00 83.06 685 TYR A CA 1
ATOM 5426 C C . TYR A 1 685 ? -0.796 -39.075 11.762 1.00 83.06 685 TYR A C 1
ATOM 5428 O O . TYR A 1 685 ? -1.014 -39.675 12.806 1.00 83.06 685 TYR A O 1
ATOM 5436 N N . LYS A 1 686 ? 0.455 -39.047 11.297 1.00 80.38 686 LYS A N 1
ATOM 5437 C CA . LYS A 1 686 ? 0.957 -38.610 9.986 1.00 80.38 686 LYS A CA 1
ATOM 5438 C C . LYS A 1 686 ? 1.405 -39.835 9.203 1.00 80.38 686 LYS A C 1
ATOM 5440 O O . LYS A 1 686 ? 2.167 -40.630 9.744 1.00 80.38 686 LYS A O 1
ATOM 5445 N N . TYR A 1 687 ? 0.998 -39.962 7.950 1.00 82.38 687 TYR A N 1
ATOM 5446 C CA . TYR A 1 687 ? 1.359 -41.069 7.066 1.00 82.38 687 TYR A CA 1
ATOM 5447 C C . TYR A 1 687 ? 2.412 -40.664 6.029 1.00 82.38 687 TYR A C 1
ATOM 5449 O O . TYR A 1 687 ? 2.479 -39.507 5.613 1.00 82.38 687 TYR A O 1
ATOM 5457 N N . ASP A 1 688 ? 3.223 -41.620 5.574 1.00 80.44 688 ASP A N 1
ATOM 5458 C CA . ASP A 1 688 ? 4.042 -41.421 4.378 1.00 80.44 688 ASP A CA 1
ATOM 5459 C C . ASP A 1 688 ? 3.145 -41.416 3.133 1.00 80.44 688 ASP A C 1
ATOM 5461 O O . ASP A 1 688 ? 2.250 -42.256 2.987 1.00 80.44 688 ASP A O 1
ATOM 5465 N N . TYR A 1 689 ? 3.411 -40.489 2.212 1.00 74.25 689 TYR A N 1
ATOM 5466 C CA . TYR A 1 689 ? 2.585 -40.267 1.024 1.00 74.25 689 TYR A CA 1
ATOM 5467 C C . TYR A 1 689 ? 2.411 -41.546 0.190 1.00 74.25 689 TYR A C 1
ATOM 5469 O O . TYR A 1 689 ? 3.391 -42.193 -0.184 1.00 74.25 689 TYR A O 1
ATOM 5477 N N . GLY A 1 690 ? 1.165 -41.902 -0.138 1.00 74.38 690 GLY A N 1
ATOM 5478 C CA . GLY A 1 690 ? 0.858 -43.106 -0.915 1.00 74.38 690 GLY A CA 1
ATOM 5479 C C . GLY A 1 690 ? 0.922 -44.425 -0.131 1.00 74.38 690 GLY A C 1
ATOM 5480 O O . GLY A 1 690 ? 0.846 -45.487 -0.751 1.00 74.38 690 GLY A O 1
ATOM 5481 N N . SER A 1 691 ? 1.050 -44.393 1.201 1.00 80.38 691 SER A N 1
ATOM 5482 C CA . SER A 1 691 ? 1.236 -45.588 2.035 1.00 80.38 691 SER A CA 1
ATOM 5483 C C . SER A 1 691 ? 0.274 -45.665 3.230 1.00 80.38 691 SER A C 1
ATOM 5485 O O . SER A 1 691 ? -0.434 -44.713 3.542 1.00 80.38 691 SER A O 1
ATOM 5487 N N . ASP A 1 692 ? 0.277 -46.815 3.910 1.00 82.56 692 ASP A N 1
ATOM 5488 C CA . ASP A 1 692 ? -0.383 -47.011 5.210 1.00 82.56 692 ASP A CA 1
ATOM 5489 C C . ASP A 1 692 ? 0.602 -46.929 6.388 1.00 82.56 692 ASP A C 1
ATOM 5491 O O . ASP A 1 692 ? 0.232 -47.215 7.526 1.00 82.56 692 ASP A O 1
ATOM 5495 N N . ASN A 1 693 ? 1.851 -46.536 6.123 1.00 85.50 693 ASN A N 1
ATOM 5496 C CA . ASN A 1 693 ? 2.902 -46.454 7.126 1.00 85.50 693 ASN A CA 1
ATOM 5497 C C . ASN A 1 693 ? 2.906 -45.067 7.770 1.00 85.50 693 ASN A C 1
ATOM 5499 O O . ASN A 1 693 ? 2.840 -44.053 7.074 1.00 85.50 693 ASN A O 1
ATOM 5503 N N . TYR A 1 694 ? 3.009 -45.022 9.097 1.00 87.31 694 TYR A N 1
ATOM 5504 C CA . TYR A 1 694 ? 3.198 -43.766 9.819 1.00 87.31 694 TYR A CA 1
ATOM 5505 C C . TYR A 1 694 ? 4.596 -43.183 9.574 1.00 87.31 694 TYR A C 1
ATOM 5507 O O . TYR A 1 694 ? 5.570 -43.935 9.551 1.00 87.31 694 TYR A O 1
ATOM 5515 N N . ASP A 1 695 ? 4.673 -41.850 9.495 1.00 85.75 695 ASP A N 1
ATOM 5516 C CA . ASP A 1 695 ? 5.820 -41.008 9.114 1.00 85.75 695 ASP A CA 1
ATOM 5517 C C . ASP A 1 695 ? 7.182 -41.631 9.433 1.00 85.75 695 ASP A C 1
ATOM 5519 O O . ASP A 1 695 ? 7.549 -41.766 10.605 1.00 85.75 695 ASP A O 1
ATOM 5523 N N . THR A 1 696 ? 7.925 -41.993 8.388 1.00 83.19 696 THR A N 1
ATOM 5524 C CA . THR A 1 696 ? 9.278 -42.565 8.486 1.00 83.19 696 THR A CA 1
ATOM 5525 C C . THR A 1 696 ? 10.382 -41.532 8.245 1.00 83.19 696 THR A C 1
ATOM 5527 O O . THR A 1 696 ? 11.562 -41.881 8.187 1.00 83.19 696 THR A O 1
ATOM 5530 N N . SER A 1 697 ? 10.033 -40.246 8.113 1.00 78.56 697 SER A N 1
ATOM 5531 C CA . SER A 1 697 ? 11.017 -39.171 7.960 1.00 78.56 697 SER A CA 1
ATOM 5532 C C . SER A 1 697 ? 11.878 -38.990 9.214 1.00 78.56 697 SER A C 1
ATOM 5534 O O . SER A 1 697 ? 11.517 -39.421 10.304 1.00 78.56 697 SER A O 1
ATOM 5536 N N . GLU A 1 698 ? 12.984 -38.248 9.104 1.00 65.25 698 GLU A N 1
ATOM 5537 C CA . GLU A 1 698 ? 13.855 -37.916 10.249 1.00 65.25 698 GLU A CA 1
ATOM 5538 C C . GLU A 1 698 ? 13.111 -37.253 11.422 1.00 65.25 698 GLU A C 1
ATOM 5540 O O . GLU A 1 698 ? 13.584 -37.275 12.555 1.00 65.25 698 GLU A O 1
ATOM 5545 N N . LYS A 1 699 ? 11.944 -36.648 11.161 1.00 71.12 699 LYS A N 1
ATOM 5546 C CA . LYS A 1 699 ? 11.118 -36.004 12.188 1.00 71.12 699 LYS A CA 1
ATOM 5547 C C . LYS A 1 699 ? 10.268 -36.994 12.978 1.00 71.12 699 LYS A C 1
ATOM 5549 O O . LYS A 1 699 ? 9.788 -36.594 14.036 1.00 71.12 699 LYS A O 1
ATOM 5554 N N . MET A 1 700 ? 10.043 -38.200 12.440 1.00 80.75 700 MET A N 1
ATOM 5555 C CA . MET A 1 700 ? 9.184 -39.263 12.969 1.00 80.75 700 MET A CA 1
ATOM 5556 C C . MET A 1 700 ? 8.011 -38.709 13.779 1.00 80.75 700 MET A C 1
ATOM 5558 O O . MET A 1 700 ? 7.975 -38.831 15.003 1.00 80.75 700 MET A O 1
ATOM 5562 N N . ARG A 1 701 ? 7.064 -38.031 13.124 1.00 81.62 701 ARG A N 1
ATOM 5563 C CA . ARG A 1 701 ? 5.925 -37.447 13.839 1.00 81.62 701 ARG A CA 1
ATOM 5564 C C . ARG A 1 701 ? 5.131 -38.549 14.549 1.00 81.62 701 ARG A C 1
ATOM 5566 O O . ARG A 1 701 ? 4.906 -39.628 13.998 1.00 81.62 701 ARG A O 1
ATOM 5573 N N . ILE A 1 702 ? 4.735 -38.255 15.784 1.00 89.31 702 ILE A N 1
ATOM 5574 C CA . ILE A 1 702 ? 3.893 -39.131 16.601 1.00 89.31 702 ILE A CA 1
ATOM 5575 C C . ILE A 1 702 ? 2.510 -39.206 15.945 1.00 89.31 702 ILE A C 1
ATOM 5577 O O . ILE A 1 702 ? 1.980 -38.147 15.576 1.00 89.31 702 ILE A O 1
ATOM 5581 N N . PRO A 1 703 ? 1.928 -40.407 15.784 1.00 90.19 703 PRO A N 1
ATOM 5582 C CA . PRO A 1 703 ? 0.574 -40.524 15.279 1.00 90.19 703 PRO A CA 1
ATOM 5583 C C . PRO A 1 703 ? -0.443 -39.759 16.141 1.00 90.19 703 PRO A C 1
ATOM 5585 O O . PRO A 1 703 ? -0.363 -39.780 17.365 1.00 90.19 703 PRO A O 1
ATOM 5588 N N . ALA A 1 704 ? -1.394 -39.072 15.516 1.00 86.62 704 ALA A N 1
ATOM 5589 C CA . ALA A 1 704 ? -2.436 -38.302 16.194 1.00 86.62 704 ALA A CA 1
ATOM 5590 C C . ALA A 1 704 ? -3.721 -38.246 15.354 1.00 86.62 704 ALA A C 1
ATOM 5592 O O . ALA A 1 704 ? -3.695 -38.517 14.153 1.00 86.62 704 ALA A O 1
ATOM 5593 N N . TRP A 1 705 ? -4.845 -37.890 15.974 1.00 83.25 705 TRP A N 1
ATOM 5594 C CA . TRP A 1 705 ? -6.078 -37.575 15.253 1.00 83.25 705 TRP A CA 1
ATOM 5595 C C . TRP A 1 705 ? -6.124 -36.069 14.939 1.00 83.25 705 TRP A C 1
ATOM 5597 O O . TRP A 1 705 ? -6.627 -35.280 15.738 1.00 83.25 705 TRP A O 1
ATOM 5607 N N . THR A 1 706 ? -5.564 -35.678 13.789 1.00 62.28 706 THR A N 1
ATOM 5608 C CA . THR A 1 706 ? -5.484 -34.284 13.291 1.00 62.28 706 THR A CA 1
ATOM 5609 C C . THR A 1 706 ? -5.841 -34.258 11.806 1.00 62.28 706 THR A C 1
ATOM 5611 O O . THR A 1 706 ? -5.385 -35.154 11.106 1.00 62.28 706 THR A O 1
ATOM 5614 N N . GLY A 1 707 ? -6.608 -33.268 11.336 1.00 48.81 707 GLY A N 1
ATOM 5615 C CA . GLY A 1 707 ? -7.291 -33.224 10.028 1.00 48.81 707 GLY A CA 1
ATOM 5616 C C . GLY A 1 707 ? -6.513 -32.658 8.832 1.00 48.81 707 GLY A C 1
ATOM 5617 O O . GLY A 1 707 ? -5.387 -32.203 8.969 1.00 48.81 707 GLY A O 1
ATOM 5618 N N . TRP A 1 708 ? -7.140 -32.685 7.647 1.00 42.56 708 TRP A N 1
ATOM 5619 C CA . TRP A 1 708 ? -6.608 -32.204 6.357 1.00 42.56 708 TRP A CA 1
ATOM 5620 C C . TRP A 1 708 ? -7.546 -31.192 5.665 1.00 42.56 708 TRP A C 1
ATOM 5622 O O . TRP A 1 708 ? -8.758 -31.251 5.851 1.00 42.56 708 TRP A O 1
ATOM 5632 N N . GLU A 1 709 ? -7.004 -30.313 4.803 1.00 35.72 709 GLU A N 1
ATOM 5633 C CA . GLU A 1 709 ? -7.763 -29.406 3.915 1.00 35.72 709 GLU A CA 1
ATOM 5634 C C . GLU A 1 709 ? -7.759 -29.859 2.433 1.00 35.72 709 GLU A C 1
ATOM 5636 O O . GLU A 1 709 ? -6.719 -29.988 1.790 1.00 35.72 709 GLU A O 1
ATOM 5641 N N . PHE A 1 710 ? -8.958 -30.047 1.869 1.00 36.03 710 PHE A N 1
ATOM 5642 C CA . PHE A 1 710 ? -9.300 -30.509 0.507 1.00 36.03 710 PHE A CA 1
ATOM 5643 C C . PHE A 1 710 ? -8.380 -30.102 -0.676 1.00 36.03 710 PHE A C 1
ATOM 5645 O O . PHE A 1 710 ? -8.119 -28.920 -0.908 1.00 36.03 710 PHE A O 1
ATOM 5652 N N . PRO A 1 711 ? -8.157 -31.040 -1.623 1.00 32.22 711 PRO A N 1
ATOM 5653 C CA . PRO A 1 711 ? -8.266 -30.777 -3.060 1.00 32.22 711 PRO A CA 1
ATOM 5654 C C . PRO A 1 711 ? -9.494 -31.489 -3.660 1.00 32.22 711 PRO A C 1
ATOM 5656 O O . PRO A 1 711 ? -9.740 -32.666 -3.419 1.00 32.22 711 PRO A O 1
ATOM 5659 N N . LYS A 1 712 ? -10.288 -30.765 -4.461 1.00 33.00 712 LYS A N 1
ATOM 5660 C CA . LYS A 1 712 ? -11.542 -31.245 -5.076 1.00 33.00 712 LYS A CA 1
ATOM 5661 C C . LYS A 1 712 ? -11.373 -32.582 -5.822 1.00 33.00 712 LYS A C 1
ATOM 5663 O O . LYS A 1 712 ? -10.712 -32.621 -6.858 1.00 33.00 712 LYS A O 1
ATOM 5668 N N . LEU A 1 713 ? -12.108 -33.613 -5.404 1.00 32.25 713 LEU A N 1
ATOM 5669 C CA . LEU A 1 713 ? -12.446 -34.784 -6.220 1.00 32.25 713 LEU A CA 1
ATOM 5670 C C . LEU A 1 713 ? -13.970 -34.842 -6.402 1.00 32.25 713 LEU A C 1
ATOM 5672 O O . LEU A 1 713 ? -14.729 -34.883 -5.440 1.00 32.25 713 LEU A O 1
ATOM 5676 N N . LYS A 1 714 ? -14.435 -34.802 -7.657 1.00 32.12 714 LYS A N 1
ATOM 5677 C CA . LYS A 1 714 ? -15.843 -35.042 -8.008 1.00 32.12 714 LYS A CA 1
ATOM 5678 C C . LYS A 1 714 ? -16.087 -36.549 -8.077 1.00 32.12 714 LYS A C 1
ATOM 5680 O O . LYS A 1 714 ? -15.556 -37.188 -8.981 1.00 32.12 714 LYS A O 1
ATOM 5685 N N . TYR A 1 715 ? -16.966 -37.073 -7.227 1.00 32.22 715 TYR A N 1
ATOM 5686 C CA . TYR A 1 715 ? -17.635 -38.357 -7.452 1.00 32.22 715 TYR A CA 1
ATOM 5687 C C . TYR A 1 715 ? -19.117 -38.254 -7.071 1.00 32.22 715 TYR A C 1
ATOM 5689 O O . TYR A 1 715 ? -19.452 -38.142 -5.901 1.00 32.22 715 TYR A O 1
ATOM 5697 N N . GLY A 1 716 ? -20.003 -38.327 -8.070 1.00 37.34 716 GLY A N 1
ATOM 5698 C CA . GLY A 1 716 ? -21.442 -38.536 -7.866 1.00 37.34 716 GLY A CA 1
ATOM 5699 C C . GLY A 1 716 ? -22.213 -37.411 -7.158 1.00 37.34 716 GLY A C 1
ATOM 5700 O O . GLY A 1 716 ? -21.674 -36.381 -6.768 1.00 37.34 716 GLY A O 1
ATOM 5701 N N . SER A 1 717 ? -23.526 -37.605 -7.039 1.00 30.78 717 SER A N 1
ATOM 5702 C CA . SER A 1 717 ? -24.514 -36.654 -6.508 1.00 30.78 717 SER A CA 1
ATOM 5703 C C . SER A 1 717 ? -24.585 -36.597 -4.972 1.00 30.78 717 SER A C 1
ATOM 5705 O O . SER A 1 717 ? -25.634 -36.258 -4.433 1.00 30.78 717 SER A O 1
ATOM 5707 N N . SER A 1 718 ? -23.500 -36.926 -4.262 1.00 31.83 718 SER A N 1
ATOM 5708 C CA . SER A 1 718 ? -23.445 -36.888 -2.794 1.00 31.83 718 SER A CA 1
ATOM 5709 C C . SER A 1 718 ? -22.211 -36.113 -2.338 1.00 31.83 718 SER A C 1
ATOM 5711 O O . SER A 1 718 ? -21.084 -36.479 -2.667 1.00 31.83 718 SER A O 1
ATOM 5713 N N . LEU A 1 719 ? -22.422 -35.018 -1.605 1.00 31.03 719 LEU A N 1
ATOM 5714 C CA . LEU A 1 719 ? -21.344 -34.227 -1.014 1.00 31.03 719 LEU A CA 1
ATOM 5715 C C . LEU A 1 719 ? -20.789 -35.003 0.194 1.00 31.03 719 LEU A C 1
ATOM 5717 O O . LEU A 1 719 ? -21.528 -35.249 1.142 1.00 31.03 719 LEU A O 1
ATOM 5721 N N . THR A 1 720 ? -19.516 -35.401 0.158 1.00 35.34 720 THR A N 1
ATOM 5722 C CA . THR A 1 720 ? -18.816 -36.002 1.309 1.00 35.34 720 THR A CA 1
ATOM 5723 C C . THR A 1 720 ? -17.815 -34.969 1.822 1.00 35.34 720 THR A C 1
ATOM 5725 O O . THR A 1 720 ? -16.983 -34.498 1.049 1.00 35.34 720 THR A O 1
ATOM 5728 N N . LEU A 1 721 ? -17.948 -34.547 3.081 1.00 37.56 721 LEU A N 1
ATOM 5729 C CA . LEU A 1 721 ? -17.005 -33.643 3.751 1.00 37.56 721 LEU A CA 1
ATOM 5730 C C . LEU A 1 721 ? -15.934 -34.503 4.446 1.00 37.56 721 LEU A C 1
ATOM 5732 O O . LEU A 1 721 ? -16.281 -35.445 5.153 1.00 37.56 721 LEU A O 1
ATOM 5736 N N . GLU A 1 722 ? -14.656 -34.204 4.204 1.00 45.19 722 GLU A N 1
ATOM 5737 C CA . GLU A 1 722 ? -13.487 -35.010 4.596 1.00 45.19 722 GLU A CA 1
ATOM 5738 C C . GLU A 1 722 ? -12.658 -34.253 5.653 1.00 45.19 722 GLU A C 1
ATOM 5740 O O . GLU A 1 722 ? -11.753 -33.500 5.296 1.00 45.19 722 GLU A O 1
ATOM 5745 N N . LEU A 1 723 ? -13.010 -34.395 6.939 1.00 52.09 723 LEU A N 1
ATOM 5746 C CA . LEU A 1 723 ? -12.390 -33.720 8.099 1.00 52.09 723 LEU A CA 1
ATOM 5747 C C . LEU A 1 723 ? -12.333 -34.702 9.293 1.00 52.09 723 LEU A C 1
ATOM 5749 O O . LEU A 1 723 ? -13.272 -35.472 9.490 1.00 52.09 723 LEU A O 1
ATOM 5753 N N . ASP A 1 724 ? -11.244 -34.700 10.077 1.00 60.97 724 ASP A N 1
ATOM 5754 C CA . ASP A 1 724 ? -10.918 -35.825 10.984 1.00 60.97 724 ASP A CA 1
ATOM 5755 C C . ASP A 1 724 ? -11.613 -35.793 12.344 1.00 60.97 724 ASP A C 1
ATOM 5757 O O . ASP A 1 724 ? -12.020 -36.852 12.819 1.00 60.97 724 ASP A O 1
ATOM 5761 N N . ARG A 1 725 ? -11.742 -34.615 12.975 1.00 76.12 725 ARG A N 1
ATOM 5762 C CA . ARG A 1 725 ? -12.413 -34.464 14.276 1.00 76.12 725 ARG A CA 1
ATOM 5763 C C . ARG A 1 725 ? -13.752 -33.766 14.096 1.00 76.12 725 ARG A C 1
ATOM 5765 O O . ARG A 1 725 ? -13.818 -32.662 13.546 1.00 76.12 725 ARG A O 1
ATOM 5772 N N . ILE A 1 726 ? -14.807 -34.417 14.577 1.00 78.25 726 ILE A N 1
ATOM 5773 C CA . ILE A 1 726 ? -16.183 -33.934 14.475 1.00 78.25 726 ILE A CA 1
ATOM 5774 C C . ILE A 1 726 ? -16.729 -33.717 15.877 1.00 78.25 726 ILE A C 1
ATOM 5776 O O . ILE A 1 726 ? -17.006 -34.672 16.602 1.00 78.25 726 ILE A O 1
ATOM 5780 N N . LEU A 1 727 ? -16.909 -32.449 16.237 1.00 88.75 727 LEU A N 1
ATOM 5781 C CA . LEU A 1 727 ? -17.492 -32.052 17.514 1.00 88.75 727 LEU A CA 1
ATOM 5782 C C . LEU A 1 727 ? -18.859 -31.439 17.258 1.00 88.75 727 LEU A C 1
ATOM 5784 O O . LEU A 1 727 ? -19.023 -30.650 16.330 1.00 88.75 727 LEU A O 1
ATOM 5788 N N . PHE A 1 728 ? -19.851 -31.762 18.074 1.00 88.50 728 PHE A N 1
ATOM 5789 C CA . PHE A 1 728 ? -21.199 -31.246 17.871 1.00 88.50 728 PHE A CA 1
ATOM 5790 C C . PHE A 1 728 ? -21.912 -30.926 19.179 1.00 88.50 728 PHE A C 1
ATOM 5792 O O . PHE A 1 728 ? -21.612 -31.473 20.236 1.00 88.50 728 PHE A O 1
ATOM 5799 N N . LYS A 1 729 ? -22.856 -29.994 19.100 1.00 88.62 729 LYS A N 1
ATOM 5800 C CA . LYS A 1 729 ? -23.687 -29.518 20.207 1.00 88.62 729 LYS A CA 1
ATOM 5801 C C . LYS A 1 729 ? -25.086 -29.252 19.665 1.00 88.62 729 LYS A C 1
ATOM 5803 O O . LYS A 1 729 ? -25.217 -28.636 18.612 1.00 88.62 729 LYS A O 1
ATOM 5808 N N . GLY A 1 730 ? -26.119 -29.702 20.369 1.00 83.56 730 GLY A N 1
ATOM 5809 C CA . GLY A 1 730 ? -27.515 -29.491 19.977 1.00 83.56 730 GLY A CA 1
ATOM 5810 C C . GLY A 1 730 ? -28.392 -30.703 20.262 1.00 83.56 730 GLY A C 1
ATOM 5811 O O . GLY A 1 730 ? -27.907 -31.828 20.337 1.00 83.56 730 GLY A O 1
ATOM 5812 N N . ASN A 1 731 ? -29.693 -30.467 20.429 1.00 72.44 731 ASN A N 1
ATOM 5813 C CA . ASN A 1 731 ? -30.655 -31.508 20.811 1.00 72.44 731 ASN A CA 1
ATOM 5814 C C . ASN A 1 731 ? -31.215 -32.286 19.609 1.00 72.44 731 ASN A C 1
ATOM 5816 O O . ASN A 1 731 ? -31.908 -33.280 19.806 1.00 72.44 731 ASN A O 1
ATOM 5820 N N . ALA A 1 732 ? -30.953 -31.826 18.380 1.00 67.50 732 ALA A N 1
ATOM 5821 C CA . ALA A 1 732 ? -31.472 -32.426 17.149 1.00 67.50 732 ALA A CA 1
ATOM 5822 C C . ALA A 1 732 ? -30.410 -33.225 16.369 1.00 67.50 732 ALA A C 1
ATOM 5824 O O . ALA A 1 732 ? -30.629 -33.565 15.207 1.00 67.50 732 ALA A O 1
ATOM 5825 N N . LEU A 1 733 ? -29.249 -33.494 16.977 1.00 70.62 733 LEU A N 1
ATOM 5826 C CA . LEU A 1 733 ? -28.138 -34.201 16.345 1.00 70.62 733 LEU A CA 1
ATOM 5827 C C . LEU A 1 733 ? -27.915 -35.553 17.024 1.00 70.62 733 LEU A C 1
ATOM 5829 O O . LEU A 1 733 ? -27.625 -35.603 18.217 1.00 70.62 733 LEU A O 1
ATOM 5833 N N . ASP A 1 734 ? -28.001 -36.628 16.242 1.00 69.00 734 ASP A N 1
ATOM 5834 C CA . ASP A 1 734 ? -27.566 -37.968 16.639 1.00 69.00 734 ASP A CA 1
ATOM 5835 C C . ASP A 1 734 ? -26.515 -38.482 15.645 1.00 69.00 734 ASP A C 1
ATOM 5837 O O . ASP A 1 734 ? -26.640 -38.311 14.426 1.00 69.00 734 ASP A O 1
ATOM 5841 N N . LEU A 1 735 ? -25.438 -39.062 16.168 1.00 68.69 735 LEU A N 1
ATOM 5842 C CA . LEU A 1 735 ? -24.271 -39.462 15.392 1.00 68.69 735 LEU A CA 1
ATOM 5843 C C . LEU A 1 735 ? -24.430 -40.913 14.923 1.00 68.69 735 LEU A C 1
ATOM 5845 O O . LEU A 1 735 ? -24.241 -41.843 15.701 1.00 68.69 735 LEU A O 1
ATOM 5849 N N . SER A 1 736 ? -24.709 -41.125 13.634 1.00 65.31 736 SER A N 1
ATOM 5850 C CA . SER A 1 736 ? -24.888 -42.481 13.094 1.00 65.31 736 SER A CA 1
ATOM 5851 C C . SER A 1 736 ? -23.582 -43.205 12.763 1.00 65.31 736 SER A C 1
ATOM 5853 O O . SER A 1 736 ? -23.428 -44.376 13.101 1.00 65.31 736 SER A O 1
ATOM 5855 N N . ILE A 1 737 ? -22.656 -42.554 12.049 1.00 65.94 737 ILE A N 1
ATOM 5856 C CA . ILE A 1 737 ? -21.421 -43.184 11.555 1.00 65.94 737 ILE A CA 1
ATOM 5857 C C . ILE A 1 737 ? -20.260 -42.216 11.707 1.00 65.94 737 ILE A C 1
ATOM 5859 O O . ILE A 1 737 ? -20.256 -41.178 11.054 1.00 65.94 737 ILE A O 1
ATOM 5863 N N . TYR A 1 738 ? -19.244 -42.607 12.473 1.00 73.62 738 TYR A N 1
ATOM 5864 C CA . TYR A 1 738 ? -17.974 -41.895 12.579 1.00 73.62 738 TYR A CA 1
ATOM 5865 C C . TYR A 1 738 ? -16.831 -42.859 12.269 1.00 73.62 738 TYR A C 1
ATOM 5867 O O . TYR A 1 738 ? -16.549 -43.781 13.031 1.00 73.62 738 TYR A O 1
ATOM 5875 N N . ALA A 1 739 ? -16.232 -42.697 11.094 1.00 67.00 739 ALA A N 1
ATOM 5876 C CA . ALA A 1 739 ? -15.196 -43.584 10.576 1.00 67.00 739 ALA A CA 1
ATOM 5877 C C . ALA A 1 739 ? -14.144 -42.771 9.823 1.00 67.00 739 ALA A C 1
ATOM 5879 O O . ALA A 1 739 ? -14.361 -41.598 9.547 1.00 67.00 739 ALA A O 1
ATOM 5880 N N . ARG A 1 740 ? -13.034 -43.393 9.428 1.00 69.81 740 ARG A N 1
ATOM 5881 C CA . ARG A 1 740 ? -12.055 -42.789 8.512 1.00 69.81 740 ARG A CA 1
ATOM 5882 C C . ARG A 1 740 ? -12.130 -43.423 7.126 1.00 69.81 740 ARG A C 1
ATOM 5884 O O . ARG A 1 740 ? -12.440 -44.608 7.000 1.00 69.81 740 ARG A O 1
ATOM 5891 N N . ALA A 1 741 ? -11.772 -42.666 6.101 1.00 68.25 741 ALA A N 1
ATOM 5892 C CA . ALA A 1 741 ? -11.558 -43.163 4.756 1.00 68.25 741 ALA A CA 1
ATOM 5893 C C . ALA A 1 741 ? -10.090 -43.553 4.537 1.00 68.25 741 ALA A C 1
ATOM 5895 O O . ALA A 1 741 ? -9.156 -42.853 4.925 1.00 68.25 741 ALA A O 1
ATOM 5896 N N . GLU A 1 742 ? -9.879 -44.669 3.841 1.00 72.50 742 GLU A N 1
ATOM 5897 C CA . GLU A 1 742 ? -8.550 -45.201 3.514 1.00 72.50 742 GLU A CA 1
ATOM 5898 C C . GLU A 1 742 ? -7.998 -44.576 2.214 1.00 72.50 742 GLU A C 1
ATOM 5900 O O . GLU A 1 742 ? -7.591 -45.269 1.277 1.00 72.50 742 GLU A O 1
ATOM 5905 N N . LEU A 1 743 ? -8.020 -43.239 2.136 1.00 69.50 743 LEU A N 1
ATOM 5906 C CA . LEU A 1 743 ? -7.448 -42.475 1.024 1.00 69.50 743 LEU A CA 1
ATOM 5907 C C . LEU A 1 743 ? -5.948 -42.246 1.253 1.00 69.50 743 LEU A C 1
ATOM 5909 O O . LEU A 1 743 ? -5.529 -41.844 2.331 1.00 69.50 743 LEU A O 1
ATOM 5913 N N . LYS A 1 744 ? -5.130 -42.475 0.217 1.00 71.94 744 LYS A N 1
ATOM 5914 C CA . LYS A 1 744 ? -3.650 -42.431 0.295 1.00 71.94 744 LYS A CA 1
ATOM 5915 C C . LYS A 1 744 ? -3.019 -41.207 -0.377 1.00 71.94 744 LYS A C 1
ATOM 5917 O O . LYS A 1 744 ? -1.806 -41.152 -0.564 1.00 71.94 744 LYS A O 1
ATOM 5922 N N . GLY A 1 745 ? -3.842 -40.248 -0.804 1.00 60.94 745 GLY A N 1
ATOM 5923 C CA . GLY A 1 745 ? -3.412 -39.052 -1.539 1.00 60.94 745 GLY A CA 1
ATOM 5924 C C . GLY A 1 745 ? -2.853 -37.925 -0.664 1.00 60.94 745 GLY A C 1
ATOM 5925 O O . GLY A 1 745 ? -2.551 -36.856 -1.196 1.00 60.94 745 GLY A O 1
ATOM 5926 N N . SER A 1 746 ? -2.746 -38.146 0.647 1.00 62.03 746 SER A N 1
ATOM 5927 C CA . SER A 1 746 ? -2.294 -37.190 1.659 1.00 62.03 746 SER A CA 1
ATOM 5928 C C . SER A 1 746 ? -1.483 -37.911 2.745 1.00 62.03 746 SER A C 1
ATOM 5930 O O . SER A 1 746 ? -1.519 -39.138 2.843 1.00 62.03 746 SER A O 1
ATOM 5932 N N . ASP A 1 747 ? -0.745 -37.148 3.550 1.00 60.62 747 ASP A N 1
ATOM 5933 C CA . ASP A 1 747 ? -0.149 -37.595 4.813 1.00 60.62 747 ASP A CA 1
ATOM 5934 C C . ASP A 1 747 ? -1.166 -37.656 5.973 1.00 60.62 747 ASP A C 1
ATOM 5936 O O . ASP A 1 747 ? -0.799 -37.978 7.104 1.00 60.62 747 ASP A O 1
ATOM 5940 N N . HIS A 1 748 ? -2.443 -37.399 5.680 1.00 62.75 748 HIS A N 1
ATOM 5941 C CA . HIS A 1 748 ? -3.594 -37.626 6.550 1.00 62.75 748 HIS A CA 1
ATOM 5942 C C . HIS A 1 748 ? -4.573 -38.637 5.933 1.00 62.75 748 HIS A C 1
ATOM 5944 O O . HIS A 1 748 ? -4.712 -38.709 4.708 1.00 62.75 748 HIS A O 1
ATOM 5950 N N . LYS A 1 749 ? -5.295 -39.377 6.781 1.00 62.59 749 LYS A N 1
ATOM 5951 C CA . LYS A 1 749 ? -6.422 -40.242 6.397 1.00 62.59 749 LYS A CA 1
ATOM 5952 C C . LYS A 1 749 ? -7.745 -39.603 6.829 1.00 62.59 749 LYS A C 1
ATOM 5954 O O . LYS A 1 749 ? -8.016 -39.620 8.026 1.00 62.59 749 LYS A O 1
ATOM 5959 N N . PRO A 1 750 ? -8.561 -39.074 5.901 1.00 55.31 750 PRO A N 1
ATOM 5960 C CA . PRO A 1 750 ? -9.686 -38.225 6.263 1.00 55.31 750 PRO A CA 1
ATOM 5961 C C . PRO A 1 750 ? -10.753 -38.952 7.084 1.00 55.31 750 PRO A C 1
ATOM 5963 O O . PRO A 1 750 ? -11.136 -40.074 6.756 1.00 55.31 750 PRO A O 1
ATOM 5966 N N . GLY A 1 751 ? -11.291 -38.290 8.103 1.00 47.22 751 GLY A N 1
ATOM 5967 C CA . GLY A 1 751 ? -12.541 -38.670 8.754 1.00 47.22 751 GLY A CA 1
ATOM 5968 C C . GLY A 1 751 ? -13.726 -38.542 7.793 1.00 47.22 751 GLY A C 1
ATOM 5969 O O . GLY A 1 751 ? -13.828 -37.603 7.005 1.00 47.22 751 GLY A O 1
ATOM 5970 N N . THR A 1 752 ? -14.637 -39.505 7.851 1.00 43.47 752 THR A N 1
ATOM 5971 C CA . THR A 1 752 ? -15.911 -39.526 7.134 1.00 43.47 752 THR A CA 1
ATOM 5972 C C . THR A 1 752 ? -17.058 -39.677 8.120 1.00 43.47 752 THR A C 1
ATOM 5974 O O . THR A 1 752 ? -17.096 -40.615 8.921 1.00 43.47 752 THR A O 1
ATOM 5977 N N . PHE A 1 753 ? -18.036 -38.785 7.998 1.00 42.34 753 PHE A N 1
ATOM 5978 C CA . PHE A 1 753 ? -19.325 -38.887 8.665 1.00 42.34 753 PHE A CA 1
ATOM 5979 C C . PHE A 1 753 ? -20.419 -39.050 7.617 1.00 42.34 753 PHE A C 1
ATOM 5981 O O . PHE A 1 753 ? -20.563 -38.228 6.714 1.00 42.34 753 PHE A O 1
ATOM 5988 N N . SER A 1 754 ? -21.203 -40.116 7.746 1.00 38.59 754 SER A N 1
ATOM 5989 C CA . SER A 1 754 ? -22.479 -40.251 7.041 1.00 38.59 754 SER A CA 1
ATOM 5990 C C . SER A 1 754 ? -23.587 -40.229 8.078 1.00 38.59 754 SER A C 1
ATOM 5992 O O . SER A 1 754 ? -24.157 -41.251 8.455 1.00 38.59 754 SER A O 1
ATOM 5994 N N . GLY A 1 755 ? -23.855 -39.023 8.571 1.00 34.31 755 GLY A N 1
ATOM 5995 C CA . GLY A 1 755 ? -25.093 -38.708 9.259 1.00 34.31 755 GLY A CA 1
ATOM 5996 C C . GLY A 1 755 ? -26.246 -38.801 8.292 1.00 34.31 755 GLY A C 1
ATOM 5997 O O . GLY A 1 755 ? -26.451 -37.887 7.496 1.00 34.31 755 GLY A O 1
ATOM 5998 N N . LEU A 1 756 ? -27.051 -39.852 8.394 1.00 31.12 756 LEU A N 1
ATOM 5999 C CA . LEU A 1 756 ? -28.470 -39.659 8.133 1.00 31.12 756 LEU A CA 1
ATOM 6000 C C . LEU A 1 756 ? -28.940 -38.705 9.229 1.00 31.12 756 LEU A C 1
ATOM 6002 O O . LEU A 1 756 ? -29.172 -39.127 10.358 1.00 31.12 756 LEU A O 1
ATOM 6006 N N . LEU A 1 757 ? -28.998 -37.411 8.908 1.00 35.72 757 LEU A N 1
ATOM 6007 C CA . LEU A 1 757 ? -29.641 -36.406 9.741 1.00 35.72 757 LEU A CA 1
ATOM 6008 C C . LEU A 1 757 ? -31.132 -36.772 9.784 1.00 35.72 757 LEU A C 1
ATOM 6010 O O . LEU A 1 757 ? -31.932 -36.271 8.995 1.00 35.72 757 LEU A O 1
ATOM 6014 N N . TYR A 1 758 ? -31.507 -37.714 10.651 1.00 35.47 758 TYR A N 1
ATOM 6015 C CA . TYR A 1 758 ? -32.894 -37.913 11.033 1.00 35.47 758 TYR A CA 1
ATOM 6016 C C . TYR A 1 758 ? -33.284 -36.687 11.850 1.00 35.47 758 TYR A C 1
ATOM 6018 O O . TYR A 1 758 ? -33.241 -36.688 13.076 1.00 35.47 758 TYR A O 1
ATOM 6026 N N . ILE A 1 759 ? -33.676 -35.622 11.154 1.00 34.28 759 ILE A N 1
ATOM 6027 C CA . ILE A 1 759 ? -34.556 -34.628 11.745 1.00 34.28 759 ILE A CA 1
ATOM 6028 C C . ILE A 1 759 ? -35.859 -35.390 11.991 1.00 34.28 759 ILE A C 1
ATOM 6030 O O . ILE A 1 759 ? -36.682 -35.538 11.086 1.00 34.28 759 ILE A O 1
ATOM 6034 N N . MET A 1 760 ? -36.032 -35.952 13.190 1.00 29.95 760 MET A N 1
ATOM 6035 C CA . MET A 1 760 ? -37.374 -36.276 13.653 1.00 29.95 760 MET A CA 1
ATOM 6036 C C . MET A 1 760 ? -38.103 -34.942 13.780 1.00 29.95 760 MET A C 1
ATOM 6038 O O . MET A 1 760 ? -38.021 -34.271 14.805 1.00 29.95 760 MET A O 1
ATOM 6042 N N . ILE A 1 761 ? -38.797 -34.550 12.712 1.00 29.61 761 ILE A N 1
ATOM 6043 C CA . ILE A 1 761 ? -39.875 -33.575 12.796 1.00 29.61 761 ILE A CA 1
ATOM 6044 C C . ILE A 1 761 ? -40.973 -34.291 13.581 1.00 29.61 761 ILE A C 1
ATOM 6046 O O . ILE A 1 761 ? -41.821 -34.985 13.018 1.00 29.61 761 ILE A O 1
ATOM 6050 N N . CYS A 1 762 ? -40.890 -34.223 14.907 1.00 29.20 762 CYS A N 1
ATOM 6051 C CA . CYS A 1 762 ? -42.048 -34.481 15.740 1.00 29.20 762 CYS A CA 1
ATOM 6052 C C . CYS A 1 762 ? -43.073 -33.398 15.380 1.00 29.20 762 CYS A C 1
ATOM 6054 O O . CYS A 1 762 ? -42.782 -32.216 15.545 1.00 29.20 762 CYS A O 1
ATOM 6056 N N . ASN A 1 763 ? -44.213 -33.819 14.822 1.00 33.50 763 ASN A N 1
ATOM 6057 C CA . ASN A 1 763 ? -45.392 -32.967 14.628 1.00 33.50 763 ASN A CA 1
ATOM 6058 C C . ASN A 1 763 ? -45.794 -32.238 15.911 1.00 33.50 763 ASN A C 1
ATOM 6060 O O . ASN A 1 763 ? -45.705 -32.872 16.991 1.00 33.50 763 ASN A O 1
#

Sequence (763 aa):
MHLYLGENPRTLYLVTSSQDERQGRPRRALVFRSADGRPSQAVVEFLPKDEVDLTNTVSLTNRVVKGCLGLISISGDIFLAIVTSATEVGNTRPSGLRNESVARIHEVGFYCLTSSTWDDLPSAYDSVPSSNYPDHADALLRDSYSGSNTPNPAVFEHPCAPLTKIISSGTFYYALEPYWDLSSRLSQRLAREDNIARDTGTYDDRFIWNEYIVRSLLDFRERLDHQERDDIDKCQFIVLAIQGYVGVHNFPLPAPPTNGSPMVATVSLISRLGWKRAGTRFNTRGVDDDGHCANFVETETIFSTDMNCFSYVQVRGSVPLFWEQQGLQTFGQRIQITRPQASQPAFERHFLQLTEEYGAVHAVNLLGTKENEASLTAAYARHLQIARNTFGNSIGLTNFDFHNAVRLYGHDNVMRELRRQESITDQVDKFGFTMADAGSADVITLQKGIFRTNCLDCLDRTNFVQDILSRTVLEQYLSLIRREWLHSGSLWSFHRELWAENGDALSRIYAGTGALNTSYTRSGKRTLAGVLSDATKSVSRAYINNFQDKGKQVAIDMFLTGLRGMSGNKGAVAIRLEYYDTDFCFITAHLAAGHSNVEERNADYHTITSGLHFLKGKTIDSHQNVVWLADTNYRIDLENERVRHLAETDDFDALLSADQLRQAMDEGTAFTGYMEGPLLFRPTYKYDYGSDNYDTSEKMRIPAWTGWEFPKLKYGSSLTLELDRILFKGNALDLSIYARAELKGSDHKPGTFSGLLYIMICN

InterPro domains:
  IPR000300 Inositol polyphosphate-related phosphatase [PF22669] (550-750)
  IPR000300 Inositol polyphosphate-related phosphatase [SM00128] (429-760)
  IPR002013 SAC domain [PF02383] (67-407)
  IPR002013 SAC domain [PS50275] (163-512)
  IPR036691 Endonuclease/exonuclease/phosphatase superfamily [G3DSA:3.60.10.10] (500-755)
  IPR036691 Endonuclease/exonuclease/phosphatase superfamily [SSF56219] (554-750)

Secondary structure (DSSP, 8-state):
-EEEEETTTTEEEEE--HHHHHTT--SEEEEEEEETTEEEEEEEEEEEGGG---TTEEES-SSPP-EEEEEEEETTEEEEEEEEEEEEEEES-TTSSS--EEEEEEEEEEEESS-STTTSS--TTSS---S----TTTGGGTSTT----------PPPTTHHHHHHHTTS-EEEESSTT--SSS-HHHHHHHHTSS---TT---GGG-TTHHHHHHHHHHHHHS-HHHHHHHHHHT-B--EEEEEEEEEEEEPPPPTTTPPPPEEEEEEEEEE-STT---TTT--SB-TTSPBTT-EEEEEEEE-SSEEEEEEEEE-S-SS-EEEES-TTS-PEEEES-HHHHHHHHHHHHHHHHHHHSEEEEEE---SSTTHHHHHHHHHHHHHHHHHHHGGGEEEEE--HHHHHHHH-THHHHHHHHH-HHHHHHHHHH--EEEETTT--EEE---EEEEEE-SSSSHHHHHHHHHHHHHHHHHHHHHH-GGGGG-HHHHHHHHHHHHHHHHHHHHHHHSSPPTTHHHHHHSS--HHHHHHHHHHHHHHHHHHHHTHHHHHHHHHHHHHTT-S-SSS-EEEEEEEEETTEEEEEEEEE---STT-HHHHHHHHHHHHHH-B-GGG-BGGGSSEEEEEEE----B-S-HHHHHHHHHTT-HHHHHHTBHHHHHHHTTSSSTT-EE----S---B-B-TTSSSB--STT-PPPB-----------TT----B-SEEEEE-TT-----EEE----SSSB--EEE----------